Protein AF-S4RV59-F1 (afdb_monomer)

Organism: Petromyzon marinus (NCBI:txid7757)

InterPro domains:
  IPR018501 DDT domain [PF02791] (200-260)
  IPR018501 DDT domain [PS50827] (199-264)
  IPR018501 DDT domain [SM00571] (199-264)
  IPR028941 WHIM2 domain [PF15613] (562-665)
  IPR028942 WHIM1 domain [PF15612] (370-414)
  IPR047171 Bromodomain adjacent to zinc finger domain protein 1A [PTHR46510] (1-839)

Radius of gyration: 50.47 Å; Cα contacts (8 Å, |Δi|>4): 621; chains: 1; bounding box: 138×110×178 Å

Foldseek 3Di:
DDDDPPPDDPVVVVVVLVVQWDQDLNDIDGDPVNCVVVVVVVDDPCVPDVDDDDDDDRDDDDDDDDDDYDDDDDDDDDDPPVVVVVVVVVVVVVVVVVVVVVVPDDDDDDDDDDPVVVVVVVVVVVVVVVVVVVVVVVVVVVVVVVVVVVVVVVVVVVVVVVVVVVVVVCVLLAFDAQLPHPDFDDADDFFFFFALDDQLCVVLLQVLQLLCVQCVVVLVVCVLPVPGDASVLLSCLLAPQALPGSVVSLLCSLLLSLLVLVVVLVVVLVVPQDPPPVVVVVVVVVVPPPPPPPVLVVLQVQLVVLQCVCCVPVVDGLSPDDDGSLCSLVSLLSVLRNQSHPPDVSSQVVLCVLLPRDGSCNQLSNVCCVVCVVLSVVSVPAGLSQDHSVSSSSSSSSSSVNSCSGNVLVVVQVVLVVLLVVLVVVLVVLVVVVVVVVVVVVVVVVVVVVVVVVVVVVVVVVPDDDDDDPDDDDDDDDPPPPPPPPDDDDDDDDDDDDDDDDDDDDDDDDDDDDDDDDDDDDDDDDDDDDDDPPDPQDPVNVSVVSSVVSVVSNVSSCSSHPQAFQFAAQQRWTWHDGDNAFFTKTKNDQPPHFPCSNDNNDPVVVVVVPDPDDDDDDDPPDPPPGDRDPDRMTMGTDQALVSLVSNLVSFDCNHPGSVSSNVSCVVCVVVNNVSSVVCVVPVVVSVDDPDQPPDPSSVPDPDDRDRSVVVSLQVLLVVLVVLQVVCPDPFFHFDAPDPVVQNVQSNVLHADNNDPDQADDPVRVVVVVVVVCVVVVVDDPDDDDDCPDPPPPDDPDPDDDDDDDVSVVRSVSSVSRSVVRGDCVPDDDPPDVVVVVVVVVVVVVVVVVPD

Structure (mmCIF, N/CA/C/O backbone):
data_AF-S4RV59-F1
#
_entry.id   AF-S4RV59-F1
#
loop_
_atom_site.group_PDB
_atom_site.id
_atom_site.type_symbol
_atom_site.label_atom_id
_atom_site.label_alt_id
_atom_site.label_comp_id
_atom_site.label_asym_id
_atom_site.label_entity_id
_atom_site.label_seq_id
_atom_site.pdbx_PDB_ins_code
_atom_site.Cartn_x
_atom_site.Cartn_y
_atom_site.Cartn_z
_atom_site.occupancy
_atom_site.B_iso_or_equiv
_atom_site.auth_seq_id
_atom_site.auth_comp_id
_atom_site.auth_asym_id
_atom_site.auth_atom_id
_atom_site.pdbx_PDB_model_num
ATOM 1 N N . ILE A 1 1 ? -21.039 -19.165 42.185 1.00 45.34 1 ILE A N 1
ATOM 2 C CA . ILE A 1 1 ? -21.630 -19.629 43.475 1.00 45.34 1 ILE A CA 1
ATOM 3 C C . ILE A 1 1 ? -20.784 -20.754 44.080 1.00 45.34 1 ILE A C 1
ATOM 5 O O . ILE A 1 1 ? -20.980 -21.912 43.723 1.00 45.34 1 ILE A O 1
ATOM 9 N N . SER A 1 2 ? -19.887 -20.454 45.026 1.00 45.69 2 SER A N 1
ATOM 10 C CA . SER A 1 2 ? -19.310 -21.500 45.893 1.00 45.69 2 SER A CA 1
ATOM 11 C C . SER A 1 2 ? -20.281 -21.866 47.032 1.00 45.69 2 SER A C 1
ATOM 13 O O . SER A 1 2 ? -21.156 -21.072 47.388 1.00 45.69 2 SER A O 1
ATOM 15 N N . ARG A 1 3 ? -20.174 -23.081 47.588 1.00 57.78 3 ARG A N 1
ATOM 16 C CA . ARG A 1 3 ? -21.074 -23.617 48.633 1.00 57.78 3 ARG A CA 1
ATOM 17 C C . ARG A 1 3 ? -20.261 -24.072 49.850 1.00 57.78 3 ARG A C 1
ATOM 19 O O . ARG A 1 3 ? -19.228 -24.716 49.685 1.00 57.78 3 ARG A O 1
ATOM 26 N N . ARG A 1 4 ? -20.741 -23.812 51.077 1.00 52.12 4 ARG A N 1
ATOM 27 C CA . ARG A 1 4 ? -20.084 -24.302 52.310 1.00 52.12 4 ARG A CA 1
ATOM 28 C C . ARG A 1 4 ? -19.978 -25.839 52.277 1.00 52.12 4 ARG A C 1
ATOM 30 O O . ARG A 1 4 ? -21.001 -26.530 52.206 1.00 52.12 4 ARG A O 1
ATOM 37 N N . LYS A 1 5 ? -18.747 -26.372 52.328 1.00 50.34 5 LYS A N 1
ATOM 38 C CA . LYS A 1 5 ? -18.455 -27.821 52.325 1.00 50.34 5 LYS A CA 1
ATOM 39 C C . LYS A 1 5 ? -19.289 -28.534 53.403 1.00 50.34 5 LYS A C 1
ATOM 41 O O . LYS A 1 5 ? -19.417 -28.052 54.523 1.00 50.34 5 LYS A O 1
ATOM 46 N N . GLY A 1 6 ? -19.882 -29.677 53.053 1.00 62.03 6 GLY A N 1
ATOM 47 C CA . GLY A 1 6 ? -20.654 -30.514 53.983 1.00 62.03 6 GLY A CA 1
ATOM 48 C C . GLY A 1 6 ? -22.108 -30.092 54.256 1.00 62.03 6 GLY A C 1
ATOM 49 O O . GLY A 1 6 ? -22.824 -30.843 54.924 1.00 62.03 6 GLY A O 1
ATOM 50 N N . PHE A 1 7 ? -22.601 -28.957 53.741 1.00 63.84 7 PHE A N 1
ATOM 51 C CA . PHE A 1 7 ? -24.011 -28.573 53.946 1.00 63.84 7 PHE A CA 1
ATOM 52 C C . PHE A 1 7 ? -24.987 -29.420 53.105 1.00 63.84 7 PHE A C 1
ATOM 54 O O . PHE A 1 7 ? -26.075 -29.754 53.570 1.00 63.84 7 PHE A O 1
ATOM 61 N N . PHE A 1 8 ? -24.571 -29.828 51.902 1.00 61.56 8 PHE A N 1
ATOM 62 C CA . PHE A 1 8 ? -25.399 -30.518 50.905 1.00 61.56 8 PHE A CA 1
ATOM 63 C C . PHE A 1 8 ? -24.730 -31.837 50.463 1.00 61.56 8 PHE A C 1
ATOM 65 O O . PHE A 1 8 ? -24.191 -31.936 49.365 1.00 61.56 8 PHE A O 1
ATOM 72 N N . THR A 1 9 ? -24.681 -32.835 51.355 1.00 80.81 9 THR A N 1
ATOM 73 C CA . THR A 1 9 ? -24.104 -34.163 51.048 1.00 80.81 9 THR A CA 1
ATOM 74 C C . THR A 1 9 ? -25.139 -35.091 50.406 1.00 80.81 9 THR A C 1
ATOM 76 O O . THR A 1 9 ? -26.346 -34.885 50.561 1.00 80.81 9 THR A O 1
ATOM 79 N N . ARG A 1 10 ? -24.686 -36.143 49.709 1.00 78.56 10 ARG A N 1
ATOM 80 C CA . ARG A 1 10 ? -25.562 -37.106 49.012 1.00 78.56 10 ARG A CA 1
ATOM 81 C C . ARG A 1 10 ? -26.549 -37.780 49.973 1.00 78.56 10 ARG A C 1
ATOM 83 O O . ARG A 1 10 ? -27.707 -37.989 49.621 1.00 78.56 10 ARG A O 1
ATOM 90 N N . GLU A 1 11 ? -26.127 -38.043 51.206 1.00 81.44 11 GLU A N 1
ATOM 91 C CA . GLU A 1 11 ? -26.931 -38.635 52.282 1.00 81.44 11 GLU A CA 1
ATOM 92 C C . GLU A 1 11 ? -27.984 -37.641 52.776 1.00 81.44 11 GLU A C 1
ATOM 94 O O . GLU A 1 11 ? -29.157 -37.996 52.884 1.00 81.44 11 GLU A O 1
ATOM 99 N N . LYS A 1 12 ? -27.595 -36.377 53.014 1.00 79.69 12 LYS A N 1
ATOM 100 C CA . LYS A 1 12 ? -28.517 -35.311 53.440 1.00 79.69 12 LYS A CA 1
ATOM 101 C C . LYS A 1 12 ? -29.594 -35.049 52.388 1.00 79.69 12 LYS A C 1
ATOM 103 O O . LYS A 1 12 ? -30.765 -34.948 52.744 1.00 79.69 12 LYS A O 1
ATOM 108 N N . VAL A 1 13 ? -29.229 -35.018 51.105 1.00 81.56 13 VAL A N 1
ATOM 109 C CA . VAL A 1 13 ? -30.185 -34.876 49.992 1.00 81.56 13 VAL A CA 1
ATOM 110 C C . VAL A 1 13 ? -31.099 -36.100 49.889 1.00 81.56 13 VAL A C 1
ATOM 112 O O . VAL A 1 13 ? -32.316 -35.944 49.822 1.00 81.56 13 VAL A O 1
ATOM 115 N N . LYS A 1 14 ? -30.553 -37.322 49.962 1.00 83.06 14 LYS A N 1
ATOM 116 C CA . LYS A 1 14 ? -31.341 -38.570 49.938 1.00 83.06 14 LYS A CA 1
ATOM 117 C C . LYS A 1 14 ? -32.330 -38.652 51.109 1.00 83.06 14 LYS A C 1
ATOM 119 O O . LYS A 1 14 ? -33.466 -39.082 50.915 1.00 83.06 14 LYS A O 1
ATOM 124 N N . MET A 1 15 ? -31.932 -38.201 52.300 1.00 84.31 15 MET A N 1
ATOM 125 C CA . MET A 1 15 ? -32.806 -38.109 53.474 1.00 84.31 15 MET A CA 1
ATOM 126 C C . MET A 1 15 ? -33.864 -37.013 53.330 1.00 84.31 15 MET A C 1
ATOM 128 O O . MET A 1 15 ? -35.031 -37.274 53.612 1.00 84.31 15 MET A O 1
ATOM 132 N N . PHE A 1 16 ? -33.496 -35.824 52.842 1.00 85.69 16 PHE A N 1
ATOM 133 C CA . PHE A 1 16 ? -34.441 -34.735 52.586 1.00 85.69 16 PHE A CA 1
ATOM 134 C C . PHE A 1 16 ? -35.517 -35.150 51.574 1.00 85.69 16 PHE A C 1
ATOM 136 O O . PHE A 1 16 ? -36.703 -34.950 51.834 1.00 85.69 16 PHE A O 1
ATOM 143 N N . LEU A 1 17 ? -35.126 -35.800 50.472 1.00 87.88 17 LEU A N 1
ATOM 144 C CA . LEU A 1 17 ? -36.061 -36.369 49.502 1.00 87.88 17 LEU A CA 1
ATOM 145 C C . LEU A 1 17 ? -36.951 -37.430 50.164 1.00 87.88 17 LEU A C 1
ATOM 147 O O . LEU A 1 17 ? -38.160 -37.249 50.194 1.00 87.88 17 LEU A O 1
ATOM 151 N N . LYS A 1 18 ? -36.387 -38.461 50.813 1.00 85.81 18 LYS A N 1
ATOM 152 C CA . LYS A 1 18 ? -37.171 -39.520 51.488 1.00 85.81 18 LYS A CA 1
ATOM 153 C C . LYS A 1 18 ? -38.166 -38.978 52.532 1.00 85.81 18 LYS A C 1
ATOM 155 O O . LYS A 1 18 ? -39.239 -39.552 52.728 1.00 85.81 18 LYS A O 1
ATOM 160 N N . GLN A 1 19 ? -37.839 -37.873 53.202 1.00 88.19 19 GLN A N 1
ATOM 161 C CA . GLN A 1 19 ? -38.748 -37.196 54.129 1.00 88.19 19 GLN A CA 1
ATOM 162 C C . GLN A 1 19 ? -39.888 -36.462 53.409 1.00 88.19 19 GLN A C 1
ATOM 164 O O . GLN A 1 19 ? -41.027 -36.564 53.860 1.00 88.19 19 GLN A O 1
ATOM 169 N N . ASN A 1 20 ? -39.612 -35.786 52.291 1.00 90.25 20 ASN A N 1
ATOM 170 C CA . ASN A 1 20 ? -40.532 -34.854 51.625 1.00 90.25 20 ASN A CA 1
ATOM 171 C C . ASN A 1 20 ? -41.261 -35.413 50.387 1.00 90.25 20 ASN A C 1
ATOM 173 O O . ASN A 1 20 ? -42.226 -34.804 49.929 1.00 90.25 20 ASN A O 1
ATOM 177 N N . THR A 1 21 ? -40.845 -36.563 49.854 1.00 91.38 21 THR A N 1
ATOM 178 C CA . THR A 1 21 ? -41.489 -37.235 48.715 1.00 91.38 21 THR A CA 1
ATOM 179 C C . THR A 1 21 ? -42.056 -38.604 49.088 1.00 91.38 21 THR A C 1
ATOM 181 O O . THR A 1 21 ? -41.700 -39.199 50.112 1.00 91.38 21 THR A O 1
ATOM 184 N N . GLU A 1 22 ? -42.981 -39.080 48.262 1.00 88.88 22 GLU A N 1
ATOM 185 C CA . GLU A 1 22 ? -43.638 -40.386 48.316 1.00 88.88 22 GLU A CA 1
ATOM 186 C C . GLU A 1 22 ? -43.800 -40.952 46.899 1.00 88.88 22 GLU A C 1
ATOM 188 O O . GLU A 1 22 ? -43.771 -40.204 45.922 1.00 88.88 22 GLU A O 1
ATOM 193 N N . VAL A 1 23 ? -43.933 -42.273 46.766 1.00 82.94 23 VAL A N 1
ATOM 194 C CA . VAL A 1 23 ? -44.129 -42.921 45.460 1.00 82.94 23 VAL A CA 1
ATOM 195 C C . VAL A 1 23 ? -45.619 -43.166 45.256 1.00 82.94 23 VAL A C 1
ATOM 197 O O . VAL A 1 23 ? -46.220 -43.954 45.981 1.00 82.94 23 VAL A O 1
ATOM 200 N N . LEU A 1 24 ? -46.203 -42.508 44.257 1.00 72.31 24 LEU A N 1
ATOM 201 C CA . LEU A 1 24 ? -47.600 -42.662 43.857 1.00 72.31 24 LEU A CA 1
ATOM 202 C C . LEU A 1 24 ? -47.642 -43.082 42.387 1.00 72.31 24 LEU A C 1
ATOM 204 O O . LEU A 1 24 ? -47.175 -42.354 41.512 1.00 72.31 24 LEU A O 1
ATOM 208 N N . ASN A 1 25 ? -48.198 -44.267 42.122 1.00 71.94 25 ASN A N 1
ATOM 209 C CA . ASN A 1 25 ? -48.280 -44.887 40.792 1.00 71.94 25 ASN A CA 1
ATOM 210 C C . ASN A 1 25 ? -46.908 -44.982 40.086 1.00 71.94 25 ASN A C 1
ATOM 212 O O . ASN A 1 25 ? -46.774 -44.642 38.915 1.00 71.94 25 ASN A O 1
ATOM 216 N N . GLY A 1 26 ? -45.866 -45.380 40.827 1.00 71.06 26 GLY A N 1
ATOM 217 C CA . GLY A 1 26 ? -44.483 -45.471 40.335 1.00 71.06 26 GLY A CA 1
ATOM 218 C C . GLY A 1 26 ? -43.743 -44.131 40.207 1.00 71.06 26 GLY A C 1
ATOM 219 O O . GLY A 1 26 ? -42.517 -44.122 40.135 1.00 71.06 26 GLY A O 1
ATOM 220 N N . VAL A 1 27 ? -44.450 -42.998 40.251 1.00 74.06 27 VAL A N 1
ATOM 221 C CA . VAL A 1 27 ? -43.865 -41.654 40.152 1.00 74.06 27 VAL A CA 1
ATOM 222 C C . VAL A 1 27 ? -43.552 -41.106 41.545 1.00 74.06 27 VAL A C 1
ATOM 224 O O . VAL A 1 27 ? -44.383 -41.164 42.453 1.00 74.06 27 VAL A O 1
ATOM 227 N N . ILE A 1 28 ? -42.360 -40.534 41.720 1.00 83.50 28 ILE A N 1
ATOM 228 C CA . ILE A 1 28 ? -41.985 -39.823 42.949 1.00 83.50 28 ILE A CA 1
ATOM 229 C C . ILE A 1 28 ? -42.699 -38.463 42.957 1.00 83.50 28 ILE A C 1
ATOM 231 O O . ILE A 1 28 ? -42.371 -37.585 42.163 1.00 83.50 28 ILE A O 1
ATOM 235 N N . LYS A 1 29 ? -43.662 -38.279 43.863 1.00 83.88 29 LYS A N 1
ATOM 236 C CA . LYS A 1 29 ? -44.398 -37.021 44.068 1.00 83.88 29 LYS A CA 1
ATOM 237 C C . LYS A 1 29 ? -44.016 -36.376 45.399 1.00 83.88 29 LYS A C 1
ATOM 239 O O . LYS A 1 29 ? -43.547 -37.044 46.319 1.00 83.88 29 LYS A O 1
ATOM 244 N N . VAL A 1 30 ? -44.197 -35.062 45.510 1.00 88.69 30 VAL A N 1
ATOM 245 C CA . VAL A 1 30 ? -43.993 -34.329 46.770 1.00 88.69 30 VAL A CA 1
ATOM 246 C C . VAL A 1 30 ? -45.205 -34.546 47.676 1.00 88.69 30 VAL A C 1
ATOM 248 O O . VAL A 1 30 ? -46.340 -34.416 47.222 1.00 88.69 30 VAL A O 1
ATOM 251 N N . LYS A 1 31 ? -44.969 -34.851 48.956 1.00 91.69 31 LYS A N 1
ATOM 252 C CA . LYS A 1 31 ? -46.027 -35.092 49.946 1.00 91.69 31 LYS A CA 1
ATOM 253 C C . LYS A 1 31 ? -46.912 -33.866 50.123 1.00 91.69 31 LYS A C 1
ATOM 255 O O . LYS A 1 31 ? -46.398 -32.754 50.261 1.00 91.69 31 LYS A O 1
ATOM 260 N N . ALA A 1 32 ? -48.224 -34.066 50.252 1.00 86.38 32 ALA A N 1
ATOM 261 C CA . ALA A 1 32 ? -49.182 -32.977 50.482 1.00 86.38 32 ALA A CA 1
ATOM 262 C C . ALA A 1 32 ? -48.828 -32.102 51.708 1.00 86.38 32 ALA A C 1
ATOM 264 O O . ALA A 1 32 ? -48.981 -30.881 51.676 1.00 86.38 32 ALA A O 1
ATOM 265 N N . SER A 1 33 ? -48.271 -32.702 52.767 1.00 88.12 33 SER A N 1
ATOM 266 C CA . SER A 1 33 ? -47.786 -31.985 53.954 1.00 88.12 33 SER A CA 1
ATOM 267 C C . SER A 1 33 ? -46.566 -31.096 53.672 1.00 88.12 33 SER A C 1
ATOM 269 O O . SER A 1 33 ? -46.485 -29.989 54.202 1.00 88.12 33 SER A O 1
ATOM 271 N N . THR A 1 34 ? -45.645 -31.525 52.804 1.00 89.19 34 THR A N 1
ATOM 272 C CA . THR A 1 34 ? -44.531 -30.699 52.311 1.00 89.19 34 THR A CA 1
ATOM 273 C C . THR A 1 34 ? -45.045 -29.578 51.407 1.00 89.19 34 THR A C 1
ATOM 275 O O . THR A 1 34 ? -44.644 -28.430 51.588 1.00 89.19 34 THR A O 1
ATOM 278 N N . VAL A 1 35 ? -45.960 -29.885 50.481 1.00 83.88 35 VAL A N 1
ATOM 279 C CA . VAL A 1 35 ? -46.587 -28.902 49.578 1.00 83.88 35 VAL A CA 1
ATOM 280 C C . VAL A 1 35 ? -47.241 -27.767 50.368 1.00 83.88 35 VAL A C 1
ATOM 282 O O . VAL A 1 35 ? -46.968 -26.601 50.087 1.00 83.88 35 VAL A O 1
ATOM 285 N N . ALA A 1 36 ? -48.022 -28.092 51.403 1.00 86.12 36 ALA A N 1
ATOM 286 C CA . ALA A 1 36 ? -48.630 -27.102 52.289 1.00 86.12 36 ALA A CA 1
ATOM 287 C C . ALA A 1 36 ? -47.582 -26.330 53.116 1.00 86.12 36 ALA A C 1
ATOM 289 O O . ALA A 1 36 ? -47.609 -25.101 53.154 1.00 86.12 36 ALA A O 1
ATOM 290 N N . LYS A 1 37 ? -46.621 -27.030 53.739 1.00 87.75 37 LYS A N 1
ATOM 291 C CA . LYS A 1 37 ? -45.586 -26.425 54.599 1.00 87.75 37 LYS A CA 1
ATOM 292 C C . LYS A 1 37 ? -44.706 -25.406 53.868 1.00 87.75 37 LYS A C 1
ATOM 294 O O . LYS A 1 37 ? -44.302 -24.418 54.475 1.00 87.75 37 LYS A O 1
ATOM 299 N N . TYR A 1 38 ? -44.392 -25.658 52.599 1.00 82.25 38 TYR A N 1
ATOM 300 C CA . TYR A 1 38 ? -43.540 -24.795 51.775 1.00 82.25 38 TYR A CA 1
ATOM 301 C C . TYR A 1 38 ? -44.324 -23.990 50.728 1.00 82.25 38 TYR A C 1
ATOM 303 O O . TYR A 1 38 ? -43.705 -23.407 49.844 1.00 82.25 38 TYR A O 1
ATOM 311 N N . LYS A 1 39 ? -45.665 -23.939 50.826 1.00 84.25 39 LYS A N 1
ATOM 312 C CA . LYS A 1 39 ? -46.550 -23.177 49.922 1.00 84.25 39 LYS A CA 1
ATOM 313 C C . LYS A 1 39 ? -46.296 -23.460 48.431 1.00 84.25 39 LYS A C 1
ATOM 315 O O . LYS A 1 39 ? -46.431 -22.575 47.596 1.00 84.25 39 LYS A O 1
ATOM 320 N N . LEU A 1 40 ? -45.959 -24.700 48.064 1.00 79.94 40 LEU A N 1
ATOM 321 C CA . LEU A 1 40 ? -45.544 -25.028 46.688 1.00 79.94 40 LEU A CA 1
ATOM 322 C C . LEU A 1 40 ? -46.668 -24.838 45.647 1.00 79.94 40 LEU A C 1
ATOM 324 O O . LEU A 1 40 ? -46.382 -24.711 44.465 1.00 79.94 40 LEU A O 1
ATOM 328 N N . ASN A 1 41 ? -47.928 -24.745 46.084 1.00 75.12 41 ASN A N 1
ATOM 329 C CA . ASN A 1 41 ? -49.071 -24.383 45.234 1.00 75.12 41 ASN A CA 1
ATOM 330 C C . ASN A 1 41 ? -49.118 -22.885 44.863 1.00 75.12 41 ASN A C 1
ATOM 332 O O . ASN A 1 41 ? -49.824 -22.516 43.932 1.00 75.12 41 ASN A O 1
ATOM 336 N N . GLU A 1 42 ? -48.395 -22.022 45.582 1.00 79.19 42 GLU A N 1
ATOM 337 C CA . GLU A 1 42 ? -48.255 -20.586 45.279 1.00 79.19 42 GLU A CA 1
ATOM 338 C C . GLU A 1 42 ? -47.084 -20.322 44.307 1.00 79.19 42 GLU A C 1
ATOM 340 O O . GLU A 1 42 ? -46.820 -19.180 43.939 1.00 79.19 42 GLU A O 1
ATOM 345 N N . PHE A 1 43 ? -46.368 -21.374 43.890 1.00 71.44 43 PHE A N 1
ATOM 346 C CA . PHE A 1 43 ? -45.125 -21.296 43.128 1.00 71.44 43 PHE A CA 1
ATOM 347 C C . PHE A 1 43 ? -45.333 -21.757 41.677 1.00 71.44 43 PHE A C 1
ATOM 349 O O . PHE A 1 43 ? -45.607 -22.926 41.410 1.00 71.44 43 PHE A O 1
ATOM 356 N N . ASN A 1 44 ? -45.184 -20.841 40.718 1.00 68.00 44 ASN A N 1
ATOM 357 C CA . ASN A 1 44 ? -45.309 -21.154 39.295 1.00 68.00 44 ASN A CA 1
ATOM 358 C C . ASN A 1 44 ? -43.985 -21.714 38.745 1.00 68.00 44 ASN A C 1
ATOM 360 O O . ASN A 1 44 ? -42.950 -21.062 38.855 1.00 68.00 44 ASN A O 1
ATOM 364 N N . PHE A 1 45 ? -44.018 -22.886 38.103 1.00 69.81 45 PHE A N 1
ATOM 365 C CA . PHE A 1 45 ? -42.837 -23.525 37.503 1.00 69.81 45 PHE A CA 1
ATOM 366 C C . PHE A 1 45 ? -42.092 -22.594 36.525 1.00 69.81 45 PHE A C 1
ATOM 368 O O . PHE A 1 45 ? -40.869 -22.476 36.596 1.00 69.81 45 PHE A O 1
ATOM 375 N N . ARG A 1 46 ? -42.844 -21.846 35.701 1.00 66.56 46 ARG A N 1
ATOM 376 C CA . ARG A 1 46 ? -42.314 -20.875 34.723 1.00 66.56 46 ARG A CA 1
ATOM 377 C C . ARG A 1 46 ? -41.635 -19.646 35.342 1.00 66.56 46 ARG A C 1
ATOM 379 O O . ARG A 1 46 ? -41.070 -18.841 34.614 1.00 66.56 46 ARG A O 1
ATOM 386 N N . ALA A 1 47 ? -41.707 -19.462 36.662 1.00 64.81 47 ALA A N 1
ATOM 387 C CA . ALA A 1 47 ? -41.023 -18.365 37.351 1.00 64.81 47 ALA A CA 1
ATOM 388 C C . ALA A 1 47 ? -39.569 -18.702 37.738 1.00 64.81 47 ALA A C 1
ATOM 390 O O . ALA A 1 47 ? -38.855 -17.817 38.206 1.00 64.81 47 ALA A O 1
ATOM 391 N N . VAL A 1 48 ? -39.137 -19.964 37.590 1.00 63.56 48 VAL A N 1
ATOM 392 C CA . VAL A 1 48 ? -37.781 -20.425 37.957 1.00 63.56 48 VAL A CA 1
ATOM 393 C C . VAL A 1 48 ? -37.132 -21.326 36.899 1.00 63.56 48 VAL A C 1
ATOM 395 O O . VAL A 1 48 ? -35.907 -21.405 36.857 1.00 63.56 48 VAL A O 1
ATOM 398 N N . PHE A 1 49 ? -37.911 -21.942 36.007 1.00 68.31 49 PHE A N 1
ATOM 399 C CA . PHE A 1 49 ? -37.397 -22.632 34.822 1.00 68.31 49 PHE A CA 1
ATOM 400 C C . PHE A 1 49 ? -38.016 -22.007 33.561 1.00 68.31 49 PHE A C 1
ATOM 402 O O . PHE A 1 49 ? -39.224 -21.758 33.568 1.00 68.31 49 PHE A O 1
ATOM 409 N N . PRO A 1 50 ? -37.234 -21.738 32.496 1.00 58.91 50 PRO A N 1
ATOM 410 C CA . PRO A 1 50 ? -37.771 -21.193 31.245 1.00 58.91 50 PRO A CA 1
ATOM 411 C C . PRO A 1 50 ? -38.635 -22.221 30.494 1.00 58.91 50 PRO A C 1
ATOM 413 O O . PRO A 1 50 ? -39.552 -21.853 29.761 1.00 58.91 50 PRO A O 1
ATOM 416 N N . ASP A 1 51 ? -38.364 -23.508 30.714 1.00 63.56 51 ASP A N 1
ATOM 417 C CA . ASP A 1 51 ? -39.009 -24.625 30.034 1.00 63.56 51 ASP A CA 1
ATOM 418 C C . ASP A 1 51 ? -40.440 -24.906 30.525 1.00 63.56 51 ASP A C 1
ATOM 420 O O . ASP A 1 51 ? -40.888 -24.490 31.600 1.00 63.56 51 ASP A O 1
ATOM 424 N N . GLY A 1 52 ? -41.172 -25.699 29.739 1.00 62.19 52 GLY A N 1
ATOM 425 C CA . GLY A 1 52 ? -42.416 -26.316 30.196 1.00 62.19 52 GLY A CA 1
ATOM 426 C C . GLY A 1 52 ? -42.181 -27.290 31.357 1.00 62.19 52 GLY A C 1
ATOM 427 O O . GLY A 1 52 ? -41.142 -27.942 31.443 1.00 62.19 52 GLY A O 1
ATOM 428 N N . ALA A 1 53 ? -43.171 -27.429 32.245 1.00 62.97 53 ALA A N 1
ATOM 429 C CA . ALA A 1 53 ? -43.103 -28.419 33.318 1.00 62.97 53 ALA A CA 1
ATOM 430 C C . ALA A 1 53 ? -42.979 -29.845 32.731 1.00 62.97 53 ALA A C 1
ATOM 432 O O . ALA A 1 53 ? -43.748 -30.187 31.828 1.00 62.97 53 ALA A O 1
ATOM 433 N N . PRO A 1 54 ? -42.043 -30.685 33.217 1.00 63.91 54 PRO A N 1
ATOM 434 C CA . PRO A 1 54 ? -41.738 -31.970 32.595 1.00 63.91 54 PRO A CA 1
ATOM 435 C C . PRO A 1 54 ? -42.936 -32.929 32.618 1.00 63.91 54 PRO A C 1
ATOM 437 O O . PRO A 1 54 ? -43.459 -33.296 33.674 1.00 63.91 54 PRO A O 1
ATOM 440 N N . MET A 1 55 ? -43.345 -33.359 31.424 1.00 55.00 55 MET A N 1
ATOM 441 C CA . MET A 1 55 ? -44.453 -34.287 31.194 1.00 55.00 55 MET A CA 1
ATOM 442 C C . MET A 1 55 ? -44.014 -35.730 31.477 1.00 55.00 55 MET A C 1
ATOM 444 O O . MET A 1 55 ? -43.473 -36.417 30.613 1.00 55.00 55 MET A O 1
ATOM 448 N N . PHE A 1 56 ? -44.246 -36.208 32.700 1.00 55.28 56 PHE A N 1
ATOM 449 C CA . PHE A 1 56 ? -43.976 -37.600 33.066 1.00 55.28 56 PHE A CA 1
ATOM 450 C C . PHE A 1 56 ? -45.106 -38.525 32.590 1.00 55.28 56 PHE A C 1
ATOM 452 O O . PHE A 1 56 ? -46.147 -38.629 33.241 1.00 55.28 56 PHE A O 1
ATOM 459 N N . ASN A 1 57 ? -44.888 -39.221 31.472 1.00 39.78 57 ASN A N 1
ATOM 460 C CA . ASN A 1 57 ? -45.843 -40.181 30.911 1.00 39.78 57 ASN A CA 1
ATOM 461 C C . ASN A 1 57 ? -46.121 -41.344 31.882 1.00 39.78 57 ASN A C 1
ATOM 463 O O . ASN A 1 57 ? -45.295 -42.240 32.054 1.00 39.78 57 ASN A O 1
ATOM 467 N N . SER A 1 58 ? -47.306 -41.364 32.496 1.00 43.38 58 SER A N 1
ATOM 468 C CA . SER A 1 58 ? -47.775 -42.507 33.281 1.00 43.38 58 SER A CA 1
ATOM 469 C C . SER A 1 58 ? -48.394 -43.570 32.369 1.00 43.38 58 SER A C 1
ATOM 471 O O . SER A 1 58 ? -49.484 -43.352 31.835 1.00 43.38 58 SER A O 1
ATOM 473 N N . ASN A 1 59 ? -47.747 -44.732 32.232 1.00 33.81 59 ASN A N 1
ATOM 474 C CA . ASN A 1 59 ? -48.367 -45.896 31.590 1.00 33.81 59 ASN A CA 1
ATOM 475 C C . ASN A 1 59 ? -49.670 -46.289 32.313 1.00 33.81 59 ASN A C 1
ATOM 477 O O . ASN A 1 59 ? -49.783 -46.194 33.537 1.00 33.81 59 ASN A O 1
ATOM 481 N N . SER A 1 60 ? -50.677 -46.682 31.536 1.00 31.91 60 SER A N 1
ATOM 482 C CA . SER A 1 60 ? -52.080 -46.658 31.946 1.00 31.91 60 SER A CA 1
ATOM 483 C C . SER A 1 60 ? -52.555 -47.923 32.672 1.00 31.91 60 SER A C 1
ATOM 485 O O . SER A 1 60 ? -52.375 -49.039 32.196 1.00 31.91 60 SER A O 1
ATOM 487 N N . VAL A 1 61 ? -53.296 -47.739 33.774 1.00 32.88 61 VAL A N 1
ATOM 488 C CA . VAL A 1 61 ? -54.289 -48.710 34.277 1.00 32.88 61 VAL A CA 1
ATOM 489 C C . VAL A 1 61 ? -55.566 -47.950 34.680 1.00 32.88 61 VAL A C 1
ATOM 491 O O . VAL A 1 61 ? -55.519 -46.780 35.049 1.00 32.88 61 VAL A O 1
ATOM 494 N N . SER A 1 62 ? -56.727 -48.586 34.507 1.00 28.17 62 SER A N 1
ATOM 495 C CA . SER A 1 62 ? -58.032 -47.953 34.242 1.00 28.17 62 SER A CA 1
ATOM 496 C C . SER A 1 62 ? -59.066 -48.042 35.390 1.00 28.17 62 SER A C 1
ATOM 498 O O . SER A 1 62 ? -59.121 -49.075 36.051 1.00 28.17 62 SER A O 1
ATOM 500 N N . ARG A 1 63 ? -59.985 -47.043 35.469 1.00 33.03 63 ARG A N 1
ATOM 501 C CA . ARG A 1 63 ? -61.264 -46.962 36.255 1.00 33.03 63 ARG A CA 1
ATOM 502 C C . ARG A 1 63 ? -61.115 -46.950 37.798 1.00 33.03 63 ARG A C 1
ATOM 504 O O . ARG A 1 63 ? -60.143 -47.471 38.319 1.00 33.03 63 ARG A O 1
ATOM 511 N N . ARG A 1 64 ? -62.028 -46.389 38.615 1.00 29.44 64 ARG A N 1
ATOM 512 C CA . ARG A 1 64 ? -63.303 -45.618 38.448 1.00 29.44 64 ARG A CA 1
ATOM 513 C C . ARG A 1 64 ? -63.112 -44.180 39.010 1.00 29.44 64 ARG A C 1
ATOM 515 O O . ARG A 1 64 ? -62.137 -43.984 39.722 1.00 29.44 64 ARG A O 1
ATOM 522 N N . ALA A 1 65 ? -63.870 -43.113 38.716 1.00 31.28 65 ALA A N 1
ATOM 523 C CA . ALA A 1 65 ? -65.250 -42.846 38.243 1.00 31.28 65 ALA A CA 1
ATOM 524 C C . ALA A 1 65 ? -66.306 -42.580 39.355 1.00 31.28 65 ALA A C 1
ATOM 526 O O . ALA A 1 65 ? -66.298 -43.270 40.371 1.00 31.28 65 ALA A O 1
ATOM 527 N N . ALA A 1 66 ? -67.215 -41.620 39.079 1.00 30.50 66 ALA A N 1
ATOM 528 C CA . ALA A 1 66 ? -68.167 -40.903 39.966 1.00 30.50 66 ALA A CA 1
ATOM 529 C C . ALA A 1 66 ? -67.519 -39.910 40.970 1.00 30.50 66 ALA A C 1
ATOM 531 O O . ALA A 1 66 ? -66.535 -40.261 41.612 1.00 30.50 66 ALA A O 1
ATOM 532 N N . GLY A 1 67 ? -68.001 -38.670 41.160 1.00 28.88 67 GLY A N 1
ATOM 533 C CA . GLY A 1 67 ? -69.012 -37.863 40.435 1.00 28.88 67 GLY A CA 1
ATOM 534 C C . GLY A 1 67 ? -68.608 -36.367 40.459 1.00 28.88 67 GLY A C 1
ATOM 535 O O . GLY A 1 67 ? -67.841 -35.972 41.332 1.00 28.88 67 GLY A O 1
ATOM 536 N N . ASP A 1 68 ? -68.850 -35.588 39.400 1.00 28.75 68 ASP A N 1
ATOM 537 C CA . ASP A 1 68 ? -70.113 -34.867 39.098 1.00 28.75 68 ASP A CA 1
ATOM 538 C C . ASP A 1 68 ? -70.285 -33.625 40.012 1.00 28.75 68 ASP A C 1
ATOM 540 O O . ASP A 1 68 ? -70.503 -33.769 41.210 1.00 28.75 68 ASP A O 1
ATOM 544 N N . MET A 1 69 ? -69.869 -32.434 39.549 1.00 30.61 69 MET A N 1
ATOM 545 C CA . MET A 1 69 ? -70.689 -31.363 38.920 1.00 30.61 69 MET A CA 1
ATOM 546 C C . MET A 1 69 ? -71.262 -30.347 39.942 1.00 30.61 69 MET A C 1
ATOM 548 O O . MET A 1 69 ? -71.618 -30.728 41.049 1.00 30.61 69 MET A O 1
ATOM 552 N N . ASP A 1 70 ? -71.387 -29.041 39.662 1.00 29.19 70 ASP A N 1
ATOM 553 C CA . ASP A 1 70 ? -70.817 -28.179 38.599 1.00 29.19 70 ASP A CA 1
ATOM 554 C C . ASP A 1 70 ? -70.907 -26.689 39.039 1.00 29.19 70 ASP A C 1
ATOM 556 O O . ASP A 1 70 ? -71.763 -26.382 39.867 1.00 29.19 70 ASP A O 1
ATOM 560 N N . ARG A 1 71 ? -70.128 -25.778 38.414 1.00 30.12 71 ARG A N 1
ATOM 561 C CA . ARG A 1 71 ? -70.339 -24.294 38.353 1.00 30.12 71 ARG A CA 1
ATOM 562 C C . ARG A 1 71 ? -70.401 -23.494 39.683 1.00 30.12 71 ARG A C 1
ATOM 564 O O . ARG A 1 71 ? -70.529 -24.050 40.762 1.00 30.12 71 ARG A O 1
ATOM 571 N N . ASP A 1 72 ? -70.352 -22.156 39.723 1.00 28.67 72 ASP A N 1
ATOM 572 C CA . ASP A 1 72 ? -69.726 -21.068 38.924 1.00 28.67 72 ASP A CA 1
ATOM 573 C C . ASP A 1 72 ? -69.863 -19.765 39.777 1.00 28.67 72 ASP A C 1
ATOM 575 O O . ASP A 1 72 ? -70.457 -19.813 40.856 1.00 28.67 72 ASP A O 1
ATOM 579 N N . GLY A 1 73 ? -69.370 -18.599 39.335 1.00 27.16 73 GLY A N 1
ATOM 580 C CA . GLY A 1 73 ? -69.859 -17.297 39.837 1.00 27.16 73 GLY A CA 1
ATOM 581 C C . GLY A 1 73 ? -68.874 -16.404 40.609 1.00 27.16 73 GLY A C 1
ATOM 582 O O . GLY A 1 73 ? -69.008 -16.189 41.808 1.00 27.16 73 GLY A O 1
ATOM 583 N N . SER A 1 74 ? -67.926 -15.815 39.879 1.00 31.16 74 SER A N 1
ATOM 584 C CA . SER A 1 74 ? -67.478 -14.408 39.989 1.00 31.16 74 SER A CA 1
ATOM 585 C C . SER A 1 74 ? -67.463 -13.638 41.344 1.00 31.16 74 SER A C 1
ATOM 587 O O . SER A 1 74 ? -68.485 -13.146 41.809 1.00 31.16 74 SER A O 1
ATOM 589 N N . GLN A 1 75 ? -66.237 -13.260 41.743 1.00 33.12 75 GLN A N 1
ATOM 590 C CA . GLN A 1 75 ? -65.799 -11.876 42.061 1.00 33.12 75 GLN A CA 1
ATOM 591 C C . GLN A 1 75 ? -66.138 -11.134 43.391 1.00 33.12 75 GLN A C 1
ATOM 593 O O . GLN A 1 75 ? -67.160 -11.301 44.038 1.00 33.12 75 GLN A O 1
ATOM 598 N N . HIS A 1 76 ? -65.228 -10.177 43.660 1.00 32.53 76 HIS A N 1
ATOM 599 C CA . HIS A 1 76 ? -65.306 -8.932 44.450 1.00 32.53 76 HIS A CA 1
ATOM 600 C C . HIS A 1 76 ? -65.098 -8.886 45.991 1.00 32.53 76 HIS A C 1
ATOM 602 O O . HIS A 1 76 ? -65.778 -9.501 46.799 1.00 32.53 76 HIS A O 1
ATOM 608 N N . HIS A 1 77 ? -64.179 -7.971 46.346 1.00 30.69 77 HIS A N 1
ATOM 609 C CA . HIS A 1 77 ? -64.105 -7.100 47.534 1.00 30.69 77 HIS A CA 1
ATOM 610 C C . HIS A 1 77 ? -63.844 -7.632 48.966 1.00 30.69 77 HIS A C 1
ATOM 612 O O . HIS A 1 77 ? -64.746 -7.835 49.766 1.00 30.69 77 HIS A O 1
ATOM 618 N N . SER A 1 78 ? -62.547 -7.603 49.319 1.00 36.53 78 SER A N 1
ATOM 619 C CA . SER A 1 78 ? -61.930 -6.721 50.346 1.00 36.53 78 SER A CA 1
ATOM 620 C C . SER A 1 78 ? -62.336 -6.761 51.844 1.00 36.53 78 SER A C 1
ATOM 622 O O . SER A 1 78 ? -63.456 -7.038 52.250 1.00 36.53 78 SER A O 1
ATOM 624 N N . ASN A 1 79 ? -61.364 -6.379 52.685 1.00 46.84 79 ASN A N 1
ATOM 625 C CA . ASN A 1 79 ? -61.493 -5.933 54.085 1.00 46.84 79 ASN A CA 1
ATOM 626 C C . ASN A 1 79 ? -62.056 -6.938 55.117 1.00 46.84 79 ASN A C 1
ATOM 628 O O . ASN A 1 79 ? -62.734 -6.572 56.078 1.00 46.84 79 ASN A O 1
ATOM 632 N N . LYS A 1 80 ? -61.652 -8.213 55.014 1.00 40.34 80 LYS A N 1
ATOM 633 C CA . LYS A 1 80 ? -61.814 -9.185 56.116 1.00 40.34 80 LYS A CA 1
ATOM 634 C C . LYS A 1 80 ? -60.912 -8.887 57.333 1.00 40.34 80 LYS A C 1
ATOM 636 O O . LYS A 1 80 ? -61.316 -9.157 58.458 1.00 40.34 80 LYS A O 1
ATOM 641 N N . ALA A 1 81 ? -59.726 -8.304 57.124 1.00 49.78 81 ALA A N 1
ATOM 642 C CA . ALA A 1 81 ? -58.726 -8.084 58.179 1.00 49.78 81 ALA A CA 1
ATOM 643 C C . ALA A 1 81 ? -59.122 -7.008 59.214 1.00 49.78 81 ALA A C 1
ATOM 645 O O . ALA A 1 81 ? -58.911 -7.187 60.414 1.00 49.78 81 ALA A O 1
ATOM 646 N N . GLU A 1 82 ? -59.732 -5.903 58.776 1.00 51.12 82 GLU A N 1
ATOM 647 C CA . GLU A 1 82 ? -60.123 -4.793 59.663 1.00 51.12 82 GLU A CA 1
ATOM 648 C C . GLU A 1 82 ? -61.203 -5.230 60.666 1.00 51.12 82 GLU A C 1
ATOM 650 O O . GLU A 1 82 ? -61.093 -4.975 61.867 1.00 51.12 82 GLU A O 1
ATOM 655 N N . ARG A 1 83 ? -62.190 -6.002 60.188 1.00 52.94 83 ARG A N 1
ATOM 656 C CA . ARG A 1 83 ? -63.298 -6.547 60.990 1.00 52.94 83 ARG A CA 1
ATOM 657 C C . ARG A 1 83 ? -62.877 -7.585 62.039 1.00 52.94 83 ARG A C 1
ATOM 659 O O . ARG A 1 83 ? -63.673 -7.881 62.930 1.00 52.94 83 ARG A O 1
ATOM 666 N N . GLU A 1 84 ? -61.665 -8.141 61.969 1.00 55.78 84 GLU A N 1
ATOM 667 C CA . GLU A 1 84 ? -61.118 -8.995 63.038 1.00 55.78 84 GLU A CA 1
ATOM 668 C C . GLU A 1 84 ? -60.326 -8.188 64.077 1.00 55.78 84 GLU A C 1
ATOM 670 O O . GLU A 1 84 ? -60.473 -8.433 65.277 1.00 55.78 84 GLU A O 1
ATOM 675 N N . MET A 1 85 ? -59.567 -7.170 63.651 1.00 53.06 85 MET A N 1
ATOM 676 C CA . MET A 1 85 ? -58.879 -6.239 64.559 1.00 53.06 85 MET A CA 1
ATOM 677 C C . MET A 1 85 ? -59.855 -5.472 65.462 1.00 53.06 85 MET A C 1
ATOM 679 O O . MET A 1 85 ? -59.602 -5.329 66.660 1.00 53.06 85 MET A O 1
ATOM 683 N N . GLU A 1 86 ? -60.986 -5.021 64.917 1.00 56.88 86 GLU A N 1
ATOM 684 C CA . GLU A 1 86 ? -62.019 -4.306 65.674 1.00 56.88 86 GLU A CA 1
ATOM 685 C C . GLU A 1 86 ? -62.656 -5.189 66.758 1.00 56.88 86 GLU A C 1
ATOM 687 O O . GLU A 1 86 ? -62.618 -4.839 67.940 1.00 56.88 86 GLU A O 1
ATOM 692 N N . LYS A 1 87 ? -63.099 -6.401 66.394 1.00 58.66 87 LYS A N 1
ATOM 693 C CA . LYS A 1 87 ? -63.655 -7.389 67.338 1.00 58.66 87 LYS A CA 1
ATOM 694 C C . LYS A 1 87 ? -62.663 -7.792 68.429 1.00 58.66 87 LYS A C 1
ATOM 696 O O . LYS A 1 87 ? -63.060 -8.038 69.570 1.00 58.66 87 LYS A O 1
ATOM 701 N N . LEU A 1 88 ? -61.363 -7.844 68.122 1.00 61.75 88 LEU A N 1
ATOM 702 C CA . LEU A 1 88 ? -60.333 -8.094 69.133 1.00 61.75 88 LEU A CA 1
ATOM 703 C C . LEU A 1 88 ? -60.201 -6.916 70.117 1.00 61.75 88 LEU A C 1
ATOM 705 O O . LEU A 1 88 ? -59.944 -7.132 71.304 1.00 61.75 88 LEU A O 1
ATOM 709 N N . ARG A 1 89 ? -60.414 -5.679 69.647 1.00 58.34 89 ARG A N 1
ATOM 710 C CA . ARG A 1 89 ? -60.410 -4.456 70.464 1.00 58.34 89 ARG A CA 1
ATOM 711 C C . ARG A 1 89 ? -61.623 -4.404 71.395 1.00 58.34 89 ARG A C 1
ATOM 713 O O . ARG A 1 89 ? -61.442 -4.210 72.597 1.00 58.34 89 ARG A O 1
ATOM 720 N N . GLU A 1 90 ? -62.821 -4.684 70.881 1.00 62.00 90 GLU A N 1
ATOM 721 C CA . GLU A 1 90 ? -64.056 -4.789 71.675 1.00 62.00 90 GLU A CA 1
ATOM 722 C C . GLU A 1 90 ? -63.942 -5.852 72.773 1.00 62.00 90 GLU A C 1
ATOM 724 O O . GLU A 1 90 ? -64.218 -5.579 73.942 1.00 62.00 90 GLU A O 1
ATOM 729 N N . LYS A 1 91 ? -63.447 -7.052 72.437 1.00 61.41 91 LYS A N 1
ATOM 730 C CA . LYS A 1 91 ? -63.275 -8.153 73.401 1.00 61.41 91 LYS A CA 1
ATOM 731 C C . LYS A 1 91 ? -62.292 -7.793 74.527 1.00 61.41 91 LYS A C 1
ATOM 733 O O . LYS A 1 91 ? -62.465 -8.228 75.667 1.00 61.41 91 LYS A O 1
ATOM 738 N N . LYS A 1 92 ? -61.293 -6.953 74.229 1.00 62.06 92 LYS A N 1
ATOM 739 C CA . LYS A 1 92 ? -60.308 -6.439 75.195 1.00 62.06 92 LYS A CA 1
ATOM 740 C C . LYS A 1 92 ? -60.871 -5.306 76.065 1.00 62.06 92 LYS A C 1
ATOM 742 O O . LYS A 1 92 ? -60.550 -5.246 77.251 1.00 62.06 92 LYS A O 1
ATOM 747 N N . GLU A 1 93 ? -61.751 -4.457 75.530 1.00 63.97 93 GLU A N 1
ATOM 748 C CA . GLU A 1 93 ? -62.512 -3.493 76.338 1.00 63.97 93 GLU A CA 1
ATOM 749 C C . GLU A 1 93 ? -63.558 -4.166 77.236 1.00 63.97 93 GLU A C 1
ATOM 751 O O . GLU A 1 93 ? -63.684 -3.785 78.398 1.00 63.97 93 GLU A O 1
ATOM 756 N N . ALA A 1 94 ? -64.283 -5.173 76.743 1.00 66.12 94 ALA A N 1
ATOM 757 C CA . ALA A 1 94 ? -65.283 -5.905 77.521 1.00 66.12 94 ALA A CA 1
ATOM 758 C C . ALA A 1 94 ? -64.656 -6.563 78.762 1.00 66.12 94 ALA A C 1
ATOM 760 O O . ALA A 1 94 ? -65.147 -6.386 79.877 1.00 66.12 94 ALA A O 1
ATOM 761 N N . MET A 1 95 ? -63.501 -7.220 78.595 1.00 62.28 95 MET A N 1
ATOM 762 C CA . MET A 1 95 ? -62.721 -7.773 79.709 1.00 62.28 95 MET A CA 1
ATOM 763 C C . MET A 1 95 ? -62.248 -6.685 80.694 1.00 62.28 95 MET A C 1
ATOM 765 O O . MET A 1 95 ? -62.265 -6.897 81.906 1.00 62.28 95 MET A O 1
ATOM 769 N N . ARG A 1 96 ? -61.885 -5.491 80.200 1.00 62.12 96 ARG A N 1
ATOM 770 C CA . ARG A 1 96 ? -61.491 -4.347 81.043 1.00 62.12 96 ARG A CA 1
ATOM 771 C C . ARG A 1 96 ? -62.677 -3.732 81.804 1.00 62.12 96 ARG A C 1
ATOM 773 O O . ARG A 1 96 ? -62.498 -3.323 82.948 1.00 62.12 96 ARG A O 1
ATOM 780 N N . ARG A 1 97 ? -63.882 -3.703 81.215 1.00 60.00 97 ARG A N 1
ATOM 781 C CA . ARG A 1 97 ? -65.127 -3.291 81.894 1.00 60.00 97 ARG A CA 1
ATOM 782 C C . ARG A 1 97 ? -65.546 -4.308 82.965 1.00 60.00 97 ARG A C 1
ATOM 784 O O . ARG A 1 97 ? -65.871 -3.897 84.074 1.00 60.00 97 ARG A O 1
ATOM 791 N N . ALA A 1 98 ? -65.443 -5.611 82.692 1.00 59.78 98 ALA A N 1
ATOM 792 C CA . ALA A 1 98 ? -65.722 -6.665 83.675 1.00 59.78 98 ALA A CA 1
ATOM 793 C C . ALA A 1 98 ? -64.787 -6.592 84.902 1.00 59.78 98 ALA A C 1
ATOM 795 O O . ALA A 1 98 ? -65.248 -6.658 86.042 1.00 59.78 98 ALA A O 1
ATOM 796 N N . ALA A 1 99 ? -63.486 -6.363 84.684 1.00 56.66 99 ALA A N 1
ATOM 797 C CA . ALA A 1 99 ? -62.521 -6.161 85.767 1.00 56.66 99 ALA A CA 1
ATOM 798 C C . ALA A 1 99 ? -62.806 -4.899 86.612 1.00 56.66 99 ALA A C 1
ATOM 800 O O . ALA A 1 99 ? -62.537 -4.889 87.810 1.00 56.66 99 ALA A O 1
ATOM 801 N N . ALA A 1 100 ? -63.374 -3.847 86.011 1.00 50.62 100 ALA A N 1
ATOM 802 C CA . ALA A 1 100 ? -63.769 -2.633 86.728 1.00 50.62 100 ALA A CA 1
ATOM 803 C C . ALA A 1 100 ? -65.062 -2.806 87.553 1.00 50.62 100 ALA A C 1
ATOM 805 O O . ALA A 1 100 ? -65.215 -2.144 88.578 1.00 50.62 100 ALA A O 1
ATOM 806 N N . ALA A 1 101 ? -65.971 -3.699 87.142 1.00 52.16 101 ALA A N 1
ATOM 807 C CA . ALA A 1 101 ? -67.198 -4.000 87.881 1.00 52.16 101 ALA A CA 1
ATOM 808 C C . ALA A 1 101 ? -66.911 -4.762 89.190 1.00 52.16 101 ALA A C 1
ATOM 810 O O . ALA A 1 101 ? -67.354 -4.345 90.259 1.00 52.16 101 ALA A O 1
ATOM 811 N N . HIS A 1 102 ? -66.082 -5.812 89.136 1.00 49.03 102 HIS A N 1
ATOM 812 C CA . HIS A 1 102 ? -65.712 -6.601 90.323 1.00 49.03 102 HIS A CA 1
ATOM 813 C C . HIS A 1 102 ? -64.914 -5.826 91.389 1.00 49.03 102 HIS A C 1
ATOM 815 O O . HIS A 1 102 ? -64.795 -6.290 92.519 1.00 49.03 102 HIS A O 1
ATOM 821 N N . ALA A 1 103 ? -64.403 -4.633 91.072 1.00 45.56 103 ALA A N 1
ATOM 822 C CA . ALA A 1 103 ? -63.706 -3.770 92.025 1.00 45.56 103 ALA A CA 1
ATOM 823 C C . ALA A 1 103 ? -64.645 -2.920 92.912 1.00 45.56 103 ALA A C 1
ATOM 825 O O . ALA A 1 103 ? -64.153 -2.096 93.685 1.00 45.56 103 ALA A O 1
ATOM 826 N N . LYS A 1 104 ? -65.978 -3.058 92.786 1.00 47.03 104 LYS A N 1
ATOM 827 C CA . LYS A 1 104 ? -66.940 -2.121 93.396 1.00 47.03 104 LYS A CA 1
ATOM 828 C C . LYS A 1 104 ? -68.032 -2.711 94.292 1.00 47.03 104 LYS A C 1
ATOM 830 O O . LYS A 1 104 ? -68.902 -1.955 94.715 1.00 47.03 104 LYS A O 1
ATOM 835 N N . GLU A 1 105 ? -67.954 -3.988 94.664 1.00 40.88 105 GLU A N 1
ATOM 836 C CA . GLU A 1 105 ? -68.908 -4.586 95.608 1.00 40.88 105 GLU A CA 1
ATOM 837 C C . GLU A 1 105 ? -68.240 -5.558 96.595 1.00 40.88 105 GLU A C 1
ATOM 839 O O . GLU A 1 105 ? -68.118 -6.751 96.333 1.00 40.88 105 GLU A O 1
ATOM 844 N N . ASN A 1 106 ? -67.775 -5.013 97.729 1.00 36.41 106 ASN A N 1
ATOM 845 C CA . ASN A 1 106 ? -67.826 -5.629 99.066 1.00 36.41 106 ASN A CA 1
ATOM 846 C C . ASN A 1 106 ? -67.250 -4.666 100.130 1.00 36.41 106 ASN A C 1
ATOM 848 O O . ASN A 1 106 ? -66.062 -4.342 100.115 1.00 36.41 106 ASN A O 1
ATOM 852 N N . LYS A 1 107 ? -68.090 -4.213 101.070 1.00 34.59 107 LYS A N 1
ATOM 853 C CA . LYS A 1 107 ? -67.699 -3.459 102.277 1.00 34.59 107 LYS A CA 1
ATOM 854 C C . LYS A 1 107 ? -68.662 -3.770 103.430 1.00 34.59 107 LYS A C 1
ATOM 856 O O . LYS A 1 107 ? -69.680 -3.104 103.580 1.00 34.59 107 LYS A O 1
ATOM 861 N N . ALA A 1 108 ? -68.303 -4.736 104.268 1.00 33.78 108 ALA A N 1
ATOM 862 C CA . ALA A 1 108 ? -68.833 -4.923 105.621 1.00 33.78 108 ALA A CA 1
ATOM 863 C C . ALA A 1 108 ? -67.766 -5.655 106.473 1.00 33.78 108 ALA A C 1
ATOM 865 O O . ALA A 1 108 ? -66.892 -6.297 105.883 1.00 33.78 108 ALA A O 1
ATOM 866 N N . PRO A 1 109 ? -67.722 -5.491 107.811 1.00 42.00 109 PRO A N 1
ATOM 867 C CA . PRO A 1 109 ? -66.416 -5.392 108.462 1.00 42.00 109 PRO A CA 1
ATOM 868 C C . PRO A 1 109 ? -66.103 -6.449 109.532 1.00 42.00 109 PRO A C 1
ATOM 870 O O . PRO A 1 109 ? -66.940 -6.793 110.356 1.00 42.00 109 PRO A O 1
ATOM 873 N N . GLY A 1 110 ? -64.812 -6.780 109.615 1.00 32.16 110 GLY A N 1
ATOM 874 C CA . GLY A 1 110 ? -64.089 -6.862 110.887 1.00 32.16 110 GLY A CA 1
ATOM 875 C C . GLY A 1 110 ? -64.178 -8.155 111.701 1.00 32.16 110 GLY A C 1
ATOM 876 O O . GLY A 1 110 ? -65.154 -8.402 112.395 1.00 32.16 110 GLY A O 1
ATOM 877 N N . LEU A 1 111 ? -63.040 -8.844 111.800 1.00 33.50 111 LEU A N 1
ATOM 878 C CA . LEU A 1 111 ? -62.483 -9.272 113.089 1.00 33.50 111 LEU A CA 1
ATOM 879 C C . LEU A 1 111 ? -60.950 -9.354 112.977 1.00 33.50 111 LEU A C 1
ATOM 881 O O . LEU A 1 111 ? -60.406 -9.495 111.882 1.00 33.50 111 LEU A O 1
ATOM 885 N N . ARG A 1 112 ? -60.244 -9.146 114.093 1.00 38.50 112 ARG A N 1
ATOM 886 C CA . ARG A 1 112 ? -58.787 -8.918 114.122 1.00 38.50 112 ARG A CA 1
ATOM 887 C C . ARG A 1 112 ? -58.004 -10.219 114.291 1.00 38.50 112 ARG A C 1
ATOM 889 O O . ARG A 1 112 ? -58.273 -10.933 115.250 1.00 38.50 112 ARG A O 1
ATOM 896 N N . GLN A 1 113 ? -56.952 -10.412 113.488 1.00 39.75 113 GLN A N 1
ATOM 897 C CA . GLN A 1 113 ? -55.654 -10.949 113.941 1.00 39.75 113 GLN A CA 1
ATOM 898 C C . GLN A 1 113 ? -54.552 -10.781 112.870 1.00 39.75 113 GLN A C 1
ATOM 900 O O . GLN A 1 113 ? -54.825 -10.785 111.672 1.00 39.75 113 GLN A O 1
ATOM 905 N N . ASN A 1 114 ? -53.303 -10.664 113.335 1.00 45.66 114 ASN A N 1
ATOM 906 C CA . ASN A 1 114 ? -52.037 -10.756 112.586 1.00 45.66 114 ASN A CA 1
ATOM 907 C C . ASN A 1 114 ? -51.788 -9.697 111.489 1.00 45.66 114 ASN A C 1
ATOM 909 O O . ASN A 1 114 ? -51.663 -10.018 110.302 1.00 45.66 114 ASN A O 1
ATOM 913 N N . GLU A 1 115 ? -51.605 -8.440 111.907 1.00 46.88 115 GLU A N 1
ATOM 914 C CA . GLU A 1 115 ? -51.253 -7.296 111.043 1.00 46.88 115 GLU A CA 1
ATOM 915 C C . GLU A 1 115 ? -49.897 -7.464 110.320 1.00 46.88 115 GLU A C 1
ATOM 917 O O . GLU A 1 115 ? -49.776 -7.076 109.155 1.00 46.88 115 GLU A O 1
ATOM 922 N N . GLU A 1 116 ? -48.918 -8.161 110.918 1.00 50.09 116 GLU A N 1
ATOM 923 C CA . GLU A 1 116 ? -47.662 -8.549 110.243 1.00 50.09 116 GLU A CA 1
ATOM 924 C C . GLU A 1 116 ? -47.913 -9.313 108.931 1.00 50.09 116 GLU A C 1
ATOM 926 O O . GLU A 1 116 ? -47.220 -9.109 107.931 1.00 50.09 116 GLU A O 1
ATOM 931 N N . SER A 1 117 ? -48.953 -10.154 108.895 1.00 50.69 117 SER A N 1
ATOM 932 C CA . SER A 1 117 ? -49.284 -10.958 107.715 1.00 50.69 117 SER A CA 1
ATOM 933 C C . SER A 1 117 ? -49.868 -10.133 106.561 1.00 50.69 117 SER A C 1
ATOM 935 O O . SER A 1 117 ? -49.885 -10.612 105.426 1.00 50.69 117 SER A O 1
ATOM 937 N N . ALA A 1 118 ? -50.362 -8.919 106.825 1.00 54.31 118 ALA A N 1
ATOM 938 C CA . ALA A 1 118 ? -50.853 -8.004 105.797 1.00 54.31 118 ALA A CA 1
ATOM 939 C C . ALA A 1 118 ? -49.686 -7.242 105.158 1.00 54.31 118 ALA A C 1
ATOM 941 O O . ALA A 1 118 ? -49.534 -7.274 103.937 1.00 54.31 118 ALA A O 1
ATOM 942 N N . TYR A 1 119 ? -48.805 -6.663 105.980 1.00 59.59 119 TYR A N 1
ATOM 943 C CA . TYR A 1 119 ? -47.605 -5.962 105.514 1.00 59.59 119 TYR A CA 1
ATOM 944 C C . TYR A 1 119 ? -46.657 -6.889 104.736 1.00 59.59 119 TYR A C 1
ATOM 946 O O . TYR A 1 119 ? -46.159 -6.518 103.672 1.00 59.59 119 TYR A O 1
ATOM 954 N N . ALA A 1 120 ? -46.481 -8.134 105.197 1.00 60.88 120 ALA A N 1
ATOM 955 C CA . ALA A 1 120 ? -45.736 -9.156 104.464 1.00 60.88 120 ALA A CA 1
ATOM 956 C C . ALA A 1 120 ? -46.352 -9.445 103.081 1.00 60.88 120 ALA A C 1
ATOM 958 O O . ALA A 1 120 ? -45.632 -9.465 102.083 1.00 60.88 120 ALA A O 1
ATOM 959 N N . ARG A 1 121 ? -47.682 -9.604 102.994 1.00 60.03 121 ARG A N 1
ATOM 960 C CA . ARG A 1 121 ? -48.388 -9.838 101.720 1.00 60.03 121 ARG A CA 1
ATOM 961 C C . ARG A 1 121 ? -48.325 -8.633 100.779 1.00 60.03 121 ARG A C 1
ATOM 963 O O . ARG A 1 121 ? -48.169 -8.831 99.577 1.00 60.03 121 ARG A O 1
ATOM 970 N N . GLU A 1 122 ? -48.380 -7.405 101.291 1.00 63.12 122 GLU A N 1
ATOM 971 C CA . GLU A 1 122 ? -48.221 -6.192 100.479 1.00 63.12 122 GLU A CA 1
ATOM 972 C C . GLU A 1 122 ? -46.786 -6.045 99.948 1.00 63.12 122 GLU A C 1
ATOM 974 O O . GLU A 1 122 ? -46.594 -5.838 98.747 1.00 63.12 122 GLU A O 1
ATOM 979 N N . GLN A 1 123 ? -45.767 -6.238 100.797 1.00 64.44 123 GLN A N 1
ATOM 980 C CA . GLN A 1 123 ? -44.369 -6.278 100.355 1.00 64.44 123 GLN A CA 1
ATOM 981 C C . GLN A 1 123 ? -44.137 -7.374 99.307 1.00 64.44 123 GLN A C 1
ATOM 983 O O . GLN A 1 123 ? -43.480 -7.125 98.296 1.00 64.44 123 GLN A O 1
ATOM 988 N N . GLN A 1 124 ? -44.705 -8.565 99.506 1.00 67.25 124 GLN A N 1
ATOM 989 C CA . GLN A 1 124 ? -44.573 -9.687 98.580 1.00 67.25 124 GLN A CA 1
ATOM 990 C C . GLN A 1 124 ? -45.283 -9.411 97.246 1.00 67.25 124 GLN A C 1
ATOM 992 O O . GLN A 1 124 ? -44.708 -9.665 96.191 1.00 67.25 124 GLN A O 1
ATOM 997 N N . LEU A 1 125 ? -46.469 -8.791 97.251 1.00 72.31 125 LEU A N 1
ATOM 998 C CA . LEU A 1 125 ? -47.148 -8.352 96.028 1.00 72.31 125 LEU A CA 1
ATOM 999 C C . LEU A 1 125 ? -46.346 -7.264 95.291 1.00 72.31 125 LEU A C 1
ATOM 1001 O O . LEU A 1 125 ? -46.187 -7.331 94.072 1.00 72.31 125 LEU A O 1
ATOM 1005 N N . ARG A 1 126 ? -45.785 -6.291 96.021 1.00 74.19 126 ARG A N 1
ATOM 1006 C CA . ARG A 1 126 ? -44.948 -5.212 95.467 1.00 74.19 126 ARG A CA 1
ATOM 1007 C C . ARG A 1 126 ? -43.632 -5.745 94.891 1.00 74.19 126 ARG A C 1
ATOM 1009 O O . ARG A 1 126 ? -43.208 -5.285 93.830 1.00 74.19 126 ARG A O 1
ATOM 1016 N N . ARG A 1 127 ? -43.025 -6.742 95.545 1.00 71.81 127 ARG A N 1
ATOM 1017 C CA . ARG A 1 127 ? -41.864 -7.496 95.053 1.00 71.81 127 ARG A CA 1
ATOM 1018 C C . ARG A 1 127 ? -42.213 -8.254 93.775 1.00 71.81 127 ARG A C 1
ATOM 1020 O O . ARG A 1 127 ? -41.571 -8.007 92.762 1.00 71.81 127 ARG A O 1
ATOM 1027 N N . ASN A 1 128 ? -43.272 -9.063 93.782 1.00 75.12 128 ASN A N 1
ATOM 1028 C CA . ASN A 1 128 ? -43.735 -9.810 92.609 1.00 75.12 128 ASN A CA 1
ATOM 1029 C C . ASN A 1 128 ? -44.051 -8.881 91.419 1.00 75.12 128 ASN A C 1
ATOM 1031 O O . ASN A 1 128 ? -43.780 -9.226 90.271 1.00 75.12 128 ASN A O 1
ATOM 1035 N N . LEU A 1 129 ? -44.588 -7.680 91.673 1.00 78.00 129 LEU A N 1
ATOM 1036 C CA . LEU A 1 129 ? -44.870 -6.681 90.638 1.00 78.00 129 LEU A CA 1
ATOM 1037 C C . LEU A 1 129 ? -43.589 -6.040 90.070 1.00 78.00 129 LEU A C 1
ATOM 1039 O O . LEU A 1 129 ? -43.498 -5.823 88.861 1.00 78.00 129 LEU A O 1
ATOM 1043 N N . LEU A 1 130 ? -42.587 -5.760 90.911 1.00 76.38 130 LEU A N 1
ATOM 1044 C CA . LEU A 1 130 ? -41.259 -5.314 90.468 1.00 76.38 130 LEU A CA 1
ATOM 1045 C C . LEU A 1 130 ? -40.537 -6.407 89.672 1.00 76.38 130 LEU A C 1
ATOM 1047 O O . LEU A 1 130 ? -39.986 -6.125 88.613 1.00 76.38 130 LEU A O 1
ATOM 1051 N N . GLU A 1 131 ? -40.595 -7.647 90.145 1.00 78.44 131 GLU A N 1
ATOM 1052 C CA . GLU A 1 131 ? -40.000 -8.833 89.527 1.00 78.44 131 GLU A CA 1
ATOM 1053 C C . GLU A 1 131 ? -40.636 -9.109 88.152 1.00 78.44 131 GLU A C 1
ATOM 1055 O O . GLU A 1 131 ? -39.921 -9.201 87.158 1.00 78.44 131 GLU A O 1
ATOM 1060 N N . SER A 1 132 ? -41.970 -9.048 88.052 1.00 75.62 132 SER A N 1
ATOM 1061 C CA . SER A 1 132 ? -42.733 -9.106 86.791 1.00 75.62 132 SER A CA 1
ATOM 1062 C C . SER A 1 132 ? -42.411 -7.948 85.826 1.00 75.62 132 SER A C 1
ATOM 1064 O O . SER A 1 132 ? -42.309 -8.128 84.610 1.00 75.62 132 SER A O 1
ATOM 1066 N N . ARG A 1 133 ? -42.175 -6.734 86.344 1.00 80.38 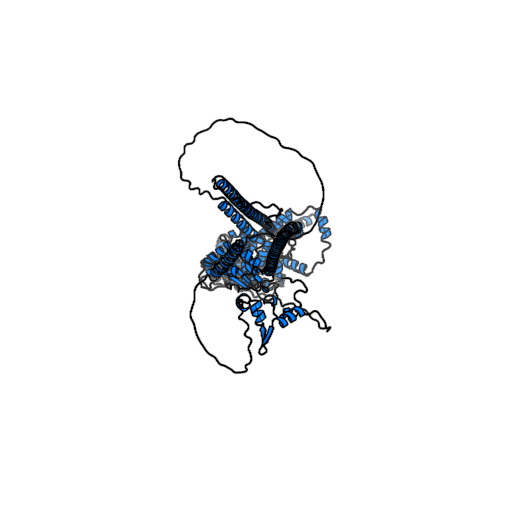133 ARG A N 1
ATOM 1067 C CA . ARG A 1 133 ? -41.755 -5.583 85.523 1.00 80.38 133 ARG A CA 1
ATOM 1068 C C . ARG A 1 133 ? -40.306 -5.713 85.039 1.00 80.38 133 ARG A C 1
ATOM 1070 O O . ARG A 1 133 ? -39.985 -5.233 83.950 1.00 80.38 133 ARG A O 1
ATOM 1077 N N . MET A 1 134 ? -39.439 -6.356 85.820 1.00 72.06 134 MET A N 1
ATOM 1078 C CA . MET A 1 134 ? -38.048 -6.642 85.458 1.00 72.06 134 MET A CA 1
ATOM 1079 C C . MET A 1 134 ? -37.952 -7.778 84.433 1.00 72.06 134 MET A C 1
ATOM 1081 O O . MET A 1 134 ? -37.214 -7.629 83.458 1.00 72.06 134 MET A O 1
ATOM 1085 N N . THR A 1 135 ? -38.735 -8.854 84.573 1.00 75.88 135 THR A N 1
ATOM 1086 C CA . THR A 1 135 ? -38.800 -9.933 83.572 1.00 75.88 135 THR A CA 1
ATOM 1087 C C . THR A 1 135 ? -39.344 -9.416 82.243 1.00 75.88 135 THR A C 1
ATOM 1089 O O . THR A 1 135 ? -38.648 -9.559 81.243 1.00 75.88 135 THR A O 1
ATOM 1092 N N . GLN A 1 136 ? -40.458 -8.670 82.220 1.00 72.69 136 GLN A N 1
ATOM 1093 C CA . GLN A 1 136 ? -40.952 -8.029 80.985 1.00 72.69 136 GLN A CA 1
ATOM 1094 C C . GLN A 1 136 ? -39.920 -7.095 80.328 1.00 72.69 136 GLN A C 1
ATOM 1096 O O . GLN A 1 136 ? -39.892 -6.953 79.102 1.00 72.69 136 GLN A O 1
ATOM 1101 N N . ARG A 1 137 ? -39.066 -6.427 81.119 1.00 78.06 137 ARG A N 1
ATOM 1102 C CA . ARG A 1 137 ? -37.993 -5.573 80.589 1.00 78.06 137 ARG A CA 1
ATOM 1103 C C . ARG A 1 137 ? -36.849 -6.402 79.998 1.00 78.06 137 ARG A C 1
ATOM 1105 O O . ARG A 1 137 ? -36.342 -6.032 78.943 1.00 78.06 137 ARG A O 1
ATOM 1112 N N . GLN A 1 138 ? -36.480 -7.527 80.616 1.00 72.12 138 GLN A N 1
ATOM 1113 C CA . GLN A 1 138 ? -35.531 -8.484 80.034 1.00 72.12 138 GLN A CA 1
ATOM 1114 C C . GLN A 1 138 ? -36.081 -9.161 78.772 1.00 72.12 138 GLN A C 1
ATOM 1116 O O . GLN A 1 138 ? -35.339 -9.330 77.810 1.00 72.12 138 GLN A O 1
ATOM 1121 N N . GLU A 1 139 ? -37.360 -9.536 78.749 1.00 80.81 139 GLU A N 1
ATOM 1122 C CA . GLU A 1 139 ? -38.011 -10.151 77.587 1.00 80.81 139 GLU A CA 1
ATOM 1123 C C . GLU A 1 139 ? -38.012 -9.201 76.391 1.00 80.81 139 GLU A C 1
ATOM 1125 O O . GLU A 1 139 ? -37.540 -9.582 75.326 1.00 80.81 139 GLU A O 1
ATOM 1130 N N . LYS A 1 140 ? -38.408 -7.935 76.579 1.00 79.56 140 LYS A N 1
ATOM 1131 C CA . LYS A 1 140 ? -38.360 -6.915 75.514 1.00 79.56 140 LYS A CA 1
ATOM 1132 C C . LYS A 1 140 ? -36.944 -6.600 75.028 1.00 79.56 140 LYS A C 1
ATOM 1134 O O . LYS A 1 140 ? -36.769 -6.242 73.865 1.00 79.56 140 LYS A O 1
ATOM 1139 N N . LEU A 1 141 ? -35.929 -6.728 75.887 1.00 78.94 141 LEU A N 1
ATOM 1140 C CA . LEU A 1 141 ? -34.528 -6.617 75.470 1.00 78.94 141 LEU A CA 1
ATOM 1141 C C . LEU A 1 141 ? -34.119 -7.818 74.605 1.00 78.94 141 LEU A C 1
ATOM 1143 O O . LEU A 1 141 ? -33.678 -7.607 73.480 1.00 78.94 141 LEU A O 1
ATOM 1147 N N . LYS A 1 142 ? -34.374 -9.051 75.066 1.00 81.56 142 LYS A N 1
ATOM 1148 C CA . LYS A 1 142 ? -34.116 -10.301 74.322 1.00 81.56 142 LYS A CA 1
ATOM 1149 C C . LYS A 1 142 ? -34.892 -10.367 72.997 1.00 81.56 142 LYS A C 1
ATOM 1151 O O . LYS A 1 142 ? -34.392 -10.886 72.005 1.00 81.56 142 LYS A O 1
ATOM 1156 N N . GLU A 1 143 ? -36.109 -9.831 72.955 1.00 80.62 143 GLU A N 1
ATOM 1157 C CA . GLU A 1 143 ? -36.932 -9.715 71.748 1.00 80.62 143 GLU A CA 1
ATOM 1158 C C . GLU A 1 143 ? -36.336 -8.704 70.758 1.00 80.62 143 GLU A C 1
ATOM 1160 O O . GLU A 1 143 ? -36.148 -9.036 69.589 1.00 80.62 143 GLU A O 1
ATOM 1165 N N . LYS A 1 144 ? -35.956 -7.504 71.222 1.00 80.31 144 LYS A N 1
ATOM 1166 C CA . LYS A 1 144 ? -35.286 -6.479 70.399 1.00 80.31 144 LYS A CA 1
ATOM 1167 C C . LYS A 1 144 ? -33.927 -6.954 69.869 1.00 80.31 144 LYS A C 1
ATOM 1169 O O . LYS A 1 144 ? -33.562 -6.621 68.744 1.00 80.31 144 LYS A O 1
ATOM 1174 N N . GLU A 1 145 ? -33.197 -7.725 70.666 1.00 80.38 145 GLU A N 1
ATOM 1175 C CA . GLU A 1 145 ? -31.919 -8.352 70.321 1.00 80.38 145 GLU A CA 1
ATOM 1176 C C . GLU A 1 145 ? -32.094 -9.424 69.236 1.00 80.38 145 GLU A C 1
ATOM 1178 O O . GLU A 1 145 ? -31.476 -9.319 68.178 1.00 80.38 145 GLU A O 1
ATOM 1183 N N . ARG A 1 146 ? -33.046 -10.354 69.401 1.00 83.69 146 ARG A N 1
ATOM 1184 C CA . ARG A 1 146 ? -33.451 -11.297 68.340 1.00 83.69 146 ARG A CA 1
ATOM 1185 C C . ARG A 1 146 ? -33.899 -10.578 67.063 1.00 83.69 146 ARG A C 1
ATOM 1187 O O . ARG A 1 146 ? -33.570 -11.019 65.967 1.00 83.69 146 ARG A O 1
ATOM 1194 N N . LEU A 1 147 ? -34.617 -9.457 67.176 1.00 85.19 147 LEU A N 1
ATOM 1195 C CA . LEU A 1 147 ? -35.049 -8.672 66.014 1.00 85.19 147 LEU A CA 1
ATOM 1196 C C . LEU A 1 147 ? -33.882 -7.990 65.279 1.00 85.19 147 LEU A C 1
ATOM 1198 O O . LEU A 1 147 ? -33.947 -7.848 64.057 1.00 85.19 147 LEU A O 1
ATOM 1202 N N . LYS A 1 148 ? -32.822 -7.577 65.995 1.00 85.44 148 LYS A N 1
ATOM 1203 C CA . LYS A 1 148 ? -31.556 -7.146 65.377 1.00 85.44 148 LYS A CA 1
ATOM 1204 C C . LYS A 1 148 ? -30.902 -8.320 64.652 1.00 85.44 148 LYS A C 1
ATOM 1206 O O . LYS A 1 148 ? -30.650 -8.214 63.459 1.00 85.44 148 LYS A O 1
ATOM 1211 N N . GLU A 1 149 ? -30.708 -9.438 65.349 1.00 85.31 149 GLU A N 1
ATOM 1212 C CA . GLU A 1 149 ? -30.018 -10.631 64.846 1.00 85.31 149 GLU A CA 1
ATOM 1213 C C . GLU A 1 149 ? -30.682 -11.206 63.575 1.00 85.31 149 GLU A C 1
ATOM 1215 O O . GLU A 1 149 ? -30.002 -11.624 62.639 1.00 85.31 149 GLU A O 1
ATOM 1220 N N . ILE A 1 150 ? -32.019 -11.178 63.499 1.00 83.19 150 ILE A N 1
ATOM 1221 C CA . ILE A 1 150 ? -32.782 -11.565 62.300 1.00 83.19 150 ILE A CA 1
ATOM 1222 C C . ILE A 1 150 ? -32.501 -10.605 61.134 1.00 83.19 150 ILE A C 1
ATOM 1224 O O . ILE A 1 150 ? -32.144 -11.064 60.050 1.00 83.19 150 ILE A O 1
ATOM 1228 N N . LYS A 1 151 ? -32.608 -9.286 61.353 1.00 86.75 151 LYS A N 1
ATOM 1229 C CA . LYS A 1 151 ? -32.354 -8.262 60.318 1.00 86.75 151 LYS A CA 1
ATOM 1230 C C . LYS A 1 151 ? -30.896 -8.225 59.862 1.00 86.75 151 LYS A C 1
ATOM 1232 O O . LYS A 1 151 ? -30.606 -7.873 58.723 1.00 86.75 151 LYS A O 1
ATOM 1237 N N . GLU A 1 152 ? -29.971 -8.578 60.743 1.00 83.19 152 GLU A N 1
ATOM 1238 C CA . GLU A 1 152 ? -28.549 -8.678 60.440 1.00 83.19 152 GLU A CA 1
ATOM 1239 C C . GLU A 1 152 ? -28.256 -9.892 59.554 1.00 83.19 152 GLU A C 1
ATOM 1241 O O . GLU A 1 152 ? -27.644 -9.728 58.502 1.00 83.19 152 GLU A O 1
ATOM 1246 N N . LYS A 1 153 ? -28.806 -11.069 59.878 1.00 87.75 153 LYS A N 1
ATOM 1247 C CA . LYS A 1 153 ? -28.725 -12.275 59.028 1.00 87.75 153 LYS A CA 1
ATOM 1248 C C . LYS A 1 153 ? -29.446 -12.112 57.686 1.00 87.75 153 LYS A C 1
ATOM 1250 O O . LYS A 1 153 ? -29.047 -12.710 56.692 1.00 87.75 153 LYS A O 1
ATOM 1255 N N . GLU A 1 154 ? -30.504 -11.308 57.633 1.00 85.25 154 GLU A N 1
ATOM 1256 C CA . GLU A 1 154 ? -31.193 -10.927 56.393 1.00 85.25 154 GLU A CA 1
ATOM 1257 C C . GLU A 1 154 ? -30.307 -10.026 55.512 1.00 85.25 154 GLU A C 1
ATOM 1259 O O . GLU A 1 154 ? -30.121 -10.303 54.327 1.00 85.25 154 GLU A O 1
ATOM 1264 N N . ARG A 1 155 ? -29.656 -9.014 56.106 1.00 85.44 155 ARG A N 1
ATOM 1265 C CA . ARG A 1 155 ? -28.647 -8.176 55.431 1.00 85.44 155 ARG A CA 1
ATOM 1266 C C . ARG A 1 155 ? -27.405 -8.966 55.006 1.00 85.44 155 ARG A C 1
ATOM 1268 O O . ARG A 1 155 ? -26.864 -8.696 53.938 1.00 85.44 155 ARG A O 1
ATOM 1275 N N . GLU A 1 156 ? -26.947 -9.924 55.810 1.00 85.62 156 GLU A N 1
ATOM 1276 C CA . GLU A 1 156 ? -25.821 -10.811 55.491 1.00 85.62 156 GLU A CA 1
ATOM 1277 C C . GLU A 1 156 ? -26.133 -11.667 54.258 1.00 85.62 156 GLU A C 1
ATOM 1279 O O . GLU A 1 156 ? -25.346 -11.672 53.314 1.00 85.62 156 GLU A O 1
ATOM 1284 N N . LYS A 1 157 ? -27.312 -12.304 54.207 1.00 91.19 157 LYS A N 1
ATOM 1285 C CA . LYS A 1 157 ? -27.773 -13.049 53.023 1.00 91.19 157 LYS A CA 1
ATOM 1286 C C . LYS A 1 157 ? -27.843 -12.169 51.784 1.00 91.19 157 LYS A C 1
ATOM 1288 O O . LYS A 1 157 ? -27.275 -12.541 50.766 1.00 91.19 157 LYS A O 1
ATOM 1293 N N . LEU A 1 158 ? -28.453 -10.985 51.879 1.00 89.88 158 LEU A N 1
ATOM 1294 C CA . LEU A 1 158 ? -28.558 -10.060 50.748 1.00 89.88 158 LEU A CA 1
ATOM 1295 C C . LEU A 1 158 ? -27.174 -9.607 50.239 1.00 89.88 158 LEU A C 1
ATOM 1297 O O . LEU A 1 158 ? -26.973 -9.464 49.033 1.00 89.88 158 LEU A O 1
ATOM 1301 N N . ARG A 1 159 ? -26.191 -9.433 51.137 1.00 87.56 159 ARG A N 1
ATOM 1302 C CA . ARG A 1 159 ? -24.781 -9.199 50.770 1.00 87.56 159 ARG A CA 1
ATOM 1303 C C . ARG A 1 159 ? -24.153 -10.428 50.103 1.00 87.56 159 ARG A C 1
ATOM 1305 O O . ARG A 1 159 ? -23.477 -10.269 49.092 1.00 87.56 159 ARG A O 1
ATOM 1312 N N . GLU A 1 160 ? -24.367 -11.635 50.630 1.00 89.56 160 GLU A N 1
ATOM 1313 C CA . GLU A 1 160 ? -23.823 -12.883 50.071 1.00 89.56 160 GLU A CA 1
ATOM 1314 C C . GLU A 1 160 ? -24.433 -13.210 48.694 1.00 89.56 160 GLU A C 1
ATOM 1316 O O . GLU A 1 160 ? -23.735 -13.685 47.802 1.00 89.56 160 GLU A O 1
ATOM 1321 N N . GLU A 1 161 ? -25.718 -12.921 48.493 1.00 88.25 161 GLU A N 1
ATOM 1322 C CA . GLU A 1 161 ? -26.441 -13.063 47.225 1.00 88.25 161 GLU A CA 1
ATOM 1323 C C . GLU A 1 161 ? -25.987 -12.011 46.209 1.00 88.25 161 GLU A C 1
ATOM 1325 O O . GLU A 1 161 ? -25.583 -12.383 45.107 1.00 88.25 161 GLU A O 1
ATOM 1330 N N . LYS A 1 162 ? -25.916 -10.724 46.591 1.00 90.19 162 LYS A N 1
ATOM 1331 C CA . LYS A 1 162 ? -25.342 -9.669 45.736 1.00 90.19 162 LYS A CA 1
ATOM 1332 C C . LYS A 1 162 ? -23.893 -9.984 45.350 1.00 90.19 162 LYS A C 1
ATOM 1334 O O . LYS A 1 162 ? -23.518 -9.786 44.197 1.00 90.19 162 LYS A O 1
ATOM 1339 N N . ARG A 1 163 ? -23.091 -10.522 46.277 1.00 88.75 163 ARG A N 1
ATOM 1340 C CA . ARG A 1 163 ? -21.721 -10.980 46.007 1.00 88.75 163 ARG A CA 1
ATOM 1341 C C . ARG A 1 163 ? -21.699 -12.150 45.022 1.00 88.75 163 ARG A C 1
ATOM 1343 O O . ARG A 1 163 ? -20.967 -12.078 44.047 1.00 88.75 163 ARG A O 1
ATOM 1350 N N . LYS A 1 164 ? -22.507 -13.197 45.225 1.00 92.31 164 LYS A N 1
ATOM 1351 C CA . LYS A 1 164 ? -22.599 -14.347 44.300 1.00 92.31 164 LYS A CA 1
ATOM 1352 C C . LYS A 1 164 ? -23.063 -13.943 42.900 1.00 92.31 164 LYS A C 1
ATOM 1354 O O . LYS A 1 164 ? -22.626 -14.556 41.931 1.00 92.31 164 LYS A O 1
ATOM 1359 N N . TYR A 1 165 ? -23.937 -12.942 42.805 1.00 84.19 165 TYR A N 1
ATOM 1360 C CA . TYR A 1 165 ? -24.409 -12.377 41.544 1.00 84.19 165 TYR A CA 1
ATOM 1361 C C . TYR A 1 165 ? -23.320 -11.543 40.852 1.00 84.19 165 TYR A C 1
ATOM 1363 O O . TYR A 1 165 ? -23.097 -11.710 39.659 1.00 84.19 165 TYR A O 1
ATOM 1371 N N . ALA A 1 166 ? -22.563 -10.731 41.599 1.00 89.50 166 ALA A N 1
ATOM 1372 C CA . ALA A 1 166 ? -21.397 -10.017 41.074 1.00 89.50 166 ALA A CA 1
ATOM 1373 C C . ALA A 1 166 ? -20.258 -10.969 40.647 1.00 89.50 166 ALA A C 1
ATOM 1375 O O . ALA A 1 166 ? -19.661 -10.770 39.596 1.00 89.50 166 ALA A O 1
ATOM 1376 N N . GLU A 1 167 ? -19.993 -12.034 41.413 1.00 89.38 167 GLU A N 1
ATOM 1377 C CA . GLU A 1 167 ? -19.063 -13.113 41.037 1.00 89.38 167 GLU A CA 1
ATOM 1378 C C . GLU A 1 167 ? -19.521 -13.829 39.753 1.00 89.38 167 GLU A C 1
ATOM 1380 O O . GLU A 1 167 ? -18.694 -14.139 38.902 1.00 89.38 167 GLU A O 1
ATOM 1385 N N . TYR A 1 168 ? -20.830 -14.063 39.587 1.00 89.12 168 TYR A N 1
ATOM 1386 C CA . TYR A 1 168 ? -21.391 -14.642 38.362 1.00 89.12 168 TYR A CA 1
ATOM 1387 C C . TYR A 1 168 ? -21.262 -13.696 37.161 1.00 89.12 168 TYR A C 1
ATOM 1389 O O . TYR A 1 168 ? -20.757 -14.122 36.130 1.00 89.12 168 TYR A O 1
ATOM 1397 N N . ILE A 1 169 ? -21.619 -12.413 37.302 1.00 88.31 169 ILE A N 1
ATOM 1398 C CA . ILE A 1 169 ? -21.434 -11.409 36.240 1.00 88.31 169 ILE A CA 1
ATOM 1399 C C . ILE A 1 169 ? -19.951 -11.255 35.872 1.00 88.31 169 ILE A C 1
ATOM 1401 O O . ILE A 1 169 ? -19.640 -11.114 34.695 1.00 88.31 169 ILE A O 1
ATOM 1405 N N . LYS A 1 170 ? -19.022 -11.331 36.835 1.00 88.94 170 LYS A N 1
ATOM 1406 C CA . LYS A 1 170 ? -17.581 -11.248 36.549 1.00 88.94 170 LYS A CA 1
ATOM 1407 C C . LYS A 1 170 ? -17.063 -12.442 35.737 1.00 88.94 170 LYS A C 1
ATOM 1409 O O . LYS A 1 170 ? -16.219 -12.245 34.872 1.00 88.94 170 LYS A O 1
ATOM 1414 N N . GLU A 1 171 ? -17.561 -13.654 35.986 1.00 86.50 171 GLU A N 1
ATOM 1415 C CA . GLU A 1 171 ? -17.206 -14.833 35.178 1.00 86.50 171 GLU A CA 1
ATOM 1416 C C . GLU A 1 171 ? -17.944 -14.847 33.825 1.00 86.50 171 GLU A C 1
ATOM 1418 O O . GLU A 1 171 ? -17.372 -15.254 32.814 1.00 86.50 171 GLU A O 1
ATOM 1423 N N . TRP A 1 172 ? -19.187 -14.354 33.782 1.00 85.88 172 TRP A N 1
ATOM 1424 C CA . TRP A 1 172 ? -19.970 -14.198 32.552 1.00 85.88 172 TRP A CA 1
ATOM 1425 C C . TRP A 1 172 ? -19.337 -13.181 31.597 1.00 85.88 172 TRP A C 1
ATOM 1427 O O . TRP A 1 172 ? -19.182 -13.486 30.421 1.00 85.88 172 TRP A O 1
ATOM 1437 N N . ASN A 1 173 ? -18.904 -12.022 32.101 1.00 88.19 173 ASN A N 1
ATOM 1438 C CA . ASN A 1 173 ? -18.238 -10.961 31.334 1.00 88.19 173 ASN A CA 1
ATOM 1439 C C . ASN A 1 173 ? -16.734 -11.219 31.106 1.00 88.19 173 ASN A C 1
ATOM 1441 O O . ASN A 1 173 ? -16.017 -10.317 30.675 1.00 88.19 173 ASN A O 1
ATOM 1445 N N . ARG A 1 174 ? -16.217 -12.406 31.442 1.00 89.06 174 ARG A N 1
ATOM 1446 C CA . ARG A 1 174 ? -14.809 -12.743 31.207 1.00 89.06 174 ARG A CA 1
ATOM 1447 C C . ARG A 1 174 ? -14.573 -12.947 29.710 1.00 89.06 174 ARG A C 1
ATOM 1449 O O . ARG A 1 174 ? -15.327 -13.697 29.093 1.00 89.06 174 ARG A O 1
ATOM 1456 N N . LEU A 1 175 ? -13.508 -12.344 29.174 1.00 89.94 175 LEU A N 1
ATOM 1457 C CA . LEU A 1 175 ? -13.052 -12.593 27.804 1.00 89.94 175 LEU A CA 1
ATOM 1458 C C . LEU A 1 175 ? -12.724 -14.082 27.589 1.00 89.94 175 LEU A C 1
ATOM 1460 O O . LEU A 1 175 ? -12.215 -14.758 28.499 1.00 89.94 175 LEU A O 1
ATOM 1464 N N . ARG A 1 176 ? -13.064 -14.573 26.394 1.00 89.81 176 ARG A N 1
ATOM 1465 C CA . ARG A 1 176 ? -12.961 -15.963 25.909 1.00 89.81 176 ARG A CA 1
ATOM 1466 C C . ARG A 1 176 ? -12.629 -15.943 24.416 1.00 89.81 176 ARG A C 1
ATOM 1468 O O . ARG A 1 176 ? -12.670 -14.872 23.807 1.00 89.81 176 ARG A O 1
ATOM 1475 N N . ASP A 1 177 ? -12.309 -17.089 23.820 1.00 91.25 177 ASP A N 1
ATOM 1476 C CA . ASP A 1 177 ? -12.273 -17.120 22.354 1.00 91.25 177 ASP A CA 1
ATOM 1477 C C . ASP A 1 177 ? -13.675 -16.808 21.798 1.00 91.25 177 ASP A C 1
ATOM 1479 O O . ASP A 1 177 ? -14.687 -17.135 22.427 1.00 91.25 177 ASP A O 1
ATOM 1483 N N . ASP A 1 178 ? -13.757 -16.143 20.645 1.00 92.00 178 ASP A N 1
ATOM 1484 C CA . ASP A 1 178 ? -15.047 -15.757 20.071 1.00 92.00 178 ASP A CA 1
ATOM 1485 C C . ASP A 1 178 ? -15.947 -16.990 19.863 1.00 92.00 178 ASP A C 1
ATOM 1487 O O . ASP A 1 178 ? -17.137 -16.943 20.168 1.00 92.00 178 ASP A O 1
ATOM 1491 N N . MET A 1 179 ? -15.373 -18.116 19.421 1.00 88.88 179 MET A N 1
ATOM 1492 C CA . MET A 1 179 ? -16.119 -19.350 19.136 1.00 88.88 179 MET A CA 1
ATOM 1493 C C . MET A 1 179 ? -16.522 -20.132 20.402 1.00 88.88 179 MET A C 1
ATOM 1495 O O . MET A 1 179 ? -17.330 -21.055 20.313 1.00 88.88 179 MET A O 1
ATOM 1499 N N . GLU A 1 180 ? -16.027 -19.748 21.588 1.00 87.44 180 GLU A N 1
ATOM 1500 C CA . GLU A 1 180 ? -16.471 -20.277 22.891 1.00 87.44 180 GLU A CA 1
ATOM 1501 C C . GLU A 1 180 ? -17.694 -19.533 23.469 1.00 87.44 180 GLU A C 1
ATOM 1503 O O . GLU A 1 180 ? -18.215 -19.918 24.520 1.00 87.44 180 GLU A O 1
ATOM 1508 N N . CYS A 1 181 ? -18.143 -18.434 22.854 1.00 87.56 181 CYS A N 1
ATOM 1509 C CA . CYS A 1 181 ? -19.204 -17.605 23.425 1.00 87.56 181 CYS A CA 1
ATOM 1510 C C . CYS A 1 181 ? -20.606 -18.227 23.246 1.00 87.56 181 CYS A C 1
ATOM 1512 O O . CYS A 1 181 ? -20.986 -18.672 22.168 1.00 87.56 181 CYS A O 1
ATOM 1514 N N . GLU A 1 182 ? -21.421 -18.213 24.307 1.00 84.62 182 GLU A N 1
ATOM 1515 C CA . GLU A 1 182 ? -22.751 -18.858 24.322 1.00 84.62 182 GLU A CA 1
ATOM 1516 C C . GLU A 1 182 ? -23.856 -18.068 23.578 1.00 84.62 182 GLU A C 1
ATOM 1518 O O . GLU A 1 182 ? -24.939 -18.598 23.340 1.00 84.62 182 GLU A O 1
ATOM 1523 N N . ASP A 1 183 ? -23.618 -16.797 23.239 1.00 88.75 183 ASP A N 1
ATOM 1524 C CA . ASP A 1 183 ? -24.608 -15.829 22.732 1.00 88.75 183 ASP A CA 1
ATOM 1525 C C . ASP A 1 183 ? -24.279 -15.277 21.329 1.00 88.75 183 ASP A C 1
ATOM 1527 O O . ASP A 1 183 ? -24.541 -14.115 21.014 1.00 88.75 183 ASP A O 1
ATOM 1531 N N . LEU A 1 184 ? -23.707 -16.122 20.467 1.00 91.31 184 LEU A N 1
ATOM 1532 C CA . LEU A 1 184 ? -23.349 -15.769 19.091 1.00 91.31 184 LEU A CA 1
ATOM 1533 C C . LEU A 1 184 ? -24.579 -15.466 18.214 1.00 91.31 184 LEU A C 1
ATOM 1535 O O . LEU A 1 184 ? -25.446 -16.312 18.000 1.00 91.31 184 LEU A O 1
ATOM 1539 N N . LYS A 1 185 ? -24.608 -14.258 17.638 1.00 93.25 185 LYS A N 1
ATOM 1540 C CA . LYS A 1 185 ? -25.500 -13.859 16.532 1.00 93.25 185 LYS A CA 1
ATOM 1541 C C . LYS A 1 185 ? -24.853 -14.184 15.182 1.00 93.25 185 LYS A C 1
ATOM 1543 O O . LYS A 1 185 ? -23.630 -14.193 15.099 1.00 93.25 185 LYS A O 1
ATOM 1548 N N . ALA A 1 186 ? -25.625 -14.367 14.111 1.00 92.19 186 ALA A N 1
ATOM 1549 C CA . ALA A 1 186 ? -25.054 -14.377 12.759 1.00 92.19 186 ALA A CA 1
ATOM 1550 C C . ALA A 1 186 ? -24.380 -13.024 12.443 1.00 92.19 186 ALA A C 1
ATOM 1552 O O . ALA A 1 186 ? -24.914 -11.979 12.816 1.00 92.19 186 ALA A O 1
ATOM 1553 N N . LEU A 1 187 ? -23.221 -13.054 11.778 1.00 93.38 187 LEU A N 1
ATOM 1554 C CA . LEU A 1 187 ? -22.584 -11.859 11.210 1.00 93.38 187 LEU A CA 1
ATOM 1555 C C . LEU A 1 187 ? -23.282 -11.496 9.883 1.00 93.38 187 LEU A C 1
ATOM 1557 O O . LEU A 1 187 ? -23.724 -12.415 9.189 1.00 93.38 187 LEU A O 1
ATOM 1561 N N . PRO A 1 188 ? -23.374 -10.209 9.498 1.00 94.19 188 PRO A N 1
ATOM 1562 C CA . PRO A 1 188 ? -23.902 -9.828 8.191 1.00 94.19 188 PRO A CA 1
ATOM 1563 C C . PRO A 1 188 ? -22.985 -10.308 7.054 1.00 94.19 188 PRO A C 1
ATOM 1565 O O . PRO A 1 188 ? -21.759 -10.349 7.193 1.00 94.19 188 PRO A O 1
ATOM 1568 N N . GLU A 1 189 ? -23.582 -10.655 5.913 1.00 90.50 189 GLU A N 1
ATOM 1569 C CA . GLU A 1 189 ? -22.857 -11.093 4.716 1.00 90.50 189 GLU A CA 1
ATOM 1570 C C . GLU A 1 189 ? -22.378 -9.872 3.897 1.00 90.50 189 GLU A C 1
ATOM 1572 O O . GLU A 1 189 ? -23.208 -9.057 3.479 1.00 90.50 189 GLU A O 1
ATOM 1577 N N . PRO A 1 190 ? -21.060 -9.700 3.668 1.00 91.44 190 PRO A N 1
ATOM 1578 C CA . PRO A 1 190 ? -20.532 -8.647 2.803 1.00 91.44 190 PRO A CA 1
ATOM 1579 C C . PRO A 1 190 ? -20.630 -9.044 1.319 1.00 91.44 190 PRO A C 1
ATOM 1581 O O . PRO A 1 190 ? -20.647 -10.226 0.973 1.00 91.44 190 PRO A O 1
ATOM 1584 N N . LEU A 1 191 ? -20.650 -8.061 0.416 1.00 89.62 191 LEU A N 1
ATOM 1585 C CA . LEU A 1 191 ? -20.658 -8.311 -1.029 1.00 89.62 191 LEU A CA 1
ATOM 1586 C C . LEU A 1 191 ? -19.246 -8.614 -1.530 1.00 89.62 191 LEU A C 1
ATOM 1588 O O . LEU A 1 191 ? -18.310 -7.912 -1.168 1.00 89.62 191 LEU A O 1
ATOM 1592 N N . ALA A 1 192 ? -19.082 -9.617 -2.393 1.00 90.31 192 ALA A N 1
ATOM 1593 C CA . ALA A 1 192 ? -17.794 -9.883 -3.037 1.00 90.31 192 ALA A CA 1
ATOM 1594 C C . ALA A 1 192 ? -17.377 -8.708 -3.940 1.00 90.31 192 ALA A C 1
ATOM 1596 O O . ALA A 1 192 ? -18.204 -8.165 -4.676 1.00 90.31 192 ALA A O 1
ATOM 1597 N N . VAL A 1 193 ? -16.095 -8.339 -3.904 1.00 89.38 193 VAL A N 1
ATOM 1598 C CA . VAL A 1 193 ? -15.515 -7.333 -4.805 1.00 89.38 193 VAL A CA 1
ATOM 1599 C C . VAL A 1 193 ? -15.516 -7.859 -6.247 1.00 89.38 193 VAL A C 1
ATOM 1601 O O . VAL A 1 193 ? -15.300 -9.049 -6.484 1.00 89.38 193 VAL A O 1
ATOM 1604 N N . ARG A 1 194 ? -15.780 -6.979 -7.223 1.00 84.31 194 ARG A N 1
ATOM 1605 C CA . ARG A 1 194 ? -15.857 -7.325 -8.652 1.00 84.31 194 ARG A CA 1
ATOM 1606 C C . ARG A 1 194 ? -15.150 -6.270 -9.503 1.00 84.31 194 ARG A C 1
ATOM 1608 O O . ARG A 1 194 ? -15.713 -5.216 -9.770 1.00 84.31 194 ARG A O 1
ATOM 1615 N N . THR A 1 195 ? -13.933 -6.581 -9.920 1.00 86.75 195 THR A N 1
ATOM 1616 C CA . THR A 1 195 ? -13.062 -5.739 -10.753 1.00 86.75 195 THR A CA 1
ATOM 1617 C C . THR A 1 195 ? -12.836 -6.396 -12.121 1.00 86.75 195 THR A C 1
ATOM 1619 O O . THR A 1 195 ? -13.301 -7.512 -12.370 1.00 86.75 195 THR A O 1
ATOM 1622 N N . ARG A 1 196 ? -12.102 -5.736 -13.024 1.00 87.88 196 ARG A N 1
ATOM 1623 C CA . ARG A 1 196 ? -11.555 -6.346 -14.254 1.00 87.88 196 ARG A CA 1
ATOM 1624 C C . ARG A 1 196 ? -10.392 -7.305 -13.972 1.00 87.88 196 ARG A C 1
ATOM 1626 O O . ARG A 1 196 ? -9.976 -8.041 -14.866 1.00 87.88 196 ARG A O 1
ATOM 1633 N N . LEU A 1 197 ? -9.850 -7.280 -12.754 1.00 89.88 197 LEU A N 1
ATOM 1634 C CA . LEU A 1 197 ? -8.761 -8.145 -12.313 1.00 89.88 197 LEU A CA 1
ATOM 1635 C C . LEU A 1 197 ? -9.285 -9.513 -11.835 1.00 89.88 197 LEU A C 1
ATOM 1637 O O . LEU A 1 197 ? -10.379 -9.598 -11.275 1.00 89.88 197 LEU A O 1
ATOM 1641 N N . PRO A 1 198 ? -8.481 -10.584 -11.970 1.00 91.12 198 PRO A N 1
ATOM 1642 C CA . PRO A 1 198 ? -8.635 -11.791 -11.162 1.00 91.12 198 PRO A CA 1
ATOM 1643 C C . PRO A 1 198 ? -8.785 -11.444 -9.663 1.00 91.12 198 PRO A C 1
ATOM 1645 O O . PRO A 1 198 ? -7.979 -10.652 -9.161 1.00 91.12 198 PRO A O 1
ATOM 1648 N N . PRO A 1 199 ? -9.771 -12.007 -8.932 1.00 89.00 199 PRO A N 1
ATOM 1649 C CA . PRO A 1 199 ? -10.033 -11.660 -7.529 1.00 89.00 199 PRO A CA 1
ATOM 1650 C C . PRO A 1 199 ? -8.821 -11.807 -6.601 1.00 89.00 199 PRO A C 1
ATOM 1652 O O . PRO A 1 199 ? -8.677 -11.056 -5.638 1.00 89.00 199 PRO A O 1
ATOM 1655 N N . GLU A 1 200 ? -7.933 -12.748 -6.916 1.00 90.50 200 GLU A N 1
ATOM 1656 C CA . GLU A 1 200 ? -6.708 -13.052 -6.176 1.00 90.50 200 GLU A CA 1
ATOM 1657 C C . GLU A 1 200 ? -5.678 -11.909 -6.238 1.00 90.50 200 GLU A C 1
ATOM 1659 O O . GLU A 1 200 ? -4.835 -11.790 -5.353 1.00 90.50 200 GLU A O 1
ATOM 1664 N N . LEU A 1 201 ? -5.751 -11.053 -7.265 1.00 93.00 201 LEU A N 1
ATOM 1665 C CA . LEU A 1 201 ? -4.824 -9.939 -7.493 1.00 93.00 201 LEU A CA 1
ATOM 1666 C C . LEU A 1 201 ? -5.301 -8.608 -6.896 1.00 93.00 201 LEU A C 1
ATOM 1668 O O . LEU A 1 201 ? -4.525 -7.655 -6.835 1.00 93.00 201 LEU A O 1
ATOM 1672 N N . PHE A 1 202 ? -6.557 -8.519 -6.448 1.00 93.06 202 PHE A N 1
ATOM 1673 C CA . PHE A 1 202 ? -7.122 -7.266 -5.940 1.00 93.06 202 PHE A CA 1
ATOM 1674 C C . PHE A 1 202 ? -6.355 -6.730 -4.720 1.00 93.06 202 PHE A C 1
ATOM 1676 O O . PHE A 1 202 ? -6.084 -5.537 -4.660 1.00 93.06 202 PHE A O 1
ATOM 1683 N N . GLY A 1 203 ? -5.914 -7.598 -3.801 1.00 92.62 203 GLY A N 1
ATOM 1684 C CA . GLY A 1 203 ? -5.112 -7.184 -2.640 1.00 92.62 203 GLY A CA 1
ATOM 1685 C C . GLY A 1 203 ? -3.765 -6.543 -3.011 1.00 92.62 203 GLY A C 1
ATOM 1686 O O . GLY A 1 203 ? -3.358 -5.568 -2.382 1.00 92.62 203 GLY A O 1
ATOM 1687 N N . ASP A 1 204 ? -3.108 -7.023 -4.072 1.00 94.44 204 ASP A N 1
ATOM 1688 C CA . ASP A 1 204 ? -1.857 -6.433 -4.569 1.00 94.44 204 ASP A CA 1
ATOM 1689 C C . ASP A 1 204 ? -2.100 -5.118 -5.328 1.00 94.44 204 ASP A C 1
ATOM 1691 O O . ASP A 1 204 ? -1.299 -4.189 -5.217 1.00 94.44 204 ASP A O 1
ATOM 1695 N N . ALA A 1 205 ? -3.236 -4.989 -6.022 1.00 95.19 205 ALA A N 1
ATOM 1696 C CA . ALA A 1 205 ? -3.668 -3.718 -6.603 1.00 95.19 205 ALA A CA 1
ATOM 1697 C C . ALA A 1 205 ? -4.010 -2.666 -5.526 1.00 95.19 205 ALA A C 1
ATOM 1699 O O . ALA A 1 205 ? -3.678 -1.495 -5.701 1.00 95.19 205 ALA A O 1
ATOM 1700 N N . LEU A 1 206 ? -4.603 -3.069 -4.392 1.00 93.75 206 LEU A N 1
ATOM 1701 C CA . LEU A 1 206 ? -4.834 -2.182 -3.243 1.00 93.75 206 LEU A CA 1
ATOM 1702 C C . LEU A 1 206 ? -3.534 -1.730 -2.576 1.00 93.75 206 LEU A C 1
ATOM 1704 O O . LEU A 1 206 ? -3.395 -0.552 -2.256 1.00 93.75 206 LEU A O 1
ATOM 1708 N N . MET A 1 207 ? -2.582 -2.648 -2.385 1.00 94.31 207 MET A N 1
ATOM 1709 C CA . MET A 1 207 ? -1.255 -2.331 -1.848 1.00 94.31 207 MET A CA 1
ATOM 1710 C C . MET A 1 207 ? -0.559 -1.273 -2.715 1.00 94.31 207 MET A C 1
ATOM 1712 O O . MET A 1 207 ? -0.075 -0.270 -2.193 1.00 94.31 207 MET A O 1
ATOM 1716 N N . LEU A 1 208 ? -0.595 -1.450 -4.041 1.00 96.69 208 LEU A N 1
ATOM 1717 C CA . LEU A 1 208 ? -0.059 -0.485 -4.998 1.00 96.69 208 LEU A CA 1
ATOM 1718 C C . LEU A 1 208 ? -0.782 0.872 -4.923 1.00 96.69 208 LEU A C 1
ATOM 1720 O O . LEU A 1 208 ? -0.129 1.913 -4.903 1.00 96.69 208 LEU A O 1
ATOM 1724 N N . LEU A 1 209 ? -2.115 0.872 -4.857 1.00 95.38 209 LEU A N 1
ATOM 1725 C CA . LEU A 1 209 ? -2.919 2.095 -4.827 1.00 95.38 209 LEU A CA 1
ATOM 1726 C C . LEU A 1 209 ? -2.689 2.911 -3.539 1.00 95.38 209 LEU A C 1
ATOM 1728 O O . LEU A 1 209 ? -2.461 4.118 -3.615 1.00 95.38 209 LEU A O 1
ATOM 1732 N N . GLU A 1 210 ? -2.667 2.268 -2.366 1.00 94.44 210 GLU A N 1
ATOM 1733 C CA . GLU A 1 210 ? -2.337 2.938 -1.098 1.00 94.44 210 GLU A CA 1
ATOM 1734 C C . GLU A 1 210 ? -0.867 3.389 -1.044 1.00 94.44 210 GLU A C 1
ATOM 1736 O O . GLU A 1 210 ? -0.604 4.470 -0.518 1.00 94.44 210 GLU A O 1
ATOM 1741 N N . PHE A 1 211 ? 0.085 2.641 -1.627 1.00 96.00 211 PHE A N 1
ATOM 1742 C CA . PHE A 1 211 ? 1.478 3.096 -1.762 1.00 96.00 211 PHE A CA 1
ATOM 1743 C C . PHE A 1 211 ? 1.566 4.389 -2.586 1.00 96.00 211 PHE A C 1
ATOM 1745 O O . PHE A 1 211 ? 2.149 5.371 -2.127 1.00 96.00 211 PHE A O 1
ATOM 1752 N N . LEU A 1 212 ? 0.947 4.417 -3.772 1.00 95.94 212 LEU A N 1
ATOM 1753 C CA . LEU A 1 212 ? 0.951 5.584 -4.663 1.00 95.94 212 LEU A CA 1
ATOM 1754 C C . LEU A 1 212 ? 0.293 6.805 -4.001 1.00 95.94 212 LEU A C 1
ATOM 1756 O O . LEU A 1 212 ? 0.773 7.923 -4.157 1.00 95.94 212 LEU A O 1
ATOM 1760 N N . HIS A 1 213 ? -0.748 6.603 -3.193 1.00 93.31 213 HIS A N 1
ATOM 1761 C CA . HIS A 1 213 ? -1.374 7.668 -2.407 1.00 93.31 213 HIS A CA 1
ATOM 1762 C C . HIS A 1 213 ? -0.525 8.140 -1.209 1.00 93.31 213 HIS A C 1
ATOM 1764 O O . HIS A 1 213 ? -0.487 9.334 -0.914 1.00 93.31 213 HIS A O 1
ATOM 1770 N N . ALA A 1 214 ? 0.156 7.235 -0.500 1.00 94.44 214 ALA A N 1
ATOM 1771 C CA . ALA A 1 214 ? 0.942 7.582 0.686 1.00 94.44 214 ALA A CA 1
ATOM 1772 C C . ALA A 1 214 ? 2.305 8.218 0.351 1.00 94.44 214 ALA A C 1
ATOM 1774 O O . ALA A 1 214 ? 2.720 9.155 1.041 1.00 94.44 214 ALA A O 1
ATOM 1775 N N . PHE A 1 215 ? 2.971 7.717 -0.697 1.00 95.44 215 PHE A N 1
ATOM 1776 C CA . PHE A 1 215 ? 4.345 8.061 -1.083 1.00 95.44 215 PHE A CA 1
ATOM 1777 C C . PHE A 1 215 ? 4.460 8.798 -2.425 1.00 95.44 215 PHE A C 1
ATOM 1779 O O . PHE A 1 215 ? 5.520 9.348 -2.706 1.00 95.44 215 PHE A O 1
ATOM 1786 N N . GLY A 1 216 ? 3.410 8.871 -3.250 1.00 93.81 216 GLY A N 1
ATOM 1787 C CA . GLY A 1 216 ? 3.475 9.563 -4.545 1.00 93.81 216 GLY A CA 1
ATOM 1788 C C . GLY A 1 216 ? 3.901 11.029 -4.429 1.00 93.81 216 GLY A C 1
ATOM 1789 O O . GLY A 1 216 ? 4.765 11.483 -5.169 1.00 93.81 216 GLY A O 1
ATOM 1790 N N . ASP A 1 217 ? 3.386 11.734 -3.420 1.00 92.88 217 ASP A N 1
ATOM 1791 C CA . ASP A 1 217 ? 3.754 13.122 -3.090 1.00 92.88 217 ASP A CA 1
ATOM 1792 C C . ASP A 1 217 ? 5.201 13.301 -2.586 1.00 92.88 217 ASP A C 1
ATOM 1794 O O . ASP A 1 217 ? 5.648 14.433 -2.431 1.00 92.88 217 ASP A O 1
ATOM 1798 N N . PHE A 1 218 ? 5.918 12.211 -2.297 1.00 95.12 218 PHE A N 1
ATOM 1799 C CA . PHE A 1 218 ? 7.341 12.204 -1.930 1.00 95.12 218 PHE A CA 1
ATOM 1800 C C . PHE A 1 218 ? 8.254 11.867 -3.126 1.00 95.12 218 PHE A C 1
ATOM 1802 O O . PHE A 1 218 ? 9.449 12.143 -3.079 1.00 95.12 218 PHE A O 1
ATOM 1809 N N . PHE A 1 219 ? 7.687 11.318 -4.205 1.00 95.81 219 PHE A N 1
ATOM 1810 C CA . PHE A 1 219 ? 8.376 10.969 -5.452 1.00 95.81 219 PHE A CA 1
ATOM 1811 C C . PHE A 1 219 ? 7.857 11.783 -6.657 1.00 95.81 219 PHE A C 1
ATOM 1813 O O . PHE A 1 219 ? 7.972 11.338 -7.792 1.00 95.81 219 PHE A O 1
ATOM 1820 N N . ASP A 1 220 ? 7.247 12.946 -6.404 1.00 94.94 220 ASP A N 1
ATOM 1821 C CA . ASP A 1 220 ? 6.718 13.886 -7.406 1.00 94.94 220 ASP A CA 1
ATOM 1822 C C . ASP A 1 220 ? 5.687 13.310 -8.413 1.00 94.94 220 ASP A C 1
ATOM 1824 O O . ASP A 1 220 ? 5.461 13.890 -9.470 1.00 94.94 220 ASP A O 1
ATOM 1828 N N . LEU A 1 221 ? 4.936 12.260 -8.029 1.00 94.31 221 LEU A N 1
ATOM 1829 C CA . LEU A 1 221 ? 3.909 11.547 -8.833 1.00 94.31 221 LEU A CA 1
ATOM 1830 C C . LEU A 1 221 ? 2.867 12.449 -9.535 1.00 94.31 221 LEU A C 1
ATOM 1832 O O . LEU A 1 221 ? 2.149 12.009 -10.432 1.00 94.31 221 LEU A O 1
ATOM 1836 N N . LYS A 1 222 ? 2.724 13.709 -9.108 1.00 91.69 222 LYS A N 1
ATOM 1837 C CA . LYS A 1 222 ? 1.827 14.682 -9.746 1.00 91.69 222 LYS A CA 1
ATOM 1838 C C . LYS A 1 222 ? 2.316 15.163 -11.115 1.00 91.69 222 LYS A C 1
ATOM 1840 O O . LYS A 1 222 ? 1.502 15.746 -11.829 1.00 91.69 222 LYS A O 1
ATOM 1845 N N . ASP A 1 223 ? 3.575 14.928 -11.480 1.00 91.31 223 ASP A N 1
ATOM 1846 C CA . ASP A 1 223 ? 4.094 15.280 -12.803 1.00 91.31 223 ASP A CA 1
ATOM 1847 C C . ASP A 1 223 ? 3.554 14.321 -13.883 1.00 91.31 223 ASP A C 1
ATOM 1849 O O . ASP A 1 223 ? 3.083 14.791 -14.922 1.00 91.31 223 ASP A O 1
ATOM 1853 N N . GLU A 1 224 ? 3.493 13.007 -13.621 1.00 89.12 224 GLU A N 1
ATOM 1854 C CA . GLU A 1 224 ? 2.811 12.040 -14.499 1.00 89.12 224 GLU A CA 1
ATOM 1855 C C . GLU A 1 224 ? 1.292 11.961 -14.238 1.00 89.12 224 GLU A C 1
ATOM 1857 O O . GLU A 1 224 ? 0.495 11.818 -15.171 1.00 89.12 224 GLU A O 1
ATOM 1862 N N . PHE A 1 225 ? 0.855 12.093 -12.977 1.00 91.69 225 PHE A N 1
ATOM 1863 C CA . PHE A 1 225 ? -0.546 11.936 -12.561 1.00 91.69 225 PHE A CA 1
ATOM 1864 C C . PHE A 1 225 ? -1.088 13.145 -11.760 1.00 91.69 225 PHE A C 1
ATOM 1866 O O . PHE A 1 225 ? -1.366 13.029 -10.561 1.00 91.69 225 PHE A O 1
ATOM 1873 N N . PRO A 1 226 ? -1.352 14.308 -12.399 1.00 89.31 226 PRO A N 1
ATOM 1874 C CA . PRO A 1 226 ? -1.749 15.546 -11.707 1.00 89.31 226 PRO A CA 1
ATOM 1875 C C . PRO A 1 226 ? -3.015 15.471 -10.838 1.00 89.31 226 PRO A C 1
ATOM 1877 O O . PRO A 1 226 ? -3.189 16.280 -9.927 1.00 89.31 226 PRO A O 1
ATOM 1880 N N . ASN A 1 227 ? -3.914 14.521 -11.122 1.00 85.88 227 ASN A N 1
ATOM 1881 C CA . ASN A 1 227 ? -5.162 14.302 -10.376 1.00 85.88 227 ASN A CA 1
ATOM 1882 C C . ASN A 1 227 ? -5.073 13.123 -9.383 1.00 85.88 227 ASN A C 1
ATOM 1884 O O . ASN A 1 227 ? -6.092 12.724 -8.822 1.00 85.88 227 ASN A O 1
ATOM 1888 N N . GLY A 1 228 ? -3.881 12.549 -9.184 1.00 87.69 228 GLY A N 1
ATOM 1889 C CA . GLY A 1 228 ? -3.694 11.272 -8.500 1.00 87.69 228 GLY A CA 1
ATOM 1890 C C . GLY A 1 228 ? -4.095 10.067 -9.360 1.00 87.69 228 GLY A C 1
ATOM 1891 O O . GLY A 1 228 ? -4.399 10.192 -10.548 1.00 87.69 228 GLY A O 1
ATOM 1892 N N . ILE A 1 229 ? -4.083 8.884 -8.742 1.00 90.81 229 ILE A N 1
ATOM 1893 C CA . ILE A 1 229 ? -4.369 7.594 -9.384 1.00 90.81 229 ILE A CA 1
ATOM 1894 C C . ILE A 1 229 ? -5.616 6.974 -8.751 1.00 90.81 229 ILE A C 1
ATOM 1896 O O . ILE A 1 229 ? -5.793 7.013 -7.535 1.00 90.81 229 ILE A O 1
ATOM 1900 N N . THR A 1 230 ? -6.475 6.384 -9.583 1.00 91.62 230 THR A N 1
ATOM 1901 C CA . THR A 1 230 ? -7.701 5.687 -9.168 1.00 91.62 230 THR A CA 1
ATOM 1902 C C . THR A 1 230 ? -7.596 4.179 -9.397 1.00 91.62 230 THR A C 1
ATOM 1904 O O . THR A 1 230 ? -6.761 3.714 -10.178 1.00 91.62 230 THR A O 1
ATOM 1907 N N . LEU A 1 231 ? -8.483 3.401 -8.764 1.00 91.19 231 LEU A N 1
ATOM 1908 C CA . LEU A 1 231 ? -8.570 1.955 -8.994 1.00 91.19 231 LEU A CA 1
ATOM 1909 C C . LEU A 1 231 ? -8.797 1.625 -10.483 1.00 91.19 231 LEU A C 1
ATOM 1911 O O . LEU A 1 231 ? -8.079 0.788 -11.016 1.00 91.19 231 LEU A O 1
ATOM 1915 N N . ASP A 1 232 ? -9.693 2.340 -11.176 1.00 89.56 232 ASP A N 1
ATOM 1916 C CA . ASP A 1 232 ? -9.926 2.209 -12.627 1.00 89.56 232 ASP A CA 1
ATOM 1917 C C . ASP A 1 232 ? -8.632 2.336 -13.457 1.00 89.56 232 ASP A C 1
ATOM 1919 O O . ASP A 1 232 ? -8.453 1.624 -14.446 1.00 89.56 232 ASP A O 1
ATOM 1923 N N . MET A 1 233 ? -7.718 3.230 -13.061 1.00 92.88 233 MET A N 1
ATOM 1924 C CA . MET A 1 233 ? -6.438 3.443 -13.750 1.00 92.88 233 MET A CA 1
ATOM 1925 C C . MET A 1 233 ? -5.428 2.331 -13.453 1.00 92.88 233 MET A C 1
ATOM 1927 O O . MET A 1 233 ? -4.679 1.947 -14.350 1.00 92.88 233 MET A O 1
ATOM 1931 N N . VAL A 1 234 ? -5.438 1.764 -12.241 1.00 94.94 234 VAL A N 1
ATOM 1932 C CA . VAL A 1 234 ? -4.659 0.556 -11.915 1.00 94.94 234 VAL A CA 1
ATOM 1933 C C . VAL A 1 234 ? -5.216 -0.658 -12.666 1.00 94.94 234 VAL A C 1
ATOM 1935 O O . VAL A 1 234 ? -4.449 -1.428 -13.238 1.00 94.94 234 VAL A O 1
ATOM 1938 N N . GLU A 1 235 ? -6.539 -0.815 -12.747 1.00 93.12 235 GLU A N 1
ATOM 1939 C CA . GLU A 1 235 ? -7.169 -1.879 -13.536 1.00 93.12 235 GLU A CA 1
ATOM 1940 C C . GLU A 1 235 ? -6.838 -1.764 -15.029 1.00 93.12 235 GLU A C 1
ATOM 1942 O O . GLU A 1 235 ? -6.489 -2.771 -15.646 1.00 93.12 235 GLU A O 1
ATOM 1947 N N . GLU A 1 236 ? -6.878 -0.561 -15.613 1.00 93.50 236 GLU A N 1
ATOM 1948 C CA . GLU A 1 236 ? -6.449 -0.351 -17.001 1.00 93.50 236 GLU A CA 1
ATOM 1949 C C . GLU A 1 236 ? -4.945 -0.588 -17.181 1.00 93.50 236 GLU A C 1
ATOM 1951 O O . GLU A 1 236 ? -4.556 -1.241 -18.140 1.00 93.50 236 GLU A O 1
ATOM 1956 N N . ALA A 1 237 ? -4.084 -0.157 -16.256 1.00 95.69 237 ALA A N 1
ATOM 1957 C CA . ALA A 1 237 ? -2.648 -0.422 -16.362 1.00 95.69 237 ALA A CA 1
ATOM 1958 C C . ALA A 1 237 ? -2.328 -1.931 -16.343 1.00 95.69 237 ALA A C 1
ATOM 1960 O O . ALA A 1 237 ? -1.454 -2.403 -17.069 1.00 95.69 237 ALA A O 1
ATOM 1961 N N . MET A 1 238 ? -3.046 -2.712 -15.536 1.00 96.31 238 MET A N 1
ATOM 1962 C CA . MET A 1 238 ? -2.782 -4.146 -15.394 1.00 96.31 238 MET A CA 1
ATOM 1963 C C . MET A 1 238 ? -3.484 -5.003 -16.463 1.00 96.31 238 MET A C 1
ATOM 1965 O O . MET A 1 238 ? -2.934 -6.024 -16.875 1.00 96.31 238 MET A O 1
ATOM 1969 N N . VAL A 1 239 ? -4.669 -4.610 -16.942 1.00 93.12 239 VAL A N 1
ATOM 1970 C CA . VAL A 1 239 ? -5.456 -5.369 -17.942 1.00 93.12 239 VAL A CA 1
ATOM 1971 C C . VAL A 1 239 ? -5.252 -4.856 -19.374 1.00 93.12 239 VAL A C 1
ATOM 1973 O O . VAL A 1 239 ? -5.391 -5.626 -20.321 1.00 93.12 239 VAL A O 1
ATOM 1976 N N . GLY A 1 240 ? -4.917 -3.580 -19.545 1.00 91.19 240 GLY A N 1
ATOM 1977 C CA . GLY A 1 240 ? -4.729 -2.920 -20.834 1.00 91.19 240 GLY A CA 1
ATOM 1978 C C . GLY A 1 240 ? -3.429 -3.289 -21.547 1.00 91.19 240 GLY A C 1
ATOM 1979 O O . GLY A 1 240 ? -2.466 -3.761 -20.939 1.00 91.19 240 GLY A O 1
ATOM 1980 N N . HIS A 1 241 ? -3.419 -3.045 -22.857 1.00 92.25 241 HIS A N 1
ATOM 1981 C CA . HIS A 1 241 ? -2.316 -3.331 -23.790 1.00 92.25 241 HIS A CA 1
ATOM 1982 C C . HIS A 1 241 ? -1.810 -2.060 -24.503 1.00 92.25 241 HIS A C 1
ATOM 1984 O O . HIS A 1 241 ? -1.119 -2.141 -25.516 1.00 92.25 241 HIS A O 1
ATOM 1990 N N . ASP A 1 242 ? -2.199 -0.882 -24.019 1.00 91.62 242 ASP A N 1
ATOM 1991 C CA . ASP A 1 242 ? -1.867 0.410 -24.620 1.00 91.62 242 ASP A CA 1
ATOM 1992 C C . ASP A 1 242 ? -0.453 0.866 -24.189 1.00 91.62 242 ASP A C 1
ATOM 1994 O O . ASP A 1 242 ? -0.223 1.049 -22.987 1.00 91.62 242 ASP A O 1
ATOM 1998 N N . PRO A 1 243 ? 0.506 1.047 -25.123 1.00 91.69 243 PRO A N 1
ATOM 1999 C CA . PRO A 1 243 ? 1.841 1.549 -24.807 1.00 91.69 243 PRO A CA 1
ATOM 2000 C C . PRO A 1 243 ? 1.871 3.041 -24.433 1.00 91.69 243 PRO A C 1
ATOM 2002 O O . PRO A 1 243 ? 2.898 3.508 -23.952 1.00 91.69 243 PRO A O 1
ATOM 2005 N N . GLU A 1 244 ? 0.783 3.785 -24.639 1.00 90.62 244 GLU A N 1
ATOM 2006 C CA . GLU A 1 244 ? 0.584 5.176 -24.196 1.00 90.62 244 GLU A CA 1
ATOM 2007 C C . GLU A 1 244 ? -0.458 5.258 -23.053 1.00 90.62 244 GLU A C 1
ATOM 2009 O O . GLU A 1 244 ? -0.868 6.337 -22.625 1.00 90.62 244 GLU A O 1
ATOM 2014 N N . GLY A 1 245 ? -0.870 4.098 -22.521 1.00 92.31 245 GLY A N 1
ATOM 2015 C CA . GLY A 1 245 ? -1.775 3.964 -21.382 1.00 92.31 245 GLY A CA 1
ATOM 2016 C C . GLY A 1 245 ? -1.080 4.054 -20.011 1.00 92.31 245 GLY A C 1
ATOM 2017 O O . GLY A 1 245 ? 0.150 4.101 -19.916 1.00 92.31 245 GLY A O 1
ATOM 2018 N N . PRO A 1 246 ? -1.849 3.998 -18.904 1.00 95.12 246 PRO A N 1
ATOM 2019 C CA . PRO A 1 246 ? -1.351 4.282 -17.551 1.00 95.12 246 PRO A CA 1
ATOM 2020 C C . PRO A 1 246 ? -0.260 3.327 -17.036 1.00 95.12 246 PRO A C 1
ATOM 2022 O O . PRO A 1 246 ? 0.432 3.671 -16.081 1.00 95.12 246 PRO A O 1
ATOM 2025 N N . LEU A 1 247 ? -0.047 2.156 -17.655 1.00 97.00 247 LEU A N 1
ATOM 2026 C CA . LEU A 1 247 ? 1.110 1.309 -17.331 1.00 97.00 247 LEU A CA 1
ATOM 2027 C C . LEU A 1 247 ? 2.436 1.943 -17.770 1.00 97.00 247 LEU A C 1
ATOM 2029 O O . LEU A 1 247 ? 3.446 1.739 -17.103 1.00 97.00 247 LEU A O 1
ATOM 2033 N N . CYS A 1 248 ? 2.449 2.697 -18.873 1.00 96.12 248 CYS A N 1
ATOM 2034 C CA . CYS A 1 248 ? 3.654 3.374 -19.342 1.00 96.12 248 CYS A CA 1
ATOM 2035 C C . CYS A 1 248 ? 4.085 4.451 -18.347 1.00 96.12 248 CYS A C 1
ATOM 2037 O O . CYS A 1 248 ? 5.214 4.421 -17.865 1.00 96.12 248 CYS A O 1
ATOM 2039 N N . GLU A 1 249 ? 3.146 5.316 -17.966 1.00 96.12 249 GLU A N 1
ATOM 2040 C CA . GLU A 1 249 ? 3.361 6.387 -16.990 1.00 96.12 249 GLU A CA 1
ATOM 2041 C C . GLU A 1 249 ? 3.744 5.837 -15.605 1.00 96.12 249 GLU A C 1
ATOM 2043 O O . GLU A 1 249 ? 4.675 6.337 -14.981 1.00 96.12 249 GLU A O 1
ATOM 2048 N N . LEU A 1 250 ? 3.128 4.734 -15.149 1.00 97.62 250 LEU A N 1
ATOM 2049 C CA . LEU A 1 250 ? 3.566 4.042 -13.928 1.00 97.62 250 LEU A CA 1
ATOM 2050 C C . LEU A 1 250 ? 5.019 3.548 -14.026 1.00 97.62 250 LEU A C 1
ATOM 2052 O O . LEU A 1 250 ? 5.783 3.712 -13.077 1.00 97.62 250 LEU A O 1
ATOM 2056 N N . LEU A 1 251 ? 5.420 2.937 -15.146 1.00 97.75 251 LEU A N 1
ATOM 2057 C CA . LEU A 1 251 ? 6.796 2.460 -15.322 1.00 97.75 251 LEU A CA 1
ATOM 2058 C C . LEU A 1 251 ? 7.802 3.617 -15.430 1.00 97.75 251 LEU A C 1
ATOM 2060 O O . LEU A 1 251 ? 8.901 3.490 -14.890 1.00 97.75 251 LEU A O 1
ATOM 2064 N N . PHE A 1 252 ? 7.437 4.738 -16.063 1.00 96.88 252 PHE A N 1
ATOM 2065 C CA . PHE A 1 252 ? 8.253 5.955 -16.068 1.00 96.88 252 PHE A CA 1
ATOM 2066 C C . PHE A 1 252 ? 8.434 6.516 -14.658 1.00 96.88 252 PHE A C 1
ATOM 2068 O O . PHE A 1 252 ? 9.579 6.722 -14.256 1.00 96.88 252 PHE A O 1
ATOM 2075 N N . PHE A 1 253 ? 7.346 6.686 -13.901 1.00 97.19 253 PHE A N 1
ATOM 2076 C CA . PHE A 1 253 ? 7.367 7.151 -12.513 1.00 97.19 253 PHE A CA 1
ATOM 2077 C C . PHE A 1 253 ? 8.282 6.272 -11.646 1.00 97.19 253 PHE A C 1
ATOM 2079 O O . PHE A 1 253 ? 9.258 6.756 -11.071 1.00 97.19 253 PHE A O 1
ATOM 2086 N N . PHE A 1 254 ? 8.034 4.956 -11.607 1.00 98.12 254 PHE A N 1
ATOM 2087 C CA . PHE A 1 254 ? 8.794 4.042 -10.749 1.00 98.12 254 PHE A CA 1
ATOM 2088 C C . PHE A 1 254 ? 10.283 3.992 -11.113 1.00 98.12 254 PHE A C 1
ATOM 2090 O O . PHE A 1 254 ? 11.129 4.069 -10.222 1.00 98.12 254 PHE A O 1
ATOM 2097 N N . LEU A 1 255 ? 10.630 3.886 -12.401 1.00 97.69 255 LEU A N 1
ATOM 2098 C CA . LEU A 1 255 ? 12.035 3.847 -12.819 1.00 97.69 255 LEU A CA 1
ATOM 2099 C C . LEU A 1 255 ? 12.727 5.202 -12.615 1.00 97.69 255 LEU A C 1
ATOM 2101 O O . LEU A 1 255 ? 13.884 5.225 -12.199 1.00 97.69 255 LEU A O 1
ATOM 2105 N N . SER A 1 256 ? 12.031 6.322 -12.834 1.00 96.44 256 SER A N 1
ATOM 2106 C CA . SER A 1 256 ? 12.569 7.665 -12.579 1.00 96.44 256 SER A CA 1
ATOM 2107 C C . SER A 1 256 ? 12.856 7.874 -11.097 1.00 96.44 256 SER A C 1
ATOM 2109 O O . SER A 1 256 ? 13.980 8.237 -10.755 1.00 96.44 256 SER A O 1
ATOM 2111 N N . ALA A 1 257 ? 11.892 7.578 -10.221 1.00 97.12 257 ALA A N 1
ATOM 2112 C CA . ALA A 1 257 ? 12.052 7.680 -8.774 1.00 97.12 257 ALA A CA 1
ATOM 2113 C C . ALA A 1 257 ? 13.218 6.809 -8.275 1.00 97.12 257 ALA A C 1
ATOM 2115 O O . ALA A 1 257 ? 14.126 7.315 -7.615 1.00 97.12 257 ALA A O 1
ATOM 2116 N N . ILE A 1 258 ? 13.275 5.529 -8.675 1.00 96.06 258 ILE A N 1
ATOM 2117 C CA . ILE A 1 258 ? 14.379 4.625 -8.306 1.00 96.06 258 ILE A CA 1
ATOM 2118 C C . ILE A 1 258 ? 15.721 5.183 -8.800 1.00 96.06 258 ILE A C 1
ATOM 2120 O O . ILE A 1 258 ? 16.676 5.276 -8.028 1.00 96.06 258 ILE A O 1
ATOM 2124 N N . PHE A 1 259 ? 15.825 5.588 -10.069 1.00 95.12 259 PHE A N 1
ATOM 2125 C CA . PHE A 1 259 ? 17.087 6.070 -10.635 1.00 95.12 259 PHE A CA 1
ATOM 2126 C C . PHE A 1 259 ? 17.560 7.395 -10.019 1.00 95.12 259 PHE A C 1
ATOM 2128 O O . PHE A 1 259 ? 18.769 7.577 -9.840 1.00 95.12 259 PHE A O 1
ATOM 2135 N N . GLN A 1 260 ? 16.644 8.299 -9.671 1.00 94.00 260 GLN A N 1
ATOM 2136 C CA . GLN A 1 260 ? 16.962 9.541 -8.969 1.00 94.00 260 GLN A CA 1
ATOM 2137 C C . GLN A 1 260 ? 17.440 9.249 -7.541 1.00 94.00 260 GLN A C 1
ATOM 2139 O O . GLN A 1 260 ? 18.566 9.611 -7.191 1.00 94.00 260 GLN A O 1
ATOM 2144 N N . THR A 1 261 ? 16.656 8.514 -6.746 1.00 93.44 261 THR A N 1
ATOM 2145 C CA . THR A 1 261 ? 16.988 8.214 -5.345 1.00 93.44 261 THR A CA 1
ATOM 2146 C C . THR A 1 261 ? 18.262 7.375 -5.206 1.00 93.44 261 THR A C 1
ATOM 2148 O O . THR A 1 261 ? 19.114 7.706 -4.384 1.00 93.44 261 THR A O 1
ATOM 2151 N N . MET A 1 262 ? 18.481 6.359 -6.054 1.00 89.88 262 MET A N 1
ATOM 2152 C CA . MET A 1 262 ? 19.749 5.607 -6.066 1.00 89.88 262 MET A CA 1
ATOM 2153 C C . MET A 1 262 ? 20.965 6.491 -6.380 1.00 89.88 262 MET A C 1
ATOM 2155 O O . MET A 1 262 ? 22.070 6.195 -5.934 1.00 89.88 262 MET A O 1
ATOM 2159 N N . THR A 1 263 ? 20.788 7.552 -7.170 1.00 90.44 263 THR A N 1
ATOM 2160 C CA . THR A 1 263 ? 21.883 8.473 -7.506 1.00 90.44 263 THR A CA 1
ATOM 2161 C C . THR A 1 263 ? 22.160 9.445 -6.355 1.00 90.44 263 THR A C 1
ATOM 2163 O O . THR A 1 263 ? 23.324 9.727 -6.081 1.00 90.44 263 THR A O 1
ATOM 2166 N N . ALA A 1 264 ? 21.128 9.879 -5.622 1.00 89.00 264 ALA A N 1
ATOM 2167 C CA . ALA A 1 264 ? 21.295 10.636 -4.380 1.00 89.00 264 ALA A CA 1
ATOM 2168 C C . ALA A 1 264 ? 22.027 9.811 -3.298 1.00 89.00 264 ALA A C 1
ATOM 2170 O O . ALA A 1 264 ? 23.030 10.276 -2.762 1.00 89.00 264 ALA A O 1
ATOM 2171 N N . GLU A 1 265 ? 21.615 8.556 -3.061 1.00 87.50 265 GLU A N 1
ATOM 2172 C CA . GLU A 1 265 ? 22.311 7.635 -2.140 1.00 87.50 265 GLU A CA 1
ATOM 2173 C C . GLU A 1 265 ? 23.793 7.434 -2.489 1.00 87.50 265 GLU A C 1
ATOM 2175 O O . GLU A 1 265 ? 24.635 7.296 -1.601 1.00 87.50 265 GLU A O 1
ATOM 2180 N N . GLU A 1 266 ? 24.131 7.373 -3.779 1.00 84.50 266 GLU A N 1
ATOM 2181 C CA . GLU A 1 266 ? 25.518 7.216 -4.219 1.00 84.50 266 GLU A CA 1
ATOM 2182 C C . GLU A 1 266 ? 26.350 8.478 -3.965 1.00 84.50 266 GLU A C 1
ATOM 2184 O O . GLU A 1 266 ? 27.512 8.357 -3.571 1.00 84.50 266 GLU A O 1
ATOM 2189 N N . GLU A 1 267 ? 25.768 9.671 -4.124 1.00 85.75 267 GLU A N 1
ATOM 2190 C CA . GLU A 1 267 ? 26.431 10.922 -3.752 1.00 85.75 267 GLU A CA 1
ATOM 2191 C C . GLU A 1 267 ? 26.619 11.050 -2.235 1.00 85.75 267 GLU A C 1
ATOM 2193 O O . GLU A 1 267 ? 27.724 11.369 -1.794 1.00 85.75 267 GLU A O 1
ATOM 2198 N N . ASP A 1 268 ? 25.591 10.779 -1.428 1.00 83.75 268 ASP A N 1
ATOM 2199 C CA . ASP A 1 268 ? 25.684 10.874 0.035 1.00 83.75 268 ASP A CA 1
ATOM 2200 C C . ASP A 1 268 ? 26.587 9.787 0.638 1.00 83.75 268 ASP A C 1
ATOM 2202 O O . ASP A 1 268 ? 27.428 10.085 1.489 1.00 83.75 268 ASP A O 1
ATOM 2206 N N . GLY A 1 269 ? 26.559 8.566 0.097 1.00 80.69 269 GLY A N 1
ATOM 2207 C CA . GLY A 1 269 ? 27.505 7.511 0.463 1.00 80.69 269 GLY A CA 1
ATOM 2208 C C . GLY A 1 269 ? 28.966 7.839 0.132 1.00 80.69 269 GLY A C 1
ATOM 2209 O O . GLY A 1 269 ? 29.861 7.369 0.828 1.00 80.69 269 GLY A O 1
ATOM 2210 N N . VAL A 1 270 ? 29.226 8.679 -0.882 1.00 81.00 270 VAL A N 1
ATOM 2211 C CA . VAL A 1 270 ? 30.569 9.231 -1.159 1.00 81.00 270 VAL A CA 1
ATOM 2212 C C . VAL A 1 270 ? 30.926 10.375 -0.198 1.00 81.00 270 VAL A C 1
ATOM 2214 O O . VAL A 1 270 ? 32.097 10.519 0.155 1.00 81.00 270 VAL A O 1
ATOM 2217 N N . ARG A 1 271 ? 29.949 11.172 0.259 1.00 76.88 271 ARG A N 1
ATOM 2218 C CA . ARG A 1 271 ? 30.159 12.258 1.238 1.00 76.88 271 ARG A CA 1
ATOM 2219 C C . ARG A 1 271 ? 30.461 11.728 2.647 1.00 76.88 271 ARG A C 1
ATOM 2221 O O . ARG A 1 271 ? 31.242 12.358 3.356 1.00 76.88 271 ARG A O 1
ATOM 2228 N N . GLU A 1 272 ? 29.888 10.586 3.038 1.00 71.12 272 GLU A N 1
ATOM 2229 C CA . GLU A 1 272 ? 30.081 9.973 4.365 1.00 71.12 272 GLU A CA 1
ATOM 2230 C C . GLU A 1 272 ? 31.249 8.970 4.469 1.00 71.12 272 GLU A C 1
ATOM 2232 O O . GLU A 1 272 ? 31.480 8.426 5.553 1.00 71.12 272 GLU A O 1
ATOM 2237 N N . GLN A 1 273 ? 32.031 8.721 3.407 1.00 67.94 273 GLN A N 1
ATOM 2238 C CA . GLN A 1 273 ? 33.191 7.822 3.527 1.00 67.94 273 GLN A CA 1
ATOM 2239 C C . GLN A 1 273 ? 34.207 8.360 4.559 1.00 67.94 273 GLN A C 1
ATOM 2241 O O . GLN A 1 273 ? 34.701 9.484 4.415 1.00 67.94 273 GLN A O 1
ATOM 2246 N N . PRO A 1 274 ? 34.562 7.579 5.598 1.00 57.62 274 PRO A N 1
ATOM 2247 C CA . PRO A 1 274 ? 35.444 8.052 6.653 1.00 57.62 274 PRO A CA 1
ATOM 2248 C C . PRO A 1 274 ? 36.907 8.079 6.195 1.00 57.62 274 PRO A C 1
ATOM 2250 O O . PRO A 1 274 ? 37.333 7.324 5.321 1.00 57.62 274 PRO A O 1
ATOM 2253 N N . THR A 1 275 ? 37.705 8.941 6.825 1.00 61.62 275 THR A N 1
ATOM 2254 C CA . THR A 1 275 ? 39.134 9.096 6.500 1.00 61.62 275 THR A CA 1
ATOM 2255 C C . THR A 1 275 ? 39.951 7.816 6.760 1.00 61.62 275 THR A C 1
ATOM 2257 O O . THR A 1 275 ? 39.546 6.968 7.554 1.00 61.62 275 THR A O 1
ATOM 2260 N N . ASP A 1 276 ? 41.144 7.711 6.151 1.00 55.78 276 ASP A N 1
ATOM 2261 C CA . ASP A 1 276 ? 42.067 6.547 6.137 1.00 55.78 276 ASP A CA 1
ATOM 2262 C C . ASP A 1 276 ? 42.332 5.814 7.477 1.00 55.78 276 ASP A C 1
ATOM 2264 O O . ASP A 1 276 ? 42.905 4.716 7.489 1.00 55.78 276 ASP A O 1
ATOM 2268 N N . ALA A 1 277 ? 41.989 6.419 8.616 1.00 55.38 277 ALA A N 1
ATOM 2269 C CA . ALA A 1 277 ? 42.079 5.806 9.935 1.00 55.38 277 ALA A CA 1
ATOM 2270 C C . ALA A 1 277 ? 41.029 4.696 10.145 1.00 55.38 277 ALA A C 1
ATOM 2272 O O . ALA A 1 277 ? 41.386 3.588 10.552 1.00 55.38 277 ALA A O 1
ATOM 2273 N N . ASP A 1 278 ? 39.758 4.956 9.826 1.00 55.03 278 ASP A N 1
ATOM 2274 C CA . ASP A 1 278 ? 38.635 4.068 10.175 1.00 55.03 278 ASP A CA 1
ATOM 2275 C C . ASP A 1 278 ? 38.468 2.905 9.182 1.00 55.03 278 ASP A C 1
ATOM 2277 O O . ASP A 1 278 ? 38.027 1.806 9.542 1.00 55.03 278 ASP A O 1
ATOM 2281 N N . ALA A 1 279 ? 38.910 3.106 7.936 1.00 56.94 279 ALA A N 1
ATOM 2282 C CA . ALA A 1 279 ? 38.995 2.056 6.921 1.00 56.94 279 ALA A CA 1
ATOM 2283 C C . ALA A 1 279 ? 39.853 0.866 7.401 1.00 56.94 279 ALA A C 1
ATOM 2285 O O . ALA A 1 279 ? 39.478 -0.293 7.221 1.00 56.94 279 ALA A O 1
ATOM 2286 N N . LYS A 1 280 ? 40.964 1.136 8.104 1.00 54.81 280 LYS A N 1
ATOM 2287 C CA . LYS A 1 280 ? 41.868 0.098 8.640 1.00 54.81 280 LYS A CA 1
ATOM 2288 C C . LYS A 1 280 ? 41.289 -0.692 9.808 1.00 54.81 280 LYS A C 1
ATOM 2290 O O . LYS A 1 280 ? 41.686 -1.836 10.003 1.00 54.81 280 LYS A O 1
ATOM 2295 N N . MET A 1 281 ? 40.373 -0.105 10.579 1.00 49.62 281 MET A N 1
ATOM 2296 C CA . MET A 1 281 ? 39.646 -0.837 11.620 1.00 49.62 281 MET A CA 1
ATOM 2297 C C . MET A 1 281 ? 38.518 -1.687 11.019 1.00 49.62 281 MET A C 1
ATOM 2299 O O . MET A 1 281 ? 38.223 -2.762 11.532 1.00 49.62 281 MET A O 1
ATOM 2303 N N . THR A 1 282 ? 37.933 -1.235 9.905 1.00 50.78 282 THR A N 1
ATOM 2304 C CA . THR A 1 282 ? 36.852 -1.932 9.189 1.00 50.78 282 THR A CA 1
ATOM 2305 C C . THR A 1 282 ? 37.349 -3.193 8.474 1.00 50.78 282 THR A C 1
ATOM 2307 O O . THR A 1 282 ? 36.837 -4.278 8.744 1.00 50.78 282 THR A O 1
ATOM 2310 N N . GLY A 1 283 ? 38.399 -3.082 7.651 1.00 51.00 283 GLY A N 1
ATOM 2311 C CA . GLY A 1 283 ? 38.922 -4.204 6.854 1.00 51.00 283 GLY A CA 1
ATOM 2312 C C . GLY A 1 283 ? 39.537 -5.356 7.661 1.00 51.00 283 GLY A C 1
ATOM 2313 O O . GLY A 1 283 ? 39.862 -6.399 7.103 1.00 51.00 283 GLY A O 1
ATOM 2314 N N . LEU A 1 284 ? 39.693 -5.194 8.981 1.00 43.25 284 LEU A N 1
ATOM 2315 C CA . LEU A 1 284 ? 40.090 -6.275 9.888 1.00 43.25 284 LEU A CA 1
ATOM 2316 C C . LEU A 1 284 ? 38.894 -7.122 10.374 1.00 43.25 284 LEU A C 1
ATOM 2318 O O . LEU A 1 284 ? 39.108 -8.179 10.960 1.00 43.25 284 LEU A O 1
ATOM 2322 N N . SER A 1 285 ? 37.659 -6.659 10.146 1.00 44.44 285 SER A N 1
ATOM 2323 C CA . SER A 1 285 ? 36.420 -7.368 10.491 1.00 44.44 285 SER A CA 1
ATOM 2324 C C . SER A 1 285 ? 35.829 -8.121 9.295 1.00 44.44 285 SER A C 1
ATOM 2326 O O . SER A 1 285 ? 35.329 -9.224 9.474 1.00 44.44 285 SER A O 1
ATOM 2328 N N . GLU A 1 286 ? 35.932 -7.567 8.081 1.00 51.75 286 GLU A N 1
ATOM 2329 C CA . GLU A 1 286 ? 35.465 -8.218 6.839 1.00 51.75 286 GLU A CA 1
ATOM 2330 C C . GLU A 1 286 ? 36.217 -9.535 6.564 1.00 51.75 286 GLU A C 1
ATOM 2332 O O . GLU A 1 286 ? 35.629 -10.519 6.122 1.00 51.75 286 GLU A O 1
ATOM 2337 N N . ALA A 1 287 ? 37.500 -9.604 6.939 1.00 46.09 287 ALA A N 1
ATOM 2338 C CA . ALA A 1 287 ? 38.372 -10.773 6.783 1.00 46.09 287 ALA A CA 1
ATOM 2339 C C . ALA A 1 287 ? 38.005 -12.003 7.656 1.00 46.09 287 ALA A C 1
ATOM 2341 O O . ALA A 1 287 ? 38.817 -12.920 7.796 1.00 46.09 287 ALA A O 1
ATOM 2342 N N . LEU A 1 288 ? 36.821 -12.017 8.280 1.00 43.53 288 LEU A N 1
ATOM 2343 C CA . LEU A 1 288 ? 36.326 -13.092 9.149 1.00 43.53 288 LEU A CA 1
ATOM 2344 C C . LEU A 1 288 ? 34.970 -13.679 8.711 1.00 43.53 288 LEU A C 1
ATOM 2346 O O . LEU A 1 288 ? 34.521 -14.638 9.336 1.00 43.53 288 LEU A O 1
ATOM 2350 N N . GLU A 1 289 ? 34.342 -13.158 7.647 1.00 51.09 289 GLU A N 1
ATOM 2351 C CA . GLU A 1 289 ? 33.003 -13.591 7.191 1.00 51.09 289 GLU A CA 1
ATOM 2352 C C . GLU A 1 289 ? 32.980 -14.183 5.761 1.00 51.09 289 GLU A C 1
ATOM 2354 O O . GLU A 1 289 ? 31.922 -14.565 5.265 1.00 51.09 289 GLU A O 1
ATOM 2359 N N . GLU A 1 290 ? 34.135 -14.340 5.098 1.00 50.75 290 GLU A N 1
ATOM 2360 C CA . GLU A 1 290 ? 34.240 -14.907 3.739 1.00 50.75 290 GLU A CA 1
ATOM 2361 C C . GLU A 1 290 ? 34.071 -16.446 3.663 1.00 50.75 290 GLU A C 1
ATOM 2363 O O . GLU A 1 290 ? 34.904 -17.154 3.093 1.00 50.75 290 GLU A O 1
ATOM 2368 N N . GLU A 1 291 ? 32.944 -16.991 4.135 1.00 49.91 291 GLU A N 1
ATOM 2369 C CA . GLU A 1 291 ? 32.427 -18.257 3.581 1.00 49.91 291 GLU A CA 1
ATOM 2370 C C . GLU A 1 291 ? 31.620 -17.935 2.308 1.00 49.91 291 GLU A C 1
ATOM 2372 O O . GLU A 1 291 ? 30.390 -17.963 2.273 1.00 49.91 291 GLU A O 1
ATOM 2377 N N . GLN A 1 292 ? 32.345 -17.515 1.263 1.00 58.16 292 GLN A N 1
ATOM 2378 C CA . GLN A 1 292 ? 31.772 -16.927 0.050 1.00 58.16 292 GLN A CA 1
ATOM 2379 C C . GLN A 1 292 ? 30.925 -17.945 -0.732 1.00 58.16 292 GLN A C 1
ATOM 2381 O O . GLN A 1 292 ? 31.440 -18.770 -1.490 1.00 58.16 292 GLN A O 1
ATOM 2386 N N . ASP A 1 293 ? 29.603 -17.855 -0.579 1.00 71.44 293 ASP A N 1
ATOM 2387 C CA . ASP A 1 293 ? 28.652 -18.672 -1.329 1.00 71.44 293 ASP A CA 1
ATOM 2388 C C . ASP A 1 293 ? 28.810 -18.455 -2.845 1.00 71.44 293 ASP A C 1
ATOM 2390 O O . ASP A 1 293 ? 28.552 -17.376 -3.391 1.00 71.44 293 ASP A O 1
ATOM 2394 N N . ASN A 1 294 ? 29.188 -19.533 -3.539 1.00 75.88 294 ASN A N 1
ATOM 2395 C CA . ASN A 1 294 ? 29.301 -19.583 -4.996 1.00 75.88 294 ASN A CA 1
ATOM 2396 C C . ASN A 1 294 ? 27.998 -19.157 -5.701 1.00 75.88 294 ASN A C 1
ATOM 2398 O O . ASN A 1 294 ? 28.048 -18.659 -6.827 1.00 75.88 294 ASN A O 1
ATOM 2402 N N . THR A 1 295 ? 26.840 -19.328 -5.054 1.00 77.81 295 THR A N 1
ATOM 2403 C CA . THR A 1 295 ? 25.530 -18.913 -5.573 1.00 77.81 295 THR A CA 1
ATOM 2404 C C . THR A 1 295 ? 25.390 -17.391 -5.559 1.00 77.81 295 THR A C 1
ATOM 2406 O O . THR A 1 295 ? 25.133 -16.815 -6.621 1.00 77.81 295 THR A O 1
ATOM 2409 N N . LYS A 1 296 ? 25.646 -16.720 -4.419 1.00 78.81 296 LYS A N 1
ATOM 2410 C CA . LYS A 1 296 ? 25.754 -15.246 -4.347 1.00 78.81 296 LYS A CA 1
ATOM 2411 C C . LYS A 1 296 ? 26.765 -14.703 -5.369 1.00 78.81 296 LYS A C 1
ATOM 2413 O O . LYS A 1 296 ? 26.431 -13.804 -6.142 1.00 78.81 296 LYS A O 1
ATOM 2418 N N . ALA A 1 297 ? 27.959 -15.296 -5.458 1.00 80.75 297 ALA A N 1
ATOM 2419 C CA . ALA A 1 297 ? 28.999 -14.864 -6.399 1.00 80.75 297 ALA A CA 1
ATOM 2420 C C . ALA A 1 297 ? 28.565 -14.977 -7.879 1.00 80.75 297 ALA A C 1
ATOM 2422 O O . ALA A 1 297 ? 28.752 -14.041 -8.661 1.00 80.75 297 ALA A O 1
ATOM 2423 N N . ALA A 1 298 ? 27.930 -16.087 -8.273 1.00 82.69 298 ALA A N 1
ATOM 2424 C CA . ALA A 1 298 ? 27.405 -16.267 -9.628 1.00 82.69 298 ALA A CA 1
ATOM 2425 C C . ALA A 1 298 ? 26.250 -15.298 -9.947 1.00 82.69 298 ALA A C 1
ATOM 2427 O O . ALA A 1 298 ? 26.175 -14.762 -11.057 1.00 82.69 298 ALA A O 1
ATOM 2428 N N . ILE A 1 299 ? 25.372 -15.031 -8.973 1.00 82.25 299 ILE A N 1
ATOM 2429 C CA . ILE A 1 299 ? 24.277 -14.057 -9.088 1.00 82.25 299 ILE A CA 1
ATOM 2430 C C . ILE A 1 299 ? 24.815 -12.644 -9.342 1.00 82.25 299 ILE A C 1
ATOM 2432 O O . ILE A 1 299 ? 24.339 -11.988 -10.279 1.00 82.25 299 ILE A O 1
ATOM 2436 N N . GLY A 1 300 ? 25.815 -12.216 -8.566 1.00 85.81 300 GLY A N 1
ATOM 2437 C CA . GLY A 1 300 ? 26.463 -10.911 -8.702 1.00 85.81 300 GLY A CA 1
ATOM 2438 C C . GLY A 1 300 ? 27.232 -10.759 -10.017 1.00 85.81 300 GLY A C 1
ATOM 2439 O O . GLY A 1 300 ? 27.127 -9.724 -10.670 1.00 85.81 300 GLY A O 1
ATOM 2440 N N . ALA A 1 301 ? 27.918 -11.809 -10.483 1.00 86.31 301 ALA A N 1
ATOM 2441 C CA . ALA A 1 301 ? 28.609 -11.795 -11.776 1.00 86.31 301 ALA A CA 1
ATOM 2442 C C . ALA A 1 301 ? 27.642 -11.602 -12.963 1.00 86.31 301 ALA A C 1
ATOM 2444 O O . ALA A 1 301 ? 27.918 -10.817 -13.873 1.00 86.31 301 ALA A O 1
ATOM 2445 N N . VAL A 1 302 ? 26.477 -12.265 -12.944 1.00 86.81 302 VAL A N 1
ATOM 2446 C CA . VAL A 1 302 ? 25.421 -12.054 -13.953 1.00 86.81 302 VAL A CA 1
ATOM 2447 C C . VAL A 1 302 ? 24.843 -10.639 -13.865 1.00 86.81 302 VAL A C 1
ATOM 2449 O O . VAL A 1 302 ? 24.639 -10.000 -14.898 1.00 86.81 302 VAL A O 1
ATOM 2452 N N . ALA A 1 303 ? 24.634 -10.125 -12.651 1.00 91.31 303 ALA A N 1
ATOM 2453 C CA . ALA A 1 303 ? 24.143 -8.767 -12.443 1.00 91.31 303 ALA A CA 1
ATOM 2454 C C . ALA A 1 303 ? 25.132 -7.704 -12.959 1.00 91.31 303 ALA A C 1
ATOM 2456 O O . ALA A 1 303 ? 24.727 -6.755 -13.628 1.00 91.31 303 ALA A O 1
ATOM 2457 N N . ALA A 1 304 ? 26.434 -7.880 -12.718 1.00 90.44 304 ALA A N 1
ATOM 2458 C CA . ALA A 1 304 ? 27.480 -6.971 -13.185 1.00 90.44 304 ALA A CA 1
ATOM 2459 C C . ALA A 1 304 ? 27.586 -6.934 -14.722 1.00 90.44 304 ALA A C 1
ATOM 2461 O O . ALA A 1 304 ? 27.774 -5.864 -15.303 1.00 90.44 304 ALA A O 1
ATOM 2462 N N . MET A 1 305 ? 27.394 -8.073 -15.402 1.00 89.81 305 MET A N 1
ATOM 2463 C CA . MET A 1 305 ? 27.302 -8.101 -16.870 1.00 89.81 305 MET A CA 1
ATOM 2464 C C . MET A 1 305 ? 26.082 -7.326 -17.391 1.00 89.81 305 MET A C 1
ATOM 2466 O O . MET A 1 305 ? 26.195 -6.632 -18.400 1.00 89.81 305 MET A O 1
ATOM 2470 N N . ALA A 1 306 ? 24.938 -7.391 -16.699 1.00 91.25 306 ALA A N 1
ATOM 2471 C CA . ALA A 1 306 ? 23.763 -6.587 -17.039 1.00 91.25 306 ALA A CA 1
ATOM 2472 C C . ALA A 1 306 ? 23.989 -5.085 -16.773 1.00 91.25 306 ALA A C 1
ATOM 2474 O O . ALA A 1 306 ? 23.662 -4.267 -17.629 1.00 91.25 306 ALA A O 1
ATOM 2475 N N . ALA A 1 307 ? 24.628 -4.722 -15.654 1.00 90.75 307 ALA A N 1
ATOM 2476 C CA . ALA A 1 307 ? 24.980 -3.337 -15.319 1.00 90.75 307 ALA A CA 1
ATOM 2477 C C . ALA A 1 307 ? 25.915 -2.691 -16.362 1.00 90.75 307 ALA A C 1
ATOM 2479 O O . ALA A 1 307 ? 25.779 -1.511 -16.687 1.00 90.75 307 ALA A O 1
ATOM 2480 N N . ALA A 1 308 ? 26.850 -3.470 -16.916 1.00 90.75 308 ALA A N 1
ATOM 2481 C CA . ALA A 1 308 ? 27.768 -3.021 -17.961 1.00 90.75 308 ALA A CA 1
ATOM 2482 C C . ALA A 1 308 ? 27.117 -2.906 -19.355 1.00 90.75 308 ALA A C 1
ATOM 2484 O O . ALA A 1 308 ? 27.625 -2.172 -20.206 1.00 90.75 308 ALA A O 1
ATOM 2485 N N . TRP A 1 309 ? 26.003 -3.606 -19.608 1.00 92.44 309 TRP A N 1
ATOM 2486 C CA . TRP A 1 309 ? 25.403 -3.720 -20.942 1.00 92.44 309 TRP A CA 1
ATOM 2487 C C . TRP A 1 309 ? 24.991 -2.364 -21.557 1.00 92.44 309 TRP A C 1
ATOM 2489 O O . TRP A 1 309 ? 25.406 -2.097 -22.689 1.00 92.44 309 TRP A O 1
ATOM 2499 N N . PRO A 1 310 ? 24.290 -1.447 -20.849 1.00 92.06 310 PRO A N 1
ATOM 2500 C CA . PRO A 1 310 ? 23.998 -0.104 -21.363 1.00 92.06 310 PRO A CA 1
ATOM 2501 C C . PRO A 1 310 ? 25.257 0.676 -21.749 1.00 92.06 310 PRO A C 1
ATOM 2503 O O . PRO A 1 310 ? 25.315 1.284 -22.817 1.00 92.06 310 PRO A O 1
ATOM 2506 N N . GLN A 1 311 ? 26.303 0.613 -20.920 1.00 89.88 311 GLN A N 1
ATOM 2507 C CA . GLN A 1 311 ? 27.524 1.380 -21.153 1.00 89.88 311 GLN A CA 1
ATOM 2508 C C . GLN A 1 311 ? 28.323 0.839 -22.349 1.00 89.88 311 GLN A C 1
ATOM 2510 O O . GLN A 1 311 ? 28.947 1.625 -23.063 1.00 89.88 311 GLN A O 1
ATOM 2515 N N . LEU A 1 312 ? 28.262 -0.475 -22.594 1.00 90.75 312 LEU A N 1
ATOM 2516 C CA . LEU A 1 312 ? 28.900 -1.143 -23.730 1.00 90.75 312 LEU A CA 1
ATOM 2517 C C . LEU A 1 312 ? 28.143 -0.940 -25.055 1.00 90.75 312 LEU A C 1
ATOM 2519 O O . LEU A 1 312 ? 28.778 -0.795 -26.098 1.00 90.75 312 LEU A O 1
ATOM 2523 N N . HIS A 1 313 ? 26.806 -0.936 -25.031 1.00 87.06 313 HIS A N 1
ATOM 2524 C CA . HIS A 1 313 ? 25.983 -0.951 -26.250 1.00 87.06 313 HIS A CA 1
ATOM 2525 C C . HIS A 1 313 ? 25.311 0.386 -26.596 1.00 87.06 313 HIS A C 1
ATOM 2527 O O . HIS A 1 313 ? 25.104 0.658 -27.774 1.00 87.06 313 HIS A O 1
ATOM 2533 N N . GLN A 1 314 ? 25.011 1.227 -25.602 1.00 87.00 314 GLN A N 1
ATOM 2534 C CA . GLN A 1 314 ? 24.395 2.555 -25.769 1.00 87.00 314 GLN A CA 1
ATOM 2535 C C . GLN A 1 314 ? 25.347 3.710 -25.401 1.00 87.00 314 GLN A C 1
ATOM 2537 O O . GLN A 1 314 ? 25.012 4.882 -25.572 1.00 87.00 314 GLN A O 1
ATOM 2542 N N . GLY A 1 315 ? 26.538 3.410 -24.867 1.00 87.94 315 GLY A N 1
ATOM 2543 C CA . GLY A 1 315 ? 27.535 4.416 -24.486 1.00 87.94 315 GLY A CA 1
ATOM 2544 C C . GLY A 1 315 ? 27.171 5.259 -23.254 1.00 87.94 315 GLY A C 1
ATOM 2545 O O . GLY A 1 315 ? 27.883 6.219 -22.953 1.00 87.94 315 GLY A O 1
ATOM 2546 N N . ARG A 1 316 ? 26.103 4.908 -22.525 1.00 90.44 316 ARG A N 1
ATOM 2547 C CA . ARG A 1 316 ? 25.639 5.575 -21.295 1.00 90.44 316 ARG A CA 1
ATOM 2548 C C . ARG A 1 316 ? 25.272 4.537 -20.225 1.00 90.44 316 ARG A C 1
ATOM 2550 O O . ARG A 1 316 ? 24.914 3.413 -20.561 1.00 90.44 316 ARG A O 1
ATOM 2557 N N . SER A 1 317 ? 25.287 4.916 -18.947 1.00 90.50 317 SER A N 1
ATOM 2558 C CA . SER A 1 317 ? 24.726 4.089 -17.866 1.00 90.50 317 SER A CA 1
ATOM 2559 C C . SER A 1 317 ? 23.194 3.986 -17.956 1.00 90.50 317 SER A C 1
ATOM 2561 O O . SER A 1 317 ? 22.553 4.864 -18.533 1.00 90.50 317 SER A O 1
ATOM 2563 N N . LEU A 1 318 ? 22.598 2.941 -17.356 1.00 92.44 318 LEU A N 1
ATOM 2564 C CA . LEU A 1 318 ? 21.149 2.669 -17.427 1.00 92.44 318 LEU A CA 1
ATOM 2565 C C . LEU A 1 318 ? 20.299 3.893 -17.042 1.00 92.44 318 LEU A C 1
ATOM 2567 O O . LEU A 1 318 ? 19.428 4.303 -17.801 1.00 92.44 318 LEU A O 1
ATOM 2571 N N . ARG A 1 319 ? 20.647 4.538 -15.920 1.00 91.44 319 ARG A N 1
ATOM 2572 C CA . ARG A 1 319 ? 19.990 5.745 -15.375 1.00 91.44 319 ARG A CA 1
ATOM 2573 C C . ARG A 1 319 ? 20.122 7.009 -16.244 1.00 91.44 319 ARG A C 1
ATOM 2575 O O . ARG A 1 319 ? 19.716 8.086 -15.826 1.00 91.44 319 ARG A O 1
ATOM 2582 N N . LYS A 1 320 ? 20.783 6.914 -17.402 1.00 91.56 320 LYS A N 1
ATOM 2583 C CA . LYS A 1 320 ? 21.007 8.004 -18.368 1.00 91.56 320 LYS A CA 1
ATOM 2584 C C . LYS A 1 320 ? 20.550 7.623 -19.780 1.00 91.56 320 LYS A C 1
ATOM 2586 O O . LYS A 1 320 ? 20.898 8.322 -20.736 1.00 91.56 320 LYS A O 1
ATOM 2591 N N . LEU A 1 321 ? 19.819 6.517 -19.926 1.00 92.19 321 LEU A N 1
ATOM 2592 C CA . LEU A 1 321 ? 19.051 6.231 -21.132 1.00 92.19 321 LEU A CA 1
ATOM 2593 C C . LEU A 1 321 ? 17.767 7.059 -21.111 1.00 92.19 321 LEU A C 1
ATOM 2595 O O . LEU A 1 321 ? 17.134 7.215 -20.070 1.00 92.19 321 LEU A O 1
ATOM 2599 N N . ASP A 1 322 ? 17.414 7.599 -22.271 1.00 91.06 322 ASP A N 1
ATOM 2600 C CA . ASP A 1 322 ? 16.187 8.362 -22.456 1.00 91.06 322 ASP A CA 1
ATOM 2601 C C . ASP A 1 322 ? 15.008 7.361 -22.477 1.00 91.06 322 ASP A C 1
ATOM 2603 O O . ASP A 1 322 ? 15.067 6.377 -23.217 1.00 91.06 322 ASP A O 1
ATOM 2607 N N . MET A 1 323 ? 13.985 7.555 -21.632 1.00 92.56 323 MET A N 1
ATOM 2608 C CA . MET A 1 323 ? 12.849 6.626 -21.504 1.00 92.56 323 MET A CA 1
ATOM 2609 C C . MET A 1 323 ? 11.667 7.052 -22.380 1.00 92.56 323 MET A C 1
ATOM 2611 O O . MET A 1 323 ? 11.235 8.201 -22.348 1.00 92.56 323 MET A O 1
ATOM 2615 N N . ASP A 1 324 ? 11.127 6.102 -23.139 1.00 93.50 324 ASP A N 1
ATOM 2616 C CA . ASP A 1 324 ? 9.909 6.232 -23.939 1.00 93.50 324 ASP A CA 1
ATOM 2617 C C . ASP A 1 324 ? 9.172 4.877 -24.006 1.00 93.50 324 ASP A C 1
ATOM 2619 O O . ASP A 1 324 ? 9.718 3.846 -23.605 1.00 93.50 324 ASP A O 1
ATOM 2623 N N . SER A 1 325 ? 7.949 4.838 -24.541 1.00 92.94 325 SER A N 1
ATOM 2624 C CA . SER A 1 325 ? 7.149 3.605 -24.583 1.00 92.94 325 SER A CA 1
ATOM 2625 C C . SER A 1 325 ? 7.755 2.472 -25.428 1.00 92.94 325 SER A C 1
ATOM 2627 O O . SER A 1 325 ? 7.478 1.297 -25.181 1.00 92.94 325 SER A O 1
ATOM 2629 N N . CYS A 1 326 ? 8.652 2.777 -26.372 1.00 91.94 326 CYS A N 1
ATOM 2630 C CA . CYS A 1 326 ? 9.391 1.766 -27.132 1.00 91.94 326 CYS A CA 1
ATOM 2631 C C . CYS A 1 326 ? 10.607 1.201 -26.373 1.00 91.94 326 CYS A C 1
ATOM 2633 O O . CYS A 1 326 ? 11.042 0.088 -26.669 1.00 91.94 326 CYS A O 1
ATOM 2635 N N . SER A 1 327 ? 11.165 1.938 -25.405 1.00 93.31 327 SER A N 1
ATOM 2636 C CA . SER A 1 327 ? 12.401 1.581 -24.688 1.00 93.31 327 SER A CA 1
ATOM 2637 C C . SER A 1 327 ? 12.186 1.114 -23.244 1.00 93.31 327 SER A C 1
ATOM 2639 O O . SER A 1 327 ? 12.957 0.282 -22.755 1.00 93.31 327 SER A O 1
ATOM 2641 N N . VAL A 1 328 ? 11.128 1.571 -22.563 1.00 95.88 328 VAL A N 1
ATOM 2642 C CA . VAL A 1 328 ? 10.905 1.328 -21.124 1.00 95.88 328 VAL A CA 1
ATOM 2643 C C . VAL A 1 328 ? 10.845 -0.160 -20.755 1.00 95.88 328 VAL A C 1
ATOM 2645 O O . VAL A 1 328 ? 11.361 -0.551 -19.712 1.00 95.88 328 VAL A O 1
ATOM 2648 N N . SER A 1 329 ? 10.320 -1.020 -21.639 1.00 95.06 329 SER A N 1
ATOM 2649 C CA . SER A 1 329 ? 10.291 -2.481 -21.430 1.00 95.06 329 SER A CA 1
ATOM 2650 C C . SER A 1 329 ? 11.693 -3.102 -21.316 1.00 95.06 329 SER A C 1
ATOM 2652 O O . SER A 1 329 ? 11.902 -4.016 -20.517 1.00 95.06 329 SER A O 1
ATOM 2654 N N . GLU A 1 330 ? 12.665 -2.604 -22.086 1.00 93.69 330 GLU A N 1
ATOM 2655 C CA . GLU A 1 330 ? 14.053 -3.082 -22.056 1.00 93.69 330 GLU A CA 1
ATOM 2656 C C . GLU A 1 330 ? 14.836 -2.451 -20.898 1.00 93.69 330 GLU A C 1
ATOM 2658 O O . GLU A 1 330 ? 15.604 -3.140 -20.229 1.00 93.69 330 GLU A O 1
ATOM 2663 N N . ILE A 1 331 ? 14.598 -1.169 -20.603 1.00 96.38 331 ILE A N 1
ATOM 2664 C CA . ILE A 1 331 ? 15.215 -0.467 -19.464 1.00 96.38 331 ILE A CA 1
ATOM 2665 C C . ILE A 1 331 ? 14.794 -1.127 -18.142 1.00 96.38 331 ILE A C 1
ATOM 2667 O O . ILE A 1 331 ? 15.649 -1.437 -17.311 1.00 96.38 331 ILE A O 1
ATOM 2671 N N . LEU A 1 332 ? 13.507 -1.459 -18.001 1.00 97.38 332 LEU A N 1
ATOM 2672 C CA . LEU A 1 332 ? 12.965 -2.279 -16.917 1.00 97.38 332 LEU A CA 1
ATOM 2673 C C . LEU A 1 332 ? 13.658 -3.648 -16.827 1.00 97.38 332 LEU A C 1
ATOM 2675 O O . LEU A 1 332 ? 14.112 -4.052 -15.756 1.00 97.38 332 LEU A O 1
ATOM 2679 N N . ARG A 1 333 ? 13.755 -4.378 -17.946 1.00 96.12 333 ARG A N 1
ATOM 2680 C CA . ARG A 1 333 ? 14.379 -5.710 -17.975 1.00 96.12 333 ARG A CA 1
ATOM 2681 C C . ARG A 1 333 ? 15.847 -5.655 -17.551 1.00 96.12 333 ARG A C 1
ATOM 2683 O O . ARG A 1 333 ? 16.303 -6.540 -16.828 1.00 96.12 333 ARG A O 1
ATOM 2690 N N . LEU A 1 334 ? 16.580 -4.634 -17.992 1.00 94.50 334 LEU A N 1
ATOM 2691 C CA . LEU A 1 334 ? 17.977 -4.414 -17.629 1.00 94.50 334 LEU A CA 1
ATOM 2692 C C . LEU A 1 334 ? 18.126 -4.030 -16.152 1.00 94.50 334 LEU A C 1
ATOM 2694 O O . LEU A 1 334 ? 19.019 -4.574 -15.508 1.00 94.50 334 LEU A O 1
ATOM 2698 N N . HIS A 1 335 ? 17.231 -3.199 -15.599 1.00 95.50 335 HIS A N 1
ATOM 2699 C CA . HIS A 1 335 ? 17.187 -2.871 -14.165 1.00 95.50 335 HIS A CA 1
ATOM 2700 C C . HIS A 1 335 ? 17.054 -4.135 -13.303 1.00 95.50 335 HIS A C 1
ATOM 2702 O O . HIS A 1 335 ? 17.939 -4.443 -12.504 1.00 95.50 335 HIS A O 1
ATOM 2708 N N . VAL A 1 336 ? 16.021 -4.950 -13.550 1.00 95.62 336 VAL A N 1
ATOM 2709 C CA . VAL A 1 336 ? 15.783 -6.193 -12.788 1.00 95.62 336 VAL A CA 1
ATOM 2710 C C . VAL A 1 336 ? 16.905 -7.225 -12.995 1.00 95.62 336 VAL A C 1
ATOM 2712 O O . VAL A 1 336 ? 17.211 -8.011 -12.098 1.00 95.62 336 VAL A O 1
ATOM 2715 N N . LEU A 1 337 ? 17.579 -7.223 -14.152 1.00 93.50 337 LEU A N 1
ATOM 2716 C CA . LEU A 1 337 ? 18.756 -8.068 -14.370 1.00 93.50 337 LEU A CA 1
ATOM 2717 C C . LEU A 1 337 ? 20.011 -7.565 -13.646 1.00 93.50 337 LEU A C 1
ATOM 2719 O O . LEU A 1 337 ? 20.789 -8.406 -13.201 1.00 93.50 337 LEU A O 1
ATOM 2723 N N . MET A 1 338 ? 20.217 -6.251 -13.508 1.00 92.06 338 MET A N 1
ATOM 2724 C CA . MET A 1 338 ? 21.366 -5.688 -12.787 1.00 92.06 338 MET A CA 1
ATOM 2725 C C . MET A 1 338 ? 21.163 -5.569 -11.270 1.00 92.06 338 MET A C 1
ATOM 2727 O O . MET A 1 338 ? 22.130 -5.311 -10.552 1.00 92.06 338 MET A O 1
ATOM 2731 N N . ALA A 1 339 ? 19.955 -5.811 -10.758 1.00 90.88 339 ALA A N 1
ATOM 2732 C CA . ALA A 1 339 ? 19.729 -6.033 -9.333 1.00 90.88 339 ALA A CA 1
ATOM 2733 C C . ALA A 1 339 ? 20.661 -7.148 -8.806 1.00 90.88 339 ALA A C 1
ATOM 2735 O O . ALA A 1 339 ? 20.876 -8.167 -9.474 1.00 90.88 339 ALA A O 1
ATOM 2736 N N . GLY A 1 340 ? 21.255 -6.941 -7.627 1.00 85.12 340 GLY A N 1
ATOM 2737 C CA . GLY A 1 340 ? 22.310 -7.810 -7.092 1.00 85.12 340 GLY A CA 1
ATOM 2738 C C . GLY A 1 340 ? 23.720 -7.515 -7.619 1.00 85.12 340 GLY A C 1
ATOM 2739 O O . GLY A 1 340 ? 24.648 -8.249 -7.290 1.00 85.12 340 GLY A O 1
ATOM 2740 N N . SER A 1 341 ? 23.920 -6.465 -8.429 1.00 84.69 341 SER A N 1
ATOM 2741 C CA . SER A 1 341 ? 25.268 -5.990 -8.768 1.00 84.69 341 SER A CA 1
ATOM 2742 C C . SER A 1 341 ? 25.776 -5.013 -7.716 1.00 84.69 341 SER A C 1
ATOM 2744 O O . SER A 1 341 ? 25.151 -3.988 -7.438 1.00 84.69 341 SER A O 1
ATOM 2746 N N . ASP A 1 342 ? 26.950 -5.299 -7.154 1.00 71.38 342 ASP A N 1
ATOM 2747 C CA . ASP A 1 342 ? 27.666 -4.308 -6.363 1.00 71.38 342 ASP A CA 1
ATOM 2748 C C . ASP A 1 342 ? 28.533 -3.426 -7.271 1.00 71.38 342 ASP A C 1
ATOM 2750 O O . ASP A 1 342 ? 29.719 -3.673 -7.486 1.00 71.38 342 ASP A O 1
ATOM 2754 N N . VAL A 1 343 ? 27.899 -2.412 -7.866 1.00 65.81 343 VAL A N 1
ATOM 2755 C CA . VAL A 1 343 ? 28.551 -1.490 -8.809 1.00 65.81 343 VAL A CA 1
ATOM 2756 C C . VAL A 1 343 ? 29.599 -0.606 -8.117 1.00 65.81 343 VAL A C 1
ATOM 2758 O O . VAL A 1 343 ? 30.559 -0.195 -8.764 1.00 65.81 343 VAL A O 1
ATOM 2761 N N . MET A 1 344 ? 29.447 -0.327 -6.815 1.00 70.31 344 MET A N 1
ATOM 2762 C CA . MET A 1 344 ? 30.316 0.564 -6.030 1.00 70.31 344 MET A CA 1
ATOM 2763 C C . MET A 1 344 ? 30.619 -0.031 -4.637 1.00 70.31 344 MET A C 1
ATOM 2765 O O . MET A 1 344 ? 30.071 0.448 -3.638 1.00 70.31 344 MET A O 1
ATOM 2769 N N . PRO A 1 345 ? 31.539 -1.017 -4.536 1.00 71.12 345 PRO A N 1
ATOM 2770 C CA . PRO A 1 345 ? 31.827 -1.723 -3.281 1.00 71.12 345 PRO A CA 1
ATOM 2771 C C . PRO A 1 345 ? 32.242 -0.831 -2.103 1.00 71.12 345 PRO A C 1
ATOM 2773 O O . PRO A 1 345 ? 31.943 -1.130 -0.950 1.00 71.12 345 PRO A O 1
ATOM 2776 N N . ALA A 1 346 ? 32.877 0.315 -2.375 1.00 73.62 346 ALA A N 1
ATOM 2777 C CA . ALA A 1 346 ? 33.265 1.278 -1.341 1.00 73.62 346 ALA A CA 1
ATOM 2778 C C . ALA A 1 346 ? 32.062 1.875 -0.573 1.00 73.62 346 ALA A C 1
ATOM 2780 O O . ALA A 1 346 ? 32.204 2.247 0.590 1.00 73.62 346 ALA A O 1
ATOM 2781 N N . ASN A 1 347 ? 30.871 1.914 -1.185 1.00 77.19 347 ASN A N 1
ATOM 2782 C CA . ASN A 1 347 ? 29.637 2.398 -0.555 1.00 77.19 347 ASN A CA 1
ATOM 2783 C C . ASN A 1 347 ? 28.794 1.260 0.062 1.00 77.19 347 ASN A C 1
ATOM 2785 O O . ASN A 1 347 ? 27.692 1.511 0.549 1.00 77.19 347 ASN A O 1
ATOM 2789 N N . SER A 1 348 ? 29.242 0.000 0.031 1.00 80.75 348 SER A N 1
ATOM 2790 C CA . SER A 1 348 ? 28.414 -1.151 0.440 1.00 80.75 348 SER A CA 1
ATOM 2791 C C . SER A 1 348 ? 28.162 -1.202 1.941 1.00 80.75 348 SER A C 1
ATOM 2793 O O . SER A 1 348 ? 27.022 -1.396 2.354 1.00 80.75 348 SER A O 1
ATOM 2795 N N . LYS A 1 349 ? 29.175 -0.897 2.761 1.00 82.31 349 LYS A N 1
ATOM 2796 C CA . LYS A 1 349 ? 29.009 -0.749 4.214 1.00 82.31 349 LYS A CA 1
ATOM 2797 C C . LYS A 1 349 ? 28.046 0.388 4.577 1.00 82.31 349 LYS A C 1
ATOM 2799 O O . LYS A 1 349 ? 27.198 0.199 5.443 1.00 82.31 349 LYS A O 1
ATOM 2804 N N . TYR A 1 350 ? 28.154 1.538 3.903 1.00 85.06 350 TYR A N 1
ATOM 2805 C CA . TYR A 1 350 ? 27.243 2.675 4.093 1.00 85.06 350 TYR A CA 1
ATOM 2806 C C . TYR A 1 350 ? 25.797 2.280 3.763 1.00 85.06 350 TYR A C 1
ATOM 2808 O O . TYR A 1 350 ? 24.920 2.406 4.615 1.00 85.06 350 TYR A O 1
ATOM 2816 N N . ARG A 1 351 ? 25.557 1.707 2.573 1.00 83.06 351 ARG A N 1
ATOM 2817 C CA . ARG A 1 351 ? 24.218 1.256 2.158 1.00 83.06 351 ARG A CA 1
ATOM 2818 C C . ARG A 1 351 ? 23.644 0.219 3.118 1.00 83.06 351 ARG A C 1
ATOM 2820 O O . ARG A 1 351 ? 22.511 0.387 3.542 1.00 83.06 351 ARG A O 1
ATOM 2827 N N . TYR A 1 352 ? 24.418 -0.794 3.511 1.00 86.88 352 TYR A N 1
ATOM 2828 C CA . TYR A 1 352 ? 23.968 -1.808 4.470 1.00 86.88 352 TYR A CA 1
ATOM 2829 C C . TYR A 1 352 ? 23.544 -1.188 5.810 1.00 86.88 352 TYR A C 1
ATOM 2831 O O . TYR A 1 352 ? 22.504 -1.548 6.359 1.00 86.88 352 TYR A O 1
ATOM 2839 N N . GLN A 1 353 ? 24.308 -0.217 6.323 1.00 87.56 353 GLN A N 1
ATOM 2840 C CA . GLN A 1 353 ? 23.985 0.470 7.575 1.00 87.56 353 GLN A CA 1
ATOM 2841 C C . GLN A 1 353 ? 22.728 1.345 7.446 1.00 87.56 353 GLN A C 1
ATOM 2843 O O . GLN A 1 353 ? 21.776 1.138 8.198 1.00 87.56 353 GLN A O 1
ATOM 2848 N N . GLN A 1 354 ? 22.677 2.260 6.473 1.00 88.19 354 GLN A N 1
ATOM 2849 C CA . GLN A 1 354 ? 21.566 3.214 6.343 1.00 88.19 354 GLN A CA 1
ATOM 2850 C C . GLN A 1 354 ? 20.264 2.561 5.829 1.00 88.19 354 GLN A C 1
ATOM 2852 O O . GLN A 1 354 ? 19.163 2.937 6.235 1.00 88.19 354 GLN A O 1
ATOM 2857 N N . ARG A 1 355 ? 20.351 1.499 5.011 1.00 88.50 355 ARG A N 1
ATOM 2858 C CA . ARG A 1 355 ? 19.182 0.692 4.606 1.00 88.50 355 ARG A CA 1
ATOM 2859 C C . ARG A 1 355 ? 18.683 -0.266 5.698 1.00 88.50 355 ARG A C 1
ATOM 2861 O O . ARG A 1 355 ? 17.714 -0.990 5.477 1.00 88.50 355 ARG A O 1
ATOM 2868 N N . GLY A 1 356 ? 19.289 -0.252 6.889 1.00 85.75 356 GLY A N 1
ATOM 2869 C CA . GLY A 1 356 ? 18.819 -1.006 8.054 1.00 85.75 356 GLY A CA 1
ATOM 2870 C C . GLY A 1 356 ? 19.131 -2.505 8.016 1.00 85.75 356 GLY A C 1
ATOM 2871 O O . GLY A 1 356 ? 18.362 -3.288 8.567 1.00 85.75 356 GLY A O 1
ATOM 2872 N N . GLY A 1 357 ? 20.238 -2.902 7.381 1.00 85.31 357 GLY A N 1
ATOM 2873 C CA . GLY A 1 357 ? 20.717 -4.287 7.327 1.00 85.31 357 GLY A CA 1
ATOM 2874 C C . GLY A 1 357 ? 20.376 -5.066 6.052 1.00 85.31 357 GLY A C 1
ATOM 2875 O O . GLY A 1 357 ? 20.505 -6.283 6.059 1.00 85.31 357 GLY A O 1
ATOM 2876 N N . PHE A 1 358 ? 19.951 -4.396 4.976 1.00 83.88 358 PHE A N 1
ATOM 2877 C CA . PHE A 1 358 ? 19.784 -5.015 3.653 1.00 83.88 358 PHE A CA 1
ATOM 2878 C C . PHE A 1 358 ? 21.123 -5.050 2.900 1.00 83.88 358 PHE A C 1
ATOM 2880 O O . PHE A 1 358 ? 21.754 -4.001 2.728 1.00 83.88 358 PHE A O 1
ATOM 2887 N N . ASP A 1 359 ? 21.546 -6.222 2.418 1.00 82.44 359 ASP A N 1
ATOM 2888 C CA . ASP A 1 359 ? 22.646 -6.336 1.453 1.00 82.44 359 ASP A CA 1
ATOM 2889 C C . ASP A 1 359 ? 22.159 -6.093 -0.002 1.00 82.44 359 ASP A C 1
ATOM 2891 O O . ASP A 1 359 ? 21.019 -5.693 -0.250 1.00 82.44 359 ASP A O 1
ATOM 2895 N N . THR A 1 360 ? 23.032 -6.258 -1.003 1.00 81.38 360 THR A N 1
ATOM 2896 C CA . THR A 1 360 ? 22.661 -6.070 -2.422 1.00 81.38 360 THR A CA 1
ATOM 2897 C C . THR A 1 360 ? 21.841 -7.225 -3.012 1.00 81.38 360 THR A C 1
ATOM 2899 O O . THR A 1 360 ? 21.207 -7.049 -4.054 1.00 81.38 360 THR A O 1
ATOM 2902 N N . MET A 1 361 ? 21.852 -8.393 -2.371 1.00 84.81 361 MET A N 1
ATOM 2903 C CA . MET A 1 361 ? 21.124 -9.614 -2.724 1.00 84.81 361 MET A CA 1
ATOM 2904 C C . MET A 1 361 ? 19.705 -9.633 -2.148 1.00 84.81 361 MET A C 1
ATOM 2906 O O . MET A 1 361 ? 18.821 -10.211 -2.774 1.00 84.81 361 MET A O 1
ATOM 2910 N N . ASP A 1 362 ? 19.485 -8.974 -1.009 1.00 86.75 362 ASP A N 1
ATOM 2911 C CA . ASP A 1 362 ? 18.184 -8.833 -0.333 1.00 86.75 362 ASP A CA 1
ATOM 2912 C C . ASP A 1 362 ? 17.204 -7.888 -1.077 1.00 86.75 362 ASP A C 1
ATOM 2914 O O . ASP A 1 362 ? 16.109 -7.591 -0.598 1.00 86.75 362 ASP A O 1
ATOM 2918 N N . GLY A 1 363 ? 17.589 -7.377 -2.252 1.00 89.25 363 GLY A N 1
ATOM 2919 C CA . GLY A 1 363 ? 16.793 -6.441 -3.047 1.00 89.25 363 GLY A CA 1
ATOM 2920 C C . GLY A 1 363 ? 15.547 -7.082 -3.693 1.00 89.25 363 GLY A C 1
ATOM 2921 O O . GLY A 1 363 ? 15.667 -8.144 -4.308 1.00 89.25 363 GLY A O 1
ATOM 2922 N N . PRO A 1 364 ? 14.369 -6.424 -3.696 1.00 93.19 364 PRO A N 1
ATOM 2923 C CA . PRO A 1 364 ? 13.126 -6.982 -4.259 1.00 93.19 364 PRO A CA 1
ATOM 2924 C C . PRO A 1 364 ? 13.213 -7.399 -5.735 1.00 93.19 364 PRO A C 1
ATOM 2926 O O . PRO A 1 364 ? 12.638 -8.407 -6.145 1.00 93.19 364 PRO A O 1
ATOM 2929 N N . CYS A 1 365 ? 13.989 -6.679 -6.549 1.00 93.88 365 CYS A N 1
ATOM 2930 C CA . CYS A 1 365 ? 14.241 -7.069 -7.938 1.00 93.88 365 CYS A CA 1
ATOM 2931 C C . CYS A 1 365 ? 15.154 -8.308 -8.070 1.00 93.88 365 CYS A C 1
ATOM 2933 O O . CYS A 1 365 ? 15.054 -9.031 -9.063 1.00 93.88 365 CYS A O 1
ATOM 2935 N N . VAL A 1 366 ? 15.984 -8.622 -7.066 1.00 92.81 366 VAL A N 1
ATOM 2936 C CA . VAL A 1 366 ? 16.715 -9.901 -6.983 1.00 92.81 366 VAL A CA 1
ATOM 2937 C C . VAL A 1 366 ? 15.747 -11.034 -6.645 1.00 92.81 366 VAL A C 1
ATOM 2939 O O . VAL A 1 366 ? 15.768 -12.066 -7.318 1.00 92.81 366 VAL A O 1
ATOM 2942 N N . GLU A 1 367 ? 14.844 -10.831 -5.681 1.00 93.69 367 GLU A N 1
ATOM 2943 C CA . GLU A 1 367 ? 13.791 -11.801 -5.351 1.00 93.69 367 GLU A CA 1
ATOM 2944 C C . GLU A 1 367 ? 12.902 -12.096 -6.572 1.00 93.69 367 GLU A C 1
ATOM 2946 O O . GLU A 1 367 ? 12.709 -13.261 -6.927 1.00 93.69 367 GLU A O 1
ATOM 2951 N N . LEU A 1 368 ? 12.430 -11.065 -7.285 1.00 94.50 368 LEU A N 1
ATOM 2952 C CA . LEU A 1 368 ? 11.647 -11.215 -8.519 1.00 94.50 368 LEU A CA 1
ATOM 2953 C C . LEU A 1 368 ? 12.417 -12.004 -9.593 1.00 94.50 368 LEU A C 1
ATOM 2955 O O . LEU A 1 368 ? 11.866 -12.899 -10.238 1.00 94.50 368 LEU A O 1
ATOM 2959 N N . ARG A 1 369 ? 13.710 -11.710 -9.772 1.00 90.62 369 ARG A N 1
ATOM 2960 C CA . ARG A 1 369 ? 14.591 -12.393 -10.732 1.00 90.62 369 ARG A CA 1
ATOM 2961 C C . ARG A 1 369 ? 14.794 -13.876 -10.405 1.00 90.62 369 ARG A C 1
ATOM 2963 O O . ARG A 1 369 ? 14.875 -14.687 -11.329 1.00 90.62 369 ARG A O 1
ATOM 2970 N N . LEU A 1 370 ? 14.899 -14.226 -9.122 1.00 90.69 370 LEU A N 1
ATOM 2971 C CA . LEU A 1 370 ? 15.124 -15.599 -8.655 1.00 90.69 370 LEU A CA 1
ATOM 2972 C C . LEU A 1 370 ? 13.830 -16.423 -8.585 1.00 90.69 370 LEU A C 1
ATOM 2974 O O . LEU A 1 370 ? 13.845 -17.602 -8.935 1.00 90.69 370 LEU A O 1
ATOM 2978 N N . SER A 1 371 ? 12.715 -15.810 -8.185 1.00 93.38 371 SER A N 1
ATOM 2979 C CA . SER A 1 371 ? 11.399 -16.458 -8.093 1.00 93.38 371 SER A CA 1
ATOM 2980 C C . SER A 1 371 ? 10.703 -16.609 -9.452 1.00 93.38 371 SER A C 1
ATOM 2982 O O . SER A 1 371 ? 10.042 -17.619 -9.689 1.00 93.38 371 SER A O 1
ATOM 2984 N N . GLN A 1 372 ? 10.877 -15.648 -10.371 1.00 92.94 372 GLN A N 1
ATOM 2985 C CA . GLN A 1 372 ? 10.210 -15.614 -11.680 1.00 92.94 372 GLN A CA 1
ATOM 2986 C C . GLN A 1 372 ? 11.188 -15.534 -12.877 1.00 92.94 372 GLN A C 1
ATOM 2988 O O . GLN A 1 372 ? 11.032 -14.683 -13.760 1.00 92.94 372 GLN A O 1
ATOM 2993 N N . PRO A 1 373 ? 12.161 -16.459 -13.029 1.00 91.12 373 PRO A N 1
ATOM 2994 C CA . PRO A 1 373 ? 13.103 -16.440 -14.158 1.00 91.12 373 PRO A CA 1
ATOM 2995 C C . PRO A 1 373 ? 12.413 -16.592 -15.530 1.00 91.12 373 PRO A C 1
ATOM 2997 O O . PRO A 1 373 ? 12.922 -16.124 -16.552 1.00 91.12 373 PRO A O 1
ATOM 3000 N N . GLY A 1 374 ? 11.220 -17.201 -15.573 1.00 93.25 374 GLY A N 1
ATOM 3001 C CA . GLY A 1 374 ? 10.383 -17.270 -16.777 1.00 93.25 374 GLY A CA 1
ATOM 3002 C C . GLY A 1 374 ? 9.824 -15.912 -17.226 1.00 93.25 374 GLY A C 1
ATOM 3003 O O . GLY A 1 374 ? 9.621 -15.699 -18.423 1.00 93.25 374 GLY A O 1
ATOM 3004 N N . LEU A 1 375 ? 9.623 -14.968 -16.300 1.00 94.56 375 LEU A N 1
ATOM 3005 C CA . LEU A 1 375 ? 9.157 -13.615 -16.604 1.00 94.56 375 LEU A CA 1
ATOM 3006 C C . LEU A 1 375 ? 10.234 -12.805 -17.329 1.00 94.56 375 LEU A C 1
ATOM 3008 O O . LEU A 1 375 ? 9.969 -12.293 -18.415 1.00 94.56 375 LEU A O 1
ATOM 3012 N N . LEU A 1 376 ? 11.470 -12.788 -16.821 1.00 91.62 376 LEU A N 1
ATOM 3013 C CA . LEU A 1 376 ? 12.562 -12.055 -17.477 1.00 91.62 376 LEU A CA 1
ATOM 3014 C C . LEU A 1 376 ? 12.922 -12.639 -18.852 1.00 91.62 376 LEU A C 1
ATOM 3016 O O . LEU A 1 376 ? 13.278 -11.899 -19.770 1.00 91.62 376 LEU A O 1
ATOM 3020 N N . LYS A 1 377 ? 12.763 -13.959 -19.034 1.00 90.81 377 LYS A N 1
ATOM 3021 C CA . LYS A 1 377 ? 12.919 -14.609 -20.345 1.00 90.81 377 LYS A CA 1
ATOM 3022 C C . LYS A 1 377 ? 11.869 -14.144 -21.367 1.00 90.81 377 LYS A C 1
ATOM 3024 O O . LYS A 1 377 ? 12.188 -14.062 -22.554 1.00 90.81 377 LYS A O 1
ATOM 3029 N N . ARG A 1 378 ? 10.642 -13.825 -20.930 1.00 91.50 378 ARG A N 1
ATOM 3030 C CA . ARG A 1 378 ? 9.615 -13.218 -21.796 1.00 91.50 378 ARG A CA 1
ATOM 3031 C C . ARG A 1 378 ? 9.881 -11.745 -22.052 1.00 91.50 378 ARG A C 1
ATOM 3033 O O . ARG A 1 378 ? 9.845 -11.375 -23.213 1.00 91.50 378 ARG A O 1
ATOM 3040 N N . LEU A 1 379 ? 10.234 -10.949 -21.039 1.00 92.88 379 LEU A N 1
ATOM 3041 C CA . LEU A 1 379 ? 10.576 -9.526 -21.220 1.00 92.88 379 LEU A CA 1
ATOM 3042 C C . LEU A 1 379 ? 11.676 -9.300 -22.275 1.00 92.88 379 LEU A C 1
ATOM 3044 O O . LEU A 1 379 ? 11.698 -8.269 -22.928 1.00 92.88 379 LEU A O 1
ATOM 3048 N N . ALA A 1 380 ? 12.567 -10.274 -22.495 1.00 90.31 380 ALA A N 1
ATOM 3049 C CA . ALA A 1 380 ? 13.578 -10.219 -23.559 1.00 90.31 380 ALA A CA 1
ATOM 3050 C C . ALA A 1 380 ? 13.029 -10.400 -24.999 1.00 90.31 380 ALA A C 1
ATOM 3052 O O . ALA A 1 380 ? 13.807 -10.369 -25.949 1.00 90.31 380 ALA A O 1
ATOM 3053 N N . ASN A 1 381 ? 11.730 -10.680 -25.167 1.00 87.44 381 ASN A N 1
ATOM 3054 C CA . ASN A 1 381 ? 11.076 -10.981 -26.452 1.00 87.44 381 ASN A CA 1
ATOM 3055 C C . ASN A 1 381 ? 9.611 -10.478 -26.543 1.00 87.44 381 ASN A C 1
ATOM 3057 O O . ASN A 1 381 ? 8.983 -10.655 -27.582 1.00 87.44 381 ASN A O 1
ATOM 3061 N N . VAL A 1 382 ? 9.045 -9.923 -25.465 1.00 90.62 382 VAL A N 1
ATOM 3062 C CA . VAL A 1 382 ? 7.636 -9.516 -25.312 1.00 90.62 382 VAL A CA 1
ATOM 3063 C C . VAL A 1 382 ? 7.606 -8.216 -24.511 1.00 90.62 382 VAL A C 1
ATOM 3065 O O . VAL A 1 382 ? 8.289 -8.109 -23.492 1.00 90.62 382 VAL A O 1
ATOM 3068 N N . SER A 1 383 ? 6.819 -7.238 -24.959 1.00 92.56 383 SER A N 1
ATOM 3069 C CA . SER A 1 383 ? 6.688 -5.943 -24.283 1.00 92.56 383 SER A CA 1
ATOM 3070 C C . SER A 1 383 ? 6.001 -6.063 -22.915 1.00 92.56 383 SER A C 1
ATOM 3072 O O . SER A 1 383 ? 5.140 -6.922 -22.721 1.00 92.56 383 SER A O 1
ATOM 3074 N N . ALA A 1 384 ? 6.330 -5.170 -21.975 1.00 96.00 384 ALA A N 1
ATOM 3075 C CA . ALA A 1 384 ? 5.718 -5.132 -20.646 1.00 96.00 384 ALA A CA 1
ATOM 3076 C C . ALA A 1 384 ? 4.185 -4.943 -20.695 1.00 96.00 384 ALA A C 1
ATOM 3078 O O . ALA A 1 384 ? 3.469 -5.489 -19.855 1.00 96.00 384 ALA A O 1
ATOM 3079 N N . TYR A 1 385 ? 3.670 -4.241 -21.711 1.00 95.94 385 TYR A N 1
ATOM 3080 C CA . TYR A 1 385 ? 2.230 -4.038 -21.922 1.00 95.94 385 TYR A CA 1
ATOM 3081 C C . TYR A 1 385 ? 1.489 -5.317 -22.358 1.00 95.94 385 TYR A C 1
ATOM 3083 O O . TYR A 1 385 ? 0.301 -5.446 -22.083 1.00 95.94 385 TYR A O 1
ATOM 3091 N N . ASP A 1 386 ? 2.178 -6.290 -22.968 1.00 94.31 386 ASP A N 1
ATOM 3092 C CA . ASP A 1 386 ? 1.597 -7.571 -23.411 1.00 94.31 386 ASP A CA 1
ATOM 3093 C C . ASP A 1 386 ? 1.786 -8.712 -22.377 1.00 94.31 386 ASP A C 1
ATOM 3095 O O . ASP A 1 386 ? 1.451 -9.869 -22.640 1.00 94.31 386 ASP A O 1
ATOM 3099 N N . LEU A 1 387 ? 2.290 -8.401 -21.175 1.00 95.25 387 LEU A N 1
ATOM 3100 C CA . LEU A 1 387 ? 2.318 -9.323 -20.030 1.00 95.25 387 LEU A CA 1
ATOM 3101 C C . LEU A 1 387 ? 0.927 -9.520 -19.400 1.00 95.25 387 LEU A C 1
ATOM 3103 O O . LEU A 1 387 ? 0.034 -8.681 -19.536 1.00 95.25 387 LEU A O 1
ATOM 3107 N N . THR A 1 388 ? 0.747 -10.606 -18.640 1.00 95.50 388 THR A N 1
ATOM 3108 C CA . THR A 1 388 ? -0.513 -10.832 -17.907 1.00 95.50 388 THR A CA 1
ATOM 3109 C C . THR A 1 388 ? -0.666 -9.873 -16.710 1.00 95.50 388 THR A C 1
ATOM 3111 O O . THR A 1 388 ? 0.343 -9.405 -16.172 1.00 95.50 388 THR A O 1
ATOM 3114 N N . PRO A 1 389 ? -1.897 -9.619 -16.212 1.00 96.44 389 PRO A N 1
ATOM 3115 C CA . PRO A 1 389 ? -2.120 -8.729 -15.065 1.00 96.44 389 PRO A CA 1
ATOM 3116 C C . PRO A 1 389 ? -1.344 -9.127 -13.800 1.00 96.44 389 PRO A C 1
ATOM 3118 O O . PRO A 1 389 ? -0.861 -8.263 -13.074 1.00 96.44 389 PRO A O 1
ATOM 3121 N N . ALA A 1 390 ? -1.170 -10.433 -13.560 1.00 96.00 390 ALA A N 1
ATOM 3122 C CA . ALA A 1 390 ? -0.378 -10.946 -12.440 1.00 96.00 390 ALA A CA 1
ATOM 3123 C C . ALA A 1 390 ? 1.109 -10.580 -12.567 1.00 96.00 390 ALA A C 1
ATOM 3125 O O . ALA A 1 390 ? 1.767 -10.269 -11.580 1.00 96.00 390 ALA A O 1
ATOM 3126 N N . GLU A 1 391 ? 1.645 -10.610 -13.785 1.00 96.50 391 GLU A N 1
ATOM 3127 C CA . GLU A 1 391 ? 3.057 -10.346 -14.066 1.00 96.50 391 GLU A CA 1
ATOM 3128 C C . GLU A 1 391 ? 3.371 -8.852 -14.056 1.00 96.50 391 GLU A C 1
ATOM 3130 O O . GLU A 1 391 ? 4.413 -8.458 -13.534 1.00 96.50 391 GLU A O 1
ATOM 3135 N N . LYS A 1 392 ? 2.439 -8.021 -14.535 1.00 97.69 392 LYS A N 1
ATOM 3136 C CA . LYS A 1 392 ? 2.499 -6.562 -14.388 1.00 97.69 392 LYS A CA 1
ATOM 3137 C C . LYS A 1 392 ? 2.456 -6.153 -12.911 1.00 97.69 392 LYS A C 1
ATOM 3139 O O . LYS A 1 392 ? 3.324 -5.399 -12.478 1.00 97.69 392 LYS A O 1
ATOM 3144 N N . LEU A 1 393 ? 1.540 -6.716 -12.112 1.00 97.00 393 LEU A N 1
ATOM 3145 C CA . LEU A 1 393 ? 1.501 -6.461 -10.665 1.00 97.00 393 LEU A CA 1
ATOM 3146 C C . LEU A 1 393 ? 2.758 -6.963 -9.945 1.00 97.00 393 LEU A C 1
ATOM 3148 O O . LEU A 1 393 ? 3.295 -6.222 -9.131 1.00 97.00 393 LEU A O 1
ATOM 3152 N N . MET A 1 394 ? 3.280 -8.155 -10.264 1.00 96.56 394 MET A N 1
ATOM 3153 C CA . MET A 1 394 ? 4.543 -8.649 -9.685 1.00 96.56 394 MET A CA 1
ATOM 3154 C C . MET A 1 394 ? 5.726 -7.709 -9.963 1.00 96.56 394 MET A C 1
ATOM 3156 O O . MET A 1 394 ? 6.529 -7.463 -9.065 1.00 96.56 394 MET A O 1
ATOM 3160 N N . ILE A 1 395 ? 5.819 -7.154 -11.176 1.00 97.88 395 ILE A N 1
ATOM 3161 C CA . ILE A 1 395 ? 6.836 -6.154 -11.533 1.00 97.88 395 ILE A CA 1
ATOM 3162 C C . ILE A 1 395 ? 6.650 -4.876 -10.714 1.00 97.88 395 ILE A C 1
ATOM 3164 O O . ILE A 1 395 ? 7.575 -4.444 -10.032 1.00 97.88 395 ILE A O 1
ATOM 3168 N N . VAL A 1 396 ? 5.462 -4.271 -10.763 1.00 98.00 396 VAL A N 1
ATOM 3169 C CA . VAL A 1 396 ? 5.233 -2.958 -10.146 1.00 98.00 396 VAL A CA 1
ATOM 3170 C C . VAL A 1 396 ? 5.314 -3.037 -8.614 1.00 98.00 396 VAL A C 1
ATOM 3172 O O . VAL A 1 396 ? 5.854 -2.130 -7.987 1.00 98.00 396 VAL A O 1
ATOM 3175 N N . LYS A 1 397 ? 4.909 -4.164 -8.015 1.00 97.12 397 LYS A N 1
ATOM 3176 C CA . LYS A 1 397 ? 5.110 -4.482 -6.593 1.00 97.12 397 LYS A CA 1
ATOM 3177 C C . LYS A 1 397 ? 6.588 -4.618 -6.217 1.00 97.12 397 LYS A C 1
ATOM 3179 O O . LYS A 1 397 ? 6.979 -4.150 -5.153 1.00 97.12 397 LYS A O 1
ATOM 3184 N N . ALA A 1 398 ? 7.425 -5.216 -7.069 1.00 97.50 398 ALA A N 1
ATOM 3185 C CA . ALA A 1 398 ? 8.866 -5.261 -6.815 1.00 97.50 398 ALA A CA 1
ATOM 3186 C C . ALA A 1 398 ? 9.486 -3.853 -6.840 1.00 97.50 398 ALA A C 1
ATOM 3188 O O . ALA A 1 398 ? 10.270 -3.529 -5.953 1.00 97.50 398 ALA A O 1
ATOM 3189 N N . LEU A 1 399 ? 9.077 -2.995 -7.784 1.00 98.12 399 LEU A N 1
ATOM 3190 C CA . LEU A 1 399 ? 9.540 -1.603 -7.871 1.00 98.12 399 LEU A CA 1
ATOM 3191 C C . LEU A 1 399 ? 9.059 -0.746 -6.682 1.00 98.12 399 LEU A C 1
ATOM 3193 O O . LEU A 1 399 ? 9.839 0.033 -6.134 1.00 98.12 399 LEU A O 1
ATOM 3197 N N . SER A 1 400 ? 7.810 -0.911 -6.227 1.00 97.06 400 SER A N 1
ATOM 3198 C CA . SER A 1 400 ? 7.297 -0.179 -5.059 1.00 97.06 400 SER A CA 1
ATOM 3199 C C . SER A 1 400 ? 7.966 -0.612 -3.755 1.00 97.06 400 SER A C 1
ATOM 3201 O O . SER A 1 400 ? 8.265 0.234 -2.916 1.00 97.06 400 SER A O 1
ATOM 3203 N N . VAL A 1 401 ? 8.260 -1.906 -3.581 1.00 95.44 401 VAL A N 1
ATOM 3204 C CA . VAL A 1 401 ? 9.043 -2.374 -2.425 1.00 95.44 401 VAL A CA 1
ATOM 3205 C C . VAL A 1 401 ? 10.511 -1.953 -2.554 1.00 95.44 401 VAL A C 1
ATOM 3207 O O . VAL A 1 401 ? 11.110 -1.590 -1.547 1.00 95.44 401 VAL A O 1
ATOM 3210 N N . GLU A 1 402 ? 11.092 -1.909 -3.759 1.00 95.00 402 GLU A N 1
ATOM 3211 C CA . GLU A 1 402 ? 12.464 -1.420 -3.959 1.00 95.00 402 GLU A CA 1
ATOM 3212 C C . GLU A 1 402 ? 12.609 0.033 -3.486 1.00 95.00 402 GLU A C 1
ATOM 3214 O O . GLU A 1 402 ? 13.515 0.300 -2.695 1.00 95.00 402 GLU A O 1
ATOM 3219 N N . LEU A 1 403 ? 11.671 0.925 -3.840 1.00 95.88 403 LEU A N 1
ATOM 3220 C CA . LEU A 1 403 ? 11.613 2.299 -3.316 1.00 95.88 403 LEU A CA 1
ATOM 3221 C C . LEU A 1 403 ? 11.573 2.357 -1.777 1.00 95.88 403 LEU A C 1
ATOM 3223 O O . LEU A 1 403 ? 12.247 3.201 -1.187 1.00 95.88 403 LEU A O 1
ATOM 3227 N N . LEU A 1 404 ? 10.840 1.452 -1.116 1.00 93.94 404 LEU A N 1
ATOM 3228 C CA . LEU A 1 404 ? 10.767 1.367 0.352 1.00 93.94 404 LEU A CA 1
ATOM 3229 C C . LEU A 1 404 ? 12.067 0.859 1.010 1.00 93.94 404 LEU A C 1
ATOM 3231 O O . LEU A 1 404 ? 12.257 1.068 2.207 1.00 93.94 404 LEU A O 1
ATOM 3235 N N . THR A 1 405 ? 12.980 0.226 0.259 1.00 92.00 405 THR A N 1
ATOM 3236 C CA . THR A 1 405 ? 14.320 -0.144 0.769 1.00 92.00 405 THR A CA 1
ATOM 3237 C C . THR A 1 405 ? 15.344 0.991 0.700 1.00 92.00 405 THR A C 1
ATOM 3239 O O . THR A 1 405 ? 16.430 0.852 1.265 1.00 92.00 405 THR A O 1
ATOM 3242 N N . LEU A 1 406 ? 15.033 2.094 0.007 1.00 92.06 406 LEU A N 1
ATOM 3243 C CA . LEU A 1 406 ? 15.962 3.205 -0.206 1.00 92.06 406 LEU A CA 1
ATOM 3244 C C . LEU A 1 406 ? 16.074 4.099 1.037 1.00 92.06 406 LEU A C 1
ATOM 3246 O O . LEU A 1 406 ? 15.090 4.325 1.742 1.00 92.06 406 LEU A O 1
ATOM 3250 N N . VAL A 1 407 ? 17.277 4.617 1.294 1.00 92.00 407 VAL A N 1
ATOM 3251 C CA . VAL A 1 407 ? 17.638 5.347 2.525 1.00 92.00 407 VAL A CA 1
ATOM 3252 C C . VAL A 1 407 ? 16.696 6.525 2.774 1.00 92.00 407 VAL A C 1
ATOM 3254 O O . VAL A 1 407 ? 16.045 6.571 3.812 1.00 92.00 407 VAL A O 1
ATOM 3257 N N . THR A 1 408 ? 16.512 7.404 1.786 1.00 92.31 408 THR A N 1
ATOM 3258 C CA . THR A 1 408 ? 15.664 8.601 1.930 1.00 92.31 408 THR A CA 1
ATOM 3259 C C . THR A 1 408 ? 14.201 8.260 2.220 1.00 92.31 408 THR A C 1
ATOM 3261 O O . THR A 1 408 ? 13.512 9.004 2.915 1.00 92.31 408 THR A O 1
ATOM 3264 N N . THR A 1 409 ? 13.710 7.132 1.700 1.00 93.88 409 THR A N 1
ATOM 3265 C CA . THR A 1 409 ? 12.350 6.636 1.953 1.00 93.88 409 THR A CA 1
ATOM 3266 C C . THR A 1 409 ? 12.218 6.075 3.364 1.00 93.88 409 THR A C 1
ATOM 3268 O O . THR A 1 409 ? 11.185 6.259 4.002 1.00 93.88 409 THR A O 1
ATOM 3271 N N . ARG A 1 410 ? 13.262 5.412 3.874 1.00 93.50 410 ARG A N 1
ATOM 3272 C CA . ARG A 1 410 ? 13.319 4.926 5.258 1.00 93.50 410 ARG A CA 1
ATOM 3273 C C . ARG A 1 410 ? 13.357 6.084 6.251 1.00 93.50 410 ARG A C 1
ATOM 3275 O O . ARG A 1 410 ? 12.553 6.085 7.177 1.00 93.50 410 ARG A O 1
ATOM 3282 N N . ASP A 1 411 ? 14.190 7.094 6.000 1.00 93.81 411 ASP A N 1
ATOM 3283 C CA . ASP A 1 411 ? 14.238 8.322 6.804 1.00 93.81 411 ASP A CA 1
ATOM 3284 C C . ASP A 1 411 ? 12.857 8.999 6.847 1.00 93.81 411 ASP A C 1
ATOM 3286 O O . ASP A 1 411 ? 12.361 9.357 7.914 1.00 93.81 411 ASP A O 1
ATOM 3290 N N . TYR A 1 412 ? 12.177 9.088 5.696 1.00 95.25 412 TYR A N 1
ATOM 3291 C CA . TYR A 1 412 ? 10.812 9.614 5.599 1.00 95.25 412 TYR A CA 1
ATOM 3292 C C . TYR A 1 412 ? 9.784 8.786 6.391 1.00 95.25 412 TYR A C 1
ATOM 3294 O O . TYR A 1 412 ? 8.869 9.353 6.997 1.00 95.25 412 TYR A O 1
ATOM 3302 N N . ILE A 1 413 ? 9.913 7.455 6.414 1.00 95.50 413 ILE A N 1
ATOM 3303 C CA . ILE A 1 413 ? 9.057 6.569 7.218 1.00 95.50 413 ILE A CA 1
ATOM 3304 C C . ILE A 1 413 ? 9.306 6.796 8.715 1.00 95.50 413 ILE A C 1
ATOM 3306 O O . ILE A 1 413 ? 8.340 6.946 9.466 1.00 95.50 413 ILE A O 1
ATOM 3310 N N . ASP A 1 414 ? 10.564 6.878 9.152 1.00 95.31 414 ASP A N 1
ATOM 3311 C CA . ASP A 1 414 ? 10.916 7.078 10.563 1.00 95.31 414 ASP A CA 1
ATOM 3312 C C . ASP A 1 414 ? 10.507 8.483 11.069 1.00 95.31 414 ASP A C 1
ATOM 3314 O O . ASP A 1 414 ? 9.936 8.603 12.159 1.00 95.31 414 ASP A O 1
ATOM 3318 N N . ASP A 1 415 ? 10.642 9.530 10.245 1.00 96.62 415 ASP A N 1
ATOM 3319 C CA . ASP A 1 415 ? 10.089 10.869 10.515 1.00 96.62 415 ASP A CA 1
ATOM 3320 C C . ASP A 1 415 ? 8.556 10.827 10.683 1.00 96.62 415 ASP A C 1
ATOM 3322 O O . ASP A 1 415 ? 7.996 11.368 11.648 1.00 96.62 415 ASP A O 1
ATOM 3326 N N . ASN A 1 416 ? 7.842 10.145 9.777 1.00 96.31 416 ASN A N 1
ATOM 3327 C CA . ASN A 1 416 ? 6.390 9.982 9.897 1.00 96.31 416 ASN A CA 1
ATOM 3328 C C . ASN A 1 416 ? 6.007 9.104 11.106 1.00 96.31 416 ASN A C 1
ATOM 3330 O O . ASN A 1 416 ? 4.943 9.318 11.696 1.00 96.31 416 ASN A O 1
ATOM 3334 N N . PHE A 1 417 ? 6.858 8.169 11.538 1.00 96.56 417 PHE A N 1
ATOM 3335 C CA . PHE A 1 417 ? 6.642 7.363 12.742 1.00 96.56 417 PHE A CA 1
ATOM 3336 C C . PHE A 1 417 ? 6.744 8.203 14.020 1.00 96.56 417 PHE A C 1
ATOM 3338 O O . PHE A 1 417 ? 5.880 8.083 14.897 1.00 96.56 417 PHE A O 1
ATOM 3345 N N . ASP A 1 418 ? 7.714 9.115 14.119 1.00 97.12 418 ASP A N 1
ATOM 3346 C CA . ASP A 1 418 ? 7.797 10.034 15.259 1.00 97.12 418 ASP A CA 1
ATOM 3347 C C . ASP A 1 418 ? 6.679 11.092 15.244 1.00 97.12 418 ASP A C 1
ATOM 3349 O O . ASP A 1 418 ? 6.099 11.391 16.297 1.00 97.12 418 ASP A O 1
ATOM 3353 N N . VAL A 1 419 ? 6.242 11.553 14.064 1.00 96.31 419 VAL A N 1
ATOM 3354 C CA . VAL A 1 419 ? 5.011 12.356 13.924 1.00 96.31 419 VAL A CA 1
ATOM 3355 C C . VAL A 1 419 ? 3.773 11.581 14.398 1.00 96.31 419 VAL A C 1
ATOM 3357 O O . VAL A 1 419 ? 2.961 12.134 15.147 1.00 96.31 419 VAL A O 1
ATOM 3360 N N . LEU A 1 420 ? 3.629 10.304 14.027 1.00 95.69 420 LEU A N 1
ATOM 3361 C CA . LEU A 1 420 ? 2.528 9.438 14.463 1.00 95.69 420 LEU A CA 1
ATOM 3362 C C . LEU A 1 420 ? 2.537 9.232 15.985 1.00 95.69 420 LEU A C 1
ATOM 3364 O O . LEU A 1 420 ? 1.493 9.303 16.641 1.00 95.69 420 LEU A O 1
ATOM 3368 N N . LYS A 1 421 ? 3.717 8.982 16.555 1.00 96.25 421 LYS A N 1
ATOM 3369 C CA . LYS A 1 421 ? 3.959 8.788 17.990 1.00 96.25 421 LYS A CA 1
ATOM 3370 C C . LYS A 1 421 ? 3.586 10.037 18.793 1.00 96.25 421 LYS A C 1
ATOM 3372 O O . LYS A 1 421 ? 2.854 9.907 19.780 1.00 96.25 421 LYS A O 1
ATOM 3377 N N . GLN A 1 422 ? 3.989 11.224 18.330 1.00 96.94 422 GLN A N 1
ATOM 3378 C CA . GLN A 1 422 ? 3.619 12.505 18.939 1.00 96.94 422 GLN A CA 1
ATOM 3379 C C . GLN A 1 422 ? 2.118 12.791 18.802 1.00 96.94 422 GLN A C 1
ATOM 3381 O O . GLN A 1 422 ? 1.455 13.026 19.809 1.00 96.94 422 GLN A O 1
ATOM 3386 N N . ALA A 1 423 ? 1.536 12.683 17.603 1.00 95.88 423 ALA A N 1
ATOM 3387 C CA . ALA A 1 423 ? 0.112 12.966 17.397 1.00 95.88 423 ALA A CA 1
ATOM 3388 C C . ALA A 1 423 ? -0.792 12.016 18.213 1.00 95.88 423 ALA A C 1
ATOM 3390 O O . ALA A 1 423 ? -1.776 12.446 18.821 1.00 95.88 423 ALA A O 1
ATOM 3391 N N . ARG A 1 424 ? -0.414 10.732 18.336 1.00 94.31 424 ARG A N 1
ATOM 3392 C CA . ARG A 1 424 ? -1.069 9.771 19.245 1.00 94.31 424 ARG A CA 1
ATOM 3393 C C . ARG A 1 424 ? -0.913 10.148 20.723 1.00 94.31 424 ARG A C 1
ATOM 3395 O O . ARG A 1 424 ? -1.804 9.823 21.509 1.00 94.31 424 ARG A O 1
ATOM 3402 N N . GLN A 1 425 ? 0.175 10.804 21.134 1.00 95.88 425 GLN A N 1
ATOM 3403 C CA . GLN A 1 425 ? 0.304 11.351 22.489 1.00 95.88 425 GLN A CA 1
ATOM 3404 C C . GLN A 1 425 ? -0.610 12.562 22.688 1.00 95.88 425 GLN A C 1
ATOM 3406 O O . GLN A 1 425 ? -1.426 12.535 23.609 1.00 95.88 425 GLN A O 1
ATOM 3411 N N . ASP A 1 426 ? -0.550 13.551 21.797 1.00 95.06 426 ASP A N 1
ATOM 3412 C CA . ASP A 1 426 ? -1.364 14.771 21.852 1.00 95.06 426 ASP A CA 1
ATOM 3413 C C . ASP A 1 426 ? -2.865 14.437 21.934 1.00 95.06 426 ASP A C 1
ATOM 3415 O O . ASP A 1 426 ? -3.598 14.983 22.761 1.00 95.06 426 ASP A O 1
ATOM 3419 N N . PHE A 1 427 ? -3.322 13.455 21.150 1.00 92.50 427 PHE A N 1
ATOM 3420 C CA . PHE A 1 427 ? -4.708 12.977 21.151 1.00 92.50 427 PHE A CA 1
ATOM 3421 C C . PHE A 1 427 ? -5.113 12.298 22.471 1.00 92.50 427 PHE A C 1
ATOM 3423 O O . PHE A 1 427 ? -6.209 12.542 22.991 1.00 92.50 427 PHE A O 1
ATOM 3430 N N . ARG A 1 428 ? -4.224 11.491 23.074 1.00 93.50 428 ARG A N 1
ATOM 3431 C CA . ARG A 1 428 ? -4.438 10.932 24.423 1.00 93.50 428 ARG A CA 1
ATOM 3432 C C . ARG A 1 428 ? -4.486 12.036 25.476 1.00 93.50 428 ARG A C 1
ATOM 3434 O O . ARG A 1 428 ? -5.308 11.967 26.390 1.00 93.50 428 ARG A O 1
ATOM 3441 N N . GLU A 1 429 ? -3.635 13.052 25.380 1.00 93.75 429 GLU A N 1
ATOM 3442 C CA . GLU A 1 429 ? -3.626 14.176 26.317 1.00 93.75 429 GLU A CA 1
ATOM 3443 C C . GLU A 1 429 ? -4.880 15.052 26.183 1.00 93.75 429 GLU A C 1
ATOM 3445 O O . GLU A 1 429 ? -5.463 15.422 27.207 1.00 93.75 429 GLU A O 1
ATOM 3450 N N . LEU A 1 430 ? -5.369 15.279 24.958 1.00 90.38 430 LEU A N 1
ATOM 3451 C CA . LEU A 1 430 ? -6.623 15.980 24.673 1.00 90.38 430 LEU A CA 1
ATOM 3452 C C . LEU A 1 430 ? -7.842 15.230 25.233 1.00 90.38 430 LEU A C 1
ATOM 3454 O O . LEU A 1 430 ? -8.649 15.829 25.950 1.00 90.38 430 LEU A O 1
ATOM 3458 N N . LYS A 1 431 ? -7.958 13.916 24.987 1.00 88.19 431 LYS A N 1
ATOM 3459 C CA . LYS A 1 431 ? -9.042 13.091 25.557 1.00 88.19 431 LYS A CA 1
ATOM 3460 C C . LYS A 1 431 ? -8.975 13.032 27.085 1.00 88.19 431 LYS A C 1
ATOM 3462 O O . LYS A 1 431 ? -9.998 13.183 27.752 1.00 88.19 431 LYS A O 1
ATOM 3467 N N . ASN A 1 432 ? -7.778 12.935 27.664 1.00 90.31 432 ASN A N 1
ATOM 3468 C CA . ASN A 1 432 ? -7.604 13.034 29.114 1.00 90.31 432 ASN A CA 1
ATOM 3469 C C . ASN A 1 432 ? -7.967 14.427 29.663 1.00 90.31 432 ASN A C 1
ATOM 3471 O O . ASN A 1 432 ? -8.525 14.521 30.755 1.00 90.31 432 ASN A O 1
ATOM 3475 N N . ALA A 1 433 ? -7.703 15.516 28.935 1.00 89.88 433 ALA A N 1
ATOM 3476 C CA . ALA A 1 433 ? -8.117 16.864 29.330 1.00 89.88 433 ALA A CA 1
ATOM 3477 C C . ALA A 1 433 ? -9.645 17.048 29.279 1.00 89.88 433 ALA A C 1
ATOM 3479 O O . ALA A 1 433 ? -10.214 17.629 30.204 1.00 89.88 433 ALA A O 1
ATOM 3480 N N . LYS A 1 434 ? -10.307 16.495 28.255 1.00 87.50 434 LYS A N 1
ATOM 3481 C CA . LYS A 1 434 ? -11.774 16.417 28.123 1.00 87.50 434 LYS A CA 1
ATOM 3482 C C . LYS A 1 434 ? -12.391 15.700 29.335 1.00 87.50 434 LYS A C 1
ATOM 3484 O O . LYS A 1 434 ? -13.180 16.293 30.066 1.00 87.50 434 LYS A O 1
ATOM 3489 N N . LEU A 1 435 ? -11.891 14.505 29.659 1.00 89.06 435 LEU A N 1
ATOM 3490 C CA . LEU A 1 435 ? -12.337 13.716 30.814 1.00 89.06 435 LEU A CA 1
ATOM 3491 C C . LEU A 1 435 ? -12.057 14.395 32.173 1.00 89.06 435 LEU A C 1
ATOM 3493 O O . LEU A 1 435 ? -12.847 14.254 33.108 1.00 89.06 435 LEU A O 1
ATOM 3497 N N . ARG A 1 436 ? -10.956 15.152 32.315 1.00 90.12 436 ARG A N 1
ATOM 3498 C CA . ARG A 1 436 ? -10.704 15.981 33.514 1.00 90.12 436 ARG A CA 1
ATOM 3499 C C . ARG A 1 436 ? -11.750 17.092 33.650 1.00 90.12 436 ARG A C 1
ATOM 3501 O O . ARG A 1 436 ? -12.353 17.200 34.716 1.00 90.12 436 ARG A O 1
ATOM 3508 N N . ARG A 1 437 ? -12.023 17.847 32.576 1.00 88.00 437 ARG A N 1
ATOM 3509 C CA . ARG A 1 437 ? -13.059 18.901 32.539 1.00 88.00 437 ARG A CA 1
ATOM 3510 C C . ARG A 1 437 ? -14.438 18.348 32.913 1.00 88.00 437 ARG A C 1
ATOM 3512 O O . ARG A 1 437 ? -15.085 18.886 33.805 1.00 88.00 437 ARG A O 1
ATOM 3519 N N . GLU A 1 438 ? -14.850 17.230 32.318 1.00 88.12 438 GLU A N 1
ATOM 3520 C CA . GLU A 1 438 ? -16.128 16.563 32.614 1.00 88.12 438 GLU A CA 1
ATOM 3521 C C . GLU A 1 438 ? -16.246 16.133 34.089 1.00 88.12 438 GLU A C 1
ATOM 3523 O O . GLU A 1 438 ? -17.287 16.334 34.722 1.00 88.12 438 GLU A O 1
ATOM 3528 N N . ARG A 1 439 ? -15.168 15.594 34.677 1.00 90.94 439 ARG A N 1
ATOM 3529 C CA . ARG A 1 439 ? -15.111 15.230 36.106 1.00 90.94 439 ARG A CA 1
ATOM 3530 C C . ARG A 1 439 ? -15.176 16.457 37.020 1.00 90.94 439 ARG A C 1
ATOM 3532 O O . ARG A 1 439 ? -15.875 16.423 38.035 1.00 90.94 439 ARG A O 1
ATOM 3539 N N . GLU A 1 440 ? -14.484 17.540 36.672 1.00 91.00 440 GLU A N 1
ATOM 3540 C CA . GLU A 1 440 ? -14.521 18.810 37.408 1.00 91.00 440 GLU A CA 1
ATOM 3541 C C . GLU A 1 440 ? -15.907 19.466 37.340 1.00 91.00 440 GLU A C 1
ATOM 3543 O O . GLU A 1 440 ? -16.433 19.905 38.366 1.00 91.00 440 GLU A O 1
ATOM 3548 N N . GLU A 1 441 ? -16.554 19.445 36.174 1.00 89.94 441 GLU A N 1
ATOM 3549 C CA . GLU A 1 441 ? -17.937 19.881 35.997 1.00 89.94 441 GLU A CA 1
ATOM 3550 C C . GLU A 1 441 ? -18.931 19.034 36.792 1.00 89.94 441 GLU A C 1
ATOM 3552 O O . GLU A 1 441 ? -19.790 19.587 37.482 1.00 89.94 441 GLU A O 1
ATOM 3557 N N . ALA A 1 442 ? -18.825 17.704 36.745 1.00 90.06 442 ALA A N 1
ATOM 3558 C CA . ALA A 1 442 ? -19.678 16.812 37.525 1.00 90.06 442 ALA A CA 1
ATOM 3559 C C . ALA A 1 442 ? -19.520 17.072 39.035 1.00 90.06 442 ALA A C 1
ATOM 3561 O O . ALA A 1 442 ? -20.512 17.172 39.766 1.00 90.06 442 ALA A O 1
ATOM 3562 N N . ALA A 1 443 ? -18.284 17.282 39.502 1.00 92.62 443 ALA A N 1
ATOM 3563 C CA . ALA A 1 443 ? -18.001 17.673 40.879 1.00 92.62 443 ALA A CA 1
ATOM 3564 C C . ALA A 1 443 ? -18.564 19.067 41.223 1.00 92.62 443 ALA A C 1
ATOM 3566 O O . ALA A 1 443 ? -19.112 19.250 42.312 1.00 92.62 443 ALA A O 1
ATOM 3567 N N . ALA A 1 444 ? -18.489 20.042 40.313 1.00 91.38 444 ALA A N 1
ATOM 3568 C CA . ALA A 1 444 ? -19.055 21.379 40.497 1.00 91.38 444 ALA A CA 1
ATOM 3569 C C . ALA A 1 444 ? -20.594 21.362 40.539 1.00 91.38 444 ALA A C 1
ATOM 3571 O O . ALA A 1 444 ? -21.192 21.992 41.413 1.00 91.38 444 ALA A O 1
ATOM 3572 N N . ARG A 1 445 ? -21.242 20.583 39.663 1.00 91.38 445 ARG A N 1
ATOM 3573 C CA . ARG A 1 445 ? -22.695 20.338 39.665 1.00 91.38 445 ARG A CA 1
ATOM 3574 C C . ARG A 1 445 ? -23.129 19.685 40.985 1.00 91.38 445 ARG A C 1
ATOM 3576 O O . ARG A 1 445 ? -24.066 20.162 41.623 1.00 91.38 445 ARG A O 1
ATOM 3583 N N . LEU A 1 446 ? -22.389 18.684 41.473 1.00 88.25 446 LEU A N 1
ATOM 3584 C CA . LEU A 1 446 ? -22.646 18.052 42.774 1.00 88.25 446 LEU A CA 1
ATOM 3585 C C . LEU A 1 446 ? -22.427 19.007 43.965 1.00 88.25 446 LEU A C 1
ATOM 3587 O O . LEU A 1 446 ? -23.161 18.922 44.951 1.00 88.25 446 LEU A O 1
ATOM 3591 N N . ARG A 1 447 ? -21.452 19.927 43.894 1.00 90.69 447 ARG A N 1
ATOM 3592 C CA . ARG A 1 447 ? -21.258 20.987 44.904 1.00 90.69 447 ARG A CA 1
ATOM 3593 C C . ARG A 1 447 ? -22.443 21.956 44.929 1.00 90.69 447 ARG A C 1
ATOM 3595 O O . ARG A 1 447 ? -23.000 22.159 46.004 1.00 90.69 447 ARG A O 1
ATOM 3602 N N . ARG A 1 448 ? -22.903 22.448 43.769 1.00 89.56 448 ARG A N 1
ATOM 3603 C CA . ARG A 1 448 ? -24.095 23.317 43.662 1.00 89.56 448 ARG A CA 1
ATOM 3604 C C . ARG A 1 448 ? -25.336 22.665 44.282 1.00 89.56 448 ARG A C 1
ATOM 3606 O O . ARG A 1 448 ? -25.938 23.255 45.170 1.00 89.56 448 ARG A O 1
ATOM 3613 N N . VAL A 1 449 ? -25.632 21.407 43.941 1.00 91.56 449 VAL A N 1
ATOM 3614 C CA . VAL A 1 449 ? -26.778 20.662 44.511 1.00 91.56 449 VAL A CA 1
ATOM 3615 C C . VAL A 1 449 ? -26.655 20.456 46.032 1.00 91.56 449 VAL A C 1
ATOM 3617 O O . VAL A 1 449 ? -27.667 20.409 46.734 1.00 91.56 449 VAL A O 1
ATOM 3620 N N . LYS A 1 450 ? -25.436 20.332 46.579 1.00 89.62 450 LYS A N 1
ATOM 3621 C CA . LYS A 1 450 ? -25.215 20.285 48.037 1.00 89.62 450 LYS A CA 1
ATOM 3622 C C . LYS A 1 450 ? -25.461 21.650 48.687 1.00 89.62 450 LYS A C 1
ATOM 3624 O O . LYS A 1 450 ? -26.163 21.713 49.692 1.00 89.62 450 LYS A O 1
ATOM 3629 N N . GLU A 1 451 ? -24.943 22.730 48.107 1.00 88.38 451 GLU A N 1
ATOM 3630 C CA . GLU A 1 451 ? -25.177 24.095 48.594 1.00 88.38 451 GLU A CA 1
ATOM 3631 C C . GLU A 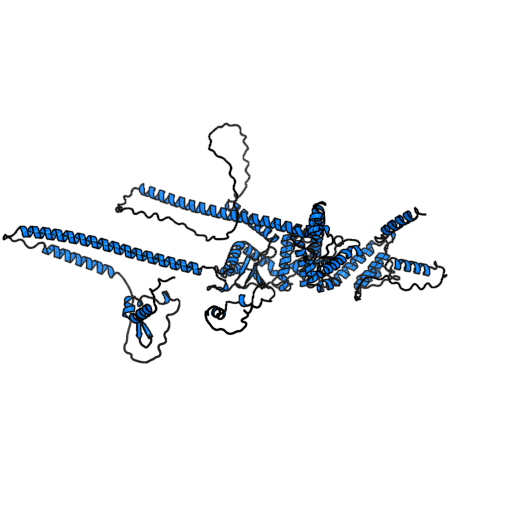1 451 ? -26.652 24.507 48.534 1.00 88.38 451 GLU A C 1
ATOM 3633 O O . GLU A 1 451 ? -27.143 25.147 49.459 1.00 88.38 451 GLU A O 1
ATOM 3638 N N . GLU A 1 452 ? -27.366 24.145 47.468 1.00 87.25 452 GLU A N 1
ATOM 3639 C CA . GLU A 1 452 ? -28.798 24.414 47.313 1.00 87.25 452 GLU A CA 1
ATOM 3640 C C . GLU A 1 452 ? -29.613 23.712 48.401 1.00 87.25 452 GLU A C 1
ATOM 3642 O O . GLU A 1 452 ? -30.442 24.354 49.039 1.00 87.25 452 GLU A O 1
ATOM 3647 N N . LYS A 1 453 ? -29.314 22.441 48.701 1.00 88.50 453 LYS A N 1
ATOM 3648 C CA . LYS A 1 453 ? -29.959 21.695 49.796 1.00 88.50 453 LYS A CA 1
ATOM 3649 C C . LYS A 1 453 ? -29.673 22.292 51.176 1.00 88.50 453 LYS A C 1
ATOM 3651 O O . LYS A 1 453 ? -30.565 22.305 52.019 1.00 88.50 453 LYS A O 1
ATOM 3656 N N . ILE A 1 454 ? -28.466 22.816 51.405 1.00 83.94 454 ILE A N 1
ATOM 3657 C CA . ILE A 1 454 ? -28.128 23.533 52.647 1.00 83.94 454 ILE A CA 1
ATOM 3658 C C . ILE A 1 454 ? -28.935 24.838 52.734 1.00 83.94 454 ILE A C 1
ATOM 3660 O O . ILE A 1 454 ? -29.636 25.054 53.718 1.00 83.94 454 ILE A O 1
ATOM 3664 N N . LYS A 1 455 ? -28.948 25.651 51.669 1.00 87.62 455 LYS A N 1
ATOM 3665 C CA . LYS A 1 455 ? -29.736 26.898 51.584 1.00 87.62 455 LYS A CA 1
ATOM 3666 C C . LYS A 1 455 ? -31.249 26.646 51.697 1.00 87.62 455 LYS A C 1
ATOM 3668 O O . LYS A 1 455 ? -31.984 27.493 52.201 1.00 87.62 455 LYS A O 1
ATOM 3673 N N . GLU A 1 456 ? -31.740 25.490 51.252 1.00 81.12 456 GLU A N 1
ATOM 3674 C CA . GLU A 1 456 ? -33.130 25.053 51.426 1.00 81.12 456 GLU A CA 1
ATOM 3675 C C . GLU A 1 456 ? -33.436 24.689 52.890 1.00 81.12 456 GLU A C 1
ATOM 3677 O O . GLU A 1 456 ? -34.479 25.082 53.414 1.00 81.12 456 GLU A O 1
ATOM 3682 N N . GLN A 1 457 ? -32.522 23.992 53.576 1.00 73.12 457 GLN A N 1
ATOM 3683 C CA . GLN A 1 457 ? -32.630 23.710 55.012 1.00 73.12 457 GLN A CA 1
ATOM 3684 C C . GLN A 1 457 ? -32.578 24.996 55.851 1.00 73.12 457 GLN A C 1
ATOM 3686 O O . GLN A 1 457 ? -33.409 25.169 56.739 1.00 73.12 457 GLN A O 1
ATOM 3691 N N . GLU A 1 458 ? -31.688 25.937 55.528 1.00 79.31 458 GLU A N 1
ATOM 3692 C CA . GLU A 1 458 ? -31.636 27.264 56.160 1.00 79.31 458 GLU A CA 1
ATOM 3693 C C . GLU A 1 458 ? -32.952 28.034 55.965 1.00 79.31 458 GLU A C 1
ATOM 3695 O O . GLU A 1 458 ? -33.522 28.544 56.928 1.00 79.31 458 GLU A O 1
ATOM 3700 N N . ARG A 1 459 ? -33.511 28.054 54.745 1.00 75.12 459 ARG A N 1
ATOM 3701 C CA . ARG A 1 459 ? -34.826 28.670 54.480 1.00 75.12 459 ARG A CA 1
ATOM 3702 C C . ARG A 1 459 ? -35.957 28.012 55.274 1.00 75.12 459 ARG A C 1
ATOM 3704 O O . ARG A 1 459 ? -36.832 28.726 55.757 1.00 75.12 459 ARG A O 1
ATOM 3711 N N . LYS A 1 460 ? -35.924 26.687 55.454 1.00 76.56 460 LYS A N 1
ATOM 3712 C CA . LYS A 1 460 ? -36.887 25.927 56.276 1.00 76.56 460 LYS A CA 1
ATOM 3713 C C . LYS A 1 460 ? -36.725 26.160 57.783 1.00 76.56 460 LYS A C 1
ATOM 3715 O O . LYS A 1 460 ? -37.703 26.037 58.507 1.00 76.56 460 LYS A O 1
ATOM 3720 N N . LEU A 1 461 ? -35.530 26.527 58.248 1.00 67.50 461 LEU A N 1
ATOM 3721 C CA . LEU A 1 461 ? -35.284 26.961 59.630 1.00 67.50 461 LEU A CA 1
ATOM 3722 C C . LEU A 1 461 ? -35.713 28.421 59.870 1.00 67.50 461 LEU A C 1
ATOM 3724 O O . LEU A 1 461 ? -36.102 28.767 60.982 1.00 67.50 461 LEU A O 1
ATOM 3728 N N . ILE A 1 462 ? -35.667 29.270 58.837 1.00 69.69 462 ILE A N 1
ATOM 3729 C CA . ILE A 1 462 ? -36.057 30.690 58.905 1.00 69.69 462 ILE A CA 1
ATOM 3730 C C . ILE A 1 462 ? -37.576 30.881 58.730 1.00 69.69 462 ILE A C 1
ATOM 3732 O O . ILE A 1 462 ? -38.170 31.732 59.392 1.00 69.69 462 ILE A O 1
ATOM 3736 N N . GLN A 1 463 ? -38.241 30.081 57.888 1.00 56.69 463 GLN A N 1
ATOM 3737 C CA . GLN A 1 463 ? -39.707 29.993 57.852 1.00 56.69 463 GLN A CA 1
ATOM 3738 C C . GLN A 1 463 ? -40.208 29.145 59.029 1.00 56.69 463 GLN A C 1
ATOM 3740 O O . GLN A 1 463 ? -40.481 27.957 58.881 1.00 56.69 463 GLN A O 1
ATOM 3745 N N . GLY A 1 464 ? -40.298 29.772 60.205 1.00 52.06 464 GLY A N 1
ATOM 3746 C CA . GLY A 1 464 ? -40.562 29.120 61.490 1.00 52.06 464 GLY A CA 1
ATOM 3747 C C . GLY A 1 464 ? -41.917 28.415 61.613 1.00 52.06 464 GLY A C 1
ATOM 3748 O O . GLY A 1 464 ? -42.833 28.936 62.244 1.00 52.06 464 GLY A O 1
ATOM 3749 N N . ASN A 1 465 ? -42.005 27.190 61.093 1.00 43.09 465 ASN A N 1
ATOM 3750 C CA . ASN A 1 465 ? -42.997 26.193 61.489 1.00 43.09 465 ASN A CA 1
ATOM 3751 C C . ASN A 1 465 ? -42.393 25.306 62.597 1.00 43.09 465 ASN A C 1
ATOM 3753 O O . ASN A 1 465 ? -41.303 24.763 62.398 1.00 43.09 465 ASN A O 1
ATOM 3757 N N . PRO A 1 466 ? -43.062 25.116 63.749 1.00 46.66 466 PRO A N 1
ATOM 3758 C CA . PRO A 1 466 ? -42.542 24.267 64.815 1.00 46.66 466 PRO A CA 1
ATOM 3759 C C . PRO A 1 466 ? -42.602 22.788 64.410 1.00 46.66 466 PRO A C 1
ATOM 3761 O O . PRO A 1 466 ? -43.673 22.247 64.141 1.00 46.66 466 PRO A O 1
ATOM 3764 N N . VAL A 1 467 ? -41.446 22.125 64.400 1.00 44.25 467 VAL A N 1
ATOM 3765 C CA . VAL A 1 467 ? -41.343 20.665 64.274 1.00 44.25 467 VAL A CA 1
ATOM 3766 C C . VAL A 1 467 ? -41.292 20.067 65.679 1.00 44.25 467 VAL A C 1
ATOM 3768 O O . VAL A 1 467 ? -40.417 20.426 66.464 1.00 44.25 467 VAL A O 1
ATOM 3771 N N . GLU A 1 468 ? -42.210 19.154 66.003 1.00 42.97 468 GLU A N 1
ATOM 3772 C CA . GLU A 1 468 ? -42.135 18.371 67.243 1.00 42.97 468 GLU A CA 1
ATOM 3773 C C . GLU A 1 468 ? -40.890 17.466 67.228 1.00 42.97 468 GLU A C 1
ATOM 3775 O O . GLU A 1 468 ? -40.679 16.719 66.272 1.00 42.97 468 GLU A O 1
ATOM 3780 N N . GLU A 1 469 ? -40.069 17.497 68.284 1.00 43.62 469 GLU A N 1
ATOM 3781 C CA . GLU A 1 469 ? -38.914 16.599 68.421 1.00 43.62 469 GLU A CA 1
ATOM 3782 C C . GLU A 1 469 ? -39.334 15.158 68.777 1.00 43.62 469 GLU A C 1
ATOM 3784 O O . GLU A 1 469 ? -39.890 14.927 69.855 1.00 43.62 469 GLU A O 1
ATOM 3789 N N . PRO A 1 470 ? -38.914 14.139 68.005 1.00 37.03 470 PRO A N 1
ATOM 3790 C CA . PRO A 1 470 ? -38.832 12.765 68.470 1.00 37.03 470 PRO A CA 1
ATOM 3791 C C . PRO A 1 470 ? -37.394 12.471 68.935 1.00 37.03 470 PRO A C 1
ATOM 3793 O O . PRO A 1 470 ? -36.586 11.919 68.194 1.00 37.03 470 PRO A O 1
ATOM 3796 N N . LEU A 1 471 ? -37.100 12.866 70.179 1.00 38.34 471 LEU A N 1
ATOM 3797 C CA . LEU A 1 471 ? -36.041 12.361 71.077 1.00 38.34 471 LEU A CA 1
ATOM 3798 C C . LEU A 1 471 ? -34.824 11.651 70.439 1.00 38.34 471 LEU A C 1
ATOM 3800 O O . LEU A 1 471 ? -34.876 10.469 70.083 1.00 38.34 471 LEU A O 1
ATOM 3804 N N . LYS A 1 472 ? -33.662 12.320 70.485 1.00 43.00 472 LYS A N 1
ATOM 3805 C CA . LYS A 1 472 ? -32.343 11.699 70.264 1.00 43.00 472 LYS A CA 1
ATOM 3806 C C . LYS A 1 472 ? -32.165 10.426 71.107 1.00 43.00 472 LYS A C 1
ATOM 3808 O O . LYS A 1 472 ? -32.406 10.427 72.312 1.00 43.00 472 LYS A O 1
ATOM 3813 N N . ASN A 1 473 ? -31.609 9.384 70.494 1.00 31.17 473 ASN A N 1
ATOM 3814 C CA . ASN A 1 473 ? -30.769 8.409 71.191 1.00 31.17 473 ASN A CA 1
ATOM 3815 C C . ASN A 1 473 ? -29.360 8.454 70.590 1.00 31.17 473 ASN A C 1
ATOM 3817 O O . ASN A 1 473 ? -29.188 8.875 69.448 1.00 31.17 473 ASN A O 1
ATOM 3821 N N . GLY A 1 474 ? -28.369 8.107 71.409 1.00 34.97 474 GLY A N 1
ATOM 3822 C CA . GLY A 1 474 ? -26.967 8.427 71.161 1.00 34.97 474 GLY A CA 1
ATOM 3823 C C . GLY A 1 474 ? -26.311 7.698 69.989 1.00 34.97 474 GLY A C 1
ATOM 3824 O O . GLY A 1 474 ? -26.698 6.595 69.610 1.00 34.97 474 GLY A O 1
ATOM 3825 N N . VAL A 1 475 ? -25.275 8.369 69.490 1.00 37.75 475 VAL A N 1
ATOM 3826 C CA . VAL A 1 475 ? -24.182 7.865 68.655 1.00 37.75 475 VAL A CA 1
ATOM 3827 C C . VAL A 1 475 ? -23.650 6.521 69.162 1.00 37.75 475 VAL A C 1
ATOM 3829 O O . VAL A 1 475 ? -23.289 6.417 70.329 1.00 37.75 475 VAL A O 1
ATOM 3832 N N . ASP A 1 476 ? -23.490 5.571 68.244 1.00 31.80 476 ASP A N 1
ATOM 3833 C CA . ASP A 1 476 ? -22.216 4.864 68.078 1.00 31.80 476 ASP A CA 1
ATOM 3834 C C . ASP A 1 476 ? -21.686 5.260 66.689 1.00 31.80 476 ASP A C 1
ATOM 3836 O O . ASP A 1 476 ? -22.478 5.486 65.768 1.00 31.80 476 ASP A O 1
ATOM 3840 N N . GLY A 1 477 ? -20.373 5.445 66.555 1.00 43.38 477 GLY A N 1
ATOM 3841 C CA . GLY A 1 477 ? -19.762 5.937 65.318 1.00 43.38 477 GLY A CA 1
ATOM 3842 C C . GLY A 1 477 ? -19.503 4.816 64.314 1.00 43.38 477 GLY A C 1
ATOM 3843 O O . GLY A 1 477 ? -18.858 3.830 64.658 1.00 43.38 477 GLY A O 1
ATOM 3844 N N . ASP A 1 478 ? -19.951 5.003 63.074 1.00 32.44 478 ASP A N 1
ATOM 3845 C CA . ASP A 1 478 ? -19.538 4.202 61.918 1.00 32.44 478 ASP A CA 1
ATOM 3846 C C . ASP A 1 478 ? -18.903 5.160 60.902 1.00 32.44 478 ASP A C 1
ATOM 3848 O O . ASP A 1 478 ? -19.604 5.900 60.207 1.00 32.44 478 ASP A O 1
ATOM 3852 N N . ASP A 1 479 ? -17.567 5.212 60.880 1.00 39.88 479 ASP A N 1
ATOM 3853 C CA . ASP A 1 479 ? -16.791 5.953 59.877 1.00 39.88 479 ASP A CA 1
ATOM 3854 C C . ASP A 1 479 ? -16.757 5.143 58.574 1.00 39.88 479 ASP A C 1
ATOM 3856 O O . ASP A 1 479 ? -15.730 4.619 58.140 1.00 39.88 479 ASP A O 1
ATOM 3860 N N . SER A 1 480 ? -17.939 4.963 57.981 1.00 38.88 480 SER A N 1
ATOM 3861 C CA . SER A 1 480 ? -18.094 4.240 56.728 1.00 38.88 480 SER A CA 1
ATOM 3862 C C . SER A 1 480 ? -17.585 5.121 55.585 1.00 38.88 480 SER A C 1
ATOM 3864 O O . SER A 1 480 ? -18.348 5.895 54.994 1.00 38.88 480 SER A O 1
ATOM 3866 N N . GLY A 1 481 ? -16.286 5.015 55.297 1.00 34.47 481 GLY A N 1
ATOM 3867 C CA . GLY A 1 481 ? -15.645 5.680 54.167 1.00 34.47 481 GLY A CA 1
ATOM 3868 C C . GLY A 1 481 ? -16.461 5.497 52.887 1.00 34.47 481 GLY A C 1
ATOM 3869 O O . GLY A 1 481 ? -16.829 4.382 52.513 1.00 34.47 481 GLY A O 1
ATOM 3870 N N . MET A 1 482 ? -16.788 6.609 52.226 1.00 36.00 482 MET A N 1
ATOM 3871 C CA . MET A 1 482 ? -17.538 6.595 50.971 1.00 36.00 482 MET A CA 1
ATOM 3872 C C . MET A 1 482 ? -16.596 6.204 49.826 1.00 36.00 482 MET A C 1
ATOM 3874 O O . MET A 1 482 ? -16.159 7.066 49.064 1.00 36.00 482 MET A O 1
ATOM 3878 N N . ASP A 1 483 ? -16.289 4.909 49.720 1.00 30.11 483 ASP A N 1
ATOM 3879 C CA . ASP A 1 483 ? -15.519 4.328 48.618 1.00 30.11 483 ASP A CA 1
ATOM 3880 C C . ASP A 1 483 ? -16.248 4.544 47.284 1.00 30.11 483 ASP A C 1
ATOM 3882 O O . ASP A 1 483 ? -17.028 3.713 46.812 1.00 30.11 483 ASP A O 1
ATOM 3886 N N . THR A 1 484 ? -15.953 5.661 46.620 1.00 35.41 484 THR A N 1
ATOM 3887 C CA . THR A 1 484 ? -16.179 5.822 45.180 1.00 35.41 484 THR A CA 1
ATOM 3888 C C . THR A 1 484 ? -15.026 5.183 44.408 1.00 35.41 484 THR A C 1
ATOM 3890 O O . THR A 1 484 ? -14.392 5.824 43.570 1.00 35.41 484 THR A O 1
ATOM 3893 N N . SER A 1 485 ? -14.749 3.914 44.713 1.00 33.41 485 SER A N 1
ATOM 3894 C CA . SER A 1 485 ? -13.769 3.083 44.019 1.00 33.41 485 SER A CA 1
ATOM 3895 C C . SER A 1 485 ? -14.339 2.646 42.673 1.00 33.41 485 SER A C 1
ATOM 3897 O O . SER A 1 485 ? -14.838 1.535 42.505 1.00 33.41 485 SER A O 1
ATOM 3899 N N . THR A 1 486 ? -14.276 3.548 41.693 1.00 35.12 486 THR A N 1
ATOM 3900 C CA . THR A 1 486 ? -14.315 3.169 40.280 1.00 35.12 486 THR A CA 1
ATOM 3901 C C . THR A 1 486 ? -13.006 2.457 39.945 1.00 35.12 486 THR A C 1
ATOM 3903 O O . THR A 1 486 ? -12.065 3.086 39.462 1.00 35.12 486 THR A O 1
ATOM 3906 N N . GLU A 1 487 ? -12.936 1.158 40.241 1.00 31.22 487 GLU A N 1
ATOM 3907 C CA . GLU A 1 487 ? -11.858 0.289 39.764 1.00 31.22 487 GLU A CA 1
ATOM 3908 C C . GLU A 1 487 ? -11.953 0.160 38.237 1.00 31.22 487 GLU A C 1
ATOM 3910 O O . GLU A 1 487 ? -12.672 -0.686 37.705 1.00 31.22 487 GLU A O 1
ATOM 3915 N N . GLY A 1 488 ? -11.218 1.019 37.530 1.00 32.88 488 GLY A N 1
ATOM 3916 C CA . GLY A 1 488 ? -10.672 0.650 36.229 1.00 32.88 488 GLY A CA 1
ATOM 3917 C C . GLY A 1 488 ? -9.570 -0.383 36.455 1.00 32.88 488 GLY A C 1
ATOM 3918 O O . GLY A 1 488 ? -8.725 -0.198 37.332 1.00 32.88 488 GLY A O 1
ATOM 3919 N N . LEU A 1 489 ? -9.613 -1.489 35.715 1.00 35.81 489 LEU A N 1
ATOM 3920 C CA . LEU A 1 489 ? -8.587 -2.525 35.775 1.00 35.81 489 LEU A CA 1
ATOM 3921 C C . LEU A 1 489 ? -7.390 -2.091 34.928 1.00 35.81 489 LEU A C 1
ATOM 3923 O O . LEU A 1 489 ? -7.500 -2.070 33.709 1.00 35.81 489 LEU A O 1
ATOM 3927 N N . ASP A 1 490 ? -6.256 -1.817 35.570 1.00 31.17 490 ASP A N 1
ATOM 3928 C CA . ASP A 1 490 ? -4.967 -1.640 34.898 1.00 31.17 490 ASP A CA 1
ATOM 3929 C C . ASP A 1 490 ? -3.879 -2.440 35.622 1.00 31.17 490 ASP A C 1
ATOM 3931 O O . ASP A 1 490 ? -3.667 -2.299 36.830 1.00 31.17 490 ASP A O 1
ATOM 3935 N N . GLY A 1 491 ? -3.186 -3.297 34.872 1.00 31.45 491 GLY A N 1
ATOM 3936 C CA . GLY A 1 491 ? -2.068 -4.097 35.362 1.00 31.45 491 GLY A CA 1
ATOM 3937 C C . GLY A 1 491 ? -1.810 -5.351 34.513 1.00 31.45 491 GLY A C 1
ATOM 3938 O O . GLY A 1 491 ? -2.747 -6.051 34.154 1.00 31.45 491 GLY A O 1
ATOM 3939 N N . ALA A 1 492 ? -0.564 -5.718 34.204 1.00 30.27 492 ALA A N 1
ATOM 3940 C CA . ALA A 1 492 ? 0.684 -4.989 34.439 1.00 30.27 492 ALA A CA 1
ATOM 3941 C C . ALA A 1 492 ? 1.806 -5.509 33.521 1.00 30.27 492 ALA A C 1
ATOM 3943 O O . ALA A 1 492 ? 1.837 -6.693 33.196 1.00 30.27 492 ALA A O 1
ATOM 3944 N N . ALA A 1 493 ? 2.781 -4.654 33.209 1.00 27.80 493 ALA A N 1
ATOM 3945 C CA . ALA A 1 493 ? 4.092 -5.044 32.688 1.00 27.80 493 ALA A CA 1
ATOM 3946 C C . ALA A 1 493 ? 5.184 -4.505 33.631 1.00 27.80 493 ALA A C 1
ATOM 3948 O O . ALA A 1 493 ? 5.008 -3.444 34.237 1.00 27.80 493 ALA A O 1
ATOM 3949 N N . ARG A 1 494 ? 6.276 -5.256 33.838 1.00 29.94 494 ARG A N 1
ATOM 3950 C CA . ARG A 1 494 ? 7.253 -4.960 34.901 1.00 29.94 494 ARG A CA 1
ATOM 3951 C C . ARG A 1 494 ? 8.653 -5.488 34.568 1.00 29.94 494 ARG A C 1
ATOM 3953 O O . ARG A 1 494 ? 8.799 -6.674 34.299 1.00 29.94 494 ARG A O 1
ATOM 3960 N N . GLY A 1 495 ? 9.664 -4.629 34.709 1.00 26.45 495 GLY A N 1
ATOM 3961 C CA . GLY A 1 495 ? 11.091 -4.950 34.541 1.00 26.45 495 GLY A CA 1
ATOM 3962 C C . GLY A 1 495 ? 11.765 -4.054 33.488 1.00 26.45 495 GLY A C 1
ATOM 3963 O O . GLY A 1 495 ? 11.136 -3.747 32.486 1.00 26.45 495 GLY A O 1
ATOM 3964 N N . SER A 1 496 ? 13.005 -3.587 33.671 1.00 25.64 496 SER A N 1
ATOM 3965 C CA . SER A 1 496 ? 13.892 -3.706 34.848 1.00 25.64 496 SER A CA 1
ATOM 3966 C C . SER A 1 496 ? 15.081 -2.730 34.775 1.00 25.64 496 SER A C 1
ATOM 3968 O O . SER A 1 496 ? 15.524 -2.431 33.674 1.00 25.64 496 SER A O 1
ATOM 3970 N N . ALA A 1 497 ? 15.654 -2.384 35.942 1.00 26.91 497 ALA A N 1
ATOM 3971 C CA . ALA A 1 497 ? 16.898 -1.606 36.137 1.00 26.91 497 ALA A CA 1
ATOM 3972 C C . ALA A 1 497 ? 16.813 -0.094 35.767 1.00 26.91 497 ALA A C 1
ATOM 3974 O O . ALA A 1 497 ? 15.959 0.296 34.980 1.00 26.91 497 ALA A O 1
ATOM 3975 N N . GLN A 1 498 ? 17.607 0.823 36.346 1.00 27.25 498 GLN A N 1
ATOM 3976 C CA . GLN A 1 498 ? 18.624 0.700 37.412 1.00 27.25 498 GLN A CA 1
ATOM 3977 C C . GLN A 1 498 ? 18.707 1.996 38.263 1.00 27.25 498 GLN A C 1
ATOM 3979 O O . GLN A 1 498 ? 18.222 3.041 37.836 1.00 27.25 498 GLN A O 1
ATOM 3984 N N . ASP A 1 499 ? 19.303 1.923 39.460 1.00 27.61 499 ASP A N 1
ATOM 3985 C CA . ASP A 1 499 ? 19.644 3.085 40.311 1.00 27.61 499 ASP A CA 1
ATOM 3986 C C . ASP A 1 499 ? 20.899 3.828 39.813 1.00 27.61 499 ASP A C 1
ATOM 3988 O O . ASP A 1 499 ? 21.773 3.204 39.219 1.00 27.61 499 ASP A O 1
ATOM 3992 N N . GLU A 1 500 ? 21.028 5.113 40.173 1.00 28.31 500 GLU A N 1
ATOM 3993 C CA . GLU A 1 500 ? 22.282 5.778 40.601 1.00 28.31 500 GLU A CA 1
ATOM 3994 C C . GLU A 1 500 ? 21.944 7.125 41.295 1.00 28.31 500 GLU A C 1
ATOM 3996 O O . GLU A 1 500 ? 20.849 7.668 41.122 1.00 28.31 500 GLU A O 1
ATOM 4001 N N . GLN A 1 501 ? 22.847 7.660 42.131 1.00 30.53 501 GLN A N 1
ATOM 4002 C CA . GLN A 1 501 ? 22.563 8.787 43.044 1.00 30.53 501 GLN A CA 1
ATOM 4003 C C . GLN A 1 501 ? 23.440 10.029 42.808 1.00 30.53 501 GLN A C 1
ATOM 4005 O O . GLN A 1 501 ? 24.650 9.909 42.663 1.00 30.53 501 GLN A O 1
ATOM 4010 N N . ALA A 1 502 ? 22.872 11.233 42.975 1.00 26.91 502 ALA A N 1
ATOM 4011 C CA . ALA A 1 502 ? 23.585 12.414 43.496 1.00 26.91 502 ALA A CA 1
ATOM 4012 C C . ALA A 1 502 ? 22.596 13.491 43.997 1.00 26.91 502 ALA A C 1
ATOM 4014 O O . ALA A 1 502 ? 21.449 13.542 43.557 1.00 26.91 502 ALA A O 1
ATOM 4015 N N . ALA A 1 503 ? 23.022 14.371 44.915 1.00 30.36 503 ALA A N 1
ATOM 4016 C CA . ALA A 1 503 ? 22.163 15.386 45.545 1.00 30.36 503 ALA A CA 1
ATOM 4017 C C . ALA A 1 503 ? 22.790 16.795 45.566 1.00 30.36 503 ALA A C 1
ATOM 4019 O O . ALA A 1 503 ? 24.006 16.936 45.670 1.00 30.36 503 ALA A O 1
ATOM 4020 N N . GLY A 1 504 ? 21.954 17.847 45.547 1.00 24.61 504 GLY A N 1
ATOM 4021 C CA . GLY A 1 504 ? 22.404 19.246 45.592 1.00 24.61 504 GLY A CA 1
ATOM 4022 C C . GLY A 1 504 ? 21.337 20.259 46.047 1.00 24.61 504 GLY A C 1
ATOM 4023 O O . GLY A 1 504 ? 20.291 20.396 45.427 1.00 24.61 504 GLY A O 1
ATOM 4024 N N . SER A 1 505 ? 21.637 20.966 47.143 1.00 27.67 505 SER A N 1
ATOM 4025 C CA . SER A 1 505 ? 20.977 22.158 47.738 1.00 27.67 505 SER A CA 1
ATOM 4026 C C . SER A 1 505 ? 20.279 23.137 46.754 1.00 27.67 505 SER A C 1
ATOM 4028 O O . SER A 1 505 ? 20.772 23.342 45.656 1.00 27.67 505 SER A O 1
ATOM 4030 N N . SER A 1 506 ? 19.228 23.912 47.090 1.00 27.64 506 SER A N 1
ATOM 4031 C CA . SER A 1 506 ? 18.823 24.481 48.398 1.00 27.64 506 SER A CA 1
ATOM 4032 C C . SER A 1 506 ? 17.404 25.130 48.387 1.00 27.64 506 SER A C 1
ATOM 4034 O O . SER A 1 506 ? 16.753 25.236 47.353 1.00 27.64 506 SER A O 1
ATOM 4036 N N . LYS A 1 507 ? 16.916 25.591 49.556 1.00 30.62 507 LYS A N 1
ATOM 4037 C CA . LYS A 1 507 ? 15.750 26.506 49.773 1.00 30.62 507 LYS A CA 1
ATOM 4038 C C . LYS A 1 507 ? 16.289 27.947 50.074 1.00 30.62 507 LYS A C 1
ATOM 4040 O O . LYS A 1 507 ? 17.502 28.007 50.269 1.00 30.62 507 LYS A O 1
ATOM 4045 N N . PRO A 1 508 ? 15.514 29.069 50.257 1.00 37.50 508 PRO A N 1
ATOM 4046 C CA . PRO A 1 508 ? 14.061 29.172 50.547 1.00 37.50 508 PRO A CA 1
ATOM 4047 C C . PRO A 1 508 ? 13.246 30.449 50.106 1.00 37.50 508 PRO A C 1
ATOM 4049 O O . PRO A 1 508 ? 13.782 31.489 49.755 1.00 37.50 508 PRO A O 1
ATOM 4052 N N . ARG A 1 509 ? 11.929 30.413 50.423 1.00 28.52 509 ARG A N 1
ATOM 4053 C CA . ARG A 1 509 ? 11.049 31.518 50.934 1.00 28.52 509 ARG A CA 1
ATOM 4054 C C . ARG A 1 509 ? 10.368 32.552 49.993 1.00 28.52 509 ARG A C 1
ATOM 4056 O O . ARG A 1 509 ? 10.709 32.744 48.840 1.00 28.52 509 ARG A O 1
ATOM 4063 N N . ARG A 1 510 ? 9.301 33.161 50.554 1.00 39.53 510 ARG A N 1
ATOM 4064 C CA . ARG A 1 510 ? 8.306 34.095 49.960 1.00 39.53 510 ARG A CA 1
ATOM 4065 C C . ARG A 1 510 ? 8.684 35.580 50.157 1.00 39.53 510 ARG A C 1
ATOM 4067 O O . ARG A 1 510 ? 9.260 35.904 51.191 1.00 39.53 510 ARG A O 1
ATOM 4074 N N . GLY A 1 511 ? 8.196 36.478 49.285 1.00 24.56 511 GLY A N 1
ATOM 4075 C CA . GLY A 1 511 ? 8.256 37.950 49.439 1.00 24.56 511 GLY A CA 1
ATOM 4076 C C . GLY A 1 511 ? 7.079 38.709 48.777 1.00 24.56 511 GLY A C 1
ATOM 4077 O O . GLY A 1 511 ? 6.394 38.154 47.920 1.00 24.56 511 GLY A O 1
ATOM 4078 N N . ARG A 1 512 ? 6.792 39.944 49.233 1.00 27.41 512 ARG A N 1
ATOM 4079 C CA . ARG A 1 512 ? 5.675 40.860 48.839 1.00 27.41 512 ARG A CA 1
ATOM 4080 C C . ARG A 1 512 ? 5.825 42.204 49.616 1.00 27.41 512 ARG A C 1
ATOM 4082 O O . ARG A 1 512 ? 6.600 42.182 50.572 1.00 27.41 512 ARG A O 1
ATOM 4089 N N . PRO A 1 513 ? 5.036 43.293 49.395 1.00 45.22 513 PRO A N 1
ATOM 4090 C CA . PRO A 1 513 ? 4.089 43.631 48.307 1.00 45.22 513 PRO A CA 1
ATOM 4091 C C . PRO A 1 513 ? 4.199 45.102 47.772 1.00 45.22 513 PRO A C 1
ATOM 4093 O O . PRO A 1 513 ? 4.940 45.897 48.338 1.00 45.22 513 PRO A O 1
ATOM 4096 N N . LYS A 1 514 ? 3.310 45.500 46.826 1.00 31.59 514 LYS A N 1
ATOM 4097 C CA . LYS A 1 514 ? 3.008 46.905 46.382 1.00 31.59 514 LYS A CA 1
ATOM 4098 C C . LYS A 1 514 ? 4.162 47.593 45.598 1.00 31.59 514 LYS A C 1
ATOM 4100 O O . LYS A 1 514 ? 5.265 47.072 45.618 1.00 31.59 514 LYS A O 1
ATOM 4105 N N . ASN A 1 515 ? 4.023 48.699 44.843 1.00 29.56 515 ASN A N 1
ATOM 4106 C CA . ASN A 1 515 ? 2.938 49.652 44.460 1.00 29.56 515 ASN A CA 1
ATOM 4107 C C . ASN A 1 515 ? 3.258 50.174 43.004 1.00 29.56 515 ASN A C 1
ATOM 4109 O O . ASN A 1 515 ? 4.182 49.624 42.417 1.00 29.56 515 ASN A O 1
ATOM 4113 N N . SER A 1 516 ? 2.662 51.162 42.300 1.00 27.45 516 SER A N 1
ATOM 4114 C CA . SER A 1 516 ? 1.557 52.153 42.448 1.00 27.45 516 SER A CA 1
ATOM 4115 C C . SER A 1 516 ? 1.166 52.741 41.052 1.00 27.45 516 SER A C 1
ATOM 4117 O O . SER A 1 516 ? 1.748 52.362 40.042 1.00 27.45 516 SER A O 1
ATOM 4119 N N . GLU A 1 517 ? 0.199 53.670 40.981 1.00 31.77 517 GLU A N 1
ATOM 4120 C CA . GLU A 1 517 ? -0.358 54.311 39.758 1.00 31.77 517 GLU A CA 1
ATOM 4121 C C . GLU A 1 517 ? 0.450 55.528 39.218 1.00 31.77 517 GLU A C 1
ATOM 4123 O O . GLU A 1 517 ? 1.043 56.241 40.028 1.00 31.77 517 GLU A O 1
ATOM 4128 N N . ARG A 1 518 ? 0.328 55.896 37.914 1.00 29.83 518 ARG A N 1
ATOM 4129 C CA . ARG A 1 518 ? -0.481 57.075 37.456 1.00 29.83 518 ARG A CA 1
ATOM 4130 C C . ARG A 1 518 ? -0.523 57.388 35.934 1.00 29.83 518 ARG A C 1
ATOM 4132 O O . ARG A 1 518 ? 0.446 57.254 35.204 1.00 29.83 518 ARG A O 1
ATOM 4139 N N . ASN A 1 519 ? -1.684 57.917 35.529 1.00 30.20 519 ASN A N 1
ATOM 4140 C CA . ASN A 1 519 ? -2.195 58.315 34.197 1.00 30.20 519 ASN A CA 1
ATOM 4141 C C . ASN A 1 519 ? -1.362 59.260 33.293 1.00 30.20 519 ASN A C 1
ATOM 4143 O O . ASN A 1 519 ? -0.920 60.309 33.764 1.00 30.20 519 ASN A O 1
ATOM 4147 N N . LYS A 1 520 ? -1.430 59.028 31.962 1.00 31.92 520 LYS A N 1
ATOM 4148 C CA . LYS A 1 520 ? -1.950 59.910 30.859 1.00 31.92 520 LYS A CA 1
ATOM 4149 C C . LYS A 1 520 ? -1.516 59.336 29.484 1.00 31.92 520 LYS A C 1
ATOM 4151 O O . LYS A 1 520 ? -0.551 58.591 29.447 1.00 31.92 520 LYS A O 1
ATOM 4156 N N . SER A 1 521 ? -2.141 59.593 28.327 1.00 27.55 521 SER A N 1
ATOM 4157 C CA . SER A 1 521 ? -3.363 60.337 27.937 1.00 27.55 521 SER A CA 1
ATOM 4158 C C . SER A 1 521 ? -3.932 59.742 26.630 1.00 27.55 521 SER A C 1
ATOM 4160 O O . SER A 1 521 ? -3.162 59.246 25.815 1.00 27.55 521 SER A O 1
ATOM 4162 N N . GLY A 1 522 ? -5.253 59.788 26.413 1.00 29.56 522 GLY A N 1
ATOM 4163 C CA . GLY A 1 522 ? -5.914 59.080 25.298 1.00 29.56 522 GLY A CA 1
ATOM 4164 C C . GLY A 1 522 ? -6.113 59.874 23.996 1.00 29.56 522 GLY A C 1
ATOM 4165 O O . GLY A 1 522 ? -5.758 61.047 23.895 1.00 29.56 522 GLY A O 1
ATOM 4166 N N . LYS A 1 523 ? -6.759 59.230 23.013 1.00 31.97 523 LYS A N 1
ATOM 4167 C CA . LYS A 1 523 ? -7.254 59.841 21.766 1.00 31.97 523 LYS A CA 1
ATOM 4168 C C . LYS A 1 523 ? -8.567 59.155 21.356 1.00 31.97 523 LYS A C 1
ATOM 4170 O O . LYS A 1 523 ? -8.641 57.932 21.386 1.00 31.97 523 LYS A O 1
ATOM 4175 N N . GLN A 1 524 ? -9.607 59.920 21.019 1.00 33.72 524 GLN A N 1
ATOM 4176 C CA . GLN A 1 524 ? -10.900 59.363 20.596 1.00 33.72 524 GLN A CA 1
ATOM 4177 C C . GLN A 1 524 ? -10.890 59.023 19.098 1.00 33.72 524 GLN A C 1
ATOM 4179 O O . GLN A 1 524 ? -10.532 59.867 18.279 1.00 33.72 524 GLN A O 1
ATOM 4184 N N . GLY A 1 525 ? -11.345 57.818 18.748 1.00 33.41 525 GLY A N 1
ATOM 4185 C CA . GLY A 1 525 ? -11.767 57.447 17.394 1.00 33.41 525 GLY A CA 1
ATOM 4186 C C . GLY A 1 525 ? -13.294 57.346 17.331 1.00 33.41 525 GLY A C 1
ATOM 4187 O O . GLY A 1 525 ? -13.918 56.859 18.274 1.00 33.41 525 GLY A O 1
ATOM 4188 N N . LYS A 1 526 ? -13.916 57.832 16.250 1.00 31.72 526 LYS A N 1
ATOM 4189 C CA . LYS A 1 526 ? -15.371 57.710 16.050 1.00 31.72 526 LYS A CA 1
ATOM 4190 C C . LYS A 1 526 ? -15.759 56.259 15.755 1.00 31.72 526 LYS A C 1
ATOM 4192 O O . LYS A 1 526 ? -15.060 55.578 15.014 1.00 31.72 526 LYS A O 1
ATOM 4197 N N . LYS A 1 527 ? -16.939 55.841 16.227 1.00 38.50 527 LYS A N 1
ATOM 4198 C CA . LYS A 1 527 ? -17.660 54.714 15.619 1.00 38.50 527 LYS A CA 1
ATOM 4199 C C . LYS A 1 527 ? -18.046 55.073 14.179 1.00 38.50 527 LYS A C 1
ATOM 4201 O O . LYS A 1 527 ? -18.659 56.116 13.957 1.00 38.50 527 LYS A O 1
ATOM 4206 N N . SER A 1 528 ? -17.784 54.164 13.252 1.00 30.70 528 SER A N 1
ATOM 4207 C CA . SER A 1 528 ? -18.519 54.007 11.994 1.00 30.70 528 SER A CA 1
ATOM 4208 C C . SER A 1 528 ? -18.989 52.559 11.943 1.00 30.70 528 SER A C 1
ATOM 4210 O O . SER A 1 528 ? -18.171 51.661 12.125 1.00 30.70 528 SER A O 1
ATOM 4212 N N . GLY A 1 529 ? -20.291 52.332 11.777 1.00 42.66 529 GLY A N 1
ATOM 4213 C CA . GLY A 1 529 ? -20.842 50.978 11.762 1.00 42.66 529 GLY A CA 1
ATOM 4214 C C . GLY A 1 529 ? -20.485 50.223 10.483 1.00 42.66 529 GLY A C 1
ATOM 4215 O O . GLY A 1 529 ? -20.551 50.790 9.393 1.00 42.66 529 GLY A O 1
ATOM 4216 N N . LYS A 1 530 ? -20.155 48.945 10.647 1.00 33.34 530 LYS A N 1
ATOM 4217 C CA . LYS A 1 530 ? -20.356 47.878 9.669 1.00 33.34 530 LYS A CA 1
ATOM 4218 C C . LYS A 1 530 ? -20.782 46.629 10.432 1.00 33.34 530 LYS A C 1
ATOM 4220 O O . LYS A 1 530 ? -20.373 46.442 11.577 1.00 33.34 530 LYS A O 1
ATOM 4225 N N . ASP A 1 531 ? -21.628 45.834 9.800 1.00 45.56 531 ASP A N 1
ATOM 4226 C CA . ASP A 1 531 ? -22.178 44.608 10.359 1.00 45.56 531 ASP A CA 1
ATOM 4227 C C . ASP A 1 531 ? -21.205 43.450 10.107 1.00 45.56 531 ASP A C 1
ATOM 4229 O O . ASP A 1 531 ? -21.165 42.895 9.011 1.00 45.56 531 ASP A O 1
ATOM 4233 N N . ASP A 1 532 ? -20.425 43.085 11.124 1.00 36.06 532 ASP A N 1
ATOM 4234 C CA . ASP A 1 532 ? -19.633 41.855 11.124 1.00 36.06 532 ASP A CA 1
ATOM 4235 C C . ASP A 1 532 ? -20.367 40.792 11.951 1.00 36.06 532 ASP A C 1
ATOM 4237 O O . ASP A 1 532 ? -20.299 40.770 13.180 1.00 36.06 532 ASP A O 1
ATOM 4241 N N . ASN A 1 533 ? -21.068 39.882 11.264 1.00 43.66 533 ASN A N 1
ATOM 4242 C CA . ASN A 1 533 ? -21.614 38.653 11.851 1.00 43.66 533 ASN A CA 1
ATOM 4243 C C . ASN A 1 533 ? -20.482 37.635 12.105 1.00 43.66 533 ASN A C 1
ATOM 4245 O O . ASN A 1 533 ? -20.487 36.522 11.577 1.00 43.66 533 ASN A O 1
ATOM 4249 N N . SER A 1 534 ? -19.491 38.011 12.916 1.00 43.81 534 SER A N 1
ATOM 4250 C CA . SER A 1 534 ? -18.518 37.064 13.455 1.00 43.81 534 SER A CA 1
ATOM 4251 C C . SER A 1 534 ? -19.215 36.196 14.501 1.00 43.81 534 SER A C 1
ATOM 4253 O O . SER A 1 534 ? -19.362 36.602 15.655 1.00 43.81 534 SER A O 1
ATOM 4255 N N . ALA A 1 535 ? -19.674 35.011 14.099 1.00 52.72 535 ALA A N 1
ATOM 4256 C CA . ALA A 1 535 ? -20.151 34.013 15.045 1.00 52.72 535 ALA A CA 1
ATOM 4257 C C . ALA A 1 535 ? -19.015 33.666 16.023 1.00 52.72 535 ALA A C 1
ATOM 4259 O O . ALA A 1 535 ? -17.935 33.254 15.597 1.00 52.72 535 ALA A O 1
ATOM 4260 N N . GLU A 1 536 ? -19.247 33.845 17.326 1.00 60.97 536 GLU A N 1
ATOM 4261 C CA . GLU A 1 536 ? -18.307 33.410 18.361 1.00 60.97 536 GLU A CA 1
ATOM 4262 C C . GLU A 1 536 ? -18.274 31.875 18.379 1.00 60.97 536 GLU A C 1
ATOM 4264 O O . GLU A 1 536 ? -19.131 31.225 18.978 1.00 60.97 536 GLU A O 1
ATOM 4269 N N . ILE A 1 537 ? -17.292 31.303 17.675 1.00 69.94 537 ILE A N 1
ATOM 4270 C CA . ILE A 1 537 ? -17.003 29.864 17.662 1.00 69.94 537 ILE A CA 1
ATOM 4271 C C . ILE A 1 537 ? -16.777 29.420 19.113 1.00 69.94 537 ILE A C 1
ATOM 4273 O O . ILE A 1 537 ? -15.909 29.969 19.799 1.00 69.94 537 ILE A O 1
ATOM 4277 N N . SER A 1 538 ? -17.563 28.461 19.608 1.00 83.56 538 SER A N 1
ATOM 4278 C CA . SER A 1 538 ? -17.538 28.119 21.031 1.00 83.56 538 SER A CA 1
ATOM 4279 C C . SER A 1 538 ? -16.268 27.350 21.409 1.00 83.56 538 SER A C 1
ATOM 4281 O O . SER A 1 538 ? -15.631 26.713 20.567 1.00 83.56 538 SER A O 1
ATOM 4283 N N . GLU A 1 539 ? -15.907 27.330 22.699 1.00 81.12 539 GLU A N 1
ATOM 4284 C CA . GLU A 1 539 ? -14.779 26.503 23.164 1.00 81.12 539 GLU A CA 1
ATOM 4285 C C . GLU A 1 539 ? -14.961 25.009 22.831 1.00 81.12 539 GLU A C 1
ATOM 4287 O O . GLU A 1 539 ? -13.968 24.300 22.662 1.00 81.12 539 GLU A O 1
ATOM 4292 N N . ALA A 1 540 ? -16.207 24.535 22.709 1.00 81.56 540 ALA A N 1
ATOM 4293 C CA . ALA A 1 540 ? -16.510 23.166 22.305 1.00 81.56 540 ALA A CA 1
ATOM 4294 C C . ALA A 1 540 ? -16.202 22.931 20.818 1.00 81.56 540 ALA A C 1
ATOM 4296 O O . ALA A 1 540 ? -15.590 21.919 20.487 1.00 81.56 540 ALA A O 1
ATOM 4297 N N . ASP A 1 541 ? -16.540 23.883 19.944 1.00 85.19 541 ASP A N 1
ATOM 4298 C CA . ASP A 1 541 ? -16.239 23.811 18.509 1.00 85.19 541 ASP A CA 1
ATOM 4299 C C . ASP A 1 541 ? -14.723 23.893 18.263 1.00 85.19 541 ASP A C 1
ATOM 4301 O O . ASP A 1 541 ? -14.170 23.095 17.509 1.00 85.19 541 ASP A O 1
ATOM 4305 N N . ILE A 1 542 ? -14.019 24.787 18.973 1.00 86.62 542 ILE A N 1
ATOM 4306 C CA . ILE A 1 542 ? -12.547 24.876 18.943 1.00 86.62 542 ILE A CA 1
ATOM 4307 C C . ILE A 1 542 ? -11.911 23.559 19.415 1.00 86.62 542 ILE A C 1
ATOM 4309 O O . ILE A 1 542 ? -10.915 23.110 18.845 1.00 86.62 542 ILE A O 1
ATOM 4313 N N . GLN A 1 543 ? -12.468 22.919 20.450 1.00 85.50 543 GLN A N 1
ATOM 4314 C CA . GLN A 1 543 ? -11.969 21.630 20.929 1.00 85.50 543 GLN A CA 1
ATOM 4315 C C . GLN A 1 543 ? -12.275 20.487 19.942 1.00 85.50 543 GLN A C 1
ATOM 4317 O O . GLN A 1 543 ? -11.418 19.626 19.756 1.00 85.50 543 GLN A O 1
ATOM 4322 N N . ALA A 1 544 ? -13.434 20.497 19.279 1.00 86.19 544 ALA A N 1
ATOM 4323 C CA . ALA A 1 544 ? -13.798 19.512 18.261 1.00 86.19 544 ALA A CA 1
ATOM 4324 C C . ALA A 1 544 ? -12.935 19.631 16.993 1.00 86.19 544 ALA A C 1
ATOM 4326 O O . ALA A 1 544 ? -12.506 18.613 16.457 1.00 86.19 544 ALA A O 1
ATOM 4327 N N . LEU A 1 545 ? -12.617 20.854 16.552 1.00 89.12 545 LEU A N 1
ATOM 4328 C CA . LEU A 1 545 ? -11.694 21.095 15.437 1.00 89.12 545 LEU A CA 1
ATOM 4329 C C . LEU A 1 545 ? -10.298 20.526 15.729 1.00 89.12 545 LEU A C 1
ATOM 4331 O O . LEU A 1 545 ? -9.755 19.812 14.894 1.00 89.12 545 LEU A O 1
ATOM 4335 N N . ARG A 1 546 ? -9.761 20.737 16.939 1.00 89.50 546 ARG A N 1
ATOM 4336 C CA . ARG A 1 546 ? -8.479 20.137 17.366 1.00 89.50 546 ARG A CA 1
ATOM 4337 C C . ARG A 1 546 ? -8.536 18.615 17.501 1.00 89.50 546 ARG A C 1
ATOM 4339 O O . ARG A 1 546 ? -7.536 17.943 17.274 1.00 89.50 546 ARG A O 1
ATOM 4346 N N . GLU A 1 547 ? -9.681 18.058 17.898 1.00 89.12 547 GLU A N 1
ATOM 4347 C CA . GLU A 1 547 ? -9.863 16.602 17.961 1.00 89.12 547 GLU A CA 1
ATOM 4348 C C . GLU A 1 547 ? -9.855 15.989 16.548 1.00 89.12 547 GLU A C 1
ATOM 4350 O O . GLU A 1 547 ? -9.263 14.928 16.371 1.00 89.12 547 GLU A O 1
ATOM 4355 N N . LYS A 1 548 ? -10.399 16.690 15.538 1.00 87.69 548 LYS A N 1
ATOM 4356 C CA . LYS A 1 548 ? -10.311 16.306 14.116 1.00 87.69 548 LYS A CA 1
ATOM 4357 C C . LYS A 1 548 ? -8.910 16.478 13.528 1.00 87.69 548 LYS A C 1
ATOM 4359 O O . LYS A 1 548 ? -8.385 15.521 12.978 1.00 87.69 548 LYS A O 1
ATOM 4364 N N . GLU A 1 549 ? -8.278 17.635 13.724 1.00 92.81 549 GLU A N 1
ATOM 4365 C CA . GLU A 1 549 ? -6.910 17.941 13.266 1.00 92.81 549 GLU A CA 1
ATOM 4366 C C . GLU A 1 549 ? -5.901 16.867 13.718 1.00 92.81 549 GLU A C 1
ATOM 4368 O O . GLU A 1 549 ? -5.078 16.392 12.934 1.00 92.81 549 GLU A O 1
ATOM 4373 N N . LEU A 1 550 ? -5.998 16.420 14.976 1.00 93.06 550 LEU A N 1
ATOM 4374 C CA . LEU A 1 550 ? -5.154 15.344 15.497 1.00 93.06 550 LEU A CA 1
ATOM 4375 C C . LEU A 1 550 ? -5.492 13.968 14.905 1.00 93.06 550 LEU A C 1
ATOM 4377 O O . LEU A 1 550 ? -4.575 13.175 14.705 1.00 93.06 550 LEU A O 1
ATOM 4381 N N . VAL A 1 551 ? -6.761 13.671 14.605 1.00 88.94 551 VAL A N 1
ATOM 4382 C CA . VAL A 1 551 ? -7.147 12.425 13.915 1.00 88.94 551 VAL A CA 1
ATOM 4383 C C . VAL A 1 551 ? -6.630 12.425 12.478 1.00 88.94 551 VAL A C 1
ATOM 4385 O O . VAL A 1 551 ? -5.971 11.470 12.085 1.00 88.94 551 VAL A O 1
ATOM 4388 N N . GLU A 1 552 ? -6.835 13.501 11.720 1.00 90.06 552 GLU A N 1
ATOM 4389 C CA . GLU A 1 552 ? -6.333 13.654 10.347 1.00 90.06 552 GLU A CA 1
ATOM 4390 C C . GLU A 1 552 ? -4.801 13.519 10.293 1.00 90.06 552 GLU A C 1
ATOM 4392 O O . GLU A 1 552 ? -4.269 12.770 9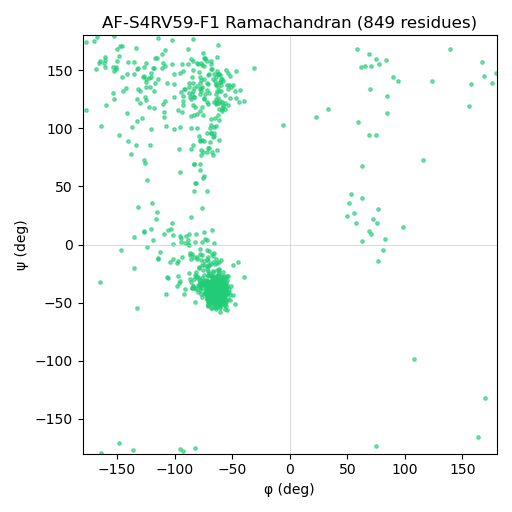.471 1.00 90.06 552 GLU A O 1
ATOM 4397 N N . ARG A 1 553 ? -4.084 14.140 11.242 1.00 94.00 553 ARG A N 1
ATOM 4398 C CA . ARG A 1 553 ? -2.624 14.005 11.374 1.00 94.00 553 ARG A CA 1
ATOM 4399 C C . ARG A 1 553 ? -2.182 12.585 11.747 1.00 94.00 553 ARG A C 1
ATOM 4401 O O . ARG A 1 553 ? -1.177 12.115 11.218 1.00 94.00 553 ARG A O 1
ATOM 4408 N N . ILE A 1 554 ? -2.916 11.887 12.621 1.00 92.56 554 ILE A N 1
ATOM 4409 C CA . ILE A 1 554 ? -2.664 10.467 12.926 1.00 92.56 554 ILE A CA 1
ATOM 4410 C C . ILE A 1 554 ? -2.870 9.612 11.672 1.00 92.56 554 ILE A C 1
ATOM 4412 O O . ILE A 1 554 ? -2.011 8.793 11.366 1.00 92.56 554 ILE A O 1
ATOM 4416 N N . LEU A 1 555 ? -3.971 9.795 10.939 1.00 88.56 555 LEU A N 1
ATOM 4417 C CA . LEU A 1 555 ? -4.303 8.991 9.760 1.00 88.56 555 LEU A CA 1
ATOM 4418 C C . LEU A 1 555 ? -3.298 9.200 8.616 1.00 88.56 555 LEU A C 1
ATOM 4420 O O . LEU A 1 555 ? -2.827 8.222 8.038 1.00 88.56 555 LEU A O 1
ATOM 4424 N N . SER A 1 556 ? -2.895 10.447 8.352 1.00 90.75 556 SER A N 1
ATOM 4425 C CA . SER A 1 556 ? -1.859 10.768 7.360 1.00 90.75 556 SER A CA 1
ATOM 4426 C C . SER A 1 556 ? -0.507 10.124 7.699 1.00 90.75 556 SER A C 1
ATOM 4428 O O . SER A 1 556 ? 0.153 9.579 6.816 1.00 90.75 556 SER A O 1
ATOM 4430 N N . ALA A 1 557 ? -0.119 10.115 8.978 1.00 94.06 557 ALA A N 1
ATOM 4431 C CA . ALA A 1 557 ? 1.122 9.481 9.418 1.00 94.06 557 ALA A CA 1
ATOM 4432 C C . ALA A 1 557 ? 1.030 7.938 9.460 1.00 94.06 557 ALA A C 1
ATOM 4434 O O . ALA A 1 557 ? 2.011 7.262 9.164 1.00 94.06 557 ALA A O 1
ATOM 4435 N N . VAL A 1 558 ? -0.144 7.359 9.757 1.00 92.44 558 VAL A N 1
ATOM 4436 C CA . VAL A 1 558 ? -0.406 5.906 9.637 1.00 92.44 558 VAL A CA 1
ATOM 4437 C C . VAL A 1 558 ? -0.212 5.431 8.196 1.00 92.44 558 VAL A C 1
ATOM 4439 O O . VAL A 1 558 ? 0.475 4.434 7.984 1.00 92.44 558 VAL A O 1
ATOM 4442 N N . ALA A 1 559 ? -0.756 6.159 7.213 1.00 91.69 559 ALA A N 1
ATOM 4443 C CA . ALA A 1 559 ? -0.656 5.800 5.795 1.00 91.69 559 ALA A CA 1
ATOM 4444 C C . ALA A 1 559 ? 0.799 5.674 5.300 1.00 91.69 559 ALA A C 1
ATOM 4446 O O . ALA A 1 559 ? 1.093 4.832 4.460 1.00 91.69 559 ALA A O 1
ATOM 4447 N N . ARG A 1 560 ? 1.714 6.471 5.865 1.00 93.81 560 ARG A N 1
ATOM 4448 C CA . ARG A 1 560 ? 3.145 6.526 5.510 1.00 93.81 560 ARG A CA 1
ATOM 4449 C C . ARG A 1 560 ? 4.050 5.651 6.380 1.00 93.81 560 ARG A C 1
ATOM 4451 O O . ARG A 1 560 ? 5.265 5.751 6.272 1.00 93.81 560 ARG A O 1
ATOM 4458 N N . THR A 1 561 ? 3.485 4.841 7.277 1.00 92.06 561 THR A N 1
ATOM 4459 C CA . THR A 1 561 ? 4.270 4.037 8.233 1.00 92.06 561 THR A CA 1
ATOM 4460 C C . THR A 1 561 ? 3.813 2.588 8.308 1.00 92.06 561 THR A C 1
ATOM 4462 O O . THR A 1 561 ? 4.627 1.684 8.148 1.00 92.06 561 THR A O 1
ATOM 4465 N N . ASN A 1 562 ? 2.527 2.342 8.569 1.00 86.00 562 ASN A N 1
ATOM 4466 C CA . ASN A 1 562 ? 1.964 0.996 8.671 1.00 86.00 562 ASN A CA 1
ATOM 4467 C C . ASN A 1 562 ? 0.430 1.047 8.583 1.00 86.00 562 ASN A C 1
ATOM 4469 O O . ASN A 1 562 ? -0.245 1.368 9.567 1.00 86.00 562 ASN A O 1
ATOM 4473 N N . VAL A 1 563 ? -0.120 0.704 7.415 1.00 86.62 563 VAL A N 1
ATOM 4474 C CA . VAL A 1 563 ? -1.564 0.516 7.229 1.00 86.62 563 VAL A CA 1
ATOM 4475 C C . VAL A 1 563 ? -1.961 -0.847 7.801 1.00 86.62 563 VAL A C 1
ATOM 4477 O O . VAL A 1 563 ? -1.559 -1.891 7.293 1.00 86.62 563 VAL A O 1
ATOM 4480 N N . ALA A 1 564 ? -2.773 -0.833 8.858 1.00 90.25 564 ALA A N 1
ATOM 4481 C CA . ALA A 1 564 ? -3.204 -2.022 9.591 1.00 90.25 564 ALA A CA 1
ATOM 4482 C C . ALA A 1 564 ? -4.736 -2.199 9.536 1.00 90.25 564 ALA A C 1
ATOM 4484 O O . ALA A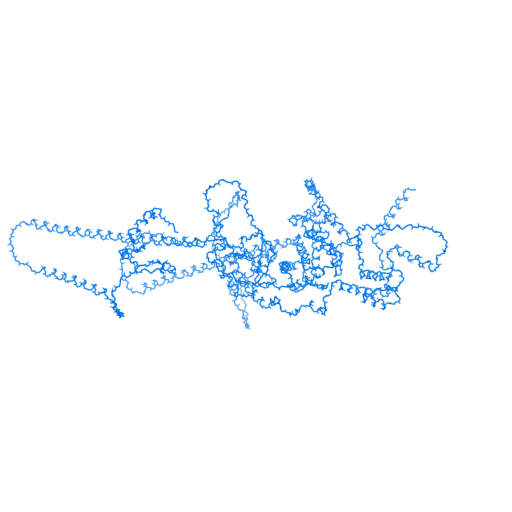 1 564 ? -5.460 -1.202 9.450 1.00 90.25 564 ALA A O 1
ATOM 4485 N N . PRO A 1 565 ? -5.256 -3.438 9.632 1.00 94.38 565 PRO A N 1
ATOM 4486 C CA . PRO A 1 565 ? -6.693 -3.678 9.694 1.00 94.38 565 PRO A CA 1
ATOM 4487 C C . PRO A 1 565 ? -7.282 -3.170 11.019 1.00 94.38 565 PRO A C 1
ATOM 4489 O O . PRO A 1 565 ? -6.627 -3.199 12.062 1.00 94.38 565 PRO A O 1
ATOM 4492 N N . LEU A 1 566 ? -8.558 -2.782 10.993 1.00 94.94 566 LEU A N 1
ATOM 4493 C CA . LEU A 1 566 ? -9.340 -2.371 12.166 1.00 94.94 566 LEU A CA 1
ATOM 4494 C C . LEU A 1 566 ? -9.489 -3.500 13.201 1.00 94.94 566 LEU A C 1
ATOM 4496 O O . LEU A 1 566 ? -9.673 -3.238 14.385 1.00 94.94 566 LEU A O 1
ATOM 4500 N N . GLY A 1 567 ? -9.439 -4.757 12.758 1.00 95.69 567 GLY A N 1
ATOM 4501 C CA . GLY A 1 567 ? -9.547 -5.933 13.616 1.00 95.69 567 GLY A CA 1
ATOM 4502 C C . GLY A 1 567 ? -9.864 -7.203 12.828 1.00 95.69 567 GLY A C 1
ATOM 4503 O O . GLY A 1 567 ? -9.758 -7.230 11.598 1.00 95.69 567 GLY A O 1
ATOM 4504 N N . ARG A 1 568 ? -10.264 -8.254 13.553 1.00 95.25 568 ARG A N 1
ATOM 4505 C CA . ARG A 1 568 ? -10.724 -9.536 12.999 1.00 95.25 568 ARG A CA 1
ATOM 4506 C C . ARG A 1 568 ? -12.036 -9.974 13.652 1.00 95.25 568 ARG A C 1
ATOM 4508 O O . ARG A 1 568 ? -12.281 -9.624 14.804 1.00 95.25 568 ARG A O 1
ATOM 4515 N N . ASP A 1 569 ? -12.854 -10.737 12.931 1.00 94.50 569 ASP A N 1
ATOM 4516 C CA . ASP A 1 569 ? -14.035 -11.407 13.499 1.00 94.50 569 ASP A CA 1
ATOM 4517 C C . ASP A 1 569 ? -13.741 -12.861 13.922 1.00 94.50 569 ASP A C 1
ATOM 4519 O O . ASP A 1 569 ? -12.601 -13.331 13.830 1.00 94.50 569 ASP A O 1
ATOM 4523 N N . ARG A 1 570 ? -14.773 -13.587 14.376 1.00 92.00 570 ARG A N 1
ATOM 4524 C CA . ARG A 1 570 ? -14.659 -15.001 14.783 1.00 92.00 570 ARG A CA 1
ATOM 4525 C C . ARG A 1 570 ? -14.224 -15.977 13.687 1.00 92.00 570 ARG A C 1
ATOM 4527 O O . ARG A 1 570 ? -13.842 -17.092 14.013 1.00 92.00 570 ARG A O 1
ATOM 4534 N N . PHE A 1 571 ? -14.273 -15.571 12.419 1.00 90.56 571 PHE A N 1
ATOM 4535 C CA . PHE A 1 571 ? -13.776 -16.339 11.275 1.00 90.56 571 PHE A CA 1
ATOM 4536 C C . PHE A 1 571 ? -12.412 -15.814 10.792 1.00 90.56 571 PHE A C 1
ATOM 4538 O O . PHE A 1 571 ? -12.012 -16.071 9.660 1.00 90.56 571 PHE A O 1
ATOM 4545 N N . TYR A 1 572 ? -11.703 -15.060 11.644 1.00 92.00 572 TYR A N 1
ATOM 4546 C CA . TYR A 1 572 ? -10.377 -14.470 11.420 1.00 92.00 572 TYR A CA 1
ATOM 4547 C C . TYR A 1 572 ? -10.283 -13.448 10.272 1.00 92.00 572 TYR A C 1
ATOM 4549 O O . TYR A 1 572 ? -9.196 -12.907 10.041 1.00 92.00 572 TYR A O 1
ATOM 4557 N N . ARG A 1 573 ? -11.404 -13.117 9.614 1.00 93.62 573 ARG A N 1
ATOM 4558 C CA . ARG A 1 573 ? -11.467 -12.188 8.474 1.00 93.62 573 ARG A CA 1
ATOM 4559 C C . ARG A 1 573 ? -11.005 -10.795 8.894 1.00 93.62 573 ARG A C 1
ATOM 4561 O O . ARG A 1 573 ? -11.447 -10.299 9.931 1.00 93.62 573 ARG A O 1
ATOM 4568 N N . ARG A 1 574 ? -10.119 -10.165 8.117 1.00 95.44 574 ARG A N 1
ATOM 4569 C CA . ARG A 1 574 ? -9.518 -8.854 8.427 1.00 95.44 574 ARG A CA 1
ATOM 4570 C C . ARG A 1 574 ? -10.414 -7.732 7.905 1.00 95.44 574 ARG A C 1
ATOM 4572 O O . ARG A 1 574 ? -10.817 -7.760 6.747 1.00 95.44 574 ARG A O 1
ATOM 4579 N N . TYR A 1 575 ? -10.720 -6.748 8.747 1.00 96.69 575 TYR A N 1
ATOM 4580 C CA . TYR A 1 575 ? -11.562 -5.604 8.377 1.00 96.69 575 TYR A CA 1
ATOM 4581 C C . TYR A 1 575 ? -10.680 -4.396 8.072 1.00 96.69 575 TYR A C 1
ATOM 4583 O O . TYR A 1 575 ? -9.858 -4.016 8.903 1.00 96.69 575 TYR A O 1
ATOM 4591 N N . TRP A 1 576 ? -10.858 -3.778 6.908 1.00 94.94 576 TRP A N 1
ATOM 4592 C CA . TRP A 1 576 ? -9.994 -2.716 6.394 1.00 94.94 576 TRP A CA 1
ATOM 4593 C C . TRP A 1 576 ? -10.786 -1.450 6.047 1.00 94.94 576 TRP A C 1
ATOM 4595 O O . TRP A 1 576 ? -11.896 -1.515 5.516 1.00 94.94 576 TRP A O 1
ATOM 4605 N N . LEU A 1 577 ? -10.183 -0.291 6.316 1.00 92.31 577 LEU A N 1
ATOM 4606 C CA . LEU A 1 577 ? -10.674 1.026 5.913 1.00 92.31 577 LEU A CA 1
ATOM 4607 C C . LEU A 1 577 ? -9.531 1.762 5.211 1.00 92.31 577 LEU A C 1
ATOM 4609 O O . LEU A 1 577 ? -8.554 2.149 5.852 1.00 92.31 577 LEU A O 1
ATOM 4613 N N . PHE A 1 578 ? -9.659 1.912 3.897 1.00 90.50 578 PHE A N 1
ATOM 4614 C CA . PHE A 1 578 ? -8.641 2.503 3.033 1.00 90.50 578 PHE A CA 1
ATOM 4615 C C . PHE A 1 578 ? -8.789 4.027 2.932 1.00 90.50 578 PHE A C 1
ATOM 4617 O O . PHE A 1 578 ? -9.776 4.609 3.392 1.00 90.50 578 PHE A O 1
ATOM 4624 N N . ASN A 1 579 ? -7.778 4.684 2.367 1.00 86.50 579 ASN A N 1
ATOM 4625 C CA . ASN A 1 579 ? -7.796 6.120 2.093 1.00 86.50 579 ASN A CA 1
ATOM 4626 C C . ASN A 1 579 ? -8.210 6.399 0.640 1.00 86.50 579 ASN A C 1
ATOM 4628 O O . ASN A 1 579 ? -8.869 7.397 0.368 1.00 86.50 579 ASN A O 1
ATOM 4632 N N . THR A 1 580 ? -7.842 5.494 -0.268 1.00 87.75 580 THR A N 1
ATOM 4633 C CA . THR A 1 580 ? -7.974 5.632 -1.726 1.00 87.75 580 THR A CA 1
ATOM 4634 C C . THR A 1 580 ? -9.308 5.177 -2.302 1.00 87.75 580 THR A C 1
ATOM 4636 O O . THR A 1 580 ? -9.696 5.652 -3.367 1.00 87.75 580 THR A O 1
ATOM 4639 N N . ILE A 1 581 ? -10.016 4.269 -1.621 1.00 87.62 581 ILE A N 1
ATOM 4640 C CA . ILE A 1 581 ? -11.317 3.756 -2.064 1.00 87.62 581 ILE A CA 1
ATOM 4641 C C . ILE A 1 581 ? -12.355 3.784 -0.932 1.00 87.62 581 ILE A C 1
ATOM 4643 O O . ILE A 1 581 ? -12.059 3.343 0.185 1.00 87.62 581 ILE A O 1
ATOM 4647 N N . PRO A 1 582 ? -13.582 4.271 -1.192 1.00 87.94 582 PRO A N 1
ATOM 4648 C CA . PRO A 1 582 ? -14.632 4.283 -0.187 1.00 87.94 582 PRO A CA 1
ATOM 4649 C C . PRO A 1 582 ? -15.271 2.901 0.021 1.00 87.94 582 PRO A C 1
ATOM 4651 O O . PRO A 1 582 ? -15.502 2.145 -0.919 1.00 87.94 582 PRO A O 1
ATOM 4654 N N . GLY A 1 583 ? -15.591 2.579 1.274 1.00 88.69 583 GLY A N 1
ATOM 4655 C CA . GLY A 1 583 ? -16.153 1.301 1.716 1.00 88.69 583 GLY A CA 1
ATOM 4656 C C . GLY A 1 583 ? -15.560 0.807 3.042 1.00 88.69 583 GLY A C 1
ATOM 4657 O O . GLY A 1 583 ? -14.557 1.327 3.531 1.00 88.69 583 GLY A O 1
ATOM 4658 N N . LEU A 1 584 ? -16.187 -0.221 3.622 1.00 93.50 584 LEU A N 1
ATOM 4659 C CA . LEU A 1 584 ? -15.601 -1.041 4.690 1.00 93.50 584 LEU A CA 1
ATOM 4660 C C . LEU A 1 584 ? -15.299 -2.416 4.096 1.00 93.50 584 LEU A C 1
ATOM 4662 O O . LEU A 1 584 ? -16.226 -3.165 3.783 1.00 93.50 584 LEU A O 1
ATOM 4666 N N . PHE A 1 585 ? -14.020 -2.730 3.922 1.00 94.25 585 PHE A N 1
ATOM 4667 C CA . PHE A 1 585 ? -13.573 -3.941 3.240 1.00 94.25 585 PHE A CA 1
ATOM 4668 C C . PHE A 1 585 ? -13.346 -5.085 4.229 1.00 94.25 585 PHE A C 1
ATOM 4670 O O . PHE A 1 585 ? -12.991 -4.868 5.387 1.00 94.25 585 PHE A O 1
ATOM 4677 N N . VAL A 1 586 ? -13.561 -6.310 3.760 1.00 95.56 586 VAL A N 1
ATOM 4678 C CA . VAL A 1 586 ? -13.395 -7.552 4.516 1.00 95.56 586 VAL A CA 1
ATOM 4679 C C . VAL A 1 586 ? -12.550 -8.504 3.682 1.00 95.56 586 VAL A C 1
ATOM 4681 O O . VAL A 1 586 ? -12.911 -8.845 2.557 1.00 95.56 586 VAL A O 1
ATOM 4684 N N . GLU A 1 587 ? -11.429 -8.934 4.241 1.00 95.12 587 GLU A N 1
ATOM 4685 C CA . GLU A 1 587 ? -10.499 -9.869 3.624 1.00 95.12 587 GLU A CA 1
ATOM 4686 C C . GLU A 1 587 ? -10.569 -11.225 4.333 1.00 95.12 587 GLU A C 1
ATOM 4688 O O . GLU A 1 587 ? -10.342 -11.329 5.542 1.00 95.12 587 GLU A O 1
ATOM 4693 N N . GLU A 1 588 ? -10.840 -12.281 3.574 1.00 92.25 588 GLU A N 1
ATOM 4694 C CA . GLU A 1 588 ? -10.622 -13.659 4.007 1.00 92.25 588 GLU A CA 1
ATOM 4695 C C . GLU A 1 588 ? -9.125 -13.972 3.889 1.00 92.25 588 GLU A C 1
ATOM 4697 O O . GLU A 1 588 ? -8.653 -14.401 2.839 1.00 92.25 588 GLU A O 1
ATOM 4702 N N . ASP A 1 589 ? -8.380 -13.687 4.959 1.00 84.00 589 ASP A N 1
ATOM 4703 C CA . ASP A 1 589 ? -6.963 -14.022 5.103 1.00 84.00 589 ASP A CA 1
ATOM 4704 C C . ASP A 1 589 ? -6.795 -15.374 5.798 1.00 84.00 589 ASP A C 1
ATOM 4706 O O . ASP A 1 589 ? -7.204 -15.545 6.947 1.00 84.00 589 ASP A O 1
ATOM 4710 N N . TYR A 1 590 ? -6.155 -16.314 5.106 1.00 83.94 590 TYR A N 1
ATOM 4711 C CA . TYR A 1 590 ? -5.932 -17.673 5.598 1.00 83.94 590 TYR A CA 1
ATOM 4712 C C . TYR A 1 590 ? -4.509 -17.911 6.132 1.00 83.94 590 TYR A C 1
ATOM 4714 O O . TYR A 1 590 ? -4.193 -19.014 6.582 1.00 83.94 590 TYR A O 1
ATOM 4722 N N . HIS A 1 591 ? -3.639 -16.893 6.108 1.00 82.06 591 HIS A N 1
ATOM 4723 C CA . HIS A 1 591 ? -2.237 -17.035 6.495 1.00 82.06 591 HIS A CA 1
ATOM 4724 C C . HIS A 1 591 ? -2.070 -17.462 7.966 1.00 82.06 591 HIS A C 1
ATOM 4726 O O . HIS A 1 591 ? -2.372 -16.707 8.894 1.00 82.06 591 HIS A O 1
ATOM 4732 N N . GLY A 1 592 ? -1.499 -18.651 8.180 1.00 82.56 592 GLY A N 1
ATOM 4733 C CA . GLY A 1 592 ? -1.257 -19.208 9.514 1.00 82.56 592 GLY A CA 1
ATOM 4734 C C . GLY A 1 592 ? -2.509 -19.751 10.211 1.00 82.56 592 GLY A C 1
ATOM 4735 O O . GLY A 1 592 ? -2.493 -19.901 11.430 1.00 82.56 592 GLY A O 1
ATOM 4736 N N . LEU A 1 593 ? -3.585 -20.026 9.463 1.00 86.19 593 LEU A N 1
ATOM 4737 C CA . LEU A 1 593 ? -4.773 -20.723 9.961 1.00 86.19 593 LEU A CA 1
ATOM 4738 C C . LEU A 1 593 ? -4.763 -22.196 9.539 1.00 86.19 593 LEU A C 1
ATOM 4740 O O . LEU A 1 593 ? -4.333 -22.539 8.433 1.00 86.19 593 LEU A O 1
ATOM 4744 N N . THR A 1 594 ? -5.308 -23.053 10.397 1.00 86.25 594 THR A N 1
ATOM 4745 C CA . THR A 1 594 ? -5.600 -24.464 10.111 1.00 86.25 594 THR A CA 1
ATOM 4746 C C . THR A 1 594 ? -7.112 -24.676 9.979 1.00 86.25 594 THR A C 1
ATOM 4748 O O . THR A 1 594 ? -7.905 -23.897 10.509 1.00 86.25 594 THR A O 1
ATOM 4751 N N . GLU A 1 595 ? -7.541 -25.693 9.223 1.00 83.25 595 GLU A N 1
ATOM 4752 C CA . GLU A 1 595 ? -8.970 -25.900 8.892 1.00 83.25 595 GLU A CA 1
ATOM 4753 C C . GLU A 1 595 ? -9.879 -26.085 10.130 1.00 83.25 595 GLU A C 1
ATOM 4755 O O . GLU A 1 595 ? -11.055 -25.727 10.093 1.00 83.25 595 GLU A O 1
ATOM 4760 N N . ASP A 1 596 ? -9.348 -26.583 11.251 1.00 81.06 596 ASP A N 1
ATOM 4761 C CA . ASP A 1 596 ? -10.067 -26.705 12.526 1.00 81.06 596 ASP A CA 1
ATOM 4762 C C . ASP A 1 596 ? -10.384 -25.344 13.176 1.00 81.06 596 ASP A C 1
ATOM 4764 O O . ASP A 1 596 ? -11.450 -25.187 13.773 1.00 81.06 596 ASP A O 1
ATOM 4768 N N . MET A 1 597 ? -9.538 -24.324 12.979 1.00 82.19 597 MET A N 1
ATOM 4769 C CA . MET A 1 597 ? -9.769 -22.961 13.489 1.00 82.19 597 MET A CA 1
ATOM 4770 C C . MET A 1 597 ? -10.940 -22.246 12.795 1.00 82.19 597 MET A C 1
ATOM 4772 O O . MET A 1 597 ? -11.437 -21.240 13.301 1.00 82.19 597 MET A O 1
ATOM 4776 N N . LEU A 1 598 ? -11.393 -22.740 11.636 1.00 77.12 598 LEU A N 1
ATOM 4777 C CA . LEU A 1 598 ? -12.514 -22.172 10.876 1.00 77.12 598 LEU A CA 1
ATOM 4778 C C . LEU A 1 598 ? -13.884 -22.733 11.300 1.00 77.12 598 LEU A C 1
ATOM 4780 O O . LEU A 1 598 ? -14.917 -22.362 10.728 1.00 77.12 598 LEU A O 1
ATOM 4784 N N . HIS A 1 599 ? -13.924 -23.632 12.286 1.00 69.12 599 HIS A N 1
ATOM 4785 C CA . HIS A 1 599 ? -15.136 -24.322 12.716 1.00 69.12 599 HIS A CA 1
ATOM 4786 C C . HIS A 1 599 ? -15.381 -24.193 14.230 1.00 69.12 599 HIS A C 1
ATOM 4788 O O . HIS A 1 599 ? -14.442 -24.023 15.005 1.00 69.12 599 HIS A O 1
ATOM 4794 N N . PRO A 1 600 ? -16.646 -24.266 14.696 1.00 62.88 600 PRO A N 1
ATOM 4795 C CA . PRO A 1 600 ? -16.921 -24.404 16.122 1.00 62.88 600 PRO A CA 1
ATOM 4796 C C . PRO A 1 600 ? -16.279 -25.701 16.644 1.00 62.88 600 PRO A C 1
ATOM 4798 O O . PRO A 1 600 ? -16.421 -26.730 15.975 1.00 62.88 600 PRO A O 1
ATOM 4801 N N . PRO A 1 601 ? -15.626 -25.693 17.824 1.00 57.38 601 PRO A N 1
ATOM 4802 C CA . PRO A 1 601 ? -14.956 -26.877 18.360 1.00 57.38 601 PRO A CA 1
ATOM 4803 C C . PRO A 1 601 ? -15.942 -28.041 18.481 1.00 57.38 601 PRO A C 1
ATOM 4805 O O . PRO A 1 601 ? -17.040 -27.888 19.033 1.00 57.38 601 PRO A O 1
ATOM 4808 N N . SER A 1 602 ? -15.584 -29.209 17.941 1.00 50.56 602 SER A N 1
ATOM 4809 C CA . SER A 1 602 ? -16.519 -30.327 17.892 1.00 50.56 602 SER A CA 1
ATOM 4810 C C . SER A 1 602 ? -16.674 -30.955 19.277 1.00 50.56 602 SER A C 1
ATOM 4812 O 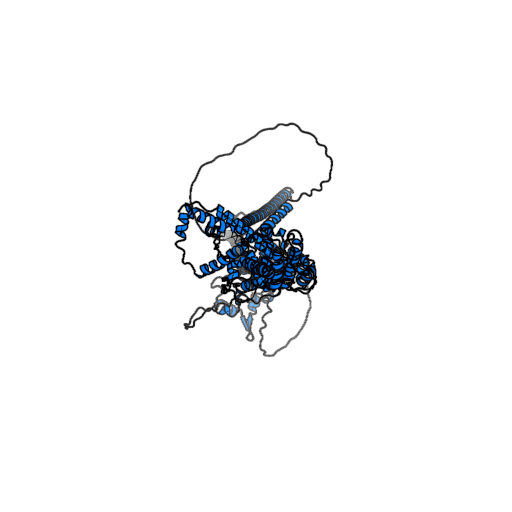O . SER A 1 602 ? -15.779 -30.936 20.124 1.00 50.56 602 SER A O 1
ATOM 4814 N N . VAL A 1 603 ? -17.830 -31.577 19.518 1.00 51.50 603 VAL A N 1
ATOM 4815 C CA . VAL A 1 603 ? -18.094 -32.261 20.796 1.00 51.50 603 VAL A CA 1
ATOM 4816 C C . VAL A 1 603 ? -17.095 -33.409 21.033 1.00 51.50 603 VAL A C 1
ATOM 4818 O O . VAL A 1 603 ? -16.877 -33.797 22.177 1.00 51.50 603 VAL A O 1
ATOM 4821 N N . SER A 1 604 ? -16.464 -33.926 19.974 1.00 49.72 604 SER A N 1
ATOM 4822 C CA . SER A 1 604 ? -15.435 -34.973 20.012 1.00 49.72 604 SER A CA 1
ATOM 4823 C C . SER A 1 604 ? -14.171 -34.513 20.745 1.00 49.72 604 SER A C 1
ATOM 4825 O O . SER A 1 604 ? -13.650 -35.232 21.598 1.00 49.72 604 SER A O 1
ATOM 4827 N N . ASP A 1 605 ? -13.716 -33.293 20.460 1.00 46.53 605 ASP A N 1
ATOM 4828 C CA . ASP A 1 605 ? -12.394 -32.791 20.860 1.00 46.53 605 ASP A CA 1
ATOM 4829 C C . ASP A 1 605 ? -12.334 -32.541 22.374 1.00 46.53 605 ASP A C 1
ATOM 4831 O O . ASP A 1 605 ? -11.343 -32.830 23.050 1.00 46.53 605 ASP A O 1
ATOM 4835 N N . ILE A 1 606 ? -13.476 -32.134 22.938 1.00 49.12 606 ILE A N 1
ATOM 4836 C CA . ILE A 1 606 ? -13.703 -31.949 24.377 1.00 49.12 606 ILE A CA 1
ATOM 4837 C C . ILE A 1 606 ? -13.467 -33.256 25.164 1.00 49.12 606 ILE A C 1
ATOM 4839 O O . ILE A 1 606 ? -13.033 -33.213 26.319 1.00 49.12 606 ILE A O 1
ATOM 4843 N N . PHE A 1 607 ? -13.717 -34.431 24.570 1.00 41.00 607 PHE A N 1
ATOM 4844 C CA . PHE A 1 607 ? -13.544 -35.718 25.257 1.00 41.00 607 PHE A CA 1
ATOM 4845 C C . PHE A 1 607 ? -12.091 -36.210 25.308 1.00 41.00 607 PHE A C 1
ATOM 4847 O O . PHE A 1 607 ? -11.737 -36.908 26.262 1.00 41.00 607 PHE A O 1
ATOM 4854 N N . CYS A 1 608 ? -11.230 -35.829 24.358 1.00 42.12 608 CYS A N 1
ATOM 4855 C CA . CYS A 1 608 ? -9.825 -36.258 24.343 1.00 42.12 608 CYS A CA 1
ATOM 4856 C C . CYS A 1 608 ? -9.002 -35.674 25.506 1.00 42.12 608 CYS A C 1
ATOM 4858 O O . CYS A 1 608 ? -8.107 -36.340 26.023 1.00 42.12 608 CYS A O 1
ATOM 4860 N N . VAL A 1 609 ? -9.331 -34.467 25.973 1.00 42.44 609 VAL A N 1
ATOM 4861 C CA . VAL A 1 609 ? -8.574 -33.761 27.030 1.00 42.44 609 VAL A CA 1
ATOM 4862 C C . VAL A 1 609 ? -8.930 -34.254 28.451 1.00 42.44 609 VAL A C 1
ATOM 4864 O O . VAL A 1 609 ? -8.239 -33.947 29.423 1.00 42.44 609 VAL A O 1
ATOM 4867 N N . ALA A 1 610 ? -10.005 -35.034 28.611 1.00 36.69 610 ALA A N 1
ATOM 4868 C CA . ALA A 1 610 ? -10.689 -35.224 29.897 1.00 36.69 610 ALA A CA 1
ATOM 4869 C C . ALA A 1 610 ? -10.423 -36.561 30.635 1.00 36.69 610 ALA A C 1
ATOM 4871 O O . ALA A 1 610 ? -11.147 -36.879 31.583 1.00 36.69 610 ALA A O 1
ATOM 4872 N N . LEU A 1 611 ? -9.411 -37.353 30.245 1.00 32.25 611 LEU A N 1
ATOM 4873 C CA . LEU A 1 611 ? -9.196 -38.723 30.758 1.00 32.25 611 LEU A CA 1
ATOM 4874 C C . LEU A 1 611 ? -7.825 -38.959 31.442 1.00 32.25 611 LEU A C 1
ATOM 4876 O O . LEU A 1 611 ? -6.884 -39.465 30.828 1.00 32.25 611 LEU A O 1
ATOM 4880 N N . PRO A 1 612 ? -7.693 -38.665 32.751 1.00 41.62 612 PRO A N 1
ATOM 4881 C CA . PRO A 1 612 ? -6.470 -38.931 33.505 1.00 41.62 612 PRO A CA 1
ATOM 4882 C C . PRO A 1 612 ? -6.408 -40.382 34.027 1.00 41.62 612 PRO A C 1
ATOM 4884 O O . PRO A 1 612 ? -6.735 -40.640 35.187 1.00 41.62 612 PRO A O 1
ATOM 4887 N N . GLY A 1 613 ? -5.928 -41.330 33.210 1.00 38.19 613 GLY A N 1
ATOM 4888 C CA . GLY A 1 613 ? -5.423 -42.607 33.739 1.00 38.19 613 GLY A CA 1
ATOM 4889 C C . GLY A 1 613 ? -5.420 -43.833 32.817 1.00 38.19 613 GLY A C 1
ATOM 4890 O O . GLY A 1 613 ? -6.470 -44.366 32.490 1.00 38.19 613 GLY A O 1
ATOM 4891 N N . GLN A 1 614 ? -4.211 -44.360 32.580 1.00 35.94 614 GLN A N 1
ATOM 4892 C CA . GLN A 1 614 ? -3.886 -45.773 32.304 1.00 35.94 614 GLN A CA 1
ATOM 4893 C C . GLN A 1 614 ? -4.539 -46.464 31.086 1.00 35.94 614 GLN A C 1
ATOM 4895 O O . GLN A 1 614 ? -5.599 -47.073 31.190 1.00 35.94 614 GLN A O 1
ATOM 4900 N N . LEU A 1 615 ? -3.744 -46.661 30.029 1.00 33.53 615 LEU A N 1
ATOM 4901 C CA . LEU A 1 615 ? -2.911 -47.873 29.931 1.00 33.53 615 LEU A CA 1
ATOM 4902 C C . LEU A 1 615 ? -1.759 -47.680 28.931 1.00 33.53 615 LEU A C 1
ATOM 4904 O O . LEU A 1 615 ? -1.803 -46.789 28.091 1.00 33.53 615 LEU A O 1
ATOM 4908 N N . ALA A 1 616 ? -0.706 -48.490 29.055 1.00 43.16 616 ALA A N 1
ATOM 4909 C CA . ALA A 1 616 ? 0.456 -48.413 28.173 1.00 43.16 616 ALA A CA 1
ATOM 4910 C C . ALA A 1 616 ? 0.241 -49.249 26.901 1.00 43.16 616 ALA A C 1
ATOM 4912 O O . ALA A 1 616 ? -0.026 -50.447 26.981 1.00 43.16 616 ALA A O 1
ATOM 4913 N N . GLY A 1 617 ? 0.423 -48.622 25.741 1.00 32.44 617 GLY A N 1
ATOM 4914 C CA . GLY A 1 617 ? 0.481 -49.272 24.435 1.00 32.44 617 GLY A CA 1
ATOM 4915 C C . GLY A 1 617 ? 1.333 -48.425 23.496 1.00 32.44 617 GLY A C 1
ATOM 4916 O O . GLY A 1 617 ? 1.095 -47.229 23.362 1.00 32.44 617 GLY A O 1
ATOM 4917 N N . SER A 1 618 ? 2.361 -49.018 22.892 1.00 42.53 618 SER A N 1
ATOM 4918 C CA . SER A 1 618 ? 3.300 -48.309 22.020 1.00 42.53 618 SER A CA 1
ATOM 4919 C C . SER A 1 618 ? 2.697 -48.078 20.631 1.00 42.53 618 SER A C 1
ATOM 4921 O O . SER A 1 618 ? 2.859 -48.908 19.736 1.00 42.53 618 SER A O 1
ATOM 4923 N N . GLY A 1 619 ? 2.009 -46.950 20.465 1.00 33.59 619 GLY A N 1
ATOM 4924 C CA . GLY A 1 619 ? 1.645 -46.374 19.173 1.00 33.59 619 GLY A CA 1
ATOM 4925 C C . GLY A 1 619 ? 2.155 -44.936 19.099 1.00 33.59 619 GLY A C 1
ATOM 4926 O O . GLY A 1 619 ? 2.028 -44.197 20.073 1.00 33.59 619 GLY A O 1
ATOM 4927 N N . ASP A 1 620 ? 2.751 -44.560 17.967 1.00 36.34 620 ASP A N 1
ATOM 4928 C CA . ASP A 1 620 ? 3.225 -43.197 17.697 1.00 36.34 620 ASP A CA 1
ATOM 4929 C C . ASP A 1 620 ? 2.018 -42.268 17.500 1.00 36.34 620 ASP A C 1
ATOM 4931 O O . ASP A 1 620 ? 1.569 -42.043 16.376 1.00 36.34 620 ASP A O 1
ATOM 4935 N N . MET A 1 621 ? 1.438 -41.775 18.603 1.00 32.69 621 MET A N 1
ATOM 4936 C CA . MET A 1 621 ? 0.450 -40.697 18.560 1.00 32.69 621 MET A CA 1
ATOM 4937 C C . MET A 1 621 ? 1.150 -39.390 18.204 1.00 32.69 621 MET A C 1
ATOM 4939 O O . MET A 1 621 ? 1.397 -38.529 19.051 1.00 32.69 621 MET A O 1
ATOM 4943 N N . ARG A 1 622 ? 1.417 -39.241 16.908 1.00 37.88 622 ARG A N 1
ATOM 4944 C CA . ARG A 1 622 ? 1.520 -37.929 16.288 1.00 37.88 622 ARG A CA 1
ATOM 4945 C C . ARG A 1 622 ? 0.258 -37.159 16.645 1.00 37.88 622 ARG A C 1
ATOM 4947 O O . ARG A 1 622 ? -0.852 -37.641 16.420 1.00 37.88 622 ARG A O 1
ATOM 4954 N N . ILE A 1 623 ? 0.444 -35.973 17.206 1.00 42.09 623 ILE A N 1
ATOM 4955 C CA . ILE A 1 623 ? -0.579 -34.940 17.119 1.00 42.09 623 ILE A CA 1
ATOM 4956 C C . ILE A 1 623 ? -0.710 -34.669 15.619 1.00 42.09 623 ILE A C 1
ATOM 4958 O O . ILE A 1 623 ? 0.297 -34.391 14.968 1.00 42.09 623 ILE A O 1
ATOM 4962 N N . GLU A 1 624 ? -1.904 -34.836 15.056 1.00 47.88 624 GLU A N 1
ATOM 4963 C CA . GLU A 1 624 ? -2.148 -34.413 13.680 1.00 47.88 624 GLU A CA 1
ATOM 4964 C C . GLU A 1 624 ? -2.086 -32.885 13.670 1.00 47.88 624 GLU A C 1
ATOM 4966 O O . GLU A 1 624 ? -2.992 -32.210 14.155 1.00 47.88 624 GLU A O 1
ATOM 4971 N N . GLU A 1 625 ? -0.964 -32.344 13.194 1.00 55.66 625 GLU A N 1
ATOM 4972 C CA . GLU A 1 625 ? -0.821 -30.917 12.926 1.00 55.66 625 GLU A CA 1
ATOM 4973 C C . GLU A 1 625 ? -1.916 -30.528 11.927 1.00 55.66 625 GLU A C 1
ATOM 4975 O O . GLU A 1 625 ? -1.993 -31.088 10.827 1.00 55.66 625 GLU A O 1
ATOM 4980 N N . GLY A 1 626 ? -2.809 -29.624 12.345 1.00 61.66 626 GLY A N 1
ATOM 4981 C CA . GLY A 1 626 ?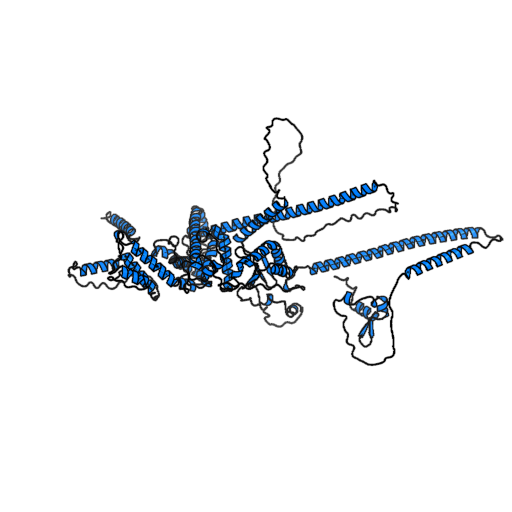 -3.957 -29.215 11.544 1.00 61.66 626 GLY A CA 1
ATOM 4982 C C . GLY A 1 626 ? -3.504 -28.747 10.164 1.00 61.66 626 GLY A C 1
ATOM 4983 O O . GLY A 1 626 ? -2.537 -27.997 10.036 1.00 61.66 626 GLY A O 1
ATOM 4984 N N . CYS A 1 627 ? -4.175 -29.210 9.110 1.00 73.50 627 CYS A N 1
ATOM 4985 C CA . CYS A 1 627 ? -3.785 -28.838 7.755 1.00 73.50 627 CYS A CA 1
ATOM 4986 C C . CYS A 1 627 ? -3.966 -27.327 7.550 1.00 73.50 627 CYS A C 1
ATOM 4988 O O . CYS A 1 627 ? -5.070 -26.802 7.706 1.00 73.50 627 CYS A O 1
ATOM 4990 N N . GLU A 1 628 ? -2.875 -26.649 7.182 1.00 83.62 628 GLU A N 1
ATOM 4991 C CA . GLU A 1 628 ? -2.867 -25.231 6.812 1.00 83.62 628 GLU A CA 1
ATOM 4992 C C . GLU A 1 628 ? -3.889 -24.955 5.699 1.00 83.62 628 GLU A C 1
ATOM 4994 O O . GLU A 1 628 ? -3.975 -25.698 4.712 1.00 83.62 628 GLU A O 1
ATOM 4999 N N . VAL A 1 629 ? -4.628 -23.854 5.819 1.00 81.25 629 VAL A N 1
ATOM 5000 C CA . VAL A 1 629 ? -5.694 -23.491 4.878 1.00 81.25 629 VAL A CA 1
ATOM 5001 C C . VAL A 1 629 ? -5.097 -22.940 3.575 1.00 81.25 629 VAL A C 1
ATOM 5003 O O . VAL A 1 629 ? -4.879 -21.742 3.407 1.00 81.25 629 VAL A O 1
ATOM 5006 N N . LYS A 1 630 ? -4.836 -23.827 2.609 1.00 79.38 630 LYS A N 1
ATOM 5007 C CA . LYS A 1 630 ? -4.224 -23.490 1.306 1.00 79.38 630 LYS A CA 1
ATOM 5008 C C . LYS A 1 630 ? -5.266 -22.985 0.306 1.00 79.38 630 LYS A C 1
ATOM 5010 O O . LYS A 1 630 ? -5.607 -23.661 -0.664 1.00 79.38 630 LYS A O 1
ATOM 5015 N N . ARG A 1 631 ? -5.788 -21.785 0.573 1.00 82.19 631 ARG A N 1
ATOM 5016 C CA . ARG A 1 631 ? -6.792 -21.073 -0.235 1.00 82.19 631 ARG A CA 1
ATOM 5017 C C . ARG A 1 631 ? -6.292 -19.650 -0.540 1.00 82.19 631 ARG A C 1
ATOM 5019 O O . ARG A 1 631 ? -5.638 -19.069 0.320 1.00 82.19 631 ARG A O 1
ATOM 5026 N N . PRO A 1 632 ? -6.574 -19.076 -1.725 1.00 81.88 632 PRO A N 1
ATOM 5027 C CA . PRO A 1 632 ? -6.219 -17.688 -2.011 1.00 81.88 632 PRO A CA 1
ATOM 5028 C C . PRO A 1 632 ? -7.089 -16.723 -1.195 1.00 81.88 632 PRO A C 1
ATOM 5030 O O . PRO A 1 632 ? -8.269 -17.008 -0.964 1.00 81.88 632 PRO A O 1
ATOM 5033 N N . ASN A 1 633 ? -6.524 -15.577 -0.804 1.00 85.88 633 ASN A N 1
ATOM 5034 C CA . ASN A 1 633 ? -7.267 -14.547 -0.078 1.00 85.88 633 ASN A CA 1
ATOM 5035 C C . ASN A 1 633 ? -8.401 -13.982 -0.949 1.00 85.88 633 ASN A C 1
ATOM 5037 O O . ASN A 1 633 ? -8.260 -13.833 -2.166 1.00 85.88 633 ASN A O 1
ATOM 5041 N N . ARG A 1 634 ? -9.535 -13.660 -0.322 1.00 89.88 634 ARG A N 1
ATOM 5042 C CA . ARG A 1 634 ? -10.733 -13.145 -1.004 1.00 89.88 634 ARG A CA 1
ATOM 5043 C C . ARG A 1 634 ? -11.207 -11.846 -0.388 1.00 89.88 634 ARG A C 1
ATOM 5045 O O . ARG A 1 634 ? -11.141 -11.672 0.825 1.00 89.88 634 ARG A O 1
ATOM 5052 N N . TRP A 1 635 ? -11.725 -10.961 -1.231 1.00 93.25 635 TRP A N 1
ATOM 5053 C CA . TRP A 1 635 ? -12.101 -9.609 -0.840 1.00 93.25 635 TRP A CA 1
ATOM 5054 C C . TRP A 1 635 ? -13.589 -9.350 -1.027 1.00 93.25 635 TRP A C 1
ATOM 5056 O O . TRP A 1 635 ? -14.182 -9.623 -2.074 1.00 93.25 635 TRP A O 1
ATOM 5066 N N . PHE A 1 636 ? -14.174 -8.782 0.017 1.00 92.94 636 PHE A N 1
ATOM 5067 C CA . PHE A 1 636 ? -15.571 -8.406 0.120 1.00 92.94 636 PHE A CA 1
ATOM 5068 C C . PHE A 1 636 ? -15.668 -6.990 0.699 1.00 92.94 636 PHE A C 1
ATOM 5070 O O . PHE A 1 636 ? -14.684 -6.439 1.193 1.00 92.94 636 PHE A O 1
ATOM 5077 N N . TYR A 1 637 ? -16.852 -6.388 0.658 1.00 92.12 637 TYR A N 1
ATOM 5078 C CA . TYR A 1 637 ? -17.099 -5.063 1.211 1.00 92.12 637 TYR A CA 1
ATOM 5079 C C . TYR A 1 637 ? -18.545 -4.888 1.684 1.00 92.12 637 TYR A C 1
ATOM 5081 O O . TYR A 1 637 ? -19.483 -5.512 1.179 1.00 92.12 637 TYR A O 1
ATOM 5089 N N . PHE A 1 638 ? -18.722 -3.999 2.655 1.00 90.94 638 PHE A N 1
ATOM 5090 C CA . PHE A 1 638 ? -20.010 -3.401 2.981 1.00 90.94 638 PHE A CA 1
ATOM 5091 C C . PHE A 1 638 ? -20.140 -2.054 2.264 1.00 90.94 638 PHE A C 1
ATOM 5093 O O . PHE A 1 638 ? -19.151 -1.347 2.060 1.00 90.94 638 PHE A O 1
ATOM 5100 N N . HIS A 1 639 ? -21.370 -1.702 1.887 1.00 80.75 639 HIS A N 1
ATOM 5101 C CA . HIS A 1 639 ? -21.668 -0.510 1.079 1.00 80.75 639 HIS A CA 1
ATOM 5102 C C . HIS A 1 639 ? -22.872 0.295 1.603 1.00 80.75 639 HIS A C 1
ATOM 5104 O O . HIS A 1 639 ? -23.334 1.242 0.964 1.00 80.75 639 HIS A O 1
ATOM 5110 N N . ARG A 1 640 ? -23.415 -0.083 2.768 1.00 84.94 640 ARG A N 1
ATOM 5111 C CA . ARG A 1 640 ? -24.560 0.574 3.407 1.00 84.94 640 ARG A CA 1
ATOM 5112 C C . ARG A 1 640 ? -24.258 0.887 4.873 1.00 84.94 640 ARG A C 1
ATOM 5114 O O . ARG A 1 640 ? -23.829 -0.025 5.577 1.00 84.94 640 ARG A O 1
ATOM 5121 N N . PRO A 1 641 ? -24.519 2.113 5.365 1.00 89.88 641 PRO A N 1
ATOM 5122 C CA . PRO A 1 641 ? -24.433 2.431 6.793 1.00 89.88 641 PRO A CA 1
ATOM 5123 C C . PRO A 1 641 ? -25.216 1.454 7.684 1.00 89.88 641 PRO A C 1
ATOM 5125 O O . PRO A 1 641 ? -24.735 1.087 8.750 1.00 89.88 641 PRO A O 1
ATOM 5128 N N . GLU A 1 642 ? -26.367 0.963 7.217 1.00 91.19 642 GLU A N 1
ATOM 5129 C CA . GLU A 1 642 ? -27.171 -0.057 7.905 1.00 91.19 642 GLU A CA 1
ATOM 5130 C C . GLU A 1 642 ? -26.367 -1.331 8.236 1.00 91.19 642 GLU A C 1
ATOM 5132 O O . GLU A 1 642 ? -26.456 -1.843 9.350 1.00 91.19 642 GLU A O 1
ATOM 5137 N N . GLN A 1 643 ? -25.518 -1.800 7.310 1.00 91.38 643 GLN A N 1
ATOM 5138 C CA . GLN A 1 643 ? -24.704 -3.010 7.493 1.00 91.38 643 GLN A CA 1
ATOM 5139 C C . GLN A 1 643 ? -23.624 -2.833 8.574 1.00 91.38 643 GLN A C 1
ATOM 5141 O O . GLN A 1 643 ? -23.229 -3.806 9.212 1.00 91.38 643 GLN A O 1
ATOM 5146 N N . LEU A 1 644 ? -23.154 -1.600 8.811 1.00 94.62 644 LEU A N 1
ATOM 5147 C CA . LEU A 1 644 ? -22.213 -1.304 9.895 1.00 94.62 644 LEU A CA 1
ATOM 5148 C C . LEU A 1 644 ? -22.885 -1.436 11.265 1.00 94.62 644 LEU A C 1
ATOM 5150 O O . LEU A 1 644 ? -22.277 -1.969 12.190 1.00 94.62 644 LEU A O 1
ATOM 5154 N N . ASP A 1 645 ? -24.130 -0.982 11.401 1.00 95.00 645 ASP A N 1
ATOM 5155 C CA . ASP A 1 645 ? -24.868 -1.116 12.658 1.00 95.00 645 ASP A CA 1
ATOM 5156 C C . ASP A 1 645 ? -25.310 -2.573 12.897 1.00 95.00 645 ASP A C 1
ATOM 5158 O O . ASP A 1 645 ? -25.191 -3.059 14.021 1.00 95.00 645 ASP A O 1
ATOM 5162 N N . GLU A 1 646 ? -25.691 -3.320 11.850 1.00 95.50 646 GLU A N 1
ATOM 5163 C CA . GLU A 1 646 ? -25.890 -4.780 11.920 1.00 95.50 646 GLU A CA 1
ATOM 5164 C C . GLU A 1 646 ? -24.612 -5.516 12.366 1.00 95.50 646 GLU A C 1
ATOM 5166 O O . GLU A 1 646 ? -24.656 -6.363 13.264 1.00 95.50 646 GLU A O 1
ATOM 5171 N N . LEU A 1 647 ? -23.454 -5.157 11.798 1.00 96.44 647 LEU A N 1
ATOM 5172 C CA . LEU A 1 647 ? -22.152 -5.708 12.179 1.00 96.44 647 LEU A CA 1
ATOM 5173 C C . LEU A 1 647 ? -21.842 -5.405 13.651 1.00 96.44 647 LEU A C 1
ATOM 5175 O O . LEU A 1 647 ? -21.589 -6.329 14.427 1.00 96.44 647 LEU A O 1
ATOM 5179 N N . LEU A 1 648 ? -21.945 -4.138 14.064 1.00 96.44 648 LEU A N 1
ATOM 5180 C CA . LEU A 1 648 ? -21.761 -3.707 15.452 1.00 96.44 648 LEU A CA 1
ATOM 5181 C C . LEU A 1 648 ? -22.729 -4.399 16.418 1.00 96.44 648 LEU A C 1
ATOM 5183 O O . LEU A 1 648 ? -22.361 -4.663 17.561 1.00 96.44 648 LEU A O 1
ATOM 5187 N N . GLU A 1 649 ? -23.949 -4.724 15.996 1.00 95.88 649 GLU A N 1
ATOM 5188 C CA . GLU A 1 649 ? -24.881 -5.513 16.795 1.00 95.88 649 GLU A CA 1
ATOM 5189 C C . GLU A 1 649 ? -24.530 -7.003 16.868 1.00 95.88 649 GLU A C 1
ATOM 5191 O O . GLU A 1 649 ? -24.850 -7.628 17.885 1.00 95.88 649 GLU A O 1
ATOM 5196 N N . SER A 1 650 ? -23.909 -7.568 15.828 1.00 95.88 650 SER A N 1
ATOM 5197 C CA . SER A 1 650 ? -23.561 -8.994 15.709 1.00 95.88 650 SER A CA 1
ATOM 5198 C C . SER A 1 650 ? -22.274 -9.413 16.440 1.00 95.88 650 SER A C 1
ATOM 5200 O O . SER A 1 650 ? -22.177 -10.563 16.882 1.00 95.88 650 SER A O 1
ATOM 5202 N N . LEU A 1 651 ? -21.319 -8.485 16.597 1.00 96.19 651 LEU A N 1
ATOM 5203 C CA . LEU A 1 651 ? -20.014 -8.713 17.229 1.00 96.19 651 LEU A CA 1
ATOM 5204 C C . LEU A 1 651 ? -20.117 -8.850 18.755 1.00 96.19 651 LEU A C 1
ATOM 5206 O O . LEU A 1 651 ? -20.691 -7.994 19.442 1.00 96.19 651 LEU A O 1
ATOM 5210 N N . ASN A 1 652 ? -19.521 -9.909 19.301 1.00 93.50 652 ASN A N 1
ATOM 5211 C CA . ASN A 1 652 ? -19.603 -10.247 20.716 1.00 93.50 652 ASN A CA 1
ATOM 5212 C C . ASN A 1 652 ? -18.672 -9.377 21.579 1.00 93.50 652 ASN A C 1
ATOM 5214 O O . ASN A 1 652 ? -17.472 -9.295 21.343 1.00 93.50 652 ASN A O 1
ATOM 5218 N N . LEU A 1 653 ? -19.211 -8.790 22.652 1.00 92.56 653 LEU A N 1
ATOM 5219 C CA . LEU A 1 653 ? -18.446 -7.997 23.629 1.00 92.56 653 LEU A CA 1
ATOM 5220 C C . LEU A 1 653 ? -17.491 -8.837 24.503 1.00 92.56 653 LEU A C 1
ATOM 5222 O O . LEU A 1 653 ? -16.763 -8.273 25.316 1.00 92.56 653 LEU A O 1
ATOM 5226 N N . ARG A 1 654 ? -17.528 -10.172 24.386 1.00 93.25 654 ARG A N 1
ATOM 5227 C CA . ARG A 1 654 ? -16.729 -11.119 25.182 1.00 93.25 654 ARG A CA 1
ATOM 5228 C C . ARG A 1 654 ? -15.710 -11.921 24.369 1.00 93.25 654 ARG A C 1
ATOM 5230 O O . ARG A 1 654 ? -14.852 -12.566 24.972 1.00 93.25 654 ARG A O 1
ATOM 5237 N N . GLY A 1 655 ? -15.811 -11.888 23.042 1.00 93.75 655 GLY A N 1
ATOM 5238 C CA . GLY A 1 655 ? -14.848 -12.524 22.149 1.00 93.75 655 GLY A CA 1
ATOM 5239 C C . GLY A 1 655 ? -13.573 -11.689 22.048 1.00 93.75 655 GLY A C 1
ATOM 5240 O O . GLY A 1 655 ? -13.652 -10.475 21.861 1.00 93.75 655 GLY A O 1
ATOM 5241 N N . LEU A 1 656 ? -12.408 -12.325 22.194 1.00 92.88 656 LEU A N 1
ATOM 5242 C CA . LEU A 1 656 ? -11.094 -11.671 22.165 1.00 92.88 656 LEU A CA 1
ATOM 5243 C C . LEU A 1 656 ? -10.822 -10.847 20.895 1.00 92.88 656 LEU A C 1
ATOM 5245 O O . LEU A 1 656 ? -10.165 -9.810 20.991 1.00 92.88 656 LEU A O 1
ATOM 5249 N N . ARG A 1 657 ? -11.283 -11.292 19.719 1.00 94.38 657 ARG A N 1
ATOM 5250 C CA . ARG A 1 657 ? -11.076 -10.559 18.455 1.00 94.38 657 ARG A CA 1
ATOM 5251 C C . ARG A 1 657 ? -12.247 -9.615 18.200 1.00 94.38 657 ARG A C 1
ATOM 5253 O O . ARG A 1 657 ? -12.041 -8.444 17.878 1.00 94.38 657 ARG A O 1
ATOM 5260 N N . GLU A 1 658 ? -13.469 -10.088 18.446 1.00 95.75 658 GLU A N 1
ATOM 5261 C CA . GLU A 1 658 ? -14.686 -9.319 18.171 1.00 95.75 658 GLU A CA 1
ATOM 5262 C C . GLU A 1 658 ? -14.872 -8.094 19.066 1.00 95.75 658 GLU A C 1
ATOM 5264 O O . GLU A 1 658 ? -15.358 -7.075 18.573 1.00 95.75 658 GLU A O 1
ATOM 5269 N N . SER A 1 659 ? -14.455 -8.129 20.338 1.00 94.81 659 SER A N 1
ATOM 5270 C CA . SER A 1 659 ? -14.518 -6.939 21.195 1.00 94.81 659 SER A CA 1
ATOM 5271 C C . SER A 1 659 ? -13.563 -5.852 20.692 1.00 94.81 659 SER A C 1
ATOM 5273 O O . SER A 1 659 ? -13.946 -4.687 20.617 1.00 94.81 659 SER A O 1
ATOM 5275 N N . SER A 1 660 ? -12.353 -6.238 20.269 1.00 95.62 660 SER A N 1
ATOM 5276 C CA . SER A 1 660 ? -11.344 -5.324 19.721 1.00 95.62 660 SER A CA 1
ATOM 5277 C C . SER A 1 660 ? -11.782 -4.724 18.380 1.00 95.62 660 SER A C 1
ATOM 5279 O O . SER A 1 660 ? -11.744 -3.503 18.221 1.00 95.62 660 SER A O 1
ATOM 5281 N N . LEU A 1 661 ? -12.288 -5.549 17.454 1.00 97.19 661 LEU A N 1
ATOM 5282 C CA . LEU A 1 661 ? -12.866 -5.078 16.192 1.00 97.19 661 LEU A CA 1
ATOM 5283 C C . LEU A 1 661 ? -14.049 -4.129 16.440 1.00 97.19 661 LEU A C 1
ATOM 5285 O O . LEU A 1 661 ? -14.148 -3.079 15.809 1.00 97.19 661 LEU A O 1
ATOM 5289 N N . ARG A 1 662 ? -14.937 -4.463 17.382 1.00 96.81 662 ARG A N 1
ATOM 5290 C CA . ARG A 1 662 ? -16.095 -3.630 17.729 1.00 96.81 662 ARG A CA 1
ATOM 5291 C C . ARG A 1 662 ? -15.685 -2.278 18.316 1.00 96.81 662 ARG A C 1
ATOM 5293 O O . ARG A 1 662 ? -16.302 -1.272 17.978 1.00 96.81 662 ARG A O 1
ATOM 5300 N N . GLU A 1 663 ? -14.652 -2.226 19.155 1.00 94.00 663 GLU A N 1
ATOM 5301 C CA . GLU A 1 663 ? -14.102 -0.965 19.671 1.00 94.00 663 GLU A CA 1
ATOM 5302 C C . GLU A 1 663 ? -13.509 -0.095 18.549 1.00 94.00 663 GLU A C 1
ATOM 5304 O O . GLU A 1 663 ? -13.792 1.104 18.501 1.00 94.00 663 GLU A O 1
ATOM 5309 N N . ALA A 1 664 ? -12.776 -0.688 17.600 1.00 94.19 664 ALA A N 1
ATOM 5310 C CA . ALA A 1 664 ? -12.236 0.024 16.439 1.00 94.19 664 ALA A CA 1
ATOM 5311 C C . ALA A 1 664 ? -13.336 0.547 15.493 1.00 94.19 664 ALA A C 1
ATOM 5313 O O . ALA A 1 664 ? -13.311 1.714 15.099 1.00 94.19 664 ALA A O 1
ATOM 5314 N N . LEU A 1 665 ? -14.347 -0.274 15.184 1.00 95.75 665 LEU A N 1
ATOM 5315 C CA . LEU A 1 665 ? -15.500 0.120 14.362 1.00 95.75 665 LEU A CA 1
ATOM 5316 C C . LEU A 1 665 ? -16.343 1.229 15.015 1.00 95.75 665 LEU A C 1
ATOM 5318 O O . LEU A 1 665 ? -16.915 2.052 14.305 1.00 95.75 665 LEU A O 1
ATOM 5322 N N . ILE A 1 666 ? -16.420 1.277 16.352 1.00 93.38 666 ILE A N 1
ATOM 5323 C CA . ILE A 1 666 ? -17.063 2.381 17.086 1.00 93.38 666 ILE A CA 1
ATOM 5324 C C . ILE A 1 666 ? -16.206 3.653 17.022 1.00 93.38 666 ILE A C 1
ATOM 5326 O O . ILE A 1 666 ? -16.757 4.737 16.834 1.00 93.38 666 ILE A O 1
ATOM 5330 N N . LEU A 1 667 ? -14.880 3.535 17.159 1.00 88.25 667 LEU A N 1
ATOM 5331 C CA . LEU A 1 667 ? -13.952 4.670 17.114 1.00 88.25 667 LEU A CA 1
ATOM 5332 C C . LEU A 1 667 ? -13.955 5.366 15.744 1.00 88.25 667 LEU A C 1
ATOM 5334 O O . LEU A 1 667 ? -14.049 6.590 15.688 1.00 88.25 667 LEU A O 1
ATOM 5338 N N . GLU A 1 668 ? -13.914 4.596 14.655 1.00 89.81 668 GLU A N 1
ATOM 5339 C CA . GLU A 1 668 ? -13.912 5.110 13.278 1.00 89.81 668 GLU A CA 1
ATOM 5340 C C . GLU A 1 668 ? -15.333 5.319 12.702 1.00 89.81 668 GLU A C 1
ATOM 5342 O O . GLU A 1 668 ? -15.466 5.683 11.532 1.00 89.81 668 GLU A O 1
ATOM 5347 N N . ARG A 1 669 ? -16.418 5.115 13.477 1.00 92.06 669 ARG A N 1
ATOM 5348 C CA . ARG A 1 669 ? -17.802 5.033 12.948 1.00 92.06 669 ARG A CA 1
ATOM 5349 C C . ARG A 1 669 ? -18.207 6.224 12.075 1.00 92.06 669 ARG A C 1
ATOM 5351 O O . ARG A 1 669 ? -18.851 6.022 11.050 1.00 92.06 669 ARG A O 1
ATOM 5358 N N . GLU A 1 670 ? -17.839 7.453 12.444 1.00 89.69 670 GLU A N 1
ATOM 5359 C CA . GLU A 1 670 ? -18.151 8.643 11.631 1.00 89.69 670 GLU A CA 1
ATOM 5360 C C . GLU A 1 670 ? -17.476 8.599 10.253 1.00 89.69 670 GLU A C 1
ATOM 5362 O O . GLU A 1 670 ? -18.118 8.906 9.248 1.00 89.69 670 GLU A O 1
ATOM 5367 N N . ARG A 1 671 ? -16.206 8.178 10.201 1.00 88.88 671 ARG A N 1
ATOM 5368 C CA . ARG A 1 671 ? -15.421 8.055 8.967 1.00 88.88 671 ARG A CA 1
ATOM 5369 C C . ARG A 1 671 ? -15.906 6.885 8.116 1.00 88.88 671 ARG A C 1
ATOM 5371 O O . ARG A 1 671 ? -16.058 7.044 6.909 1.00 88.88 671 ARG A O 1
ATOM 5378 N N . ILE A 1 672 ? -16.221 5.743 8.732 1.00 93.06 672 ILE A N 1
ATOM 5379 C CA . ILE A 1 672 ? -16.786 4.588 8.021 1.00 93.06 672 ILE A CA 1
ATOM 5380 C C . ILE A 1 672 ? -18.144 4.959 7.408 1.00 93.06 672 ILE A C 1
ATOM 5382 O O . ILE A 1 672 ? -18.378 4.652 6.247 1.00 93.06 672 ILE A O 1
ATOM 5386 N N . VAL A 1 673 ? -19.026 5.669 8.122 1.00 92.81 673 VAL A N 1
ATOM 5387 C CA . VAL A 1 673 ? -20.326 6.096 7.565 1.00 92.81 673 VAL A CA 1
ATOM 5388 C C . VAL A 1 673 ? -20.160 7.080 6.400 1.00 92.81 673 VAL A C 1
ATOM 5390 O O . VAL A 1 673 ? -20.861 6.933 5.402 1.00 92.81 673 VAL A O 1
ATOM 5393 N N . GLN A 1 674 ? -19.222 8.030 6.476 1.00 89.50 674 GLN A N 1
ATOM 5394 C CA . GLN A 1 674 ? -18.900 8.928 5.352 1.00 89.50 674 GLN A CA 1
ATOM 5395 C C . GLN A 1 674 ? -18.355 8.145 4.143 1.00 89.50 674 GLN A C 1
ATOM 5397 O O . GLN A 1 674 ? -18.816 8.332 3.019 1.00 89.50 674 GLN A O 1
ATOM 5402 N N . SER A 1 675 ? -17.437 7.207 4.387 1.00 88.81 675 SER A N 1
ATOM 5403 C CA . SER A 1 675 ? -16.869 6.306 3.377 1.00 88.81 675 SER A CA 1
ATOM 5404 C C . SER A 1 675 ? -17.953 5.442 2.708 1.00 88.81 675 SER A C 1
ATOM 5406 O O . SER A 1 675 ? -18.046 5.384 1.487 1.00 88.81 675 SER A O 1
ATOM 5408 N N . LEU A 1 676 ? -18.875 4.859 3.483 1.00 89.12 676 LEU A N 1
ATOM 5409 C CA . LEU A 1 676 ? -20.016 4.095 2.963 1.00 89.12 676 LEU A CA 1
ATOM 5410 C C . LEU A 1 676 ? -21.015 4.959 2.171 1.00 89.12 676 LEU A C 1
ATOM 5412 O O . LEU A 1 676 ? -21.669 4.444 1.269 1.00 89.12 676 LEU A O 1
ATOM 5416 N N . GLN A 1 677 ? -21.141 6.255 2.477 1.00 87.19 677 GLN A N 1
ATOM 5417 C CA . GLN A 1 677 ? -21.970 7.183 1.700 1.00 87.19 677 GLN A CA 1
ATOM 5418 C C . GLN A 1 677 ? -21.335 7.506 0.340 1.00 87.19 677 GLN A C 1
ATOM 5420 O O . GLN A 1 677 ? -22.030 7.443 -0.671 1.00 87.19 677 GLN A O 1
ATOM 5425 N N . LEU A 1 678 ? -20.021 7.759 0.293 1.00 82.69 678 LEU A N 1
ATOM 5426 C CA . LEU A 1 678 ? -19.277 7.940 -0.963 1.00 82.69 678 LEU A CA 1
ATOM 5427 C C . LEU A 1 678 ? -19.288 6.665 -1.823 1.00 82.69 678 LEU A C 1
ATOM 5429 O O . LEU A 1 678 ? -19.483 6.731 -3.037 1.00 82.69 678 LEU A O 1
ATOM 5433 N N . ALA A 1 679 ? -19.201 5.486 -1.199 1.00 73.56 679 ALA A N 1
ATOM 5434 C CA . ALA A 1 679 ? -19.298 4.205 -1.898 1.00 73.56 679 ALA A CA 1
ATOM 5435 C C . ALA A 1 679 ? -20.638 4.031 -2.641 1.00 73.56 679 ALA A C 1
ATOM 5437 O O . ALA A 1 679 ? -20.674 3.411 -3.701 1.00 73.56 679 ALA A O 1
ATOM 5438 N N . GLN A 1 680 ? -21.741 4.603 -2.145 1.00 65.44 680 GLN A N 1
ATOM 5439 C CA . GLN A 1 680 ? -23.038 4.540 -2.835 1.00 65.44 680 GLN A CA 1
ATOM 5440 C C . GLN A 1 680 ? -23.105 5.409 -4.095 1.00 65.44 680 GLN A C 1
ATOM 5442 O O . GLN A 1 680 ? -23.943 5.145 -4.957 1.00 65.44 680 GLN A O 1
ATOM 5447 N N . THR A 1 681 ? -22.235 6.413 -4.224 1.00 55.62 681 THR A N 1
ATOM 5448 C CA . THR A 1 681 ? -22.106 7.240 -5.432 1.00 55.62 681 THR A CA 1
ATOM 5449 C C . THR A 1 681 ? -21.005 6.765 -6.379 1.00 55.62 681 THR A C 1
ATOM 5451 O O . THR A 1 681 ? -21.159 6.917 -7.587 1.00 55.62 681 THR A O 1
ATOM 5454 N N . GLU A 1 682 ? -19.925 6.170 -5.862 1.00 56.62 682 GLU A N 1
ATOM 5455 C CA . GLU A 1 682 ? -18.706 5.879 -6.636 1.00 56.62 682 GLU A CA 1
ATOM 5456 C C . GLU A 1 682 ? -18.526 4.380 -6.947 1.00 56.62 682 GLU A C 1
ATOM 5458 O O . GLU A 1 682 ? -18.282 4.015 -8.098 1.00 56.62 682 GLU A O 1
ATOM 5463 N N . LEU A 1 683 ? -18.767 3.472 -5.988 1.00 53.44 683 LEU A N 1
ATOM 5464 C CA . LEU A 1 683 ? -18.605 2.015 -6.185 1.00 53.44 683 LEU A CA 1
ATOM 5465 C C . LEU A 1 683 ? -19.721 1.367 -7.031 1.00 53.44 683 LEU A C 1
ATOM 5467 O O . LEU A 1 683 ? -19.764 0.143 -7.174 1.00 53.44 683 LEU A O 1
ATOM 5471 N N . ILE A 1 684 ? -20.581 2.166 -7.674 1.00 46.41 684 ILE A N 1
ATOM 5472 C CA . ILE A 1 684 ? -21.485 1.694 -8.736 1.00 46.41 684 ILE A CA 1
ATOM 5473 C C . ILE A 1 684 ? -20.671 1.033 -9.869 1.00 46.41 684 ILE A C 1
ATOM 5475 O O . ILE A 1 684 ? -21.154 0.086 -10.490 1.00 46.41 684 ILE A O 1
ATOM 5479 N N . HIS A 1 685 ? -19.411 1.432 -10.077 1.00 48.91 685 HIS A N 1
ATOM 5480 C CA . HIS A 1 685 ? -18.508 0.804 -11.050 1.00 48.91 685 HIS A CA 1
ATOM 5481 C C . HIS A 1 685 ? -18.235 -0.697 -10.809 1.00 48.91 685 HIS A C 1
ATOM 5483 O O . HIS A 1 685 ? -18.084 -1.443 -11.773 1.00 48.91 685 HIS A O 1
ATOM 5489 N N . LEU A 1 686 ? -18.302 -1.191 -9.564 1.00 50.84 686 LEU A N 1
ATOM 5490 C CA . LEU A 1 686 ? -18.158 -2.627 -9.254 1.00 50.84 686 LEU A CA 1
ATOM 5491 C C . LEU A 1 686 ? -19.439 -3.444 -9.554 1.00 50.84 686 LEU A C 1
ATOM 5493 O O . LEU A 1 686 ? -19.469 -4.666 -9.392 1.00 50.84 686 LEU A O 1
ATOM 5497 N N . SER A 1 687 ? -20.537 -2.795 -9.968 1.00 33.47 687 SER A N 1
ATOM 5498 C CA . SER A 1 687 ? -21.860 -3.434 -10.106 1.00 33.47 687 SER A CA 1
ATOM 5499 C C . SER A 1 687 ? -22.158 -4.052 -11.482 1.00 33.47 687 SER A C 1
ATOM 5501 O O . SER A 1 687 ? -23.257 -4.561 -11.701 1.00 33.47 687 SER A O 1
ATOM 5503 N N . GLY A 1 688 ? -21.175 -4.107 -12.388 1.00 37.03 688 GLY A N 1
ATOM 5504 C CA . GLY A 1 688 ? -21.224 -4.975 -13.574 1.00 37.03 688 GLY A CA 1
ATOM 5505 C 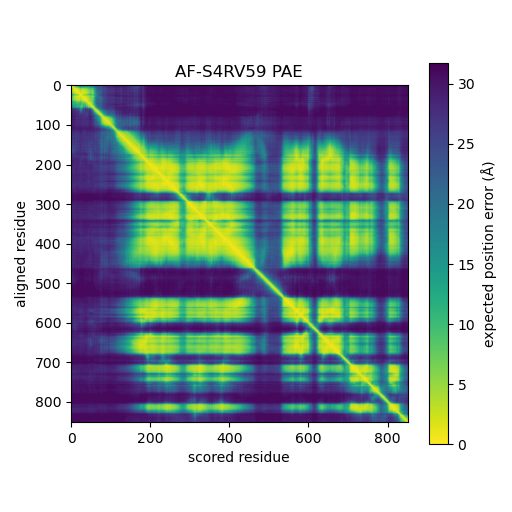C . GLY A 1 688 ? -22.196 -4.557 -14.684 1.00 37.03 688 GLY A C 1
ATOM 5506 O O . GLY A 1 688 ? -22.588 -5.401 -15.488 1.00 37.03 688 GLY A O 1
ATOM 5507 N N . MET A 1 689 ? -22.584 -3.280 -14.746 1.00 29.97 689 MET A N 1
ATOM 5508 C CA . MET A 1 689 ? -23.156 -2.694 -15.962 1.00 29.97 689 MET A CA 1
ATOM 5509 C C . MET A 1 689 ? -22.042 -2.164 -16.868 1.00 29.97 689 MET A C 1
ATOM 5511 O O . MET A 1 689 ? -21.113 -1.515 -16.394 1.00 29.97 689 MET A O 1
ATOM 5515 N N . GLU A 1 690 ? -22.173 -2.377 -18.177 1.00 38.62 690 GLU A N 1
ATOM 5516 C CA . GLU A 1 690 ? -21.333 -1.731 -19.190 1.00 38.62 690 GLU A CA 1
ATOM 5517 C C . GLU A 1 690 ? -21.616 -0.219 -19.211 1.00 38.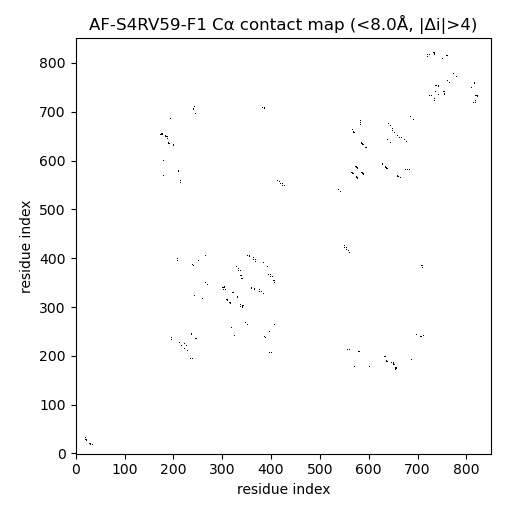62 690 GLU A C 1
ATOM 5519 O O . GLU A 1 690 ? -22.533 0.259 -19.881 1.00 38.62 690 GLU A O 1
ATOM 5524 N N . VAL A 1 691 ? -20.837 0.548 -18.447 1.00 35.34 691 VAL A N 1
ATOM 5525 C CA . VAL A 1 691 ? -20.879 2.014 -18.439 1.00 35.34 691 VAL A CA 1
ATOM 5526 C C . VAL A 1 691 ? -19.520 2.527 -18.893 1.00 35.34 691 VAL A C 1
ATOM 5528 O O . VAL A 1 691 ? -18.504 2.282 -18.248 1.00 35.34 691 VAL A O 1
ATOM 5531 N N . ALA A 1 692 ? -19.498 3.238 -20.021 1.00 36.91 692 ALA A N 1
ATOM 5532 C CA . ALA A 1 692 ? -18.277 3.817 -20.570 1.00 36.91 692 ALA A CA 1
ATOM 5533 C C . ALA A 1 692 ? -17.706 4.875 -19.607 1.00 36.91 692 ALA A C 1
ATOM 5535 O O . ALA A 1 692 ? -18.212 6.002 -19.542 1.00 36.91 692 ALA A O 1
ATOM 5536 N N . CYS A 1 693 ? -16.668 4.504 -18.851 1.00 31.83 693 CYS A N 1
ATOM 5537 C CA . CYS A 1 693 ? -16.001 5.409 -17.922 1.00 31.83 693 CYS A CA 1
ATOM 5538 C C . CYS A 1 693 ? -15.348 6.554 -18.706 1.00 31.83 693 CYS A C 1
ATOM 5540 O O . CYS A 1 693 ? -14.559 6.328 -19.622 1.00 31.83 693 CYS A O 1
ATOM 5542 N N . LYS A 1 694 ? -15.678 7.802 -18.357 1.00 34.19 694 LYS A N 1
ATOM 5543 C CA . LYS A 1 694 ? -15.199 9.005 -19.061 1.00 34.19 694 LYS A CA 1
ATOM 5544 C C . LYS A 1 694 ? -13.809 9.441 -18.588 1.00 34.19 694 LYS A C 1
ATOM 5546 O O . LYS A 1 694 ? -13.579 10.619 -18.328 1.00 34.19 694 LYS A O 1
ATOM 5551 N N . SER A 1 695 ? -12.897 8.481 -18.474 1.00 37.09 695 SER A N 1
ATOM 5552 C CA . SER A 1 695 ? -11.473 8.756 -18.305 1.00 37.09 695 SER A CA 1
ATOM 5553 C C . SER A 1 695 ? -10.878 9.231 -19.633 1.00 37.09 695 SER A C 1
ATOM 5555 O O . SER A 1 695 ? -11.243 8.712 -20.688 1.00 37.09 695 SER A O 1
ATOM 5557 N N . LEU A 1 696 ? -9.946 10.188 -19.592 1.00 44.69 696 LEU A N 1
ATOM 5558 C CA . LEU A 1 696 ? -9.269 10.706 -20.792 1.00 44.69 696 LEU A CA 1
ATOM 5559 C C . LEU A 1 696 ? -8.509 9.600 -21.549 1.00 44.69 696 LEU A C 1
ATOM 5561 O O . LEU A 1 696 ? -8.488 9.599 -22.779 1.00 44.69 696 LEU A O 1
ATOM 5565 N N . TYR A 1 697 ? -7.983 8.610 -20.824 1.00 42.50 697 TYR A N 1
ATOM 5566 C CA . TYR A 1 697 ? -7.325 7.430 -21.395 1.00 42.50 697 TYR A CA 1
ATOM 5567 C C . TYR A 1 697 ? -8.303 6.519 -22.166 1.00 42.50 697 TYR A C 1
ATOM 5569 O O . TYR A 1 697 ? -7.947 5.943 -23.188 1.00 42.50 697 TYR A O 1
ATOM 5577 N N . LEU A 1 698 ? -9.576 6.441 -21.754 1.00 44.22 698 LEU A N 1
ATOM 5578 C CA . LEU A 1 698 ? -10.589 5.606 -22.422 1.00 44.22 698 LEU A CA 1
ATOM 5579 C C . LEU A 1 698 ? -11.189 6.246 -23.684 1.00 44.22 698 LEU A C 1
ATOM 5581 O O . LEU A 1 698 ? -11.872 5.566 -24.447 1.00 44.22 698 LEU A O 1
ATOM 5585 N N . THR A 1 699 ? -10.930 7.530 -23.949 1.00 40.84 699 THR A N 1
ATOM 5586 C CA . THR A 1 699 ? -11.398 8.191 -25.182 1.00 40.84 699 THR A CA 1
ATOM 5587 C C . THR A 1 699 ? -10.574 7.880 -26.438 1.00 40.84 699 THR A C 1
ATOM 5589 O O . THR A 1 699 ? -11.012 8.250 -27.527 1.00 40.84 699 THR A O 1
ATOM 5592 N N . ALA A 1 700 ? -9.429 7.195 -26.324 1.00 42.31 700 ALA A N 1
ATOM 5593 C CA . ALA A 1 700 ? -8.553 6.888 -27.462 1.00 42.31 700 ALA A CA 1
ATOM 5594 C C . ALA A 1 700 ? -8.954 5.619 -28.245 1.00 42.31 700 ALA A C 1
ATOM 5596 O O . ALA A 1 700 ? -8.868 5.594 -29.474 1.00 42.31 700 ALA A O 1
ATOM 5597 N N . SER A 1 701 ? -9.421 4.567 -27.562 1.00 44.75 701 SER A N 1
ATOM 5598 C CA . SER A 1 701 ? -9.631 3.252 -28.183 1.00 44.75 701 SER A CA 1
ATOM 5599 C C . SER A 1 701 ? -11.073 3.029 -28.657 1.00 44.75 701 SER A C 1
ATOM 5601 O O . SER A 1 701 ? -11.963 2.688 -27.880 1.00 44.75 701 SER A O 1
ATOM 5603 N N . GLN A 1 702 ? -11.304 3.186 -29.967 1.00 39.19 702 GLN A N 1
ATOM 5604 C CA . GLN A 1 702 ? -12.512 2.692 -30.661 1.00 39.19 702 GLN A CA 1
ATOM 5605 C C . GLN A 1 702 ? -12.196 1.605 -31.707 1.00 39.19 702 GLN A C 1
ATOM 5607 O O . GLN A 1 702 ? -12.914 1.440 -32.694 1.00 39.19 702 GLN A O 1
ATOM 5612 N N . GLY A 1 703 ? -11.114 0.854 -31.488 1.00 43.16 703 GLY A N 1
ATOM 5613 C CA . GLY A 1 703 ? -10.784 -0.359 -32.237 1.00 43.16 703 GLY A CA 1
ATOM 5614 C C . GLY A 1 703 ? -10.972 -1.627 -31.392 1.00 43.16 703 GLY A C 1
ATOM 5615 O O . GLY A 1 703 ? -11.106 -1.540 -30.171 1.00 43.16 703 GLY A O 1
ATOM 5616 N N . PRO A 1 704 ? -10.961 -2.826 -32.004 1.00 48.28 704 PRO A N 1
ATOM 5617 C CA . PRO A 1 704 ? -10.698 -4.051 -31.253 1.00 48.28 704 PRO A CA 1
ATOM 5618 C C . PRO A 1 704 ? -9.290 -3.971 -30.626 1.00 48.28 704 PRO A C 1
ATOM 5620 O O . PRO A 1 704 ? -8.396 -3.401 -31.256 1.00 48.28 704 PRO A O 1
ATOM 5623 N N . PRO A 1 705 ? -9.059 -4.540 -29.427 1.00 57.47 705 PRO A N 1
ATOM 5624 C CA . PRO A 1 705 ? -7.772 -4.435 -28.746 1.00 57.47 705 PRO A CA 1
ATOM 5625 C C . PRO A 1 705 ? -6.661 -5.099 -29.569 1.00 57.47 705 PRO A C 1
ATOM 5627 O O . PRO A 1 705 ? -6.625 -6.318 -29.738 1.00 57.47 705 PRO A O 1
ATOM 5630 N N . SER A 1 706 ? -5.756 -4.281 -30.094 1.00 69.00 706 SER A N 1
ATOM 5631 C CA . SER A 1 706 ? -4.527 -4.714 -30.752 1.00 69.00 706 SER A CA 1
ATOM 5632 C C . SER A 1 706 ? -3.422 -4.940 -29.721 1.00 69.00 706 SER A C 1
ATOM 5634 O O . SER A 1 706 ? -3.310 -4.163 -28.776 1.00 69.00 706 SER A O 1
ATOM 5636 N N . SER A 1 707 ? -2.567 -5.947 -29.928 1.00 85.38 707 SER A N 1
ATOM 5637 C CA . SER A 1 707 ? -1.378 -6.174 -29.085 1.00 85.38 707 SER A CA 1
ATOM 5638 C C . SER A 1 707 ? -0.505 -4.920 -29.033 1.00 85.38 707 SER A C 1
ATOM 5640 O O . SER A 1 707 ? -0.440 -4.167 -30.014 1.00 85.38 707 SER A O 1
ATOM 5642 N N . ALA A 1 708 ? 0.213 -4.710 -27.933 1.00 88.38 708 ALA A N 1
ATOM 5643 C CA . ALA A 1 708 ? 1.163 -3.611 -27.826 1.00 88.38 708 ALA A CA 1
ATOM 5644 C C . ALA A 1 708 ? 2.246 -3.683 -28.911 1.00 88.38 708 ALA A C 1
ATOM 5646 O O . ALA A 1 708 ? 2.629 -2.644 -29.439 1.00 88.38 708 ALA A O 1
ATOM 5647 N N . GLU A 1 709 ? 2.666 -4.887 -29.329 1.00 87.19 709 GLU A N 1
ATOM 5648 C CA . GLU A 1 709 ? 3.572 -5.075 -30.477 1.00 87.19 709 GLU A CA 1
ATOM 5649 C C . GLU A 1 709 ? 3.112 -4.308 -31.734 1.00 87.19 709 GLU A C 1
ATOM 5651 O O . GLU A 1 709 ? 3.925 -3.640 -32.366 1.00 87.19 709 GLU A O 1
ATOM 5656 N N . VAL A 1 710 ? 1.814 -4.324 -32.067 1.00 87.88 710 VAL A N 1
ATOM 5657 C CA . VAL A 1 710 ? 1.270 -3.653 -33.267 1.00 87.88 710 VAL A CA 1
ATOM 5658 C C . VAL A 1 710 ? 1.280 -2.130 -33.114 1.00 87.88 710 VAL A C 1
ATOM 5660 O O . VAL A 1 710 ? 1.578 -1.402 -34.061 1.00 87.88 710 VAL A O 1
ATOM 5663 N N . GLN A 1 711 ? 0.969 -1.641 -31.913 1.00 90.50 711 GLN A N 1
ATOM 5664 C CA . GLN A 1 711 ? 0.935 -0.210 -31.599 1.00 90.50 711 GLN A CA 1
ATOM 5665 C C . GLN A 1 711 ? 2.356 0.377 -31.567 1.00 90.50 711 GLN A C 1
ATOM 5667 O O . GLN A 1 711 ? 2.610 1.430 -32.151 1.00 90.50 711 GLN A O 1
ATOM 5672 N N . LEU A 1 712 ? 3.309 -0.361 -30.988 1.00 91.25 712 LEU A N 1
ATOM 5673 C CA . LEU A 1 712 ? 4.736 -0.042 -31.012 1.00 91.25 712 LEU A CA 1
ATOM 5674 C C . LEU A 1 712 ? 5.320 -0.128 -32.433 1.00 91.25 712 LEU A C 1
ATOM 5676 O O . LEU A 1 712 ? 6.102 0.739 -32.811 1.00 91.25 712 LEU A O 1
ATOM 5680 N N . GLU A 1 713 ? 4.912 -1.098 -33.263 1.00 90.19 713 GLU A N 1
ATOM 5681 C CA . GLU A 1 713 ? 5.299 -1.150 -34.684 1.00 90.19 713 GLU A CA 1
ATOM 5682 C C . GLU A 1 713 ? 4.807 0.096 -35.445 1.00 90.19 713 GLU A C 1
ATOM 5684 O O . GLU A 1 713 ? 5.534 0.637 -36.279 1.00 90.19 713 GLU A O 1
ATOM 5689 N N . GLY A 1 714 ? 3.594 0.576 -35.142 1.00 89.94 714 GLY A N 1
ATOM 5690 C CA . GLY A 1 714 ? 3.055 1.844 -35.645 1.00 89.94 714 GLY A CA 1
ATOM 5691 C C . GLY A 1 714 ? 3.902 3.045 -35.220 1.00 89.94 714 GLY A C 1
ATOM 5692 O O . GLY A 1 714 ? 4.461 3.738 -36.069 1.00 89.94 714 GLY A O 1
ATOM 5693 N N . ARG A 1 715 ? 4.086 3.235 -33.909 1.00 90.94 715 ARG A N 1
ATOM 5694 C CA . ARG A 1 715 ? 4.876 4.339 -33.339 1.00 90.94 715 ARG A CA 1
ATOM 5695 C C . ARG A 1 715 ? 6.320 4.361 -33.853 1.00 90.94 715 ARG A C 1
ATOM 5697 O O . ARG A 1 715 ? 6.844 5.427 -34.167 1.00 90.94 715 ARG A O 1
ATOM 5704 N N . LEU A 1 716 ? 6.954 3.198 -34.018 1.00 91.44 716 LEU A N 1
ATOM 5705 C CA . LEU A 1 716 ? 8.293 3.093 -34.606 1.00 91.44 716 LEU A CA 1
ATOM 5706 C C . LEU A 1 716 ? 8.321 3.499 -36.089 1.00 91.44 716 LEU A C 1
ATOM 5708 O O . LEU A 1 716 ? 9.288 4.133 -36.508 1.00 91.44 716 LEU A O 1
ATOM 5712 N N . LYS A 1 717 ? 7.279 3.210 -36.885 1.00 91.75 717 LYS A N 1
ATOM 5713 C CA . LYS A 1 717 ? 7.171 3.740 -38.261 1.00 91.75 717 LYS A CA 1
ATOM 5714 C C . LYS A 1 717 ? 7.048 5.253 -38.257 1.00 91.75 717 LYS A C 1
ATOM 5716 O O . LYS A 1 717 ? 7.758 5.896 -39.021 1.00 91.75 717 LYS A O 1
ATOM 5721 N N . ASP A 1 718 ? 6.203 5.822 -37.405 1.00 92.25 718 ASP A N 1
ATOM 5722 C CA . ASP A 1 718 ? 6.015 7.274 -37.356 1.00 92.25 718 ASP A CA 1
ATOM 5723 C C . ASP A 1 718 ? 7.296 7.997 -36.910 1.00 92.25 718 ASP A C 1
ATOM 5725 O O . ASP A 1 718 ? 7.684 8.986 -37.530 1.00 92.25 718 ASP A O 1
ATOM 5729 N N . LEU A 1 719 ? 8.042 7.438 -35.948 1.00 92.50 719 LEU A N 1
ATOM 5730 C CA . LEU A 1 719 ? 9.378 7.920 -35.576 1.00 92.50 719 LEU A CA 1
ATOM 5731 C C . LEU A 1 719 ? 10.389 7.817 -36.734 1.00 92.50 719 LEU A C 1
ATOM 5733 O O . LEU A 1 719 ? 11.168 8.746 -36.947 1.00 92.50 719 LEU A O 1
ATOM 5737 N N . LEU A 1 720 ? 10.378 6.733 -37.519 1.00 92.56 720 LEU A N 1
ATOM 5738 C CA . LEU A 1 720 ? 11.210 6.602 -38.727 1.00 92.56 720 LEU A CA 1
ATOM 5739 C C . LEU A 1 720 ? 10.801 7.596 -39.827 1.00 92.56 720 LEU A C 1
ATOM 5741 O O . LEU A 1 720 ? 11.662 8.142 -40.511 1.00 92.56 720 LEU A O 1
ATOM 5745 N N . LEU A 1 721 ? 9.506 7.862 -39.993 1.00 92.25 721 LEU A N 1
ATOM 5746 C CA . LEU A 1 721 ? 8.963 8.785 -40.992 1.00 92.25 721 LEU A CA 1
ATOM 5747 C C . LEU A 1 721 ? 9.188 10.259 -40.617 1.00 92.25 721 LEU A C 1
ATOM 5749 O O . LEU A 1 721 ? 9.370 11.085 -41.514 1.00 92.25 721 LEU A O 1
ATOM 5753 N N . ASP A 1 722 ? 9.203 10.586 -39.326 1.00 92.56 722 ASP A N 1
ATOM 5754 C CA . ASP A 1 722 ? 9.610 11.888 -38.789 1.00 92.56 722 ASP A CA 1
ATOM 5755 C C . ASP A 1 722 ? 11.132 12.076 -38.901 1.00 92.56 722 ASP A C 1
ATOM 5757 O O . ASP A 1 722 ? 11.590 13.078 -39.449 1.00 92.56 722 ASP A O 1
ATOM 5761 N N . MET A 1 723 ? 11.935 11.077 -38.510 1.00 90.62 723 MET A N 1
ATOM 5762 C CA . MET A 1 723 ? 13.385 11.095 -38.747 1.00 90.62 723 MET A CA 1
ATOM 5763 C C . MET A 1 723 ? 13.723 11.264 -40.234 1.00 90.62 723 MET A C 1
ATOM 5765 O O . MET A 1 723 ? 14.589 12.071 -40.567 1.00 90.62 723 MET A O 1
ATOM 5769 N N . GLU A 1 724 ? 13.029 10.565 -41.137 1.00 91.31 724 GLU A N 1
ATOM 5770 C CA . GLU A 1 724 ? 13.247 10.695 -42.580 1.00 91.31 724 GLU A CA 1
ATOM 5771 C C . GLU A 1 724 ? 12.914 12.103 -43.094 1.00 91.31 724 GLU A C 1
ATOM 5773 O O . GLU A 1 724 ? 13.693 12.651 -43.869 1.00 91.31 724 GLU A O 1
ATOM 5778 N N . ASP A 1 725 ? 11.819 12.729 -42.646 1.00 90.88 725 ASP A N 1
ATOM 5779 C CA . ASP A 1 725 ? 11.478 14.097 -43.068 1.00 90.88 725 ASP A CA 1
ATOM 5780 C C . ASP A 1 725 ? 12.451 15.137 -42.480 1.00 90.88 725 ASP A C 1
ATOM 5782 O O . ASP A 1 725 ? 12.897 16.037 -43.192 1.00 90.88 725 ASP A O 1
ATOM 5786 N N . ARG A 1 726 ? 12.893 14.958 -41.226 1.00 89.06 726 ARG A N 1
ATOM 5787 C CA . ARG A 1 726 ? 13.886 15.829 -40.569 1.00 89.06 726 ARG A CA 1
ATOM 5788 C C . ARG A 1 726 ? 15.273 15.794 -41.212 1.00 89.06 726 ARG A C 1
ATOM 5790 O O . ARG A 1 726 ? 15.988 16.793 -41.118 1.00 89.06 726 ARG A O 1
ATOM 5797 N N . ILE A 1 727 ? 15.692 14.685 -41.836 1.00 88.62 727 ILE A N 1
ATOM 5798 C CA . ILE A 1 727 ? 17.005 14.638 -42.508 1.00 88.62 727 ILE A CA 1
ATOM 5799 C C . ILE A 1 727 ? 17.007 15.306 -43.887 1.00 88.62 727 ILE A C 1
ATOM 5801 O O . ILE A 1 727 ? 18.087 15.664 -44.366 1.00 88.62 727 ILE A O 1
ATOM 5805 N N . GLN A 1 728 ? 15.847 15.490 -44.525 1.00 84.62 728 GLN A N 1
ATOM 5806 C CA . GLN A 1 728 ? 15.763 16.016 -45.889 1.00 84.62 728 GLN A CA 1
ATOM 5807 C C . GLN A 1 728 ? 16.323 17.441 -45.999 1.00 84.62 728 GLN A C 1
ATOM 5809 O O . GLN A 1 728 ? 15.902 18.372 -45.314 1.00 84.62 728 GLN A O 1
ATOM 5814 N N . GLY A 1 729 ? 17.271 17.627 -46.919 1.00 80.88 729 GLY A N 1
ATOM 5815 C CA . GLY A 1 729 ? 17.845 18.927 -47.256 1.00 80.88 729 GLY A CA 1
ATOM 5816 C C . GLY A 1 729 ? 19.273 19.098 -46.745 1.00 80.88 729 GLY A C 1
ATOM 5817 O O . GLY A 1 729 ? 20.227 18.701 -47.411 1.00 80.88 729 GLY A O 1
ATOM 5818 N N . THR A 1 730 ? 19.460 19.774 -45.608 1.00 77.19 730 THR A N 1
ATOM 5819 C CA . THR A 1 730 ? 20.810 20.164 -45.153 1.00 77.19 730 THR A CA 1
ATOM 5820 C C . THR A 1 730 ? 21.577 19.022 -44.490 1.00 77.19 730 THR A C 1
ATOM 5822 O O . THR A 1 730 ? 22.800 18.945 -44.663 1.00 77.19 730 THR A O 1
ATOM 5825 N N . LEU A 1 731 ? 20.884 18.137 -43.764 1.00 80.88 731 LEU A N 1
ATOM 5826 C CA . LEU A 1 731 ? 21.472 16.976 -43.089 1.00 80.88 731 LEU A CA 1
ATOM 5827 C C . LEU A 1 731 ? 21.784 15.845 -44.079 1.00 80.88 731 LEU A C 1
ATOM 5829 O O . LEU A 1 731 ? 22.884 15.286 -44.045 1.00 80.88 731 LEU A O 1
ATOM 5833 N N . GLY A 1 732 ? 20.872 15.576 -45.011 1.00 84.94 732 GLY A N 1
ATOM 5834 C CA . GLY A 1 732 ? 21.035 14.602 -46.083 1.00 84.94 732 GLY A CA 1
ATOM 5835 C C . GLY A 1 732 ? 19.726 14.351 -46.833 1.00 84.94 732 GLY A C 1
ATOM 5836 O O . GLY A 1 732 ? 19.039 15.290 -47.235 1.00 84.94 732 GLY A O 1
ATOM 5837 N N . GLY A 1 733 ? 19.405 13.077 -47.038 1.00 84.50 733 GLY A N 1
ATOM 5838 C CA . GLY A 1 733 ? 18.167 12.619 -47.666 1.00 84.50 733 GLY A CA 1
ATOM 5839 C C . GLY A 1 733 ? 18.249 11.132 -48.003 1.00 84.50 733 GLY A C 1
ATOM 5840 O O . GLY A 1 733 ? 19.320 10.629 -48.352 1.00 84.50 733 GLY A O 1
ATOM 5841 N N . ILE A 1 734 ? 17.132 10.415 -47.884 1.00 85.25 734 ILE A N 1
ATOM 5842 C CA . ILE A 1 734 ? 17.098 8.962 -48.092 1.00 85.25 734 ILE A CA 1
ATOM 5843 C C . ILE A 1 734 ? 17.452 8.573 -49.542 1.00 85.25 734 ILE A C 1
ATOM 5845 O O . ILE A 1 734 ? 17.020 9.211 -50.501 1.00 85.25 734 ILE A O 1
ATOM 5849 N N . GLN A 1 735 ? 18.273 7.531 -49.702 1.00 82.38 735 GLN A N 1
ATOM 5850 C CA . GLN A 1 735 ? 18.874 7.127 -50.981 1.00 82.38 735 GLN A CA 1
ATOM 5851 C C . GLN A 1 735 ? 18.051 6.030 -51.687 1.00 82.38 735 GLN A C 1
ATOM 5853 O O . GLN A 1 735 ? 18.532 4.915 -51.880 1.00 82.38 735 GLN A O 1
ATOM 5858 N N . VAL A 1 736 ? 16.804 6.342 -52.052 1.00 82.94 736 VAL A N 1
ATOM 5859 C CA . VAL A 1 736 ? 15.858 5.414 -52.711 1.00 82.94 736 VAL A CA 1
ATOM 5860 C C . VAL A 1 736 ? 15.319 5.969 -54.029 1.00 82.94 736 VAL A C 1
ATOM 5862 O O . VAL A 1 736 ? 15.287 7.183 -54.229 1.00 82.94 736 VAL A O 1
ATOM 5865 N N . ALA A 1 737 ? 14.878 5.081 -54.925 1.00 80.81 737 ALA A N 1
ATOM 5866 C CA . ALA A 1 737 ? 14.377 5.454 -56.252 1.00 80.81 737 ALA A CA 1
ATOM 5867 C C . ALA A 1 737 ? 13.106 6.332 -56.225 1.00 80.81 737 ALA A C 1
ATOM 5869 O O . ALA A 1 737 ? 12.968 7.228 -57.058 1.00 80.81 737 ALA A O 1
ATOM 5870 N N . ASP A 1 738 ? 12.200 6.106 -55.267 1.00 86.19 738 ASP A N 1
ATOM 5871 C CA . ASP A 1 738 ? 11.020 6.943 -55.021 1.00 86.19 738 ASP A CA 1
ATOM 5872 C C . ASP A 1 738 ? 10.771 7.077 -53.507 1.00 86.19 738 ASP A C 1
ATOM 5874 O O . ASP A 1 738 ? 10.412 6.119 -52.818 1.00 86.19 738 ASP A O 1
ATOM 5878 N N . ARG A 1 739 ? 10.948 8.300 -52.987 1.00 88.00 739 ARG A N 1
ATOM 5879 C CA . ARG A 1 739 ? 10.708 8.651 -51.578 1.00 88.00 739 ARG A CA 1
ATOM 5880 C C . ARG A 1 739 ? 9.253 8.410 -51.162 1.00 88.00 739 ARG A C 1
ATOM 5882 O O . ARG A 1 739 ? 9.003 7.961 -50.046 1.00 88.00 739 ARG A O 1
ATOM 5889 N N . LEU A 1 740 ? 8.289 8.741 -52.022 1.00 88.69 740 LEU A N 1
ATOM 5890 C CA . LEU A 1 740 ? 6.867 8.654 -51.695 1.00 88.69 740 LEU A CA 1
ATOM 5891 C C . LEU A 1 740 ? 6.422 7.189 -51.640 1.00 88.69 740 LEU A C 1
ATOM 5893 O O . LEU A 1 740 ? 5.740 6.794 -50.692 1.00 88.69 740 LEU A O 1
ATOM 5897 N N . ALA A 1 741 ? 6.874 6.381 -52.603 1.00 87.81 741 ALA A N 1
ATOM 5898 C CA . ALA A 1 741 ? 6.626 4.944 -52.619 1.00 87.81 741 ALA A CA 1
ATOM 5899 C C . ALA A 1 741 ? 7.269 4.236 -51.413 1.00 87.81 741 ALA A C 1
ATOM 5901 O O . ALA A 1 741 ? 6.598 3.432 -50.770 1.00 87.81 741 ALA A O 1
ATOM 5902 N N . TRP A 1 742 ? 8.506 4.589 -51.034 1.00 89.12 742 TRP A N 1
ATOM 5903 C CA . TRP A 1 742 ? 9.154 4.059 -49.824 1.00 89.12 742 TRP A CA 1
ATOM 5904 C C . TRP A 1 742 ? 8.376 4.410 -48.545 1.00 89.12 742 TRP A C 1
ATOM 5906 O O . TRP A 1 742 ? 8.076 3.520 -47.746 1.00 89.12 742 TRP A O 1
ATOM 5916 N N . ARG A 1 743 ? 7.955 5.677 -48.374 1.00 89.69 743 ARG A N 1
ATOM 5917 C CA . ARG A 1 743 ? 7.125 6.091 -47.223 1.00 89.69 743 ARG A CA 1
ATOM 5918 C C . ARG A 1 743 ? 5.802 5.318 -47.186 1.00 89.69 743 ARG A C 1
ATOM 5920 O O . ARG A 1 743 ? 5.407 4.835 -46.130 1.00 89.69 743 ARG A O 1
ATOM 5927 N N . THR A 1 744 ? 5.149 5.148 -48.338 1.00 89.00 744 THR A N 1
ATOM 5928 C CA . THR A 1 744 ? 3.898 4.377 -48.452 1.00 89.00 744 THR A CA 1
ATOM 5929 C C . THR A 1 744 ? 4.104 2.887 -48.161 1.00 89.00 744 THR A C 1
ATOM 5931 O O . THR A 1 744 ? 3.255 2.285 -47.506 1.00 89.00 744 THR A O 1
ATOM 5934 N N . ALA A 1 745 ? 5.219 2.279 -48.577 1.00 87.00 745 ALA A N 1
ATOM 5935 C CA . ALA A 1 745 ? 5.537 0.890 -48.244 1.00 87.00 745 ALA A CA 1
ATOM 5936 C C . ALA A 1 745 ? 5.681 0.703 -46.723 1.00 87.00 745 ALA A C 1
ATOM 5938 O O . ALA A 1 745 ? 4.984 -0.134 -46.146 1.00 87.00 745 ALA A O 1
ATOM 5939 N N . LEU A 1 746 ? 6.496 1.548 -46.077 1.00 87.12 746 LEU A N 1
ATOM 5940 C CA . LEU A 1 746 ? 6.753 1.500 -44.634 1.00 87.12 746 LEU A CA 1
ATOM 5941 C C . LEU A 1 746 ? 5.468 1.684 -43.805 1.00 87.12 746 LEU A C 1
ATOM 5943 O O . LEU A 1 746 ? 5.237 0.940 -42.851 1.00 87.12 746 LEU A O 1
ATOM 5947 N N . GLN A 1 747 ? 4.594 2.617 -44.206 1.00 86.81 747 GLN A N 1
ATOM 5948 C CA . GLN A 1 747 ? 3.282 2.824 -43.576 1.00 86.81 747 GLN A CA 1
ATOM 5949 C C . GLN A 1 747 ? 2.372 1.587 -43.671 1.00 86.81 747 GLN A C 1
ATOM 5951 O O . GLN A 1 747 ? 1.677 1.266 -42.712 1.00 86.81 747 GLN A O 1
ATOM 5956 N N . ASN A 1 748 ? 2.412 0.847 -44.784 1.00 84.69 748 ASN A N 1
ATOM 5957 C CA . ASN A 1 748 ? 1.611 -0.366 -44.998 1.00 84.69 748 ASN A CA 1
ATOM 5958 C C . ASN A 1 748 ? 2.264 -1.649 -44.428 1.00 84.69 748 ASN A C 1
ATOM 5960 O O . ASN A 1 748 ? 1.986 -2.750 -44.904 1.00 84.69 748 ASN A O 1
ATOM 5964 N N . SER A 1 749 ? 3.154 -1.524 -43.433 1.00 78.88 749 SER A N 1
ATOM 5965 C CA . SER A 1 749 ? 3.919 -2.636 -42.828 1.00 78.88 749 SER A CA 1
ATOM 5966 C C . SER A 1 749 ? 4.770 -3.443 -43.825 1.00 78.88 749 SER A C 1
ATOM 5968 O O . SER A 1 749 ? 5.180 -4.571 -43.540 1.00 78.88 749 SER A O 1
ATOM 5970 N N . HIS A 1 750 ? 5.050 -2.882 -45.003 1.00 75.94 750 HIS A N 1
ATOM 5971 C CA . HIS A 1 750 ? 5.868 -3.509 -46.030 1.00 75.94 750 HIS A CA 1
ATOM 5972 C C . HIS A 1 750 ? 7.274 -2.907 -46.046 1.00 75.94 750 HIS A C 1
ATOM 5974 O O . HIS A 1 750 ? 7.490 -1.766 -45.644 1.00 75.94 750 HIS A O 1
ATOM 5980 N N . TYR A 1 751 ? 8.240 -3.678 -46.536 1.00 69.75 751 TYR A N 1
ATOM 5981 C CA . TYR A 1 751 ? 9.603 -3.206 -46.711 1.00 69.75 751 TYR A CA 1
ATOM 5982 C C . TYR A 1 751 ? 10.119 -3.583 -48.095 1.00 69.75 751 TYR A C 1
ATOM 5984 O O . TYR A 1 751 ? 10.444 -4.740 -48.361 1.00 69.75 751 TYR A O 1
ATOM 5992 N N . ASP A 1 752 ? 10.208 -2.573 -48.953 1.00 68.75 752 ASP A N 1
ATOM 5993 C CA . ASP A 1 752 ? 10.977 -2.604 -50.189 1.00 68.75 752 ASP A CA 1
ATOM 5994 C C . ASP A 1 752 ? 12.175 -1.660 -49.990 1.00 68.75 752 ASP A C 1
ATOM 5996 O O . ASP A 1 752 ? 11.962 -0.479 -49.694 1.00 68.75 752 ASP A O 1
ATOM 6000 N N . PRO A 1 753 ? 13.428 -2.140 -50.102 1.00 63.59 753 PRO A N 1
ATOM 6001 C CA . PRO A 1 753 ? 14.588 -1.275 -49.963 1.00 63.59 753 PRO A CA 1
ATOM 6002 C C . PRO A 1 753 ? 14.651 -0.194 -51.049 1.00 63.59 753 PRO A C 1
ATOM 6004 O O . PRO A 1 753 ? 15.155 0.885 -50.768 1.00 63.59 753 PRO A O 1
ATOM 6007 N N . MET A 1 754 ? 14.159 -0.428 -52.272 1.00 68.06 754 MET A N 1
ATOM 6008 C CA . MET A 1 754 ? 14.226 0.540 -53.385 1.00 68.06 754 MET A CA 1
ATOM 6009 C C . MET A 1 754 ? 15.634 1.144 -53.646 1.00 68.06 754 MET A C 1
ATOM 6011 O O . MET A 1 754 ? 15.750 2.251 -54.186 1.00 68.06 754 MET A O 1
ATOM 6015 N N . CYS A 1 755 ? 16.704 0.435 -53.260 1.00 65.62 755 CYS A N 1
ATOM 6016 C CA . CYS A 1 755 ? 18.108 0.850 -53.353 1.00 65.62 755 CYS A CA 1
ATOM 6017 C C . CYS A 1 755 ? 19.060 -0.354 -53.533 1.00 65.62 755 CYS A C 1
ATOM 6019 O O . CYS A 1 755 ? 18.658 -1.504 -53.339 1.00 65.62 755 CYS A O 1
ATOM 6021 N N . ASP A 1 756 ? 20.330 -0.086 -53.867 1.00 61.38 756 ASP A N 1
ATOM 6022 C CA . ASP A 1 756 ? 21.412 -1.090 -53.856 1.00 61.38 756 ASP A CA 1
ATOM 6023 C C . ASP A 1 756 ? 21.664 -1.654 -52.439 1.00 61.38 756 ASP A C 1
ATOM 6025 O O . ASP A 1 756 ? 21.149 -1.122 -51.456 1.00 61.38 756 ASP A O 1
ATOM 6029 N N . GLU A 1 757 ? 22.497 -2.700 -52.324 1.00 65.69 757 GLU A N 1
ATOM 6030 C CA . GLU A 1 757 ? 22.770 -3.428 -51.072 1.00 65.69 757 GLU A CA 1
ATOM 6031 C C . GLU A 1 757 ? 22.892 -2.541 -49.819 1.00 65.69 757 GLU A C 1
ATOM 6033 O O . GLU A 1 757 ? 23.757 -1.668 -49.714 1.00 65.69 757 GLU A O 1
ATOM 6038 N N . LEU A 1 758 ? 22.055 -2.845 -48.822 1.00 71.75 758 LEU A N 1
ATOM 6039 C CA . LEU A 1 758 ? 22.138 -2.283 -47.479 1.00 71.75 758 LEU A CA 1
ATOM 6040 C C . LEU A 1 758 ? 23.346 -2.849 -46.730 1.00 71.75 758 LEU A C 1
ATOM 6042 O O . LEU A 1 758 ? 23.441 -4.059 -46.518 1.00 71.75 758 LEU A O 1
ATOM 6046 N N . VAL A 1 759 ? 24.239 -1.973 -46.264 1.00 70.88 759 VAL A N 1
ATOM 6047 C CA . VAL A 1 759 ? 25.492 -2.391 -45.628 1.00 70.88 759 VAL A CA 1
ATOM 6048 C C . VAL A 1 759 ? 25.689 -1.782 -44.238 1.00 70.88 759 VAL A C 1
ATOM 6050 O O . VAL A 1 759 ? 25.650 -0.570 -44.055 1.00 70.88 759 VAL A O 1
ATOM 6053 N N . TRP A 1 760 ? 25.950 -2.642 -43.250 1.00 70.12 760 TRP A N 1
ATOM 6054 C CA . TRP A 1 760 ? 26.139 -2.258 -41.850 1.00 70.12 760 TRP A CA 1
ATOM 6055 C C . TRP A 1 760 ? 27.622 -2.193 -41.447 1.00 70.12 760 TRP A C 1
ATOM 6057 O O . TRP A 1 760 ? 28.415 -3.083 -41.767 1.00 70.12 760 TRP A O 1
ATOM 6067 N N . GLY A 1 761 ? 27.972 -1.158 -40.681 1.00 64.19 761 GLY A N 1
ATOM 6068 C CA . GLY A 1 761 ? 29.248 -1.019 -39.976 1.00 64.19 761 GLY A CA 1
ATOM 6069 C C . GLY A 1 761 ? 30.474 -0.660 -40.843 1.00 64.19 761 GLY A C 1
ATOM 6070 O O . GLY A 1 761 ? 30.500 -0.905 -42.054 1.00 64.19 761 GLY A O 1
ATOM 6071 N N . PRO A 1 762 ? 31.558 -0.122 -40.238 1.00 56.34 762 PRO A N 1
ATOM 6072 C CA . PRO A 1 762 ? 32.658 0.530 -40.968 1.00 56.34 762 PRO A CA 1
ATOM 6073 C C . PRO A 1 762 ? 33.420 -0.367 -41.950 1.00 56.34 762 PRO A C 1
ATOM 6075 O O . PRO A 1 762 ? 34.123 0.124 -42.832 1.00 56.34 762 PRO A O 1
ATOM 6078 N N . GLN A 1 763 ? 33.341 -1.685 -41.770 1.00 51.78 763 GLN A N 1
ATOM 6079 C CA . GLN A 1 763 ? 34.018 -2.669 -42.609 1.00 51.78 763 GLN A CA 1
ATOM 6080 C C . GLN A 1 763 ? 33.192 -3.006 -43.855 1.00 51.78 763 GLN A C 1
ATOM 6082 O O . GLN A 1 763 ? 33.750 -3.094 -44.947 1.00 51.78 763 GLN A O 1
ATOM 6087 N N . GLY A 1 764 ? 31.866 -3.075 -43.717 1.00 59.59 764 GLY A N 1
ATOM 6088 C CA . GLY A 1 764 ? 30.959 -3.151 -44.852 1.00 59.59 764 GLY A CA 1
ATOM 6089 C C . GLY A 1 764 ? 31.006 -1.875 -45.699 1.00 59.59 764 GLY A C 1
ATOM 6090 O O . GLY A 1 764 ? 31.140 -1.952 -46.917 1.00 59.59 764 GLY A O 1
ATOM 6091 N N . GLU A 1 765 ? 31.012 -0.691 -45.079 1.00 59.00 765 GLU A N 1
ATOM 6092 C CA . GLU A 1 765 ? 31.121 0.574 -45.823 1.00 59.00 765 GLU A CA 1
ATOM 6093 C C . GLU A 1 765 ? 32.368 0.663 -46.715 1.00 59.00 765 GLU A C 1
ATOM 6095 O O . GLU A 1 765 ? 32.337 1.288 -47.776 1.00 59.00 765 GLU A O 1
ATOM 6100 N N . ARG A 1 766 ? 33.491 0.079 -46.271 1.00 57.47 766 ARG A N 1
ATOM 6101 C CA . ARG A 1 766 ? 34.714 -0.022 -47.080 1.00 57.47 766 ARG A CA 1
ATOM 6102 C C . ARG A 1 766 ? 34.472 -0.928 -48.278 1.00 57.47 766 ARG A C 1
ATOM 6104 O O . ARG A 1 766 ? 34.824 -0.538 -49.384 1.00 57.47 766 ARG A O 1
ATOM 6111 N N . ASN A 1 767 ? 33.825 -2.075 -48.079 1.00 56.16 767 ASN A N 1
ATOM 6112 C CA . ASN A 1 767 ? 33.486 -3.002 -49.158 1.00 56.16 767 ASN A CA 1
ATOM 6113 C C . ASN A 1 767 ? 32.558 -2.348 -50.198 1.00 56.16 767 ASN A C 1
ATOM 6115 O O . ASN A 1 767 ? 32.845 -2.452 -51.385 1.00 56.16 767 ASN A O 1
ATOM 6119 N N . LEU A 1 768 ? 31.530 -1.598 -49.775 1.00 62.16 768 LEU A N 1
ATOM 6120 C CA . LEU A 1 768 ? 30.617 -0.893 -50.690 1.00 62.16 768 LEU A CA 1
ATOM 6121 C C . LEU A 1 768 ? 31.298 0.280 -51.427 1.00 62.16 768 LEU A C 1
ATOM 6123 O O . LEU A 1 768 ? 30.989 0.567 -52.581 1.00 62.16 768 LEU A O 1
ATOM 6127 N N . LYS A 1 769 ? 32.274 0.949 -50.797 1.00 61.06 769 LYS A N 1
ATOM 6128 C CA . LYS A 1 769 ? 33.139 1.921 -51.493 1.00 61.06 769 LYS A CA 1
ATOM 6129 C C . LYS A 1 769 ? 34.050 1.218 -52.508 1.00 61.06 769 LYS A C 1
ATOM 6131 O O . LYS A 1 769 ? 34.232 1.728 -53.607 1.00 61.06 769 LYS A O 1
ATOM 6136 N N . ILE A 1 770 ? 34.592 0.045 -52.173 1.00 58.03 770 ILE A N 1
ATOM 6137 C CA . ILE A 1 770 ? 35.455 -0.752 -53.060 1.00 58.03 770 ILE A CA 1
ATOM 6138 C C . ILE A 1 770 ? 34.671 -1.313 -54.258 1.00 58.03 770 ILE A C 1
ATOM 6140 O O . ILE A 1 770 ? 35.191 -1.254 -55.371 1.00 58.03 770 ILE A O 1
ATOM 6144 N N . SER A 1 771 ? 33.431 -1.791 -54.085 1.00 55.44 771 SER A N 1
ATOM 6145 C CA . SER A 1 771 ? 32.588 -2.233 -55.209 1.00 55.44 771 SER A CA 1
ATOM 6146 C C . SER A 1 771 ? 32.253 -1.070 -56.143 1.00 55.44 771 SER A C 1
ATOM 6148 O O . SER A 1 771 ? 32.578 -1.145 -57.327 1.00 55.44 771 SER A O 1
ATOM 6150 N N . LYS A 1 772 ? 31.763 0.061 -55.616 1.00 62.38 772 LYS A N 1
ATOM 6151 C CA . LYS A 1 772 ? 31.426 1.239 -56.437 1.00 62.38 772 LYS A CA 1
ATOM 6152 C C . LYS A 1 772 ? 32.656 1.872 -57.120 1.00 62.38 772 LYS A C 1
ATOM 6154 O O . LYS A 1 772 ? 32.537 2.409 -58.222 1.00 62.38 772 LYS A O 1
ATOM 6159 N N . LEU A 1 773 ? 33.866 1.742 -56.557 1.00 57.22 773 LEU A N 1
ATOM 6160 C CA . LEU A 1 773 ? 35.141 2.100 -57.222 1.00 57.22 773 LEU A CA 1
ATOM 6161 C C . LEU A 1 773 ? 35.585 1.098 -58.308 1.00 57.22 773 LEU A C 1
ATOM 6163 O O . LEU A 1 773 ? 36.305 1.469 -59.239 1.00 57.22 773 LEU A O 1
ATOM 6167 N N . ARG A 1 774 ? 35.162 -0.167 -58.207 1.00 54.25 774 ARG A N 1
ATOM 6168 C CA . ARG A 1 774 ? 35.405 -1.217 -59.209 1.00 54.25 774 ARG A CA 1
ATOM 6169 C C . ARG A 1 774 ? 34.435 -1.096 -60.388 1.00 54.25 774 ARG A C 1
ATOM 6171 O O . ARG A 1 774 ? 34.857 -1.208 -61.533 1.00 54.25 774 ARG A O 1
ATOM 6178 N N . GLU A 1 775 ? 33.167 -0.804 -60.110 1.00 56.28 775 GLU A N 1
ATOM 6179 C CA . GLU A 1 775 ? 32.094 -0.602 -61.096 1.00 56.28 775 GLU A CA 1
ATOM 6180 C C . GLU A 1 775 ? 32.269 0.696 -61.894 1.00 56.28 775 GLU A C 1
ATOM 6182 O O . GLU A 1 775 ? 32.093 0.704 -63.109 1.00 56.28 775 GLU A O 1
ATOM 6187 N N . SER A 1 776 ? 32.715 1.779 -61.247 1.00 53.34 776 SER A N 1
ATOM 6188 C CA . SER A 1 776 ? 33.064 3.043 -61.923 1.00 53.34 776 SER A CA 1
ATOM 6189 C C . SER A 1 776 ? 34.386 2.998 -62.712 1.00 53.34 776 SER A C 1
ATOM 6191 O O . SER A 1 776 ? 34.823 4.023 -63.238 1.00 53.34 776 SER A O 1
ATOM 6193 N N . GLY A 1 777 ? 35.039 1.833 -62.804 1.00 48.12 777 GLY A N 1
ATOM 6194 C CA . GLY A 1 777 ? 36.256 1.622 -63.596 1.00 48.12 777 GLY A CA 1
ATOM 6195 C C . GLY A 1 777 ? 37.510 2.332 -63.069 1.00 48.12 777 GLY A C 1
ATOM 6196 O O . GLY A 1 777 ? 38.514 2.398 -63.777 1.00 48.12 777 GLY A O 1
ATOM 6197 N N . GLN A 1 778 ? 37.479 2.870 -61.844 1.00 54.19 778 GLN A N 1
ATOM 6198 C CA . GLN A 1 778 ? 38.594 3.636 -61.270 1.00 54.19 778 GLN A CA 1
ATOM 6199 C C . GLN A 1 778 ? 39.722 2.740 -60.730 1.00 54.19 778 GLN A C 1
ATOM 6201 O O . GLN A 1 778 ? 40.863 3.187 -60.602 1.00 54.19 778 GLN A O 1
ATOM 6206 N N . LEU A 1 779 ? 39.435 1.460 -60.471 1.00 45.12 779 LEU A N 1
ATOM 6207 C CA . LEU A 1 779 ? 40.431 0.430 -60.166 1.00 45.12 779 LEU A CA 1
ATOM 6208 C C . LEU A 1 779 ? 40.850 -0.326 -61.437 1.00 45.12 779 LEU A C 1
ATOM 6210 O O . LEU A 1 779 ? 40.063 -1.079 -62.009 1.00 45.12 779 LEU A O 1
ATOM 6214 N N . LYS A 1 780 ? 42.118 -0.177 -61.849 1.00 44.16 780 LYS A N 1
ATOM 6215 C CA . LYS A 1 780 ? 42.711 -1.003 -62.915 1.00 44.16 780 LYS A CA 1
ATOM 6216 C C . LYS A 1 780 ? 42.803 -2.472 -62.487 1.00 44.16 780 LYS A C 1
ATOM 6218 O O . LYS A 1 780 ? 43.145 -2.781 -61.349 1.00 44.16 780 LYS A O 1
ATOM 6223 N N . SER A 1 781 ? 42.527 -3.375 -63.423 1.00 44.12 781 SER A N 1
ATOM 6224 C CA . SER A 1 781 ? 42.365 -4.815 -63.193 1.00 44.12 781 SER A CA 1
ATOM 6225 C C . SER A 1 781 ? 43.687 -5.597 -63.135 1.00 44.12 781 SER A C 1
ATOM 6227 O O . SER A 1 781 ? 43.852 -6.578 -63.856 1.00 44.12 781 SER A O 1
ATOM 6229 N N . GLU A 1 782 ? 44.632 -5.176 -62.292 1.00 39.69 782 GLU A N 1
ATOM 6230 C CA . GLU A 1 782 ? 45.936 -5.839 -62.132 1.00 39.69 782 GLU A CA 1
ATOM 6231 C C . GLU A 1 782 ? 46.294 -6.031 -60.651 1.00 39.69 782 GLU A C 1
ATOM 6233 O O . GLU A 1 782 ? 46.978 -5.202 -60.059 1.00 39.69 782 GLU A O 1
ATOM 6238 N N . LEU A 1 783 ? 45.823 -7.135 -60.054 1.00 34.47 783 LEU A N 1
ATOM 6239 C CA . LEU A 1 783 ? 46.656 -8.134 -59.358 1.00 34.47 783 LEU A CA 1
ATOM 6240 C C . LEU A 1 783 ? 45.798 -9.227 -58.692 1.00 34.47 783 LEU A C 1
ATOM 6242 O O . LEU A 1 783 ? 44.738 -8.981 -58.125 1.00 34.47 783 LEU A O 1
ATOM 6246 N N . SER A 1 784 ? 46.308 -10.446 -58.819 1.00 32.69 784 SER A N 1
ATOM 6247 C CA . SER A 1 784 ? 45.775 -11.757 -58.436 1.00 32.69 784 SER A CA 1
ATOM 6248 C C . SER A 1 784 ? 45.175 -11.919 -57.035 1.00 32.69 784 SER A C 1
ATOM 6250 O O . SER A 1 784 ? 45.693 -11.389 -56.053 1.00 32.69 784 SER A O 1
ATOM 6252 N N . ASP A 1 785 ? 44.189 -12.817 -56.976 1.00 38.53 785 ASP A N 1
ATOM 6253 C CA . ASP A 1 785 ? 43.744 -13.633 -55.839 1.00 38.53 785 ASP A CA 1
ATOM 6254 C C . ASP A 1 785 ? 44.583 -13.567 -54.548 1.00 38.53 785 ASP A C 1
ATOM 6256 O O . ASP A 1 785 ? 45.573 -14.281 -54.377 1.00 38.53 785 ASP A O 1
ATOM 6260 N N . VAL A 1 786 ? 44.078 -12.827 -53.558 1.00 31.30 786 VAL A N 1
ATOM 6261 C CA . VAL A 1 786 ? 44.320 -13.147 -52.146 1.00 31.30 786 VAL A CA 1
ATOM 6262 C C . VAL A 1 786 ? 43.020 -13.698 -51.579 1.00 31.30 786 VAL A C 1
ATOM 6264 O O . VAL A 1 786 ? 42.087 -12.953 -51.280 1.00 31.30 786 VAL A O 1
ATOM 6267 N N . LYS A 1 787 ? 42.963 -15.026 -51.437 1.00 35.62 787 LYS A N 1
ATOM 6268 C CA . LYS A 1 787 ? 41.864 -15.751 -50.790 1.00 35.62 787 LYS A CA 1
ATOM 6269 C C . LYS A 1 787 ? 41.858 -15.433 -49.289 1.00 35.62 787 LYS A C 1
ATOM 6271 O O . LYS A 1 787 ? 42.369 -16.208 -48.483 1.00 35.62 787 LYS A O 1
ATOM 6276 N N . LEU A 1 788 ? 41.307 -14.279 -48.917 1.00 29.17 788 LEU A N 1
ATOM 6277 C CA . LEU A 1 788 ? 41.079 -13.928 -47.520 1.00 29.17 788 LEU A CA 1
ATOM 6278 C C . LEU A 1 788 ? 39.965 -14.833 -46.983 1.00 29.17 788 LEU A C 1
ATOM 6280 O O . LEU A 1 788 ? 38.786 -14.634 -47.276 1.00 29.17 788 LEU A O 1
ATOM 6284 N N . GLU A 1 789 ? 40.348 -15.878 -46.255 1.00 24.67 789 GLU A N 1
ATOM 6285 C CA . GLU A 1 789 ? 39.385 -16.791 -45.647 1.00 24.67 789 GLU A CA 1
ATOM 6286 C C . GLU A 1 789 ? 38.498 -16.041 -44.649 1.00 24.67 789 GLU A C 1
ATOM 6288 O O . GLU A 1 789 ? 38.932 -15.079 -44.010 1.00 24.67 789 GLU A O 1
ATOM 6293 N N . GLY A 1 790 ? 37.239 -16.475 -44.546 1.00 29.62 790 GLY A N 1
ATOM 6294 C CA . GLY A 1 790 ? 36.192 -15.798 -43.787 1.00 29.62 790 GLY A CA 1
ATOM 6295 C C . GLY A 1 790 ? 36.444 -15.808 -42.283 1.00 29.62 790 GLY A C 1
ATOM 6296 O O . GLY A 1 790 ? 35.797 -16.549 -41.547 1.00 29.62 790 GLY A O 1
ATOM 6297 N N . ARG A 1 791 ? 37.350 -14.949 -41.809 1.00 26.09 791 ARG A N 1
ATOM 6298 C CA . ARG A 1 791 ? 37.527 -14.652 -40.390 1.00 26.09 791 ARG A CA 1
ATOM 6299 C C . ARG A 1 791 ? 36.425 -13.698 -39.942 1.00 26.09 791 ARG A C 1
ATOM 6301 O O . ARG A 1 791 ? 36.674 -12.529 -39.654 1.00 26.09 791 ARG A O 1
ATOM 6308 N N . SER A 1 792 ? 35.202 -14.227 -39.910 1.00 28.44 792 SER A N 1
ATOM 6309 C CA . SER A 1 792 ? 34.067 -13.628 -39.215 1.00 28.44 792 SER A CA 1
ATOM 6310 C C . SER A 1 792 ? 34.541 -13.156 -37.846 1.00 28.44 792 SER A C 1
ATOM 6312 O O . SER A 1 792 ? 35.098 -13.949 -37.081 1.00 28.44 792 SER A O 1
ATOM 6314 N N . GLY A 1 793 ? 34.368 -11.865 -37.554 1.00 27.42 793 GLY A N 1
ATOM 6315 C CA . GLY A 1 793 ? 34.643 -11.336 -36.223 1.00 27.42 793 GLY A CA 1
ATOM 6316 C C . GLY A 1 793 ? 33.802 -12.123 -35.228 1.00 27.42 793 GLY A C 1
ATOM 6317 O O . GLY A 1 793 ? 32.578 -12.135 -35.345 1.00 27.42 793 GLY A O 1
ATOM 6318 N N . GLY A 1 794 ? 34.458 -12.849 -34.323 1.00 24.89 794 GLY A N 1
ATOM 6319 C CA . GLY A 1 794 ? 33.783 -13.747 -33.397 1.00 24.89 794 GLY A CA 1
ATOM 6320 C C . GLY A 1 794 ? 32.919 -12.949 -32.435 1.00 24.89 794 GLY A C 1
ATOM 6321 O O . GLY A 1 794 ? 33.423 -12.459 -31.429 1.00 24.89 794 GLY A O 1
ATOM 6322 N N . SER A 1 795 ? 31.627 -12.826 -32.744 1.00 29.41 795 SER A N 1
ATOM 6323 C CA . SER A 1 795 ? 30.644 -12.364 -31.774 1.00 29.41 795 SER A CA 1
ATOM 6324 C C . SER A 1 795 ? 30.674 -13.331 -30.595 1.00 29.41 795 SER A C 1
ATOM 6326 O O . SER A 1 795 ? 30.327 -14.502 -30.745 1.00 29.41 795 SER A O 1
ATOM 6328 N N . LEU A 1 796 ? 31.081 -12.846 -29.422 1.00 31.00 796 LEU A N 1
ATOM 6329 C CA . LEU A 1 796 ? 31.026 -13.590 -28.159 1.00 31.00 796 LEU A CA 1
ATOM 6330 C C . LEU A 1 796 ? 29.592 -13.639 -27.592 1.00 31.00 796 LEU A C 1
ATOM 6332 O O . LEU A 1 796 ? 29.383 -13.679 -26.385 1.00 31.00 796 LEU A O 1
ATOM 6336 N N . GLY A 1 797 ? 28.592 -13.644 -28.476 1.00 30.86 797 GLY A N 1
ATOM 6337 C CA . GLY A 1 797 ? 27.205 -13.903 -28.140 1.00 30.86 797 GLY A CA 1
ATOM 6338 C C . GLY A 1 797 ? 26.931 -15.402 -28.147 1.00 30.86 797 GLY A C 1
ATOM 6339 O O . GLY A 1 797 ? 26.838 -16.015 -29.209 1.00 30.86 797 GLY A O 1
ATOM 6340 N N . THR A 1 798 ? 26.700 -15.980 -26.970 1.00 33.62 798 THR A N 1
ATOM 6341 C CA . THR A 1 798 ? 26.105 -17.316 -26.777 1.00 33.62 798 THR A CA 1
ATOM 6342 C C . THR A 1 798 ? 24.602 -17.317 -27.113 1.00 33.62 798 THR A C 1
ATOM 6344 O O . THR A 1 798 ? 23.763 -17.830 -26.374 1.00 33.62 798 THR A O 1
ATOM 6347 N N . GLY A 1 799 ? 24.250 -16.714 -28.251 1.00 33.38 799 GLY A N 1
ATOM 6348 C CA . GLY A 1 799 ? 22.886 -16.590 -28.742 1.00 33.38 799 GLY A CA 1
ATOM 6349 C C . GLY A 1 799 ? 22.385 -17.905 -29.329 1.00 33.38 799 GLY A C 1
ATOM 6350 O O . GLY A 1 799 ? 22.907 -18.394 -30.330 1.00 33.38 799 GLY A O 1
ATOM 6351 N N . THR A 1 800 ? 21.324 -18.452 -28.737 1.00 30.91 800 THR A N 1
ATOM 6352 C CA . THR A 1 800 ? 20.476 -19.419 -29.447 1.00 30.91 800 THR A CA 1
ATOM 6353 C C . THR A 1 800 ? 19.839 -18.731 -30.663 1.00 30.91 800 THR A C 1
ATOM 6355 O O . THR A 1 800 ? 19.565 -17.531 -30.597 1.00 30.91 800 THR A O 1
ATOM 6358 N N . PRO A 1 801 ? 19.613 -19.439 -31.786 1.00 34.62 801 PRO A N 1
ATOM 6359 C CA . PRO A 1 801 ? 19.076 -18.821 -32.993 1.00 34.62 801 PRO A CA 1
ATOM 6360 C C . PRO A 1 801 ? 17.619 -18.384 -32.780 1.00 34.62 801 PRO A C 1
ATOM 6362 O O . PRO A 1 801 ? 16.692 -19.181 -32.923 1.00 34.62 801 PRO A O 1
ATOM 6365 N N . GLN A 1 802 ? 17.415 -17.109 -32.441 1.00 46.81 802 GLN A N 1
ATOM 6366 C CA . GLN A 1 802 ? 16.094 -16.483 -32.453 1.00 46.81 802 GLN A CA 1
ATOM 6367 C C . GLN A 1 802 ? 15.542 -16.482 -33.884 1.00 46.81 802 GLN A C 1
ATOM 6369 O O . GLN A 1 802 ? 16.242 -16.136 -34.839 1.00 46.81 802 GLN A O 1
ATOM 6374 N N . ALA A 1 803 ? 14.265 -16.835 -34.031 1.00 44.22 803 ALA A N 1
ATOM 6375 C CA . ALA A 1 803 ? 13.541 -16.574 -35.265 1.00 44.22 803 ALA A CA 1
ATOM 6376 C C . ALA A 1 803 ? 13.458 -15.052 -35.455 1.00 44.22 803 ALA A C 1
ATOM 6378 O O . ALA A 1 803 ? 12.947 -14.349 -34.585 1.00 44.22 803 ALA A O 1
ATOM 6379 N N . THR A 1 804 ? 13.989 -14.529 -36.562 1.00 56.44 804 THR A N 1
ATOM 6380 C CA . THR A 1 804 ? 14.008 -13.081 -36.795 1.00 56.44 804 THR A CA 1
ATOM 6381 C C . THR A 1 804 ? 12.586 -12.573 -37.012 1.00 56.44 804 THR A C 1
ATOM 6383 O O . THR A 1 804 ? 12.007 -12.831 -38.069 1.00 56.44 804 THR A O 1
ATOM 6386 N N . ASN A 1 805 ? 12.044 -11.844 -36.032 1.00 74.06 805 ASN A N 1
ATOM 6387 C CA . ASN A 1 805 ? 10.789 -11.110 -36.170 1.00 74.06 805 ASN A CA 1
ATOM 6388 C C . ASN A 1 805 ? 10.885 -10.203 -37.414 1.00 74.06 805 ASN A C 1
ATOM 6390 O O . ASN A 1 805 ? 11.818 -9.404 -37.549 1.00 74.06 805 ASN A O 1
ATOM 6394 N N . LEU A 1 806 ? 9.978 -10.414 -38.372 1.00 80.69 806 LEU A N 1
ATOM 6395 C CA . LEU A 1 806 ? 10.079 -9.825 -39.704 1.00 80.69 806 LEU A CA 1
ATOM 6396 C C . LEU A 1 806 ? 9.797 -8.307 -39.688 1.00 80.69 806 LEU A C 1
ATOM 6398 O O . LEU A 1 806 ? 10.638 -7.582 -40.221 1.00 80.69 806 LEU A O 1
ATOM 6402 N N . PRO A 1 807 ? 8.737 -7.802 -39.016 1.00 82.31 807 PRO A N 1
ATOM 6403 C CA . PRO A 1 807 ? 8.599 -6.384 -38.677 1.00 82.31 807 PRO A CA 1
ATOM 6404 C C . PRO A 1 807 ? 9.853 -5.758 -38.054 1.00 82.31 807 PRO A C 1
ATOM 6406 O O . PRO A 1 807 ? 10.357 -4.768 -38.579 1.00 82.31 807 PRO A O 1
ATOM 6409 N N . VAL A 1 808 ? 10.436 -6.358 -37.007 1.00 83.44 808 VAL A N 1
ATOM 6410 C CA . VAL A 1 808 ? 11.655 -5.816 -36.364 1.00 83.44 808 VAL A CA 1
ATOM 6411 C C . VAL A 1 808 ? 12.820 -5.727 -37.357 1.00 83.44 808 VAL A C 1
ATOM 6413 O O . VAL A 1 808 ? 13.526 -4.718 -37.402 1.00 83.44 808 VAL A O 1
ATOM 6416 N N . ARG A 1 809 ? 13.000 -6.742 -38.214 1.00 83.75 809 ARG A N 1
ATOM 6417 C CA . ARG A 1 809 ? 14.003 -6.711 -39.289 1.00 83.75 809 ARG A CA 1
ATOM 6418 C C . ARG A 1 809 ? 13.725 -5.599 -40.307 1.00 83.75 809 ARG A C 1
ATOM 6420 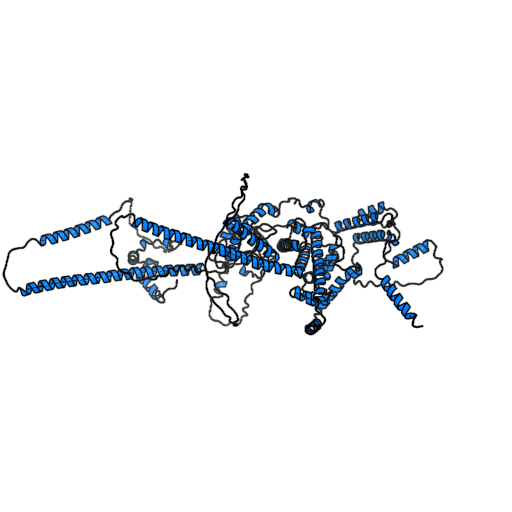O O . ARG A 1 809 ? 14.663 -4.918 -40.712 1.00 83.75 809 ARG A O 1
ATOM 6427 N N . HIS A 1 810 ? 12.475 -5.419 -40.721 1.00 86.19 810 HIS A N 1
ATOM 6428 C CA . HIS A 1 810 ? 12.063 -4.376 -41.663 1.00 86.19 810 HIS A CA 1
ATOM 6429 C C . HIS A 1 810 ? 12.320 -2.968 -41.106 1.00 86.19 810 HIS A C 1
ATOM 6431 O O . HIS A 1 810 ? 12.943 -2.150 -41.781 1.00 86.19 810 HIS A O 1
ATOM 6437 N N . LEU A 1 811 ? 11.934 -2.711 -39.853 1.00 89.19 811 LEU A N 1
ATOM 6438 C CA . LEU A 1 811 ? 12.178 -1.436 -39.169 1.00 89.19 811 LEU A CA 1
ATOM 6439 C C . LEU A 1 811 ? 13.682 -1.160 -39.000 1.00 89.19 811 LEU A C 1
ATOM 6441 O O . LEU A 1 811 ? 14.136 -0.049 -39.267 1.00 89.19 811 LEU A O 1
ATOM 6445 N N . ALA A 1 812 ? 14.480 -2.173 -38.645 1.00 87.94 812 ALA A N 1
ATOM 6446 C CA . ALA A 1 812 ? 15.935 -2.041 -38.550 1.00 87.94 812 ALA A CA 1
ATOM 6447 C C . ALA A 1 812 ? 16.606 -1.764 -39.912 1.00 87.94 812 ALA A C 1
ATOM 6449 O O . ALA A 1 812 ? 17.569 -1.000 -39.984 1.00 87.94 812 ALA A O 1
ATOM 6450 N N . MET A 1 813 ? 16.093 -2.347 -41.002 1.00 85.00 813 MET A N 1
ATOM 6451 C CA . MET A 1 813 ? 16.568 -2.061 -42.361 1.00 85.00 813 MET A CA 1
ATOM 6452 C C . MET A 1 813 ? 16.175 -0.644 -42.811 1.00 85.00 813 MET A C 1
ATOM 6454 O O . MET A 1 813 ? 17.019 0.063 -43.358 1.00 85.00 813 MET A O 1
ATOM 6458 N N . ALA A 1 814 ? 14.961 -0.179 -42.501 1.00 88.62 814 ALA A N 1
ATOM 6459 C CA . ALA A 1 814 ? 14.536 1.205 -42.736 1.00 88.62 814 ALA A CA 1
ATOM 6460 C C . ALA A 1 814 ? 15.385 2.225 -41.946 1.00 88.62 814 ALA A C 1
ATOM 6462 O O . ALA A 1 814 ? 15.837 3.220 -42.514 1.00 88.62 814 ALA A O 1
ATOM 6463 N N . LEU A 1 815 ? 15.686 1.950 -40.671 1.00 89.88 815 LEU A N 1
ATOM 6464 C CA . LEU A 1 815 ? 16.575 2.782 -39.850 1.00 89.88 815 LEU A CA 1
ATOM 6465 C C . LEU A 1 815 ? 17.988 2.880 -40.450 1.00 89.88 815 LEU A C 1
ATOM 6467 O O . LEU A 1 815 ? 18.569 3.964 -40.495 1.00 89.88 815 LEU A O 1
ATOM 6471 N N . LEU A 1 816 ? 18.523 1.770 -40.968 1.00 86.69 816 LEU A N 1
ATOM 6472 C CA . LEU A 1 816 ? 19.826 1.745 -41.636 1.00 86.69 816 LEU A CA 1
ATOM 6473 C C . LEU A 1 816 ? 19.834 2.553 -42.952 1.00 86.69 816 LEU A C 1
ATOM 6475 O O . LEU A 1 816 ? 20.857 3.140 -43.293 1.00 86.69 816 LEU A O 1
ATOM 6479 N N . GLN A 1 817 ? 18.709 2.651 -43.671 1.00 86.56 817 GLN A N 1
ATOM 6480 C CA . GLN A 1 817 ? 18.600 3.535 -44.844 1.00 86.56 817 GLN A CA 1
ATOM 6481 C C . GLN A 1 817 ? 18.574 5.019 -44.470 1.00 86.56 817 GLN A C 1
ATOM 6483 O O . GLN A 1 817 ? 19.153 5.837 -45.185 1.00 86.56 817 GLN A O 1
ATOM 6488 N N . ILE A 1 818 ? 17.929 5.372 -43.355 1.00 88.44 818 ILE A N 1
ATOM 6489 C CA . ILE A 1 818 ? 17.938 6.741 -42.820 1.00 88.44 818 ILE A CA 1
ATOM 6490 C C . ILE A 1 818 ? 19.362 7.117 -42.381 1.00 88.44 818 ILE A C 1
ATOM 6492 O O . ILE A 1 818 ? 19.835 8.199 -42.724 1.00 88.44 818 ILE A O 1
ATOM 6496 N N . GLU A 1 819 ? 20.081 6.208 -41.710 1.00 86.06 819 GLU A N 1
ATOM 6497 C CA . GLU A 1 819 ? 21.489 6.398 -41.325 1.00 86.06 819 GLU A CA 1
ATOM 6498 C C . GLU A 1 819 ? 22.396 6.606 -42.547 1.00 86.06 819 GLU A C 1
ATOM 6500 O O . GLU A 1 819 ? 23.114 7.601 -42.614 1.00 86.06 819 GLU A O 1
ATOM 6505 N N . GLN A 1 820 ? 22.292 5.756 -43.571 1.00 84.69 820 GLN A N 1
ATOM 6506 C CA . GLN A 1 820 ? 23.055 5.918 -44.816 1.00 84.69 820 GLN A CA 1
ATOM 6507 C C . GLN A 1 820 ? 22.651 7.167 -45.621 1.00 84.69 820 GLN A C 1
ATOM 6509 O O . GLN A 1 820 ? 23.450 7.676 -46.412 1.00 84.69 820 GLN A O 1
ATOM 6514 N N . GLY A 1 821 ? 21.430 7.673 -45.417 1.00 83.75 821 GLY A N 1
ATOM 6515 C CA . GLY A 1 821 ? 20.945 8.945 -45.951 1.00 83.75 821 GLY A CA 1
ATOM 6516 C C . GLY A 1 821 ? 21.516 10.183 -45.247 1.00 83.75 821 GLY A C 1
ATOM 6517 O O . GLY A 1 821 ? 21.416 11.284 -45.795 1.00 83.75 821 GLY A O 1
ATOM 6518 N N . LEU A 1 822 ? 22.140 10.042 -44.070 1.00 85.12 822 LEU A N 1
ATOM 6519 C CA . LEU A 1 822 ? 22.796 11.146 -43.369 1.00 85.12 822 LEU A CA 1
ATOM 6520 C C . LEU A 1 822 ? 24.141 11.507 -44.007 1.00 85.12 822 LEU A C 1
ATOM 6522 O O . LEU A 1 822 ? 25.014 10.677 -44.273 1.00 85.12 822 LEU A O 1
ATOM 6526 N N . GLY A 1 823 ? 24.381 12.808 -44.167 1.00 80.56 823 GLY A N 1
ATOM 6527 C CA . GLY A 1 823 ? 25.694 13.307 -44.537 1.00 80.56 823 GLY A CA 1
ATOM 6528 C C . GLY A 1 823 ? 26.714 13.025 -43.433 1.00 80.56 823 GLY A C 1
ATOM 6529 O O . GLY A 1 823 ? 26.726 13.724 -42.425 1.00 80.56 823 GLY A O 1
ATOM 6530 N N . ARG A 1 824 ? 27.640 12.083 -43.667 1.00 77.88 824 ARG A N 1
ATOM 6531 C CA . ARG A 1 824 ? 28.733 11.655 -42.754 1.00 77.88 824 ARG A CA 1
ATOM 6532 C C . ARG A 1 824 ? 29.438 12.763 -41.963 1.00 77.88 824 ARG A C 1
ATOM 6534 O O . ARG A 1 824 ? 29.921 12.508 -40.872 1.00 77.88 824 ARG A O 1
ATOM 6541 N N . ARG A 1 825 ? 29.482 13.990 -42.494 1.00 76.38 825 ARG A N 1
ATOM 6542 C CA . ARG A 1 825 ? 29.992 15.200 -41.820 1.00 76.38 825 ARG A CA 1
ATOM 6543 C C . ARG A 1 825 ? 29.260 15.574 -40.517 1.00 76.38 825 ARG A C 1
ATOM 6545 O O . ARG A 1 825 ? 29.763 16.417 -39.784 1.00 76.38 825 ARG A O 1
ATOM 6552 N N . PHE A 1 826 ? 28.094 14.982 -40.253 1.00 77.69 826 PHE A N 1
ATOM 6553 C CA . PHE A 1 826 ? 27.300 15.162 -39.033 1.00 77.69 826 PHE A CA 1
ATOM 6554 C C . PHE A 1 826 ? 27.387 13.979 -38.058 1.00 77.69 826 PHE A C 1
ATOM 6556 O O . PHE A 1 826 ? 27.014 14.124 -36.896 1.00 77.69 826 PHE A O 1
ATOM 6563 N N . LEU A 1 827 ? 27.889 12.825 -38.506 1.00 71.62 827 LEU A N 1
ATOM 6564 C CA . LEU A 1 827 ? 28.080 11.650 -37.661 1.00 71.62 827 LEU A CA 1
ATOM 6565 C C . LEU A 1 827 ? 29.408 11.777 -36.904 1.00 71.62 827 LEU A C 1
ATOM 6567 O O . LEU A 1 827 ? 30.440 12.112 -37.487 1.00 71.62 827 LEU A O 1
ATOM 6571 N N . LYS A 1 828 ? 29.396 11.488 -35.600 1.00 65.56 828 LYS A N 1
ATOM 6572 C CA . LYS A 1 828 ? 30.627 11.291 -34.823 1.00 65.56 828 LYS A CA 1
ATOM 6573 C C . LYS A 1 828 ? 31.093 9.846 -35.004 1.00 65.56 828 LYS A C 1
ATOM 6575 O O . LYS A 1 828 ? 30.269 8.936 -34.969 1.00 65.56 828 LYS A O 1
ATOM 6580 N N . GLU A 1 829 ? 32.400 9.628 -35.162 1.00 55.00 829 GLU A N 1
ATOM 6581 C CA . GLU A 1 829 ? 32.960 8.274 -35.042 1.00 55.00 829 GLU A CA 1
ATOM 6582 C C . GLU A 1 829 ? 32.660 7.723 -33.628 1.00 55.00 829 GLU A C 1
ATOM 6584 O O . GLU A 1 829 ? 32.705 8.501 -32.667 1.00 55.00 829 GLU A O 1
ATOM 6589 N N . PRO A 1 830 ? 32.357 6.417 -33.469 1.00 50.47 830 PRO A N 1
ATOM 6590 C CA . PRO A 1 830 ? 32.135 5.813 -32.157 1.00 50.47 830 PRO A CA 1
ATOM 6591 C C . PRO A 1 830 ? 33.290 6.055 -31.173 1.00 50.47 830 PRO A C 1
ATOM 6593 O O . PRO A 1 830 ? 34.462 6.135 -31.561 1.00 50.47 830 PRO A O 1
ATOM 6596 N N . LEU A 1 831 ? 32.943 6.169 -29.888 1.00 50.41 831 LEU A N 1
ATOM 6597 C CA . LEU A 1 831 ? 33.865 6.496 -28.798 1.00 50.41 831 LEU A CA 1
ATOM 6598 C C . LEU A 1 831 ? 34.853 5.354 -28.518 1.00 50.41 831 LEU A C 1
ATOM 6600 O O . LEU A 1 831 ? 34.601 4.508 -27.673 1.00 50.41 831 LEU A O 1
ATOM 6604 N N . ASP A 1 832 ? 35.981 5.374 -29.227 1.00 47.44 832 ASP A N 1
ATOM 6605 C CA . ASP A 1 832 ? 37.199 4.610 -28.890 1.00 47.44 832 ASP A CA 1
ATOM 6606 C C . ASP A 1 832 ? 38.430 5.114 -29.674 1.00 47.44 832 ASP A C 1
ATOM 6608 O O . ASP A 1 832 ? 39.567 5.130 -29.196 1.00 47.44 832 ASP A O 1
ATOM 6612 N N . VAL A 1 833 ? 38.210 5.592 -30.907 1.00 45.41 833 VAL A N 1
ATOM 6613 C CA . VAL A 1 833 ? 39.297 5.878 -31.861 1.00 45.41 833 VAL A CA 1
ATOM 6614 C C . VAL A 1 833 ? 40.252 6.986 -31.376 1.00 45.41 833 VAL A C 1
ATOM 6616 O O . VAL A 1 833 ? 41.453 6.909 -31.631 1.00 45.41 833 VAL A O 1
ATOM 6619 N N . GLU A 1 834 ? 39.764 8.009 -30.666 1.00 42.38 834 GLU A N 1
ATOM 6620 C CA . GLU A 1 834 ? 40.600 9.119 -30.165 1.00 42.38 834 GLU A CA 1
ATOM 6621 C C . GLU A 1 834 ? 41.476 8.738 -28.956 1.00 42.38 834 GLU A C 1
ATOM 6623 O O . GLU A 1 834 ? 42.613 9.206 -28.850 1.00 42.38 834 GLU A O 1
ATOM 6628 N N . GLU A 1 835 ? 41.011 7.841 -28.084 1.00 43.91 835 GLU A N 1
ATOM 6629 C CA . GLU A 1 835 ? 41.805 7.311 -26.964 1.00 43.91 835 GLU A CA 1
ATOM 6630 C C . GLU A 1 835 ? 42.929 6.401 -27.493 1.00 43.91 835 GLU A C 1
ATOM 6632 O O . GLU A 1 835 ? 44.090 6.537 -27.092 1.00 43.91 835 GLU A O 1
ATOM 6637 N N . ALA A 1 836 ? 42.628 5.553 -28.483 1.00 42.41 836 ALA A N 1
ATOM 6638 C CA . ALA A 1 836 ? 43.627 4.744 -29.184 1.00 42.41 836 ALA A CA 1
ATOM 6639 C C . ALA A 1 836 ? 44.666 5.611 -29.932 1.00 42.41 836 ALA A C 1
ATOM 6641 O O . ALA A 1 836 ? 45.871 5.349 -29.855 1.00 42.41 836 ALA A O 1
ATOM 6642 N N . LYS A 1 837 ? 44.233 6.694 -30.601 1.00 45.53 837 LYS A N 1
ATOM 6643 C CA . LYS A 1 837 ? 45.125 7.681 -31.249 1.00 45.53 837 LYS A CA 1
ATOM 6644 C C . LYS A 1 837 ? 46.031 8.405 -30.240 1.00 45.53 837 LYS A C 1
ATOM 6646 O O . LYS A 1 837 ? 47.184 8.685 -30.577 1.00 45.53 837 LYS A O 1
ATOM 6651 N N . LYS A 1 838 ? 45.561 8.698 -29.017 1.00 45.56 838 LYS A N 1
ATOM 6652 C CA . LYS A 1 838 ? 46.399 9.258 -27.933 1.00 45.56 838 LYS A CA 1
ATOM 6653 C C . LYS A 1 838 ? 47.484 8.276 -27.491 1.00 45.56 838 LYS A C 1
ATOM 6655 O O . LYS A 1 838 ? 48.660 8.636 -27.534 1.00 45.56 838 LYS A O 1
ATOM 6660 N N . HIS A 1 839 ? 47.110 7.048 -27.130 1.00 44.41 839 HIS A N 1
ATOM 6661 C CA . HIS A 1 839 ? 48.055 6.036 -26.642 1.00 44.41 839 HIS A CA 1
ATOM 6662 C C . HIS A 1 839 ? 49.118 5.689 -27.699 1.00 44.41 839 HIS A C 1
ATOM 6664 O O . HIS A 1 839 ? 50.321 5.766 -27.425 1.00 44.41 839 HIS A O 1
ATOM 6670 N N . GLY A 1 840 ? 48.695 5.459 -28.949 1.00 42.53 840 GLY A N 1
ATOM 6671 C CA . GLY A 1 840 ? 49.608 5.222 -30.071 1.00 42.53 840 GLY A CA 1
ATOM 6672 C C . GLY A 1 840 ? 50.579 6.382 -30.335 1.00 42.53 840 GLY A C 1
ATOM 6673 O O . GLY A 1 840 ? 51.730 6.147 -30.704 1.00 42.53 840 GLY A O 1
ATOM 6674 N N . ARG A 1 841 ? 50.171 7.637 -30.087 1.00 44.22 841 ARG A N 1
ATOM 6675 C CA . ARG A 1 841 ? 51.077 8.798 -30.154 1.00 44.22 841 ARG A CA 1
ATOM 6676 C C . ARG A 1 841 ? 52.060 8.849 -28.987 1.00 44.22 841 ARG A C 1
ATOM 6678 O O . ARG A 1 841 ? 53.232 9.129 -29.228 1.00 44.22 841 ARG A O 1
ATOM 6685 N N . SER A 1 842 ? 51.637 8.563 -27.753 1.00 43.81 842 SER A N 1
ATOM 6686 C CA . SER A 1 842 ? 52.557 8.570 -26.606 1.00 43.81 842 SER A CA 1
ATOM 6687 C C . SER A 1 842 ? 53.657 7.513 -26.715 1.00 43.81 842 SER A C 1
ATOM 6689 O O . SER A 1 842 ? 54.800 7.790 -26.352 1.00 43.81 842 SER A O 1
ATOM 6691 N N . ASP A 1 843 ? 53.358 6.336 -27.266 1.00 46.22 843 ASP A N 1
ATOM 6692 C CA . ASP A 1 843 ? 54.357 5.271 -27.387 1.00 46.22 843 ASP A CA 1
ATOM 6693 C C . ASP A 1 843 ? 55.246 5.433 -28.630 1.00 46.22 843 ASP A C 1
ATOM 6695 O O . ASP A 1 843 ? 56.441 5.140 -28.567 1.00 46.22 843 ASP A O 1
ATOM 6699 N N . ALA A 1 844 ? 54.733 6.030 -29.715 1.00 45.72 844 ALA A N 1
ATOM 6700 C CA . ALA A 1 844 ? 55.564 6.469 -30.838 1.00 45.72 844 ALA A CA 1
ATOM 6701 C C . ALA A 1 844 ? 56.605 7.529 -30.423 1.00 45.72 844 ALA A C 1
ATOM 6703 O O . ALA A 1 844 ? 57.743 7.481 -30.887 1.00 45.72 844 ALA A O 1
ATOM 6704 N N . ILE A 1 845 ? 56.250 8.450 -29.516 1.00 51.88 845 ILE A N 1
ATOM 6705 C CA . ILE A 1 845 ? 57.182 9.455 -28.976 1.00 51.88 845 ILE A CA 1
ATOM 6706 C C . ILE A 1 845 ? 58.262 8.781 -28.113 1.00 51.88 845 ILE A C 1
ATOM 6708 O O . ILE A 1 845 ? 59.449 8.953 -28.388 1.00 51.88 845 ILE A O 1
ATOM 6712 N N . LYS A 1 846 ? 57.879 7.922 -27.154 1.00 47.41 846 LYS A N 1
ATOM 6713 C CA . LYS A 1 846 ? 58.837 7.155 -26.324 1.00 47.41 846 LYS A CA 1
ATOM 6714 C C . LYS A 1 846 ? 59.757 6.242 -27.145 1.00 47.41 846 LYS A C 1
ATOM 6716 O O . LYS A 1 846 ? 60.883 5.973 -26.730 1.00 47.41 846 LYS A O 1
ATOM 6721 N N . SER A 1 847 ? 59.302 5.756 -28.304 1.00 45.34 847 SER A N 1
ATOM 6722 C CA . SER A 1 847 ? 60.124 4.955 -29.221 1.00 45.34 847 SER A CA 1
ATOM 6723 C C . SER A 1 847 ? 61.208 5.765 -29.943 1.00 45.34 847 SER A C 1
ATOM 6725 O O . SER A 1 847 ? 62.142 5.156 -30.470 1.00 45.34 847 SER A O 1
ATOM 6727 N N . ASN A 1 848 ? 61.092 7.095 -30.004 1.00 45.19 848 ASN A N 1
ATOM 6728 C CA . ASN A 1 848 ? 62.017 7.963 -30.737 1.00 45.19 848 ASN A CA 1
ATOM 6729 C C . ASN A 1 848 ? 63.101 8.594 -29.843 1.00 45.19 848 ASN A C 1
ATOM 6731 O O . ASN A 1 848 ? 64.106 9.060 -30.362 1.00 45.19 848 ASN A O 1
ATOM 6735 N N . GLU A 1 849 ? 62.950 8.548 -28.515 1.00 48.44 849 GLU A N 1
ATOM 6736 C CA . GLU A 1 849 ? 63.988 8.942 -27.540 1.00 48.44 849 GLU A CA 1
ATOM 6737 C C . GLU A 1 849 ? 64.950 7.784 -27.177 1.00 48.44 849 GLU A C 1
ATOM 6739 O O . GLU A 1 849 ? 65.746 7.889 -26.244 1.00 48.44 849 GLU A O 1
ATOM 6744 N N . LYS A 1 850 ? 64.869 6.648 -27.887 1.00 46.81 850 LYS A N 1
ATOM 6745 C CA . LYS A 1 850 ? 65.663 5.425 -27.642 1.00 46.81 850 LYS A CA 1
ATOM 6746 C C . LYS A 1 850 ? 66.319 4.840 -28.906 1.00 46.81 850 LYS A C 1
ATOM 6748 O O . LYS A 1 850 ? 66.479 3.622 -29.012 1.00 46.81 850 LYS A O 1
ATOM 6753 N N . LYS A 1 851 ? 66.703 5.696 -29.855 1.00 38.66 851 LYS A N 1
ATOM 6754 C CA . LYS A 1 851 ? 67.519 5.355 -31.032 1.00 38.66 851 LYS A CA 1
ATOM 6755 C C . LYS A 1 851 ? 68.604 6.397 -31.271 1.00 38.66 851 LYS A C 1
ATOM 6757 O O . LYS A 1 851 ? 68.319 7.580 -30.997 1.00 38.66 851 LYS A O 1
#

pLDDT: mean 72.34, std 22.96, range [24.56, 98.12]

Secondary structure (DSSP, 8-state):
----TTSS-HHHHHHHHHHHEEEETTEEEE-HHHHHHTTGGG--GGGT-SSPPP-------------------------TTHHHHHHHHHHHHHHHHHHHHTTS----------THHHHHHHHHHHHHHHHHHHHHHHHHHHHHHHHHHHHHHHHHHHHHHHHHHHHHHHHHTS-B-GGG-TTPPPPPPPEEP--SS-GGGHHHHHHHHHHHHHHGGGTTTTTT-TT---HHHHHHHHH---TTSHHHHHHHHHHHHHHHHHHHHHHHHHHSPPPHHHHHHHHHHHTT-----HHHHHHHHHHHHHHHHHHHHTSS-GGGSPP-TTTHHHHHHHHHHHTT--S-GGGHHHHHHHTTS--SSS-HHHHHHHH-HHHHHHHTTS-GGGS-HHHHHHHHHHHHHHHHTSHHHHHHHHHHHHHHHHHHHHHHHHHHHHHHHHHHHHHHHHHHHHHHHHHHHHHHHHS-PPPPP---------------------------------------------------------------------HHHHHHHHHHHHHHHHHHHHHTT----SEE-TT-PEEE--SSS-SEEEEE--TT-BGGGGSPPPHHHHHHTT--------------PPPB-----EEEEE--HHHHHHHHHHS-TTBTTHHHHHHHHHHTHHHHHHHHHHHHHHGGGGG--------GGGGS--S----HHHHHHHHHHHHHHHHHHHHBTTTB---SS-HHHHHHHHHTT-----SS----HHHHHHHHHHHHHHHTT-S-S------------------------HHHHHHHHHHHHHHHHB-GGGPPPPTTHHHHHHHHHHHHHHTTTT-

Solvent-accessible surface area (backbone atoms only — not comparable to full-atom values): 51942 Å² total; per-residue (Å²): 117,89,76,74,85,81,75,82,38,76,65,58,51,52,49,52,46,64,73,40,37,44,76,57,95,88,41,82,40,74,32,70,69,48,37,61,77,68,47,50,87,82,57,64,65,69,79,81,37,93,59,79,81,83,83,78,84,73,84,87,85,82,89,83,85,89,80,84,88,79,91,84,84,84,88,86,82,85,72,69,67,60,66,50,57,50,53,53,49,51,57,52,49,52,55,53,51,53,60,58,55,73,73,72,78,87,90,82,83,88,84,91,80,65,69,68,63,51,57,51,50,51,52,50,50,53,47,52,51,50,51,52,54,49,50,54,51,52,49,53,46,56,50,54,48,50,54,48,54,52,55,49,54,50,52,48,48,53,50,54,49,53,46,38,48,51,54,42,50,55,62,68,68,41,74,40,58,44,76,74,51,94,81,77,51,77,68,73,86,59,47,72,67,52,70,95,56,63,66,72,51,49,67,60,53,48,54,51,49,48,45,50,68,50,45,22,84,78,61,57,41,50,77,84,30,76,87,61,87,52,71,70,49,53,46,43,30,31,72,38,34,50,55,89,34,59,41,39,51,48,52,50,51,52,53,48,42,47,46,51,52,57,50,51,52,54,53,50,38,61,71,65,60,71,60,85,71,56,53,63,63,48,62,68,56,60,79,76,68,77,78,74,52,66,63,63,54,52,50,26,54,54,4,43,55,38,55,45,43,36,42,74,76,71,71,34,52,69,85,67,58,86,80,44,70,87,42,43,43,54,53,51,49,42,50,42,44,20,35,30,35,77,88,56,67,91,36,46,67,52,47,23,58,66,41,72,70,44,58,60,64,73,34,40,35,29,51,49,47,71,75,39,54,69,55,60,62,39,46,78,79,42,55,62,42,67,45,54,46,69,56,43,47,55,50,53,51,26,51,56,52,39,48,60,54,35,49,73,47,41,54,53,27,54,55,27,43,53,52,26,54,48,32,54,45,54,48,52,52,50,54,51,50,52,55,48,52,54,51,51,48,52,50,49,54,54,47,50,58,51,52,51,53,50,55,49,50,51,49,55,65,67,56,78,67,90,76,84,82,85,74,89,75,80,87,78,90,77,89,72,73,83,79,82,74,78,80,75,92,81,84,86,85,87,86,80,90,82,89,85,89,87,89,82,89,85,87,87,92,88,89,86,81,90,88,86,89,86,91,87,84,90,82,90,76,82,92,76,94,77,90,77,88,73,75,80,76,44,76,65,55,58,50,50,52,52,55,46,54,37,48,54,51,29,52,59,20,32,55,44,59,61,83,71,61,55,32,28,43,74,76,55,30,36,32,37,72,65,92,85,54,60,27,45,34,38,31,47,61,39,87,94,37,31,59,68,71,72,48,73,83,54,82,68,63,66,58,74,79,70,69,95,73,88,82,94,73,100,66,90,77,69,77,79,74,63,58,65,44,90,62,81,49,43,52,25,30,45,56,47,57,66,57,54,54,49,36,60,70,27,46,44,83,37,13,65,41,20,32,51,23,46,52,39,53,61,71,45,38,70,60,50,42,52,26,13,55,49,17,65,74,58,52,60,74,48,67,76,67,96,67,88,65,90,46,81,78,60,74,72,71,89,67,80,91,61,58,25,69,61,54,48,54,49,53,52,44,52,52,51,54,48,52,46,59,72,29,49,68,88,52,28,40,69,75,43,82,47,68,66,60,44,53,53,30,48,73,70,79,39,78,67,78,61,53,79,89,88,70,70,62,80,69,38,51,50,50,57,51,50,48,55,36,49,74,70,60,74,53,77,96,78,81,79,91,76,85,75,71,89,75,67,79,80,71,90,66,91,68,72,89,72,81,78,57,60,68,61,51,42,54,52,51,54,51,52,43,47,56,72,14,44,42,67,93,74,57,77,80,72,98,52,62,68,62,53,53,48,54,57,48,56,52,55,52,61,60,61,79,72,115

Sequence (851 aa):
ISRRKGFFTREKVKMFLKQNTEVLNGVIKVKASTVAKYKLNEFNFRAVFPDGAPMFNSNSVSRRAAGDMDRDGSQHHSNKAEREMEKLREKKEAMRRAAAAHAKENKAPGLRQNEESAYAREQQLRRNLLESRMTQRQEKLKEKERLKEIKEKEREKLREEKRKYAEYIKEWNRLRDDMECEDLKALPEPLAVRTRLPPELFGDALMLLEFLHAFGDFFDLKDEFPNGITLDMVEEAMVGHDPEGPLCELLFFFLSAIFQTMTAEEEDGVREQPTDADAKMTGLSEALEEEQDNTKAAIGAVAAMAAAWPQLHQGRSLRKLDMDSCSVSEILRLHVLMAGSDVMPANSKYRYQQRGGFDTMDGPCVELRLSQPGLLKRLANVSAYDLTPAEKLMIVKALSVELLTLVTTRDYIDDNFDVLKQARQDFRELKNAKLRREREEAAARLRRVKEEKIKEQERKLIQGNPVEEPLKNGVDGDDSGMDTSTEGLDGAARGSAQDEQAAGSSKPRRGRPKNSERNKSGKQGKKSGKDDNSAEISEADIQALREKELVERILSAVARTNVAPLGRDRFYRRYWLFNTIPGLFVEEDYHGLTEDMLHPPSVSDIFCVALPGQLAGSGDMRIEEGCEVKRPNRWFYFHRPEQLDELLESLNLRGLRESSLREALILERERIVQSLQLAQTELIHLSGMEVACKSLYLTASQGPPSSAEVQLEGRLKDLLLDMEDRIQGTLGGIQVADRLAWRTALQNSHYDPMCDELVWGPQGERNLKISKLRESGQLKSELSDVKLEGRSGGSLGTGTPQATNLPVRHLAMALLQIEQGLGRRFLKEPLDVEEAKKHGRSDAIKSNEKK

Mean predicted aligned error: 19.75 Å